Protein 1VL5 (pdb70)

Structure (mmCIF, N/CA/C/O backbone):
data_1VL5
#
_entry.id   1VL5
#
_cell.length_a   64.006
_cell.length_b   87.475
_cell.length_c   105.236
_cell.angle_alpha   90.00
_cell.angle_beta   100.57
_cell.angle_gamma   90.00
#
_symmetry.space_group_name_H-M   'P 1 21 1'
#
loop_
_entity.id
_entity.type
_entity.pdbx_description
1 polymer 'unknown conserved protein BH2331'
2 water water
#
loop_
_atom_site.group_PDB
_atom_site.id
_atom_site.type_symbol
_atom_site.label_atom_id
_atom_site.label_alt_id
_atom_site.label_comp_id
_atom_site.label_asym_id
_atom_site.label_entity_id
_atom_site.label_seq_id
_atom_site.pdbx_PDB_ins_code
_atom_site.Cartn_x
_atom_site.Cartn_y
_atom_site.Cartn_z
_atom_site.occupancy
_atom_site.B_iso_or_equiv
_atom_site.auth_seq_id
_atom_site.auth_comp_id
_atom_site.auth_asym_id
_atom_site.auth_atom_id
_atom_site.pdbx_PDB_model_num
ATOM 1 N N . GLY A 1 23 ? 53.450 13.373 93.872 1.00 49.52 28 GLY A N 1
ATOM 2 C CA . GLY A 1 23 ? 53.545 13.619 92.409 1.00 47.29 28 GLY A CA 1
ATOM 3 C C . GLY A 1 23 ? 52.230 13.354 91.697 1.00 43.69 28 GLY A C 1
ATOM 4 O O . GLY A 1 23 ? 51.388 12.581 92.187 1.00 43.42 28 GLY A O 1
ATOM 5 N N . SER A 1 24 ? 52.042 14.006 90.545 1.00 42.62 29 SER A N 1
ATOM 6 C CA . SER A 1 24 ? 50.876 13.741 89.706 1.00 41.45 29 SER A CA 1
ATOM 7 C C . SER A 1 24 ? 51.127 12.400 89.037 1.00 39.13 29 SER A C 1
ATOM 8 O O . SER A 1 24 ? 51.464 12.322 87.828 1.00 36.16 29 SER A O 1
ATOM 11 N N . ASP A 1 25 ? 50.963 11.348 89.825 1.00 36.29 30 ASP A N 1
ATOM 12 C CA . ASP A 1 25 ? 51.201 10.007 89.282 1.00 34.61 30 ASP A CA 1
ATOM 13 C C . ASP A 1 25 ? 49.911 9.199 89.027 1.00 34.60 30 ASP A C 1
ATOM 14 O O . ASP A 1 25 ? 48.779 9.678 89.224 1.00 34.34 30 ASP A O 1
ATOM 19 N N . LEU A 1 26 ? 50.081 7.951 88.587 1.00 36.85 31 LEU A N 1
ATOM 20 C CA . LEU A 1 26 ? 48.925 7.196 88.212 1.00 36.38 31 LEU A CA 1
ATOM 21 C C . LEU A 1 26 ? 48.145 6.841 89.457 1.00 36.84 31 LEU A C 1
ATOM 22 O O . LEU A 1 26 ? 46.909 6.752 89.417 1.00 33.30 31 LEU A O 1
ATOM 27 N N . ALA A 1 27 ? 48.864 6.612 90.558 1.00 37.07 32 ALA A N 1
ATOM 28 C CA . ALA A 1 27 ? 48.205 6.223 91.798 1.00 36.08 32 ALA A CA 1
ATOM 29 C C . ALA A 1 27 ? 47.236 7.346 92.254 1.00 35.38 32 ALA A C 1
ATOM 30 O O . ALA A 1 27 ? 46.118 7.082 92.665 1.00 32.65 32 ALA A O 1
ATOM 32 N N . LYS A 1 28 ? 47.709 8.585 92.231 1.00 34.22 33 LYS A N 1
ATOM 33 C CA . LYS A 1 28 ? 46.879 9.757 92.520 1.00 31.68 33 LYS A CA 1
ATOM 34 C C . LYS A 1 28 ? 45.638 9.916 91.619 1.00 34.07 33 LYS A C 1
ATOM 35 O O . LYS A 1 28 ? 44.525 10.157 92.089 1.00 32.39 33 LYS A O 1
ATOM 39 N N . LEU A 1 29 ? 45.828 9.742 90.322 1.00 34.32 34 LEU A N 1
ATOM 40 C CA . LEU A 1 29 ? 44.704 9.660 89.379 1.00 33.10 34 LEU A CA 1
ATOM 41 C C . LEU A 1 29 ? 43.690 8.592 89.738 1.00 30.84 34 LEU A C 1
ATOM 42 O O . LEU A 1 29 ? 42.500 8.863 89.766 1.00 28.61 34 LEU A O 1
ATOM 55 N N . GLN A 1 31 ? 43.124 7.145 92.626 1.00 31.32 36 GLN A N 1
ATOM 56 C CA . GLN A 1 31 ? 42.459 7.513 93.889 1.00 34.28 36 GLN A CA 1
ATOM 57 C C . GLN A 1 31 ? 41.359 8.534 93.647 1.00 32.24 36 GLN A C 1
ATOM 58 O O . GLN A 1 31 ? 40.242 8.364 94.117 1.00 33.77 36 GLN A O 1
ATOM 64 N N . ILE A 1 32 ? 41.688 9.610 92.937 1.00 32.62 37 ILE A N 1
ATOM 65 C CA . ILE A 1 32 ? 40.733 10.701 92.646 1.00 35.97 37 ILE A CA 1
ATOM 66 C C . ILE A 1 32 ? 39.560 10.186 91.804 1.00 34.09 37 ILE A C 1
ATOM 67 O O . ILE A 1 32 ? 38.436 10.639 91.970 1.00 34.12 37 ILE A O 1
ATOM 72 N N . ALA A 1 33 ? 39.823 9.195 90.950 1.00 34.11 38 ALA A N 1
ATOM 73 C CA . ALA A 1 33 ? 38.780 8.629 90.076 1.00 31.23 38 ALA A CA 1
ATOM 74 C C . ALA A 1 33 ? 37.603 8.070 90.855 1.00 31.21 38 ALA A C 1
ATOM 75 O O . ALA A 1 33 ? 36.451 8.198 90.463 1.00 27.54 38 ALA A O 1
ATOM 77 N N . ALA A 1 34 ? 37.907 7.417 91.971 1.00 29.68 39 ALA A N 1
ATOM 78 C CA . ALA A 1 34 ? 36.890 6.911 92.865 1.00 27.34 39 ALA A CA 1
ATOM 79 C C . ALA A 1 34 ? 36.056 5.840 92.131 1.00 30.36 39 ALA A C 1
ATOM 80 O O . ALA A 1 34 ? 34.849 5.869 92.119 1.00 28.60 39 ALA A O 1
ATOM 82 N N . LEU A 1 35 ? 36.747 4.874 91.546 1.00 30.13 40 LEU A N 1
ATOM 83 C CA . LEU A 1 35 ? 36.119 3.904 90.644 1.00 31.68 40 LEU A CA 1
ATOM 84 C C . LEU A 1 35 ? 35.152 3.024 91.344 1.00 32.78 40 LEU A C 1
ATOM 85 O O . LEU A 1 35 ? 35.379 2.642 92.497 1.00 36.51 40 LEU A O 1
ATOM 90 N N . LYS A 1 36 ? 34.109 2.638 90.623 1.00 32.97 41 LYS A N 1
ATOM 91 C CA . LYS A 1 36 ? 33.053 1.751 91.134 1.00 31.12 41 LYS A CA 1
ATOM 92 C C . LYS A 1 36 ? 33.080 0.320 90.557 1.00 32.55 41 LYS A C 1
ATOM 93 O O . LYS A 1 36 ? 32.418 -0.541 91.105 1.00 32.53 41 LYS A O 1
ATOM 96 N N . GLY A 1 37 ? 33.795 0.077 89.460 1.00 28.30 42 GLY A N 1
ATOM 97 C CA . GLY A 1 37 ? 33.940 -1.245 88.929 1.00 29.03 42 GLY A CA 1
ATOM 98 C C . GLY A 1 37 ? 33.063 -1.484 87.706 1.00 29.62 42 GLY A C 1
ATOM 99 O O . GLY A 1 37 ? 33.281 -2.419 86.982 1.00 27.29 42 GLY A O 1
ATOM 100 N N . ASN A 1 38 ? 32.116 -0.601 87.423 1.00 29.35 43 ASN A N 1
ATOM 101 C CA . ASN A 1 38 ? 31.211 -0.829 86.295 1.00 31.27 43 ASN A CA 1
ATOM 102 C C . ASN A 1 38 ? 31.552 0.013 85.066 1.00 30.49 43 ASN A C 1
ATOM 103 O O . ASN A 1 38 ? 30.816 0.035 84.105 1.00 31.47 43 ASN A O 1
ATOM 108 N N . GLU A 1 39 ? 32.628 0.767 85.106 1.00 29.55 44 GLU A N 1
ATOM 109 C CA . GLU A 1 39 ? 32.775 1.855 84.143 1.00 25.80 44 GLU A CA 1
ATOM 110 C C . GLU A 1 39 ? 33.241 1.401 82.764 1.00 27.13 44 GLU A C 1
ATOM 111 O O . GLU A 1 39 ? 34.038 0.463 82.607 1.00 27.63 44 GLU A O 1
ATOM 117 N N . GLU A 1 40 ? 32.739 2.081 81.761 1.00 27.56 45 GLU A N 1
ATOM 118 C CA . GLU A 1 40 ? 33.364 2.099 80.478 1.00 29.43 45 GLU A CA 1
ATOM 119 C C . GLU A 1 40 ? 34.150 3.416 80.337 1.00 26.94 45 GLU A C 1
ATOM 120 O O . GLU A 1 40 ? 33.590 4.501 80.452 1.00 28.53 45 GLU A O 1
ATOM 126 N N . VAL A 1 41 ? 35.453 3.268 80.092 1.00 25.50 46 VAL A N 1
ATOM 127 C CA . VAL A 1 41 ? 36.429 4.332 80.131 1.00 26.63 46 VAL A CA 1
ATOM 128 C C . VAL A 1 41 ? 36.987 4.565 78.734 1.00 26.20 46 VAL A C 1
ATOM 129 O O . VAL A 1 41 ? 37.335 3.617 78.061 1.00 26.18 46 VAL A O 1
ATOM 133 N N . LEU A 1 42 ? 37.068 5.838 78.307 1.00 24.61 47 LEU A N 1
ATOM 134 C CA . LEU A 1 42 ? 37.786 6.212 77.126 1.00 24.18 47 LEU A CA 1
ATOM 135 C C . LEU A 1 42 ? 39.086 6.928 77.514 1.00 29.02 47 LEU A C 1
ATOM 136 O O . LEU A 1 42 ? 39.066 8.011 78.147 1.00 27.95 47 LEU A O 1
ATOM 141 N N . ASP A 1 43 ? 40.216 6.334 77.129 1.00 28.51 48 ASP A N 1
ATOM 142 C CA . ASP A 1 43 ? 41.549 6.905 77.367 1.00 25.84 48 ASP A CA 1
ATOM 143 C C . ASP A 1 43 ? 42.013 7.635 76.120 1.00 26.14 48 ASP A C 1
ATOM 144 O O . ASP A 1 43 ? 42.387 7.009 75.136 1.00 31.23 48 ASP A O 1
ATOM 149 N N . VAL A 1 44 ? 41.833 8.961 76.131 1.00 29.06 49 VAL A N 1
ATOM 150 C CA . VAL A 1 44 ? 42.112 9.824 74.994 1.00 28.83 49 VAL A CA 1
ATOM 151 C C . VAL A 1 44 ? 43.622 10.079 74.866 1.00 28.59 49 VAL A C 1
ATOM 152 O O . VAL A 1 44 ? 44.282 10.477 75.845 1.00 28.68 49 VAL A O 1
ATOM 156 N N . ALA A 1 45 ? 44.145 9.853 73.645 1.00 28.86 50 ALA A N 1
ATOM 157 C CA . ALA A 1 45 ? 45.565 9.988 73.318 1.00 28.06 50 ALA A CA 1
ATOM 158 C C . ALA A 1 45 ? 46.343 9.039 74.205 1.00 29.07 50 ALA A C 1
ATOM 159 O O . ALA A 1 45 ? 47.185 9.412 75.021 1.00 25.93 50 ALA A O 1
ATOM 161 N N . THR A 1 46 ? 45.995 7.768 74.093 1.00 28.78 51 THR A N 1
ATOM 162 C CA . THR A 1 46 ? 46.515 6.809 75.000 1.00 27.28 51 THR A CA 1
ATOM 163 C C . THR A 1 46 ? 48.062 6.709 74.960 1.00 28.28 51 THR A C 1
ATOM 164 O O . THR A 1 46 ? 48.692 6.349 75.983 1.00 29.33 51 THR A O 1
ATOM 168 N N . GLY A 1 47 ? 48.670 6.987 73.809 1.00 28.61 52 GLY A N 1
ATOM 169 C CA . GLY A 1 47 ? 50.157 7.055 73.713 1.00 28.10 52 GLY A CA 1
ATOM 170 C C . GLY A 1 47 ? 50.752 5.696 74.034 1.00 30.06 52 GLY A C 1
ATOM 171 O O . GLY A 1 47 ? 50.405 4.718 73.380 1.00 27.92 52 GLY A O 1
ATOM 172 N N . GLY A 1 48 ? 51.594 5.629 75.074 1.00 28.65 53 GLY A N 1
ATOM 173 C CA . GLY A 1 48 ? 52.236 4.365 75.467 1.00 31.10 53 GLY A CA 1
ATOM 174 C C . GLY A 1 48 ? 51.292 3.410 76.196 1.00 30.18 53 GLY A C 1
ATOM 175 O O . GLY A 1 48 ? 51.654 2.250 76.442 1.00 29.07 53 GLY A O 1
ATOM 176 N N . GLY A 1 49 ? 50.080 3.904 76.496 1.00 29.39 54 GLY A N 1
ATOM 177 C CA . GLY A 1 49 ? 48.988 3.081 77.041 1.00 33.68 54 GLY A CA 1
ATOM 178 C C . GLY A 1 49 ? 48.948 2.970 78.558 1.00 32.69 54 GLY A C 1
ATOM 179 O O . GLY A 1 49 ? 48.264 2.096 79.105 1.00 31.14 54 GLY A O 1
ATOM 180 N N . HIS A 1 50 ? 49.628 3.875 79.253 1.00 29.98 55 HIS A N 1
ATOM 181 C CA . HIS A 1 50 ? 49.779 3.674 80.709 1.00 31.71 55 HIS A CA 1
ATOM 182 C C . HIS A 1 50 ? 48.512 3.908 81.490 1.00 28.36 55 HIS A C 1
ATOM 183 O O . HIS A 1 50 ? 48.345 3.323 82.543 1.00 26.06 55 HIS A O 1
ATOM 190 N N . VAL A 1 51 ? 47.692 4.865 81.060 1.00 25.71 56 VAL A N 1
ATOM 191 C CA . VAL A 1 51 ? 46.445 5.105 81.783 1.00 24.39 56 VAL A CA 1
ATOM 192 C C . VAL A 1 51 ? 45.456 3.924 81.590 1.00 26.10 56 VAL A C 1
ATOM 193 O O . VAL A 1 51 ? 44.893 3.408 82.559 1.00 26.46 56 VAL A O 1
ATOM 197 N N . ALA A 1 52 ? 45.209 3.528 80.351 1.00 23.43 57 ALA A N 1
ATOM 198 C CA . ALA A 1 52 ? 44.365 2.400 80.089 1.00 28.30 57 ALA A CA 1
ATOM 199 C C . ALA A 1 52 ? 44.850 1.195 80.852 1.00 26.25 57 ALA A C 1
ATOM 200 O O . ALA A 1 52 ? 44.046 0.418 81.381 1.00 27.56 57 ALA A O 1
ATOM 202 N N . ASN A 1 53 ? 46.173 1.004 80.859 1.00 26.61 58 ASN A N 1
ATOM 203 C CA . ASN A 1 53 ? 46.795 -0.116 81.576 1.00 26.33 58 ASN A CA 1
ATOM 204 C C . ASN A 1 53 ? 46.419 -0.119 83.060 1.00 27.36 58 ASN A C 1
ATOM 205 O O . ASN A 1 53 ? 46.054 -1.152 83.612 1.00 29.68 58 ASN A O 1
ATOM 210 N N . ALA A 1 54 ? 46.534 1.067 83.674 1.00 28.97 59 ALA A N 1
ATOM 211 C CA . ALA A 1 54 ? 46.213 1.226 85.090 1.00 29.03 59 ALA A CA 1
ATOM 212 C C . ALA A 1 54 ? 44.732 1.035 85.405 1.00 29.13 59 ALA A C 1
ATOM 213 O O . ALA A 1 54 ? 44.414 0.474 86.429 1.00 29.99 59 ALA A O 1
ATOM 215 N N . PHE A 1 55 ? 43.837 1.490 84.528 1.00 29.47 60 PHE A N 1
ATOM 216 C CA . PHE A 1 55 ? 42.390 1.479 84.797 1.00 29.30 60 PHE A CA 1
ATOM 217 C C . PHE A 1 55 ? 41.781 0.102 84.543 1.00 29.31 60 PHE A C 1
ATOM 218 O O . PHE A 1 55 ? 40.829 -0.336 85.245 1.00 25.03 60 PHE A O 1
ATOM 226 N N . ALA A 1 56 ? 42.362 -0.588 83.566 1.00 28.31 61 ALA A N 1
ATOM 227 C CA . ALA A 1 56 ? 41.810 -1.862 83.040 1.00 30.48 61 ALA A CA 1
ATOM 228 C C . ALA A 1 56 ? 41.353 -2.889 84.071 1.00 28.73 61 ALA A C 1
ATOM 229 O O . ALA A 1 56 ? 40.226 -3.393 83.976 1.00 29.67 61 ALA A O 1
ATOM 231 N N . PRO A 1 57 ? 42.203 -3.218 85.054 1.00 32.25 62 PRO A N 1
ATOM 232 C CA . PRO A 1 57 ? 41.769 -4.255 86.003 1.00 29.73 62 PRO A CA 1
ATOM 233 C C . PRO A 1 57 ? 40.561 -3.868 86.858 1.00 29.53 62 PRO A C 1
ATOM 234 O O . PRO A 1 57 ? 39.910 -4.728 87.392 1.00 28.84 62 PRO A O 1
ATOM 238 N N . PHE A 1 58 ? 40.290 -2.573 87.020 1.00 28.25 63 PHE A N 1
ATOM 239 C CA . PHE A 1 58 ? 39.290 -2.105 87.968 1.00 26.22 63 PHE A CA 1
ATOM 240 C C . PHE A 1 58 ? 37.968 -1.656 87.322 1.00 29.06 63 PHE A C 1
ATOM 241 O O . PHE A 1 58 ? 37.079 -1.162 88.007 1.00 28.35 63 PHE A O 1
ATOM 249 N N . VAL A 1 59 ? 37.890 -1.673 85.995 1.00 27.69 64 VAL A N 1
ATOM 250 C CA . VAL A 1 59 ? 36.681 -1.236 85.276 1.00 27.00 64 VAL A CA 1
ATOM 251 C C . VAL A 1 59 ? 36.144 -2.331 84.339 1.00 29.69 64 VAL A C 1
ATOM 252 O O . VAL A 1 59 ? 36.752 -3.400 84.192 1.00 31.87 64 VAL A O 1
ATOM 256 N N . LYS A 1 60 ? 34.996 -2.080 83.711 1.00 31.59 65 LYS A N 1
ATOM 257 C CA . LYS A 1 60 ? 34.362 -3.069 82.832 1.00 32.43 65 LYS A CA 1
ATOM 258 C C . LYS A 1 60 ? 35.115 -3.137 81.518 1.00 30.48 65 LYS A C 1
ATOM 259 O O . LYS A 1 60 ? 35.516 -4.223 81.074 1.00 31.79 65 LYS A O 1
ATOM 263 N N . LYS A 1 61 ? 35.301 -1.978 80.898 1.00 31.32 66 LYS A N 1
ATOM 264 C CA . LYS A 1 61 ? 35.946 -1.909 79.586 1.00 33.24 66 LYS A CA 1
ATOM 265 C C . LYS A 1 61 ? 36.696 -0.618 79.408 1.00 27.34 66 LYS A C 1
ATOM 266 O O . LYS A 1 61 ? 36.259 0.434 79.896 1.00 29.57 66 LYS A O 1
ATOM 272 N N . VAL A 1 62 ? 37.803 -0.673 78.669 1.00 26.91 67 VAL A N 1
ATOM 273 C CA . VAL A 1 62 ? 38.571 0.531 78.300 1.00 25.74 67 VAL A CA 1
ATOM 274 C C . VAL A 1 62 ? 38.719 0.616 76.770 1.00 25.83 67 VAL A C 1
ATOM 275 O O . VAL A 1 62 ? 39.035 -0.375 76.108 1.00 25.87 67 VAL A O 1
ATOM 279 N N . VAL A 1 63 ? 38.501 1.813 76.220 1.00 21.49 68 VAL A N 1
ATOM 280 C CA . VAL A 1 63 ? 38.838 2.084 74.855 1.00 22.06 68 VAL A CA 1
ATOM 281 C C . VAL A 1 63 ? 40.078 2.925 74.887 1.00 25.07 68 VAL A C 1
ATOM 282 O O . VAL A 1 63 ? 40.052 4.033 75.387 1.00 26.35 68 VAL A O 1
ATOM 286 N N . ALA A 1 64 ? 41.173 2.401 74.341 1.00 26.96 69 ALA A N 1
ATOM 287 C CA . ALA A 1 64 ? 42.431 3.144 74.203 1.00 23.89 69 ALA A CA 1
ATOM 288 C C . ALA A 1 64 ? 42.443 3.779 72.831 1.00 25.38 69 ALA A C 1
ATOM 289 O O . ALA A 1 64 ? 42.442 3.083 71.795 1.00 25.37 69 ALA A O 1
ATOM 291 N N . PHE A 1 65 ? 42.478 5.109 72.813 1.00 25.57 70 PHE A N 1
ATOM 292 C CA . PHE A 1 65 ? 42.195 5.886 71.617 1.00 25.97 70 PHE A CA 1
ATOM 293 C C . PHE A 1 65 ? 43.384 6.777 71.244 1.00 27.38 70 PHE A C 1
ATOM 294 O O . PHE A 1 65 ? 43.868 7.574 72.082 1.00 24.92 70 PHE A O 1
ATOM 302 N N . ASP A 1 66 ? 43.829 6.711 69.995 1.00 25.59 71 ASP A N 1
ATOM 303 C CA . ASP A 1 66 ? 44.881 7.613 69.552 1.00 26.38 71 ASP A CA 1
ATOM 304 C C . ASP A 1 66 ? 44.874 7.741 68.032 1.00 27.59 71 ASP A C 1
ATOM 305 O O . ASP A 1 66 ? 44.118 7.058 67.326 1.00 23.17 71 ASP A O 1
ATOM 310 N N . LEU A 1 67 ? 45.721 8.631 67.553 1.00 27.70 72 LEU A N 1
ATOM 311 C CA . LEU A 1 67 ? 45.650 9.108 66.179 1.00 29.58 72 LEU A CA 1
ATOM 312 C C . LEU A 1 67 ? 46.087 8.102 65.125 1.00 29.73 72 LEU A C 1
ATOM 313 O O . LEU A 1 67 ? 45.562 8.145 64.035 1.00 32.48 72 LEU A O 1
ATOM 318 N N . THR A 1 68 ? 47.030 7.207 65.427 1.00 31.57 73 THR A N 1
ATOM 319 C CA . THR A 1 68 ? 47.541 6.258 64.417 1.00 31.59 73 THR A CA 1
ATOM 320 C C . THR A 1 68 ? 47.593 4.807 64.896 1.00 31.35 73 THR A C 1
ATOM 321 O O . THR A 1 68 ? 47.696 4.539 66.103 1.00 26.49 73 THR A O 1
ATOM 325 N N . GLU A 1 69 ? 47.560 3.880 63.940 1.00 32.03 74 GLU A N 1
ATOM 326 C CA . GLU A 1 69 ? 47.781 2.442 64.214 1.00 33.55 74 GLU A CA 1
ATOM 327 C C . GLU A 1 69 ? 49.141 2.141 64.859 1.00 33.43 74 GLU A C 1
ATOM 328 O O . GLU A 1 69 ? 49.203 1.305 65.727 1.00 33.11 74 GLU A O 1
ATOM 334 N N . ASP A 1 70 ? 50.214 2.812 64.429 1.00 32.50 75 ASP A N 1
ATOM 335 C CA . ASP A 1 70 ? 51.520 2.640 65.028 1.00 32.46 75 ASP A CA 1
ATOM 336 C C . ASP A 1 70 ? 51.475 2.899 66.517 1.00 32.27 75 ASP A C 1
ATOM 337 O O . ASP A 1 70 ? 52.096 2.172 67.279 1.00 29.20 75 ASP A O 1
ATOM 342 N N . ILE A 1 71 ? 50.831 3.986 66.928 1.00 29.23 76 ILE A N 1
ATOM 343 C CA . ILE A 1 71 ? 50.685 4.275 68.348 1.00 31.99 76 ILE A CA 1
ATOM 344 C C . ILE A 1 71 ? 49.902 3.150 69.070 1.00 32.66 76 ILE A C 1
ATOM 345 O O . ILE A 1 71 ? 50.323 2.624 70.113 1.00 31.75 76 ILE A O 1
ATOM 350 N N . LEU A 1 72 ? 48.797 2.739 68.467 1.00 33.31 77 LEU A N 1
ATOM 351 C CA . LEU A 1 72 ? 47.930 1.741 69.074 1.00 32.24 77 LEU A CA 1
ATOM 352 C C . LEU A 1 72 ? 48.633 0.401 69.172 1.00 31.54 77 LEU A C 1
ATOM 353 O O . LEU A 1 72 ? 48.370 -0.375 70.085 1.00 27.27 77 LEU A O 1
ATOM 358 N N . LYS A 1 73 ? 49.540 0.136 68.252 1.00 30.20 78 LYS A N 1
ATOM 359 C CA . LYS A 1 73 ? 50.346 -1.117 68.317 1.00 33.51 78 LYS A CA 1
ATOM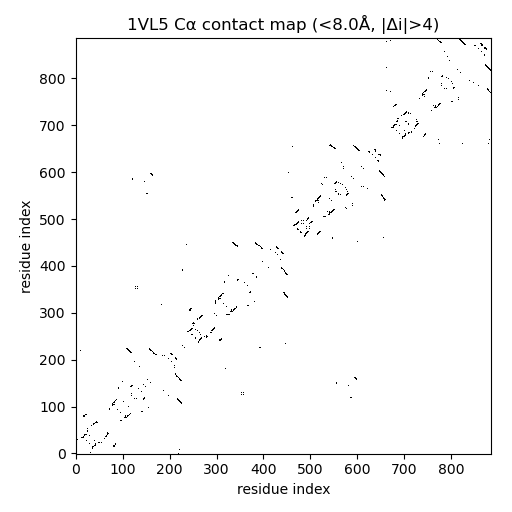 360 C C . LYS A 1 73 ? 51.232 -1.130 69.550 1.00 29.66 78 LYS A C 1
ATOM 361 O O . LYS A 1 73 ? 51.432 -2.161 70.216 1.00 29.84 78 LYS A O 1
ATOM 367 N N . VAL A 1 74 ? 51.795 0.026 69.840 1.00 32.54 79 VAL A N 1
ATOM 368 C CA . VAL A 1 74 ? 52.714 0.144 70.944 1.00 33.10 79 VAL A CA 1
ATOM 369 C C . VAL A 1 74 ? 51.963 0.088 72.256 1.00 30.02 79 VAL A C 1
ATOM 370 O O . VAL A 1 74 ? 52.397 -0.572 73.177 1.00 33.53 79 VAL A O 1
ATOM 374 N N . ALA A 1 75 ? 50.831 0.749 72.332 1.00 28.99 80 ALA A N 1
ATOM 375 C CA . ALA A 1 75 ? 50.014 0.688 73.521 1.00 30.02 80 ALA A CA 1
ATOM 376 C C . ALA A 1 75 ? 49.601 -0.735 73.776 1.00 29.96 80 ALA A C 1
ATOM 377 O O . ALA A 1 75 ? 49.646 -1.190 74.898 1.00 32.32 80 ALA A O 1
ATOM 379 N N . ARG A 1 76 ? 49.168 -1.428 72.733 1.00 28.21 81 ARG A N 1
ATOM 380 C CA . ARG A 1 76 ? 48.689 -2.805 72.881 1.00 24.81 81 ARG A CA 1
ATOM 381 C C . ARG A 1 76 ? 49.762 -3.745 73.399 1.00 28.57 81 ARG A C 1
ATOM 382 O O . ARG A 1 76 ? 49.464 -4.653 74.199 1.00 27.79 81 ARG A O 1
ATOM 390 N N . ALA A 1 77 ? 50.992 -3.573 72.901 1.00 26.80 82 ALA A N 1
ATOM 391 C CA . ALA A 1 77 ? 52.103 -4.418 73.324 1.00 29.73 82 ALA A CA 1
ATOM 392 C C . ALA A 1 77 ? 52.306 -4.255 74.817 1.00 29.28 82 ALA A C 1
ATOM 393 O O . ALA A 1 77 ? 52.456 -5.230 75.510 1.00 25.61 82 ALA A O 1
ATOM 395 N N . PHE A 1 78 ? 52.234 -3.036 75.308 1.00 28.19 83 PHE A N 1
ATOM 396 C CA . PHE A 1 78 ? 52.413 -2.814 76.707 1.00 30.48 83 PHE A CA 1
ATOM 397 C C . PHE A 1 78 ? 51.238 -3.364 77.552 1.00 33.67 83 PHE A C 1
ATOM 398 O O . PHE A 1 78 ? 51.440 -4.137 78.534 1.00 31.53 83 PHE A O 1
ATOM 406 N N . ILE A 1 79 ? 50.018 -3.017 77.134 1.00 30.47 84 ILE A N 1
ATOM 407 C CA . ILE A 1 79 ? 48.815 -3.375 77.886 1.00 28.61 84 ILE A CA 1
ATOM 408 C C . ILE A 1 79 ? 48.598 -4.899 77.885 1.00 32.84 84 ILE A C 1
ATOM 409 O O . ILE A 1 79 ? 48.333 -5.524 78.967 1.00 30.02 84 ILE A O 1
ATOM 414 N N . GLU A 1 80 ? 48.774 -5.538 76.717 1.00 30.64 85 GLU A N 1
ATOM 415 C CA . GLU A 1 80 ? 48.534 -6.975 76.661 1.00 31.45 85 GLU A CA 1
ATOM 416 C C . GLU A 1 80 ? 49.669 -7.738 77.359 1.00 32.97 85 GLU A C 1
ATOM 417 O O . GLU A 1 80 ? 49.474 -8.873 77.839 1.00 30.77 85 GLU A O 1
ATOM 423 N N . GLY A 1 81 ? 50.850 -7.124 77.381 1.00 31.15 86 GLY A N 1
ATOM 424 C CA . GLY A 1 81 ? 51.937 -7.575 78.175 1.00 32.37 86 GLY A CA 1
ATOM 425 C C . GLY A 1 81 ? 51.632 -7.717 79.669 1.00 32.63 86 GLY A C 1
ATOM 426 O O . GLY A 1 81 ? 52.179 -8.617 80.327 1.00 32.78 86 GLY A O 1
ATOM 427 N N . ASN A 1 82 ? 50.763 -6.857 80.196 1.00 33.32 87 ASN A N 1
ATOM 428 C CA . ASN A 1 82 ? 50.317 -6.962 81.596 1.00 33.10 87 ASN A CA 1
ATOM 429 C C . ASN A 1 82 ? 49.077 -7.766 81.788 1.00 33.68 87 ASN A C 1
ATOM 430 O O . ASN A 1 82 ? 48.558 -7.861 82.903 1.00 30.31 87 ASN A O 1
ATOM 435 N N . GLY A 1 83 ? 48.637 -8.423 80.724 1.00 30.87 88 GLY A N 1
ATOM 436 C CA . GLY A 1 83 ? 47.530 -9.363 80.828 1.00 31.70 88 GLY A CA 1
ATOM 437 C C . GLY A 1 83 ? 46.161 -8.730 80.817 1.00 30.62 88 GLY A C 1
ATOM 438 O O . GLY A 1 83 ? 45.219 -9.344 81.265 1.00 32.69 88 GLY A O 1
ATOM 439 N N . HIS A 1 84 ? 46.016 -7.497 80.330 1.00 34.71 89 HIS A N 1
ATOM 440 C CA . HIS A 1 84 ? 44.675 -6.884 80.285 1.00 34.46 89 HIS A CA 1
ATOM 441 C C . HIS A 1 84 ? 43.984 -7.208 78.937 1.00 36.82 89 HIS A C 1
ATOM 442 O O . HIS A 1 84 ? 44.508 -6.861 77.891 1.00 34.16 89 HIS A O 1
ATOM 449 N N . GLN A 1 85 ? 42.801 -7.834 78.990 1.00 39.12 90 GLN A N 1
ATOM 450 C CA . GLN A 1 85 ? 42.119 -8.304 77.778 1.00 41.19 90 GLN A CA 1
ATOM 451 C C . GLN A 1 85 ? 40.744 -7.655 77.505 1.00 41.46 90 GLN A C 1
ATOM 452 O O . GLN A 1 85 ? 40.071 -8.035 76.574 1.00 43.94 90 GLN A O 1
ATOM 454 N N . GLN A 1 86 ? 40.305 -6.691 78.286 1.00 39.82 91 GLN A N 1
ATOM 455 C CA . GLN A 1 86 ? 39.052 -5.997 77.914 1.00 40.11 91 GLN A CA 1
ATOM 456 C C . GLN A 1 86 ? 39.356 -4.555 77.488 1.00 35.79 91 GLN A C 1
ATOM 457 O O . GLN A 1 86 ? 38.639 -3.600 77.892 1.00 33.69 91 GLN A O 1
ATOM 459 N N . VAL A 1 87 ? 40.415 -4.404 76.681 1.00 33.35 92 VAL A N 1
ATOM 460 C CA . VAL A 1 87 ? 40.773 -3.103 76.123 1.00 27.04 92 VAL A CA 1
ATOM 461 C C . VAL A 1 87 ? 40.574 -3.192 74.615 1.00 29.66 92 VAL A C 1
ATOM 462 O O . VAL A 1 87 ? 41.047 -4.138 73.959 1.00 24.66 92 VAL A O 1
ATOM 466 N N . GLU A 1 88 ? 39.890 -2.196 74.085 1.00 26.56 93 GLU A N 1
ATOM 467 C CA . GLU A 1 88 ? 39.660 -2.040 72.651 1.00 27.75 93 GLU A CA 1
ATOM 468 C C . GLU A 1 88 ? 40.462 -0.829 72.143 1.00 24.77 93 GLU A C 1
ATOM 469 O O . GLU A 1 88 ? 40.387 0.257 72.728 1.00 26.74 93 GLU A O 1
ATOM 475 N N . TYR A 1 89 ? 41.220 -1.022 71.066 1.00 24.43 94 TYR A N 1
ATOM 476 C CA . TYR A 1 89 ? 42.102 0.005 70.500 1.00 25.27 94 TYR A CA 1
ATOM 477 C C . TYR A 1 89 ? 41.382 0.628 69.307 1.00 25.96 94 TYR A C 1
ATOM 478 O O . TYR A 1 89 ? 40.881 -0.078 68.398 1.00 26.09 94 TYR A O 1
ATOM 487 N N . VAL A 1 90 ? 41.289 1.959 69.320 1.00 24.90 95 VAL A N 1
ATOM 488 C CA . VAL A 1 90 ? 40.492 2.700 68.351 1.00 25.67 95 VAL A CA 1
ATOM 489 C C . VAL A 1 90 ? 41.249 3.949 67.892 1.00 26.85 95 VAL A C 1
ATOM 490 O O . VAL A 1 90 ? 41.800 4.700 68.690 1.00 26.42 95 VAL A O 1
ATOM 494 N N . GLN A 1 91 ? 41.275 4.167 66.590 1.00 26.11 96 GLN A N 1
ATOM 495 C CA . GLN A 1 91 ? 42.045 5.243 66.036 1.00 30.11 96 GLN A CA 1
ATOM 496 C C . GLN A 1 91 ? 41.138 6.442 65.806 1.00 29.10 96 GLN A C 1
ATOM 497 O O . GLN A 1 91 ? 39.970 6.281 65.424 1.00 28.20 96 GLN A O 1
ATOM 503 N N . GLY A 1 92 ? 41.660 7.651 66.059 1.00 31.98 97 GLY A N 1
ATOM 504 C CA . GLY A 1 92 ? 40.942 8.875 65.739 1.00 26.97 97 GLY A CA 1
ATOM 505 C C . GLY A 1 92 ? 41.480 10.100 66.477 1.00 30.94 97 GLY A C 1
ATOM 506 O O . GLY A 1 92 ? 42.436 10.031 67.277 1.00 30.62 97 GLY A O 1
ATOM 507 N N . ASP A 1 93 ? 40.787 11.196 66.268 1.00 30.08 98 ASP A N 1
ATOM 508 C CA . ASP A 1 93 ? 41.209 12.508 66.777 1.00 31.71 98 ASP A CA 1
ATOM 509 C C . ASP A 1 93 ? 40.384 12.935 67.994 1.00 29.98 98 ASP A C 1
ATOM 510 O O . ASP A 1 93 ? 39.164 12.887 67.962 1.00 31.06 98 ASP A O 1
ATOM 515 N N . ALA A 1 94 ? 41.064 13.430 69.024 1.00 30.71 99 ALA A N 1
ATOM 516 C CA . ALA A 1 94 ? 40.438 13.870 70.274 1.00 29.87 99 ALA A CA 1
ATOM 517 C C . ALA A 1 94 ? 39.440 14.981 70.056 1.00 28.99 99 ALA A C 1
ATOM 518 O O . ALA A 1 94 ? 38.466 15.129 70.810 1.00 26.99 99 ALA A O 1
ATOM 520 N N . GLU A 1 95 ? 39.677 15.746 68.993 1.00 28.60 100 GLU A N 1
ATOM 521 C CA . GLU A 1 95 ? 38.820 16.871 68.594 1.00 26.91 100 GLU A CA 1
ATOM 522 O O . GLU A 1 95 ? 37.005 17.235 67.586 1.00 24.62 100 GLU A O 1
ATOM 525 N N . GLN A 1 96 ? 37.444 15.437 67.364 1.00 25.88 101 GLN A N 1
ATOM 526 C CA . GLN A 1 96 ? 36.357 14.903 66.526 1.00 29.60 101 GLN A CA 1
ATOM 527 C C . GLN A 1 96 ? 36.234 13.403 66.733 1.00 29.58 101 GLN A C 1
ATOM 528 O O . GLN A 1 96 ? 36.661 12.630 65.901 1.00 28.79 101 GLN A O 1
ATOM 550 N N . PRO A 1 98 ? 34.838 9.615 67.212 1.00 34.31 103 PRO A N 1
ATOM 551 C CA . PRO A 1 98 ? 33.879 8.827 66.494 1.00 33.82 103 PRO A CA 1
ATOM 552 C C . PRO A 1 98 ? 33.092 7.888 67.398 1.00 36.44 103 PRO A C 1
ATOM 553 O O . PRO A 1 98 ? 32.997 6.662 67.143 1.00 37.25 103 PRO A O 1
ATOM 557 N N . PHE A 1 99 ? 32.523 8.450 68.447 1.00 32.36 104 PHE A N 1
ATOM 558 C CA . PHE A 1 99 ? 31.766 7.686 69.390 1.00 31.11 104 PHE A CA 1
ATOM 559 C C . PHE A 1 99 ? 30.439 8.362 69.509 1.00 29.64 104 PHE A C 1
ATOM 560 O O . PHE A 1 99 ? 30.311 9.534 69.191 1.00 29.35 104 PHE A O 1
ATOM 568 N N . THR A 1 100 ? 29.470 7.608 69.990 1.00 29.78 105 THR A N 1
ATOM 569 C CA . THR A 1 100 ? 28.123 8.100 70.169 1.00 28.98 105 THR A CA 1
ATOM 570 C C . THR A 1 100 ? 28.058 8.913 71.436 1.00 28.31 105 THR A C 1
ATOM 571 O O . THR A 1 100 ? 28.930 8.812 72.303 1.00 26.93 105 THR A O 1
ATOM 575 N N . ASP A 1 101 ? 27.037 9.758 71.494 1.00 29.85 106 ASP A N 1
ATOM 576 C CA . ASP A 1 101 ? 26.749 10.560 72.648 1.00 29.48 106 ASP A CA 1
ATOM 577 C C . ASP A 1 101 ? 26.523 9.637 73.825 1.00 28.73 106 ASP A C 1
ATOM 578 O O . ASP A 1 101 ? 25.947 8.568 73.660 1.00 25.36 106 ASP A O 1
ATOM 583 N N . GLU A 1 102 ? 26.941 10.065 75.011 1.00 25.96 107 GLU A N 1
ATOM 584 C CA . GLU A 1 102 ? 26.576 9.387 76.276 1.00 27.94 107 GLU A CA 1
ATOM 585 C C . GLU A 1 102 ? 26.963 7.955 76.273 1.00 28.82 107 GLU A C 1
ATOM 586 O O . GLU A 1 102 ? 26.206 7.108 76.737 1.00 31.00 107 GLU A O 1
ATOM 592 N N . ARG A 1 103 ? 28.182 7.672 75.822 1.00 28.75 108 ARG A N 1
ATOM 593 C CA . ARG A 1 103 ? 28.676 6.289 75.851 1.00 27.56 108 ARG A CA 1
ATOM 594 C C . ARG A 1 103 ? 29.537 5.930 77.100 1.00 29.16 108 ARG A C 1
ATOM 595 O O . ARG A 1 103 ? 29.414 4.832 77.665 1.00 31.56 108 ARG A O 1
ATOM 603 N N . PHE A 1 104 ? 30.379 6.867 77.556 1.00 27.04 109 PHE A N 1
ATOM 604 C CA . PHE A 1 104 ? 31.368 6.562 78.584 1.00 24.26 109 PHE A CA 1
ATOM 605 C C . PHE A 1 104 ? 31.008 7.035 79.970 1.00 22.96 109 PHE A C 1
ATOM 606 O O . PHE A 1 104 ? 30.462 8.116 80.137 1.00 27.66 109 PHE A O 1
ATOM 614 N N . HIS A 1 105 ? 31.374 6.258 81.011 1.00 24.16 110 HIS A N 1
ATOM 615 C CA . HIS A 1 105 ? 31.327 6.787 82.374 1.00 25.21 110 HIS A CA 1
ATOM 616 C C . HIS A 1 105 ? 32.491 7.721 82.686 1.00 27.30 110 HIS A C 1
ATOM 617 O O . HIS A 1 105 ? 32.342 8.675 83.462 1.00 24.36 110 HIS A O 1
ATOM 624 N N . ILE A 1 106 ? 33.657 7.438 82.076 1.00 26.56 111 ILE A N 1
ATOM 625 C CA . ILE A 1 106 ? 34.882 8.181 82.332 1.00 26.48 111 ILE A CA 1
ATOM 626 C C . ILE A 1 106 ? 35.598 8.494 81.038 1.00 23.68 111 ILE A C 1
ATOM 627 O O . ILE A 1 106 ? 35.687 7.667 80.180 1.00 23.51 111 ILE A O 1
ATOM 632 N N . VAL A 1 107 ? 36.088 9.722 80.899 1.00 25.04 112 VAL A N 1
ATOM 633 C CA . VAL A 1 107 ? 37.059 10.031 79.870 1.00 25.98 112 VAL A CA 1
ATOM 634 C C . VAL A 1 107 ? 38.315 10.419 80.606 1.00 27.47 112 VAL A C 1
ATOM 635 O O . VAL A 1 107 ? 38.271 11.283 81.482 1.00 29.00 112 VAL A O 1
ATOM 639 N N . THR A 1 108 ? 39.424 9.786 80.255 1.00 28.65 113 THR A N 1
ATOM 640 C CA . THR A 1 108 ? 40.728 10.169 80.759 1.00 30.33 113 THR A CA 1
ATOM 641 C C . THR A 1 108 ? 41.627 10.731 79.675 1.00 27.06 113 THR A C 1
ATOM 642 O O . THR A 1 108 ? 41.549 10.338 78.497 1.00 26.78 113 THR A O 1
ATOM 646 N N . CYS A 1 109 ? 42.505 11.640 80.070 1.00 26.28 114 CYS A N 1
ATOM 647 C CA . CYS A 1 109 ? 43.472 12.221 79.155 1.00 27.29 114 CYS A CA 1
ATOM 648 C C . CYS A 1 109 ? 44.666 12.760 79.955 1.00 28.97 114 CYS A C 1
ATOM 649 O O . CYS A 1 109 ? 44.516 13.698 80.719 1.00 27.72 114 CYS A O 1
ATOM 652 N N . ARG A 1 110 ? 45.821 12.116 79.798 1.00 27.42 115 ARG A N 1
ATOM 653 C CA . ARG A 1 110 ? 46.969 12.368 80.623 1.00 29.68 115 ARG A CA 1
ATOM 654 C C . ARG A 1 110 ? 48.201 12.747 79.773 1.00 31.43 115 ARG A C 1
ATOM 655 O O . ARG A 1 110 ? 48.557 12.037 78.836 1.00 29.90 115 ARG A O 1
ATOM 663 N N . ILE A 1 111 ? 48.820 13.876 80.129 1.00 29.35 116 ILE A N 1
ATOM 664 C CA . ILE A 1 111 ? 50.054 14.413 79.519 1.00 33.56 116 ILE A CA 1
ATOM 665 C C . ILE A 1 111 ? 50.008 14.466 77.990 1.00 32.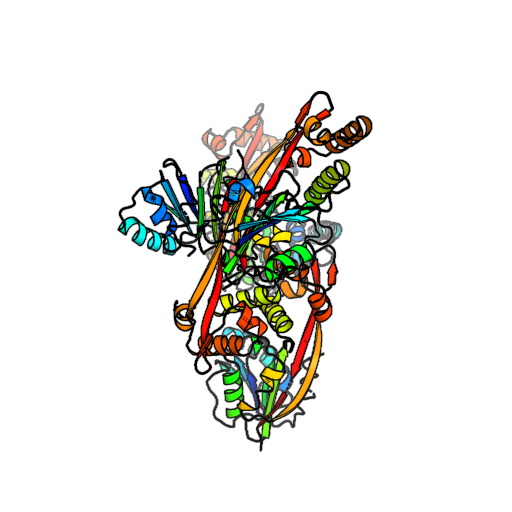26 116 ILE A C 1
ATOM 666 O O . ILE A 1 111 ? 50.977 14.127 77.319 1.00 29.58 116 ILE A O 1
ATOM 671 N N . ALA A 1 112 ? 48.856 14.863 77.454 1.00 29.21 117 ALA A N 1
ATOM 672 C CA . ALA A 1 112 ? 48.620 14.789 76.030 1.00 30.02 117 ALA A CA 1
ATOM 673 C C . ALA A 1 112 ? 47.973 16.038 75.494 1.00 27.37 117 ALA A C 1
ATOM 674 O O . ALA A 1 112 ? 48.151 16.350 74.327 1.00 27.79 117 ALA A O 1
ATOM 676 N N . ALA A 1 113 ? 47.193 16.731 76.304 1.00 28.20 118 ALA A N 1
ATOM 677 C CA . ALA A 1 113 ? 46.355 17.800 75.782 1.00 29.77 118 ALA A CA 1
ATOM 678 C C . ALA A 1 113 ? 47.171 18.990 75.259 1.00 32.82 118 ALA A C 1
ATOM 679 O O . ALA A 1 113 ? 46.732 19.769 74.367 1.00 29.05 118 ALA A O 1
ATOM 681 N N . HIS A 1 114 ? 48.355 19.154 75.831 1.00 30.66 119 HIS A N 1
ATOM 682 C CA . HIS A 1 114 ? 49.258 20.186 75.368 1.00 29.33 119 HIS A CA 1
ATOM 683 C C . HIS A 1 114 ? 49.771 19.987 73.918 1.00 27.26 119 HIS A C 1
ATOM 684 O O . HIS A 1 114 ? 50.345 20.891 73.346 1.00 30.95 119 HIS A O 1
ATOM 691 N N . HIS A 1 115 ? 49.527 18.829 73.313 1.00 29.95 120 HIS A N 1
ATOM 692 C CA . HIS A 1 115 ? 49.771 18.601 71.877 1.00 29.32 120 HIS A CA 1
ATOM 693 C C . HIS A 1 115 ? 48.581 18.927 70.947 1.00 29.11 120 HIS A C 1
ATOM 694 O O . HIS A 1 115 ? 48.732 19.116 69.724 1.00 29.55 120 HIS A O 1
ATOM 701 N N . PHE A 1 116 ? 47.382 18.959 71.511 1.00 26.38 121 PHE A N 1
ATOM 702 C CA . PHE A 1 116 ? 46.178 19.197 70.738 1.00 27.28 121 PHE A CA 1
ATOM 703 C C . PHE A 1 116 ? 46.152 20.590 70.165 1.00 26.93 121 PHE A C 1
ATOM 704 O O . PHE A 1 116 ? 46.337 21.562 70.898 1.00 27.29 121 PHE A O 1
ATOM 712 N N . PRO A 1 117 ? 45.923 20.721 68.862 1.00 28.54 122 PRO A N 1
ATOM 713 C CA . PRO A 1 117 ? 45.870 22.051 68.300 1.00 26.47 122 PRO A CA 1
ATOM 714 C C . PRO A 1 117 ? 44.597 22.837 68.676 1.00 29.43 122 PRO A C 1
ATOM 715 O O . PRO A 1 117 ? 44.610 24.062 68.706 1.00 29.31 122 PRO A O 1
ATOM 719 N N . ASN A 1 118 ? 43.510 22.150 68.974 1.00 28.90 123 ASN A N 1
ATOM 720 C CA . ASN A 1 118 ? 42.259 22.798 69.349 1.00 29.55 123 ASN A CA 1
ATOM 721 C C . ASN A 1 118 ? 41.626 22.148 70.559 1.00 29.26 123 ASN A C 1
ATOM 722 O O . ASN A 1 118 ? 40.605 21.478 70.446 1.00 31.78 123 ASN A O 1
ATOM 727 N N . PRO A 1 119 ? 42.229 22.339 71.735 1.00 29.41 124 PRO A N 1
ATOM 728 C CA . PRO A 1 119 ? 41.788 21.557 72.859 1.00 27.55 124 PRO A CA 1
ATOM 729 C C . PRO A 1 119 ? 40.377 21.853 73.356 1.00 26.60 124 PRO A C 1
ATOM 730 O O . PRO A 1 119 ? 39.736 20.973 73.906 1.00 27.29 124 PRO A O 1
ATOM 734 N N . ALA A 1 120 ? 39.851 23.057 73.143 1.00 27.25 125 ALA A N 1
ATOM 735 C CA . ALA A 1 120 ? 38.410 23.278 73.379 1.00 27.41 125 ALA A CA 1
ATOM 736 C C . ALA A 1 120 ? 37.496 22.231 72.667 1.00 28.28 125 ALA A C 1
ATOM 737 O O . ALA A 1 120 ? 36.443 21.882 73.184 1.00 26.41 125 ALA A O 1
ATOM 739 N N . SER A 1 121 ? 37.843 21.796 71.452 1.00 27.31 126 SER A N 1
ATOM 740 C CA . SER A 1 121 ? 37.030 20.788 70.773 1.00 28.70 126 SER A CA 1
ATOM 741 C C . SER A 1 121 ? 37.138 19.453 71.397 1.00 26.78 126 SER A C 1
ATOM 742 O O . SER A 1 121 ? 36.174 18.676 71.354 1.00 28.68 126 SER A O 1
ATOM 745 N N . PHE A 1 122 ? 38.316 19.125 71.934 1.00 26.44 127 PHE A N 1
ATOM 746 C CA . PHE A 1 122 ? 38.451 17.900 72.683 1.00 27.26 127 PHE A CA 1
ATOM 747 C C . PHE A 1 122 ? 37.542 17.971 73.934 1.00 29.87 127 PHE A C 1
ATOM 748 O O . PHE A 1 122 ? 36.832 17.030 74.246 1.00 25.69 127 PHE A O 1
ATOM 756 N N . VAL A 1 123 ? 37.538 19.106 74.626 1.00 26.06 128 VAL A N 1
ATOM 757 C CA . VAL A 1 123 ? 36.739 19.223 75.816 1.00 26.31 128 VAL A CA 1
ATOM 758 C C . VAL A 1 123 ? 35.257 19.045 75.513 1.00 29.18 128 VAL A C 1
ATOM 759 O O . VAL A 1 123 ? 34.585 18.375 76.237 1.00 29.08 128 VAL A O 1
ATOM 763 N N . SER A 1 124 ? 34.751 19.648 74.445 1.00 28.15 129 SER A N 1
ATOM 764 C CA . SER A 1 124 ? 33.336 19.512 74.106 1.00 29.47 129 SER A CA 1
ATOM 765 C C . SER A 1 124 ? 33.017 18.118 73.640 1.00 28.61 129 SER A C 1
ATOM 766 O O . SER A 1 124 ? 31.960 17.578 73.988 1.00 27.11 129 SER A O 1
ATOM 769 N N . GLU A 1 125 ? 33.940 17.501 72.917 1.00 26.31 130 GLU A N 1
ATOM 770 C CA . GLU A 1 125 ? 33.764 16.114 72.531 1.00 24.68 130 GLU A CA 1
ATOM 771 C C . GLU A 1 125 ? 33.777 15.201 73.735 1.00 26.73 130 GLU A C 1
ATOM 772 O O . GLU A 1 125 ? 33.011 14.260 73.787 1.00 28.36 130 GLU A O 1
ATOM 778 N N . ALA A 1 126 ? 34.658 15.458 74.696 1.00 24.99 131 ALA A N 1
ATOM 779 C CA . ALA A 1 126 ? 34.650 14.690 75.946 1.00 27.34 131 ALA A CA 1
ATOM 780 C C . ALA A 1 126 ? 33.292 14.814 76.659 1.00 26.93 131 ALA A C 1
ATOM 781 O O . ALA A 1 126 ? 32.696 13.802 76.998 1.00 22.34 131 ALA A O 1
ATOM 783 N N . TYR A 1 127 ? 32.755 16.034 76.749 1.00 24.84 132 TYR A N 1
ATOM 784 C CA . TYR A 1 127 ? 31.422 16.289 77.313 1.00 26.42 132 TYR A CA 1
ATOM 785 C C . TYR A 1 127 ? 30.336 15.486 76.589 1.00 26.14 132 TYR A C 1
ATOM 786 O O . TYR A 1 127 ? 29.455 14.871 77.219 1.00 27.83 132 TYR A O 1
ATOM 795 N N . ARG A 1 128 ? 30.416 15.468 75.262 1.00 23.74 133 ARG A N 1
ATOM 796 C CA . ARG A 1 128 ? 29.398 14.828 74.436 1.00 25.91 133 ARG A CA 1
ATOM 797 C C . ARG A 1 128 ? 29.370 13.312 74.631 1.00 22.70 133 ARG A C 1
ATOM 798 O O . ARG A 1 128 ? 28.279 12.681 74.758 1.00 26.41 133 ARG A O 1
ATOM 806 N N . VAL A 1 129 ? 30.542 12.704 74.723 1.00 24.76 134 VAL A N 1
ATOM 807 C CA . VAL A 1 129 ? 30.586 11.225 74.700 1.00 25.20 134 VAL A CA 1
ATOM 808 C C . VAL A 1 129 ? 30.424 10.657 76.122 1.00 25.59 134 VAL A C 1
ATOM 809 O O . VAL A 1 129 ? 30.260 9.438 76.322 1.00 25.32 134 VAL A O 1
ATOM 813 N N . LEU A 1 130 ? 30.505 11.535 77.114 1.00 26.44 135 LEU A N 1
ATOM 814 C CA . LEU A 1 130 ? 30.186 11.148 78.494 1.00 26.51 135 LEU A CA 1
ATOM 815 C C . LEU A 1 130 ? 28.719 10.930 78.764 1.00 25.95 135 LEU A C 1
ATOM 816 O O . LEU A 1 130 ? 27.882 11.712 78.370 1.00 26.12 135 LEU A O 1
ATOM 821 N N . LYS A 1 131 ? 28.427 9.871 79.500 1.00 29.12 136 LYS A N 1
ATOM 822 C CA . LYS A 1 131 ? 27.143 9.769 80.162 1.00 29.27 136 LYS A CA 1
ATOM 823 C C . LYS A 1 131 ? 26.852 10.941 81.134 1.00 29.58 136 LYS A C 1
ATOM 824 O O . LYS A 1 131 ? 27.752 11.582 81.688 1.00 24.58 136 LYS A O 1
ATOM 830 N N . LYS A 1 132 ? 25.575 11.208 81.358 1.00 25.39 137 LYS A N 1
ATOM 831 C CA . LYS A 1 132 ? 25.189 12.180 82.395 1.00 29.02 137 LYS A CA 1
ATOM 832 C C . LYS A 1 132 ? 25.669 11.616 83.693 1.00 25.26 137 LYS A C 1
ATOM 833 O O . LYS A 1 132 ? 25.571 10.407 83.923 1.00 24.82 137 LYS A O 1
ATOM 837 N N . GLY A 1 133 ? 26.281 12.481 84.501 1.00 25.19 138 GLY A N 1
ATOM 838 C CA . GLY A 1 133 ? 26.922 12.080 85.751 1.00 26.76 138 GLY A CA 1
ATOM 839 C C . GLY A 1 133 ? 28.315 11.487 85.560 1.00 27.15 138 GLY A C 1
ATOM 840 O O . GLY A 1 133 ? 28.941 11.035 86.526 1.00 26.97 138 GLY A O 1
ATOM 841 N N . GLY A 1 134 ? 28.781 11.405 84.319 1.00 27.26 139 GLY A N 1
ATOM 842 C CA . GLY A 1 134 ? 30.124 10.871 84.063 1.00 27.13 139 GLY A CA 1
ATOM 843 C C . GLY A 1 134 ? 31.203 11.870 84.383 1.00 27.57 139 GLY A C 1
ATOM 844 O O . GLY A 1 134 ? 30.902 13.042 84.704 1.00 23.86 139 GLY A O 1
ATOM 845 N N . GLN A 1 135 ? 32.464 11.430 84.357 1.00 25.51 140 GLN A N 1
ATOM 846 C CA . GLN A 1 135 ? 33.525 12.355 84.730 1.00 24.84 140 GLN A CA 1
ATOM 847 C C . GLN A 1 135 ? 34.670 12.415 83.715 1.00 26.69 140 GLN A C 1
ATOM 848 O O . GLN A 1 135 ? 34.988 11.441 83.071 1.00 24.86 140 GLN A O 1
ATOM 854 N N . LEU A 1 136 ? 35.274 13.594 83.610 1.00 27.43 141 LEU A N 1
ATOM 855 C CA . LEU A 1 136 ? 36.509 13.793 82.871 1.00 27.93 141 LEU A CA 1
ATOM 856 C C . LEU A 1 136 ? 37.626 13.902 83.895 1.00 28.74 141 LEU A C 1
ATOM 857 O O . LEU A 1 136 ? 37.543 14.688 84.809 1.00 27.88 141 LEU A O 1
ATOM 862 N N . LEU A 1 137 ? 38.685 13.131 83.672 1.00 25.41 142 LEU A N 1
ATOM 863 C CA . LEU A 1 137 ? 39.896 13.174 84.443 1.00 25.68 142 LEU A CA 1
ATOM 864 C C . LEU A 1 137 ? 41.006 13.631 83.510 1.00 28.31 142 LEU A C 1
ATOM 865 O O . LEU A 1 137 ? 41.446 12.887 82.647 1.00 27.32 142 LEU A O 1
ATOM 870 N N . LEU A 1 138 ? 41.508 14.847 83.725 1.00 27.26 143 LEU A N 1
ATOM 871 C CA . LEU A 1 138 ? 42.482 15.457 82.841 1.00 28.82 143 LEU A CA 1
ATOM 872 C C . LEU A 1 138 ? 43.727 15.842 83.591 1.00 26.27 143 LEU A C 1
ATOM 873 O O . LEU A 1 138 ? 43.646 16.508 84.627 1.00 27.59 143 LEU A O 1
ATOM 878 N N . VAL A 1 139 ? 44.879 15.399 83.070 1.00 27.02 144 VAL A N 1
ATOM 879 C CA . VAL A 1 139 ? 46.184 15.594 83.678 1.00 26.20 144 VAL A CA 1
ATOM 880 C C . VAL A 1 139 ? 47.096 16.178 82.602 1.00 28.64 144 VAL A C 1
ATOM 881 O O . VAL A 1 139 ? 47.123 15.682 81.465 1.00 28.45 144 VAL A O 1
ATOM 885 N N . ASP A 1 140 ? 47.754 17.286 82.935 1.00 29.43 145 ASP A N 1
ATOM 886 C CA . ASP A 1 140 ? 48.678 17.915 82.038 1.00 28.24 145 ASP A CA 1
ATOM 887 C C . ASP A 1 140 ? 49.565 18.883 82.783 1.00 29.04 145 ASP A C 1
ATOM 888 O O . ASP A 1 140 ? 49.268 19.318 83.885 1.00 25.65 145 ASP A O 1
ATOM 893 N N . ASN A 1 141 ? 50.614 19.308 82.097 1.00 27.47 146 ASN A N 1
ATOM 894 C CA . ASN A 1 141 ? 51.444 20.425 82.555 1.00 28.82 146 ASN A CA 1
ATOM 895 C C . ASN A 1 141 ? 50.703 21.688 82.333 1.00 25.51 146 ASN A C 1
ATOM 896 O O . ASN A 1 141 ? 49.908 21.787 81.397 1.00 29.97 146 ASN A O 1
ATOM 901 N N . SER A 1 142 ? 50.970 22.649 83.220 1.00 28.14 147 SER A N 1
ATOM 902 C CA . SER A 1 142 ? 50.236 23.899 83.284 1.00 25.57 147 SER A CA 1
ATOM 903 C C . SER A 1 142 ? 51.182 25.071 83.285 1.00 26.62 147 SER A C 1
ATOM 904 O O . SER A 1 142 ? 52.284 24.957 83.711 1.00 25.86 147 SER A O 1
ATOM 907 N N . ALA A 1 143 ? 50.716 26.198 82.751 1.00 28.48 148 ALA A N 1
ATOM 908 C CA . ALA A 1 143 ? 51.466 27.440 82.701 1.00 29.02 148 ALA A CA 1
ATOM 909 C C . ALA A 1 143 ? 51.029 28.378 83.824 1.00 27.20 148 ALA A C 1
ATOM 910 O O . ALA A 1 143 ? 49.870 28.336 84.229 1.00 29.44 148 ALA A O 1
ATOM 912 N N . PRO A 1 144 ? 51.961 29.186 84.342 1.00 25.89 149 PRO A N 1
ATOM 913 C CA . PRO A 1 144 ? 51.634 30.239 85.305 1.00 28.33 149 PRO A CA 1
ATOM 914 C C . PRO A 1 144 ? 50.570 31.196 84.798 1.00 28.18 149 PRO A C 1
ATOM 915 O O . PRO A 1 144 ? 50.397 31.438 83.582 1.00 26.59 149 PRO A O 1
ATOM 919 N N . GLU A 1 145 ? 49.885 31.793 85.742 1.00 29.06 150 GLU A N 1
ATOM 920 C CA . GLU A 1 145 ? 48.958 32.828 85.406 1.00 27.50 150 GLU A CA 1
ATOM 921 C C . GLU A 1 145 ? 49.707 34.051 84.901 1.00 27.64 150 GLU A C 1
ATOM 922 O O . GLU A 1 145 ? 49.220 34.757 84.016 1.00 27.79 150 GLU A O 1
ATOM 928 N N . ASN A 1 146 ? 50.895 34.280 85.436 1.00 27.41 151 ASN A N 1
ATOM 929 C CA . ASN A 1 146 ? 51.748 35.400 84.999 1.00 27.46 151 ASN A CA 1
ATOM 930 C C . ASN A 1 146 ? 52.125 35.202 83.517 1.00 29.03 151 ASN A C 1
ATOM 931 O O . ASN A 1 146 ? 52.590 34.131 83.160 1.00 30.27 151 ASN A O 1
ATOM 936 N N . ASP A 1 147 ? 51.841 36.189 82.650 1.00 25.98 152 ASP A N 1
ATOM 937 C CA . ASP A 1 147 ? 51.984 35.992 81.205 1.00 28.06 152 ASP A CA 1
ATOM 938 C C . ASP A 1 147 ? 53.402 35.807 80.732 1.00 28.56 152 ASP A C 1
ATOM 939 O O . ASP A 1 147 ? 53.642 35.017 79.795 1.00 28.88 152 ASP A O 1
ATOM 944 N N . ALA A 1 148 ? 54.334 36.550 81.337 1.00 30.00 153 ALA A N 1
ATOM 945 C CA . ALA A 1 148 ? 55.738 36.451 80.969 1.00 32.04 153 ALA A CA 1
ATOM 946 C C . ALA A 1 148 ? 56.268 35.065 81.268 1.00 31.09 153 ALA A C 1
ATOM 947 O O . ALA A 1 148 ? 57.000 34.497 80.438 1.00 31.11 153 ALA A O 1
ATOM 949 N N . PHE A 1 149 ? 55.881 34.519 82.423 1.00 28.45 154 PHE A N 1
ATOM 950 C CA . PHE A 1 149 ? 56.290 33.167 82.813 1.00 27.58 154 PHE A CA 1
ATOM 951 C C . PHE A 1 149 ? 55.601 32.069 82.040 1.00 30.55 154 PHE A C 1
ATOM 952 O O . PHE A 1 149 ? 56.174 30.987 81.772 1.00 30.60 154 PHE A O 1
ATOM 960 N N . ASP A 1 150 ? 54.338 32.318 81.713 1.00 32.22 155 ASP A N 1
ATOM 961 C CA . ASP A 1 150 ? 53.578 31.487 80.802 1.00 30.71 155 ASP A CA 1
ATOM 962 C C . ASP A 1 150 ? 54.273 31.353 79.443 1.00 27.21 155 ASP A C 1
ATOM 963 O O . ASP A 1 150 ? 54.558 30.261 78.957 1.00 29.85 155 ASP A O 1
ATOM 968 N N . VAL A 1 151 ? 54.522 32.487 78.816 1.00 29.24 156 VAL A N 1
ATOM 969 C CA . VAL A 1 151 ? 55.112 32.520 77.507 1.00 30.48 156 VAL A CA 1
ATOM 970 C C . VAL A 1 151 ? 56.513 31.850 77.503 1.00 28.26 156 VAL A C 1
ATOM 971 O O . VAL A 1 151 ? 56.865 31.078 76.573 1.00 28.62 156 VAL A O 1
ATOM 975 N N . PHE A 1 152 ? 57.273 32.095 78.554 1.00 27.69 157 PHE A N 1
ATOM 976 C CA . PHE A 1 152 ? 58.618 31.594 78.673 1.00 25.86 157 PHE A CA 1
ATOM 977 C C . PHE A 1 152 ? 58.627 30.090 78.835 1.00 29.11 157 PHE A C 1
ATOM 978 O O . PHE A 1 152 ? 59.403 29.401 78.169 1.00 31.65 157 PHE A O 1
ATOM 986 N N . TYR A 1 153 ? 57.764 29.596 79.733 1.00 26.35 158 TYR A N 1
ATOM 987 C CA . TYR A 1 153 ? 57.640 28.176 80.034 1.00 28.41 158 TYR A CA 1
ATOM 988 C C . TYR A 1 153 ? 57.275 27.468 78.746 1.00 29.99 158 TYR A C 1
ATOM 989 O O . TYR A 1 153 ? 57.896 26.499 78.374 1.00 31.67 158 TYR A O 1
ATOM 998 N N . ASN A 1 154 ? 56.281 27.988 78.039 1.00 29.41 159 ASN A N 1
ATOM 999 C CA . ASN A 1 154 ? 55.837 27.365 76.830 1.00 27.87 159 ASN A CA 1
ATOM 1000 C C . ASN A 1 154 ? 56.905 27.436 75.700 1.00 30.30 159 ASN A C 1
ATOM 1001 O O . ASN A 1 154 ? 57.066 26.473 74.937 1.00 28.98 159 ASN A O 1
ATOM 1006 N N . TYR A 1 155 ? 57.605 28.564 75.585 1.00 30.38 160 TYR A N 1
ATOM 1007 C CA . TYR A 1 155 ? 58.686 28.680 74.571 1.00 30.25 160 TYR A CA 1
ATOM 1008 C C . TYR A 1 155 ? 59.751 27.590 74.798 1.00 30.85 160 TYR A C 1
ATOM 1009 O O . TYR A 1 155 ? 60.179 26.866 73.886 1.00 30.25 160 TYR A O 1
ATOM 1018 N N . VAL A 1 156 ? 60.129 27.425 76.047 1.00 30.35 161 VAL A N 1
ATOM 1019 C CA . VAL A 1 156 ? 61.080 26.392 76.443 1.00 29.63 161 VAL A CA 1
ATOM 1020 C C . VAL A 1 156 ? 60.605 24.962 76.151 1.00 30.57 161 VAL A C 1
ATOM 1021 O O . VAL A 1 156 ? 61.375 24.105 75.658 1.00 26.28 161 VAL A O 1
ATOM 1025 N N . GLU A 1 157 ? 59.339 24.684 76.455 1.00 28.30 162 GLU A N 1
ATOM 1026 C CA . GLU A 1 157 ? 58.750 23.381 76.158 1.00 30.66 162 GLU A CA 1
ATOM 1027 C C . GLU A 1 157 ? 58.802 23.042 74.663 1.00 27.47 162 GLU A C 1
ATOM 1028 O O . GLU A 1 157 ? 59.085 21.880 74.261 1.00 29.69 162 GLU A O 1
ATOM 1034 N N . LYS A 1 158 ? 58.510 24.051 73.852 1.00 26.44 163 LYS A N 1
ATOM 1035 C CA . LYS A 1 158 ? 58.504 23.867 72.415 1.00 27.37 163 LYS A CA 1
ATOM 1036 C C . LYS A 1 158 ? 59.884 23.740 71.762 1.00 29.22 163 LYS A C 1
ATOM 1037 O O . LYS A 1 158 ? 60.044 23.030 70.777 1.00 30.85 163 LYS A O 1
ATOM 1043 N N . GLU A 1 159 ? 60.870 24.431 72.299 1.00 27.31 164 GLU A N 1
ATOM 1044 C CA . GLU A 1 159 ? 62.240 24.207 71.835 1.00 30.44 164 GLU A CA 1
ATOM 1045 C C . GLU A 1 159 ? 62.664 22.787 72.046 1.00 29.76 164 GLU A C 1
ATOM 1046 O O . GLU A 1 159 ? 63.319 22.220 71.228 1.00 34.22 164 GLU A O 1
ATOM 1052 N N . ARG A 1 160 ? 62.265 22.215 73.156 1.00 29.09 165 ARG A N 1
ATOM 1053 C CA . ARG A 1 160 ? 62.606 20.861 73.496 1.00 29.96 165 ARG A CA 1
ATOM 1054 C C . ARG A 1 160 ? 61.762 19.785 72.757 1.00 31.07 165 ARG A C 1
ATOM 1055 O O . ARG A 1 160 ? 62.279 18.711 72.434 1.00 32.22 165 ARG A O 1
ATOM 1063 N N . ASP A 1 161 ? 60.489 20.098 72.475 1.00 31.17 166 ASP A N 1
ATOM 1064 C CA . ASP A 1 161 ? 59.559 19.206 71.784 1.00 31.22 166 ASP A CA 1
ATOM 1065 C C . ASP A 1 161 ? 58.786 19.994 70.749 1.00 31.15 166 ASP A C 1
ATOM 1066 O O . ASP A 1 161 ? 57.814 20.655 71.057 1.00 28.92 166 ASP A O 1
ATOM 1071 N N . TYR A 1 162 ? 59.251 19.925 69.508 1.00 31.43 167 TYR A N 1
ATOM 1072 C CA . TYR A 1 162 ? 58.675 20.657 68.387 1.00 30.71 167 TYR A CA 1
ATOM 1073 C C . TYR A 1 162 ? 57.188 20.402 68.241 1.00 27.80 167 TYR A C 1
ATOM 1074 O O . TYR A 1 162 ? 56.470 21.258 67.751 1.00 29.18 167 TYR A O 1
ATOM 1075 N N . SER A 1 163 ? 56.709 19.241 68.681 1.00 26.69 168 SER A N 1
ATOM 1076 C CA . SER A 1 163 ? 55.271 18.951 68.611 1.00 25.91 168 SER A CA 1
ATOM 1077 C C . SER A 1 163 ? 54.433 19.493 69.782 1.00 26.94 168 SER A C 1
ATOM 1078 O O . SER A 1 163 ? 53.231 19.238 69.836 1.00 23.66 168 SER A O 1
ATOM 1081 N N . HIS A 1 164 ? 55.062 20.193 70.735 1.00 27.06 169 HIS A N 1
ATOM 1082 C CA . HIS A 1 164 ? 54.357 20.868 71.809 1.00 28.75 169 HIS A CA 1
ATOM 1083 C C . HIS A 1 164 ? 53.510 21.998 71.225 1.00 31.33 169 HIS A C 1
ATOM 1084 O O . HIS A 1 164 ? 54.023 22.842 70.476 1.00 31.89 169 HIS A O 1
ATOM 1091 N N . HIS A 1 165 ? 52.219 22.029 71.548 1.00 27.10 170 HIS A N 1
ATOM 1092 C CA . HIS A 1 165 ? 51.424 23.202 71.218 1.00 25.14 170 HIS A CA 1
ATOM 1093 C C . HIS A 1 165 ? 51.372 24.211 72.364 1.00 29.47 170 HIS A C 1
ATOM 1094 O O . HIS A 1 165 ? 51.935 25.320 72.288 1.00 29.61 170 HIS A O 1
ATOM 1101 N N . ARG A 1 166 ? 50.694 23.845 73.446 1.00 29.62 171 ARG A N 1
ATOM 1102 C CA . ARG A 1 166 ? 50.542 24.783 74.557 1.00 28.90 171 ARG A CA 1
ATOM 1103 C C . ARG A 1 166 ? 50.157 24.093 75.828 1.00 26.19 171 ARG A C 1
ATOM 1104 O O . ARG A 1 166 ? 49.282 23.233 75.838 1.00 24.74 171 ARG A O 1
ATOM 1112 N N . ALA A 1 167 ? 50.886 24.429 76.877 1.00 27.86 172 ALA A N 1
ATOM 1113 C CA . ALA A 1 167 ? 50.501 24.168 78.255 1.00 28.68 172 ALA A CA 1
ATOM 1114 C C . ALA A 1 167 ? 49.711 25.380 78.714 1.00 30.84 172 ALA A C 1
ATOM 1115 O O . ALA A 1 167 ? 50.242 26.474 78.786 1.00 27.65 172 ALA A O 1
ATOM 1117 N N . TRP A 1 168 ? 48.420 25.172 78.981 1.00 28.48 173 TRP A N 1
ATOM 1118 C CA . TRP A 1 168 ? 47.498 26.235 79.234 1.00 26.84 173 TRP A CA 1
ATOM 1119 C C . TRP A 1 168 ? 47.540 26.602 80.713 1.00 27.09 173 TRP A C 1
ATOM 1120 O O . TRP A 1 168 ? 47.989 25.786 81.562 1.00 25.07 173 TRP A O 1
ATOM 1131 N N . LYS A 1 169 ? 47.129 27.836 81.012 1.00 26.77 174 LYS A N 1
ATOM 1132 C CA . LYS A 1 169 ? 46.964 28.294 82.398 1.00 26.54 174 LYS A CA 1
ATOM 1133 C C . LYS A 1 169 ? 45.857 27.469 83.040 1.00 28.73 174 LYS A C 1
ATOM 1134 O O . LYS A 1 169 ? 44.930 27.005 82.359 1.00 27.27 174 LYS A O 1
ATOM 1140 N N . LYS A 1 170 ? 45.972 27.281 84.349 1.00 27.19 175 LYS A N 1
ATOM 1141 C CA . LYS A 1 170 ? 44.892 26.750 85.123 1.00 24.73 175 LYS A CA 1
ATOM 1142 C C . LYS A 1 170 ? 43.580 27.506 84.885 1.00 25.66 175 LYS A C 1
ATOM 1143 O O . LYS A 1 170 ? 42.552 26.895 84.731 1.00 24.11 175 LYS A O 1
ATOM 1149 N N . SER A 1 171 ? 43.633 28.837 84.771 1.00 27.26 176 SER A N 1
ATOM 1150 C CA . SER A 1 171 ? 42.449 29.642 84.460 1.00 27.29 176 SER A CA 1
ATOM 1151 C C . SER A 1 171 ? 41.898 29.357 83.070 1.00 28.03 176 SER A C 1
ATOM 1152 O O . SER A 1 171 ? 40.687 29.442 82.868 1.00 28.96 176 SER A O 1
ATOM 1155 N N . ASP A 1 172 ? 42.776 29.002 82.133 1.00 26.59 177 ASP A N 1
ATOM 1156 C CA . ASP A 1 172 ? 42.370 28.671 80.768 1.00 26.46 177 ASP A CA 1
ATOM 1157 C C . ASP A 1 172 ? 41.554 27.399 80.821 1.00 25.78 177 ASP A C 1
ATOM 1158 O O . ASP A 1 172 ? 40.533 27.295 80.156 1.00 26.07 177 ASP A O 1
ATOM 1163 N N . TRP A 1 173 ? 42.014 26.404 81.571 1.00 26.59 178 TRP A N 1
ATOM 1164 C CA . TRP A 1 173 ? 41.270 25.152 81.717 1.00 24.39 178 TRP A CA 1
ATOM 1165 C C . TRP A 1 173 ? 39.918 25.338 82.428 1.00 25.22 178 TRP A C 1
ATOM 1166 O O . TRP A 1 173 ? 38.950 24.707 82.068 1.00 27.01 178 TRP A O 1
ATOM 1177 N N . LEU A 1 174 ? 39.868 26.155 83.469 1.00 27.38 179 LEU A N 1
ATOM 1178 C CA . LEU A 1 174 ? 38.617 26.452 84.123 1.00 27.64 179 LEU A CA 1
ATOM 1179 C C . LEU A 1 174 ? 37.586 27.034 83.175 1.00 28.91 179 LEU A C 1
ATOM 1180 O O . LEU A 1 174 ? 36.401 26.646 83.218 1.00 26.92 179 LEU A O 1
ATOM 1185 N N . LYS A 1 175 ? 38.014 27.995 82.361 1.00 30.12 180 LYS A N 1
ATOM 1186 C CA . LYS A 1 175 ? 37.131 28.573 81.326 1.00 29.16 180 LYS A CA 1
ATOM 1187 C C . LYS A 1 175 ? 36.695 27.533 80.265 1.00 28.21 180 LYS A C 1
ATOM 1188 O O . LYS A 1 175 ? 35.505 27.428 79.934 1.00 27.96 180 LYS A O 1
ATOM 1202 N N . LEU A 1 177 ? 36.457 24.298 80.619 1.00 26.51 182 LEU A N 1
ATOM 1203 C CA . LEU A 1 177 ? 35.562 23.319 81.228 1.00 25.52 182 LEU A CA 1
ATOM 1204 C C . LEU A 1 177 ? 34.196 23.902 81.405 1.00 23.94 182 LEU A C 1
ATOM 1205 O O . LEU A 1 177 ? 33.198 23.308 81.025 1.00 26.39 182 LEU A O 1
ATOM 1210 N N . GLU A 1 178 ? 34.111 25.104 81.955 1.00 26.83 183 GLU A N 1
ATOM 1211 C CA . GLU A 1 178 ? 32.788 25.691 82.154 1.00 25.49 183 GLU A CA 1
ATOM 1212 C C . GLU A 1 178 ? 32.090 25.904 80.811 1.00 26.97 183 GLU A C 1
ATOM 1213 O O . GLU A 1 178 ? 30.891 25.630 80.673 1.00 26.65 183 GLU A O 1
ATOM 1219 N N . GLU A 1 179 ? 32.811 26.435 79.846 1.00 26.15 184 GLU A N 1
ATOM 1220 C CA . GLU A 1 179 ? 32.223 26.737 78.532 1.00 27.98 184 GLU A CA 1
ATOM 1221 C C . GLU A 1 179 ? 31.608 25.513 77.907 1.00 27.61 184 GLU A C 1
ATOM 1222 O O . GLU A 1 179 ? 30.600 25.628 77.222 1.00 27.50 184 GLU A O 1
ATOM 1228 N N . ALA A 1 180 ? 32.170 24.339 78.173 1.00 27.43 185 ALA A N 1
ATOM 1229 C CA . ALA A 1 180 ? 31.658 23.086 77.635 1.00 27.28 185 ALA A CA 1
ATOM 1230 C C . ALA A 1 180 ? 30.512 22.497 78.470 1.00 31.04 185 ALA A C 1
ATOM 1231 O O . ALA A 1 180 ? 29.822 21.562 78.022 1.00 24.74 185 ALA A O 1
ATOM 1233 N N . GLY A 1 181 ? 30.322 22.996 79.696 1.00 27.08 186 GLY A N 1
ATOM 1234 C CA . GLY A 1 181 ? 29.248 22.512 80.545 1.00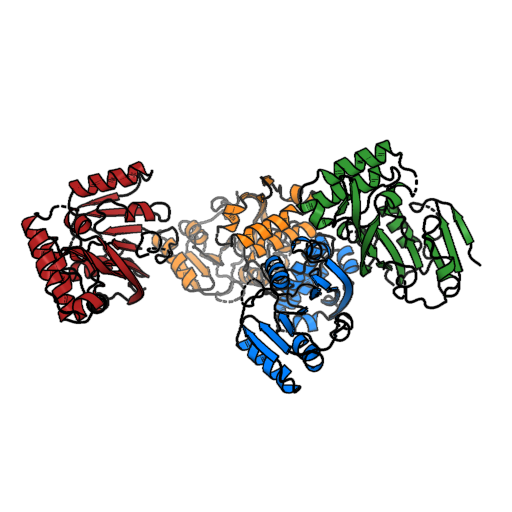 27.05 186 GLY A CA 1
ATOM 1235 C C . GLY A 1 181 ? 29.687 21.638 81.668 1.00 28.17 186 GLY A C 1
ATOM 1236 O O . GLY A 1 181 ? 28.841 21.173 82.403 1.00 25.66 186 GLY A O 1
ATOM 1237 N N . PHE A 1 182 ? 30.996 21.413 81.830 1.00 26.80 187 PHE A N 1
ATOM 1238 C CA . PHE A 1 182 ? 31.481 20.563 82.902 1.00 27.58 187 PHE A CA 1
ATOM 1239 C C . PHE A 1 182 ? 31.403 21.347 84.202 1.00 27.29 187 PHE A C 1
ATOM 1240 O O . PHE A 1 182 ? 31.571 22.576 84.201 1.00 26.16 187 PHE A O 1
ATOM 1248 N N . GLU A 1 183 ? 31.201 20.633 85.300 1.00 28.23 188 GLU A N 1
ATOM 1249 C CA . GLU A 1 183 ? 31.349 21.235 86.636 1.00 28.04 188 GLU A CA 1
ATOM 1250 C C . GLU A 1 183 ? 32.550 20.607 87.323 1.00 27.00 188 GLU A C 1
ATOM 1251 O O . GLU A 1 183 ? 32.560 19.444 87.631 1.00 26.41 188 GLU A O 1
ATOM 1257 N N . LEU A 1 184 ? 33.593 21.394 87.464 1.00 24.56 189 LEU A N 1
ATOM 1258 C CA . LEU A 1 184 ? 34.777 21.014 88.164 1.00 26.58 189 LEU A CA 1
ATOM 1259 C C . LEU A 1 184 ? 34.409 20.579 89.578 1.00 25.23 189 LEU A C 1
ATOM 1260 O O . LEU A 1 184 ? 33.586 21.188 90.237 1.00 27.08 189 LEU A O 1
ATOM 1265 N N . GLU A 1 185 ? 34.975 19.467 89.990 1.00 25.73 190 GLU A N 1
ATOM 1266 C CA . GLU A 1 185 ? 34.862 18.987 91.366 1.00 24.83 190 GLU A CA 1
ATOM 1267 C C . GLU A 1 185 ? 36.170 19.194 92.106 1.00 26.64 190 GLU A C 1
ATOM 1268 O O . GLU A 1 185 ? 36.134 19.648 93.211 1.00 26.45 190 GLU A O 1
ATOM 1274 N N . GLU A 1 186 ? 37.313 18.844 91.497 1.00 27.28 191 GLU A N 1
ATOM 1275 C CA . GLU A 1 186 ? 38.604 18.879 92.145 1.00 28.31 191 GLU A CA 1
ATOM 1276 C C . GLU A 1 186 ? 39.687 19.251 91.159 1.00 28.02 191 GLU A C 1
ATOM 1277 O O . GLU A 1 186 ? 39.712 18.759 90.027 1.00 25.74 191 GLU A O 1
ATOM 1283 N N . LEU A 1 187 ? 40.574 20.117 91.620 1.00 25.68 192 LEU A N 1
ATOM 1284 C CA . LEU A 1 187 ? 41.800 20.539 90.917 1.00 26.11 192 LEU A CA 1
ATOM 1285 C C . LEU A 1 187 ? 42.972 20.334 91.895 1.00 25.12 192 LEU A C 1
ATOM 1286 O O . LEU A 1 187 ? 42.964 20.874 92.979 1.00 28.82 192 LEU A O 1
ATOM 1291 N N . HIS A 1 188 ? 43.924 19.466 91.545 1.00 27.84 193 HIS A N 1
ATOM 1292 C CA . HIS A 1 188 ? 45.120 19.189 92.354 1.00 24.85 193 HIS A CA 1
ATOM 1293 C C . HIS A 1 188 ? 46.323 19.657 91.541 1.00 26.39 193 HIS A C 1
ATOM 1294 O O . HIS A 1 188 ? 46.385 19.409 90.325 1.00 25.20 193 HIS A O 1
ATOM 1301 N N . CYS A 1 189 ? 47.220 20.413 92.173 1.00 27.37 194 CYS A N 1
ATOM 1302 C CA . CYS A 1 189 ? 48.405 20.969 91.499 1.00 25.10 194 CYS A CA 1
ATOM 1303 C C . CYS A 1 189 ? 49.618 20.327 92.052 1.00 30.10 194 CYS A C 1
ATOM 1304 O O . CYS A 1 189 ? 49.655 20.062 93.234 1.00 29.25 194 CYS A O 1
ATOM 1307 N N . PHE A 1 190 ? 50.609 20.081 91.195 1.00 28.19 195 PHE A N 1
ATOM 1308 C CA . PHE A 1 190 ? 51.853 19.447 91.597 1.00 30.04 195 PHE A CA 1
ATOM 1309 C C . PHE A 1 190 ? 53.017 20.159 90.961 1.00 26.73 195 PHE A C 1
ATOM 1310 O O . PHE A 1 190 ? 52.852 20.829 89.990 1.00 26.70 195 PHE A O 1
ATOM 1318 N N . HIS A 1 191 ? 54.192 20.004 91.522 1.00 30.01 196 HIS A N 1
ATOM 1319 C CA . HIS A 1 191 ? 55.421 20.529 90.924 1.00 32.15 196 HIS A CA 1
ATOM 1320 C C . HIS A 1 191 ? 56.469 19.426 90.777 1.00 35.68 196 HIS A C 1
ATOM 1321 O O . HIS A 1 191 ? 56.539 18.555 91.612 1.00 37.95 196 HIS A O 1
ATOM 1328 N N . LYS A 1 192 ? 57.224 19.438 89.685 1.00 33.84 197 LYS A N 1
ATOM 1329 C CA . LYS A 1 192 ? 58.259 18.456 89.453 1.00 37.39 197 LYS A CA 1
ATOM 1330 C C . LYS A 1 192 ? 59.553 19.172 89.054 1.00 32.74 197 LYS A C 1
ATOM 1331 O O . LYS A 1 192 ? 59.522 20.185 88.353 1.00 30.02 197 LYS A O 1
ATOM 1335 N N . THR A 1 193 ? 60.660 18.627 89.538 1.00 35.07 198 THR A N 1
ATOM 1336 C CA . THR A 1 193 ? 61.996 19.035 89.166 1.00 33.34 198 THR A CA 1
ATOM 1337 C C . THR A 1 193 ? 62.450 18.180 87.984 1.00 33.01 198 THR A C 1
ATOM 1338 O O . THR A 1 193 ? 62.524 16.934 88.049 1.00 34.90 198 THR A O 1
ATOM 1342 N N . PHE A 1 194 ? 62.681 18.868 86.877 1.00 31.51 199 PHE A N 1
ATOM 1343 C CA . PHE A 1 194 ? 63.225 18.264 85.672 1.00 31.63 199 PHE A CA 1
ATOM 1344 C C . PHE A 1 194 ? 64.725 18.403 85.655 1.00 27.82 199 PHE A C 1
ATOM 1345 O O . PHE A 1 194 ? 65.245 19.470 85.908 1.00 27.52 199 PHE A O 1
ATOM 1353 N N . ILE A 1 195 ? 65.407 17.297 85.368 1.00 27.47 200 ILE A N 1
ATOM 1354 C CA . ILE A 1 195 ? 66.827 17.263 85.145 1.00 26.67 200 ILE A CA 1
ATOM 1355 C C . ILE A 1 195 ? 67.053 17.599 83.654 1.00 25.98 200 ILE A C 1
ATOM 1356 O O . ILE A 1 195 ? 66.696 16.839 82.793 1.00 27.48 200 ILE A O 1
ATOM 1361 N N . PHE A 1 196 ? 67.611 18.770 83.369 1.00 27.60 201 PHE A N 1
ATOM 1362 C CA . PHE A 1 196 ? 67.636 19.316 82.020 1.00 26.75 201 PHE A CA 1
ATOM 1363 C C . PHE A 1 196 ? 68.178 18.409 80.974 1.00 26.11 201 PHE A C 1
ATOM 1364 O O . PHE A 1 196 ? 67.617 18.302 79.896 1.00 29.03 201 PHE A O 1
ATOM 1372 N N . GLU A 1 197 ? 69.261 17.709 81.286 1.00 29.67 202 GLU A N 1
ATOM 1373 C CA . GLU A 1 197 ? 69.916 16.830 80.317 1.00 26.90 202 GLU A CA 1
ATOM 1374 C C . GLU A 1 197 ? 69.057 15.632 79.996 1.00 24.67 202 GLU A C 1
ATOM 1375 O O . GLU A 1 197 ? 68.943 15.236 78.836 1.00 24.49 202 GLU A O 1
ATOM 1381 N N . ASP A 1 198 ? 68.467 15.054 81.025 1.00 25.34 203 ASP A N 1
ATOM 1382 C CA . ASP A 1 198 ? 67.624 13.860 80.884 1.00 25.07 203 ASP A CA 1
ATOM 1383 C C . ASP A 1 198 ? 66.335 14.193 80.129 1.00 23.74 203 ASP A C 1
ATOM 1384 O O . ASP A 1 198 ? 65.897 13.441 79.276 1.00 24.74 203 ASP A O 1
ATOM 1389 N N . TRP A 1 199 ? 65.717 15.297 80.523 1.00 24.17 204 TRP A N 1
ATOM 1390 C CA . TRP A 1 199 ? 64.505 15.834 79.921 1.00 25.63 204 TRP A CA 1
ATOM 1391 C C . TRP A 1 199 ? 64.721 16.077 78.449 1.00 27.31 204 TRP A C 1
ATOM 1392 O O . TRP A 1 199 ? 63.886 15.735 77.643 1.00 27.96 204 TRP A O 1
ATOM 1403 N N . CYS A 1 200 ? 65.872 16.630 78.105 1.00 29.27 205 CYS A N 1
ATOM 1404 C CA . CYS A 1 200 ? 66.230 16.894 76.708 1.00 29.48 205 CYS A CA 1
ATOM 1405 C C . CYS A 1 200 ? 66.472 15.624 75.947 1.00 28.17 205 CYS A C 1
ATOM 1406 O O . CYS A 1 200 ? 66.080 15.522 74.794 1.00 26.57 205 CYS A O 1
ATOM 1409 N N . ASP A 1 201 ? 67.169 14.682 76.580 1.00 27.95 206 ASP A N 1
ATOM 1410 C CA . ASP A 1 201 ? 67.532 13.465 75.950 1.00 27.50 206 ASP A CA 1
ATOM 1411 C C . ASP A 1 201 ? 66.352 12.539 75.663 1.00 27.64 206 ASP A C 1
ATOM 1412 O O . ASP A 1 201 ? 66.426 11.731 74.763 1.00 27.78 206 ASP A O 1
ATOM 1417 N N . ARG A 1 202 ? 65.274 12.669 76.417 1.00 29.16 207 ARG A N 1
ATOM 1418 C CA . ARG A 1 202 ? 64.028 11.960 76.133 1.00 32.87 207 ARG A CA 1
ATOM 1419 C C . ARG A 1 202 ? 63.433 12.375 74.803 1.00 33.39 207 ARG A C 1
ATOM 1420 O O . ARG A 1 202 ? 62.809 11.555 74.144 1.00 34.91 207 ARG A O 1
ATOM 1436 N N . ASN A 1 204 ? 65.461 13.323 72.331 1.00 32.13 209 ASN A N 1
ATOM 1437 C CA . ASN A 1 204 ? 66.577 13.212 71.369 1.00 34.14 209 ASN A CA 1
ATOM 1438 C C . ASN A 1 204 ? 67.028 14.576 70.810 1.00 33.47 209 ASN A C 1
ATOM 1439 O O . ASN A 1 204 ? 67.356 14.721 69.641 1.00 33.46 209 ASN A O 1
ATOM 1444 N N . VAL A 1 205 ? 67.097 15.562 71.685 1.00 31.64 210 VAL A N 1
ATOM 1445 C CA . VAL A 1 205 ? 67.555 16.900 71.298 1.00 33.19 210 VAL A CA 1
ATOM 1446 C C . VAL A 1 205 ? 69.046 16.824 71.014 1.00 34.48 210 VAL A C 1
ATOM 1447 O O . VAL A 1 205 ? 69.750 16.095 71.712 1.00 36.57 210 VAL A O 1
ATOM 1451 N N . THR A 1 206 ? 69.529 17.571 70.016 1.00 32.15 211 THR A N 1
ATOM 1452 C CA . THR A 1 206 ? 70.940 17.546 69.661 1.00 32.95 211 THR A CA 1
ATOM 1453 C C . THR A 1 206 ? 71.763 18.204 70.732 1.00 30.97 211 THR A C 1
ATOM 1454 O O . THR A 1 206 ? 71.292 19.081 71.423 1.00 29.03 211 THR A O 1
ATOM 1458 N N . THR A 1 207 ? 73.025 17.830 70.828 1.00 30.19 212 THR A N 1
ATOM 1459 C CA . THR A 1 207 ? 73.906 18.499 71.788 1.00 32.73 212 THR A CA 1
ATOM 1460 C C . THR A 1 207 ? 73.939 20.040 71.530 1.00 32.11 212 THR A C 1
ATOM 1461 O O . THR A 1 207 ? 73.967 20.842 72.459 1.00 30.19 212 THR A O 1
ATOM 1465 N N . GLU A 1 208 ? 73.906 20.440 70.258 1.00 34.71 213 GLU A N 1
ATOM 1466 C CA . GLU A 1 208 ? 73.897 21.861 69.905 1.00 35.34 213 GLU A CA 1
ATOM 1467 C C . GLU A 1 208 ? 72.636 22.569 70.353 1.00 31.14 213 GLU A C 1
ATOM 1468 O O . GLU A 1 208 ? 72.700 23.696 70.868 1.00 29.85 213 GLU A O 1
ATOM 1474 N N . LYS A 1 209 ? 71.494 21.942 70.113 1.00 28.23 214 LYS A N 1
ATOM 1475 C CA . LYS A 1 209 ? 70.229 22.510 70.509 1.00 30.91 214 LYS A CA 1
ATOM 1476 C C . LYS A 1 209 ? 70.133 22.590 72.049 1.00 31.37 214 LYS A C 1
ATOM 1477 O O . LYS A 1 209 ? 69.570 23.542 72.608 1.00 31.27 214 LYS A O 1
ATOM 1483 N N . LYS A 1 210 ? 70.713 21.602 72.740 1.00 29.14 215 LYS A N 1
ATOM 1484 C CA . LYS A 1 210 ? 70.690 21.614 74.199 1.00 28.40 215 LYS A CA 1
ATOM 1485 C C . LYS A 1 210 ? 71.530 22.778 74.701 1.00 28.60 215 LYS A C 1
ATOM 1486 O O . LYS A 1 210 ? 71.168 23.425 75.677 1.00 30.21 215 LYS A O 1
ATOM 1492 N N . GLN A 1 211 ? 72.639 23.057 74.031 1.00 28.37 216 GLN A N 1
ATOM 1493 C CA . GLN A 1 211 ? 73.482 24.173 74.439 1.00 28.35 216 GLN A CA 1
ATOM 1494 C C . GLN A 1 211 ? 72.745 25.502 74.214 1.00 29.41 216 GLN A C 1
ATOM 1495 O O . GLN A 1 211 ? 72.838 26.455 75.003 1.00 29.05 216 GLN A O 1
ATOM 1501 N N . GLU A 1 212 ? 72.041 25.572 73.090 1.00 29.78 217 GLU A N 1
ATOM 1502 C CA . GLU A 1 212 ? 71.355 26.796 72.712 1.00 30.25 217 GLU A CA 1
ATOM 1503 C C . GLU A 1 212 ? 70.248 27.065 73.742 1.00 29.02 217 GLU A C 1
ATOM 1504 O O . GLU A 1 212 ? 70.089 28.167 74.231 1.00 29.18 217 GLU A O 1
ATOM 1510 N N . LEU A 1 213 ? 69.506 26.030 74.076 1.00 26.31 218 LEU A N 1
ATOM 1511 C CA . LEU A 1 213 ? 68.372 26.193 74.982 1.00 27.17 218 LEU A CA 1
ATOM 1512 C C . LEU A 1 213 ? 68.858 26.550 76.406 1.00 29.09 218 LEU A C 1
ATOM 1513 O O . LEU A 1 213 ? 68.306 27.419 77.065 1.00 29.97 218 LEU A O 1
ATOM 1518 N N . SER A 1 214 ? 69.906 25.885 76.867 1.00 30.94 219 SER A N 1
ATOM 1519 C CA . SER A 1 214 ? 70.503 26.210 78.171 1.00 28.84 219 SER A CA 1
ATOM 1520 C C . SER A 1 214 ? 70.998 27.694 78.190 1.00 29.45 219 SER A C 1
ATOM 1521 O O . SER A 1 214 ? 70.716 28.446 79.106 1.00 28.00 219 SER A O 1
ATOM 1524 N N . ASP A 1 215 ? 71.719 28.077 77.153 1.00 29.46 220 ASP A N 1
ATOM 1525 C CA . ASP A 1 215 ? 72.216 29.442 76.999 1.00 30.34 220 ASP A CA 1
ATOM 1526 C C . ASP A 1 215 ? 71.068 30.439 77.053 1.00 31.88 220 ASP A C 1
ATOM 1527 O O . ASP A 1 215 ? 71.157 31.456 77.771 1.00 29.72 220 ASP A O 1
ATOM 1532 N N . PHE A 1 216 ? 69.965 30.125 76.362 1.00 30.81 221 PHE A N 1
ATOM 1533 C CA . PHE A 1 216 ? 68.788 30.998 76.384 1.00 31.86 221 PHE A CA 1
ATOM 1534 C C . PHE A 1 216 ? 68.152 31.143 77.800 1.00 32.77 221 PHE A C 1
ATOM 1535 O O . PHE A 1 216 ? 67.750 32.236 78.254 1.00 30.72 221 PHE A O 1
ATOM 1543 N N . ILE A 1 217 ? 67.982 30.011 78.469 1.00 30.97 222 ILE A N 1
ATOM 1544 C CA . ILE A 1 217 ? 67.481 30.029 79.832 1.00 29.15 222 ILE A CA 1
ATOM 1545 C C . ILE A 1 217 ? 68.446 30.743 80.818 1.00 31.56 222 ILE A C 1
ATOM 1546 O O . ILE A 1 217 ? 68.004 31.540 81.684 1.00 33.41 222 ILE A O 1
ATOM 1551 N N . LYS A 1 218 ? 69.746 30.463 80.700 1.00 31.53 223 LYS A N 1
ATOM 1552 C CA . LYS A 1 218 ? 70.715 30.952 81.682 1.00 34.71 223 LYS A CA 1
ATOM 1553 C C . LYS A 1 218 ? 70.780 32.502 81.716 1.00 33.64 223 LYS A C 1
ATOM 1554 O O . LYS A 1 218 ? 71.116 33.111 82.756 1.00 30.82 223 LYS A O 1
ATOM 1560 N N . SER A 1 219 ? 70.488 33.131 80.583 1.00 31.73 224 SER A N 1
ATOM 1561 C CA . SER A 1 219 ? 70.653 34.593 80.456 1.00 32.40 224 SER A CA 1
ATOM 1562 C C . SER A 1 219 ? 69.470 35.364 80.968 1.00 29.97 224 SER A C 1
ATOM 1563 O O . SER A 1 219 ? 69.517 36.581 81.034 1.00 33.23 224 SER A O 1
ATOM 1566 N N . LYS A 1 220 ? 68.404 34.669 81.340 1.00 29.32 225 LYS A N 1
ATOM 1567 C CA . LYS A 1 220 ? 67.225 35.336 81.827 1.00 30.12 225 LYS A CA 1
ATOM 1568 C C . LYS A 1 220 ? 67.474 35.990 83.183 1.00 32.48 225 LYS A C 1
ATOM 1569 O O . LYS A 1 220 ? 68.372 35.576 83.915 1.00 31.09 225 LYS A O 1
ATOM 1575 N N . PRO A 1 221 ? 66.705 37.043 83.502 1.00 35.28 226 PRO A N 1
ATOM 1576 C CA . PRO A 1 221 ? 66.915 37.676 84.789 1.00 34.79 226 PRO A CA 1
ATOM 1577 C C . PRO A 1 221 ? 66.485 36.825 85.990 1.00 31.18 226 PRO A C 1
ATOM 1578 O O . PRO A 1 221 ? 65.866 35.741 85.867 1.00 28.13 226 PRO A O 1
ATOM 1582 N N . THR A 1 222 ? 66.882 37.319 87.151 1.00 32.23 227 THR A N 1
ATOM 1583 C CA . THR A 1 222 ? 66.708 36.635 88.423 1.00 29.98 227 THR A CA 1
ATOM 1584 C C . THR A 1 222 ? 65.262 36.165 88.658 1.00 30.83 227 THR A C 1
ATOM 1585 O O . THR A 1 222 ? 65.035 35.050 89.097 1.00 32.83 227 THR A O 1
ATOM 1589 N N . GLU A 1 223 ? 64.271 37.002 88.349 1.00 29.29 228 GLU A N 1
ATOM 1590 C CA . GLU A 1 223 ? 62.875 36.641 88.598 1.00 29.32 228 GLU A CA 1
ATOM 1591 C C . GLU A 1 223 ? 62.517 35.317 87.956 1.00 30.03 228 GLU A C 1
ATOM 1592 O O . GLU A 1 223 ? 61.726 34.553 88.533 1.00 30.29 228 GLU A O 1
ATOM 1595 N N . TYR A 1 224 ? 63.126 35.032 86.794 1.00 29.34 229 TYR A N 1
ATOM 1596 C CA . TYR A 1 224 ? 62.821 33.793 86.043 1.00 29.26 229 TYR A CA 1
ATOM 1597 C C . TYR A 1 224 ? 63.445 32.588 86.778 1.00 27.94 229 TYR A C 1
ATOM 1598 O O . TYR A 1 224 ? 62.886 31.515 86.829 1.00 28.22 229 TYR A O 1
ATOM 1607 N N . TYR A 1 225 ? 64.641 32.779 87.304 1.00 29.97 230 TYR A N 1
ATOM 1608 C CA . TYR A 1 225 ? 65.321 31.712 88.058 1.00 31.39 230 TYR A CA 1
ATOM 1609 C C . TYR A 1 225 ? 64.563 31.426 89.323 1.00 30.37 230 TYR A C 1
ATOM 1610 O O . TYR A 1 225 ? 64.515 30.297 89.777 1.00 27.04 230 TYR A O 1
ATOM 1619 N N . GLN A 1 226 ? 64.029 32.483 89.946 1.00 29.60 231 GLN A N 1
ATOM 1620 C CA . GLN A 1 226 ? 63.294 32.310 91.189 1.00 30.26 231 GLN A CA 1
ATOM 1621 C C . GLN A 1 226 ? 61.984 31.581 90.912 1.00 29.96 231 GLN A C 1
ATOM 1622 O O . GLN A 1 226 ? 61.644 30.659 91.655 1.00 31.83 231 GLN A O 1
ATOM 1628 N N . LYS A 1 227 ? 61.264 31.987 89.859 1.00 26.61 232 LYS A N 1
ATOM 1629 C CA . LYS A 1 227 ? 59.988 31.356 89.513 1.00 30.61 232 LYS A CA 1
ATOM 1630 C C . LYS A 1 227 ? 60.151 29.858 89.270 1.00 30.97 232 LYS A C 1
ATOM 1631 O O . LYS A 1 227 ? 59.386 29.063 89.810 1.00 30.75 232 LYS A O 1
ATOM 1637 N N . PHE A 1 228 ? 61.140 29.502 88.444 1.00 29.28 233 PHE A N 1
ATOM 1638 C CA . PHE A 1 228 ? 61.301 28.111 87.984 1.00 28.01 233 PHE A CA 1
ATOM 1639 C C . PHE A 1 228 ? 62.400 27.345 88.709 1.00 28.72 233 PHE A C 1
ATOM 1640 O O . PHE A 1 228 ? 62.819 26.275 88.275 1.00 27.89 233 PHE A O 1
ATOM 1648 N N . LYS A 1 229 ? 62.873 27.908 89.815 1.00 30.19 234 LYS A N 1
ATOM 1649 C CA . LYS A 1 229 ? 63.920 27.290 90.658 1.00 29.14 234 LYS A CA 1
ATOM 1650 C C . LYS A 1 229 ? 65.064 26.742 89.822 1.00 28.23 234 LYS A C 1
ATOM 1651 O O . LYS A 1 229 ? 65.456 25.571 89.960 1.00 31.76 234 LYS A O 1
ATOM 1655 N N . ILE A 1 230 ? 65.517 27.565 88.894 1.00 25.90 235 ILE A N 1
ATOM 1656 C CA . ILE A 1 230 ? 66.545 27.173 87.923 1.00 27.73 235 ILE A CA 1
ATOM 1657 C C . ILE A 1 230 ? 67.869 26.949 88.672 1.00 29.17 235 ILE A C 1
ATOM 1658 O O . ILE A 1 230 ? 68.286 27.806 89.459 1.00 27.77 235 ILE A O 1
ATOM 1663 N N . VAL A 1 231 ? 68.493 25.789 88.446 1.00 28.21 236 VAL A N 1
ATOM 1664 C CA . VAL A 1 231 ? 69.861 25.502 88.922 1.00 26.50 236 VAL A CA 1
ATOM 1665 C C . VAL A 1 231 ? 70.783 25.491 87.715 1.00 28.48 236 VAL A C 1
ATOM 1666 O O . VAL A 1 231 ? 70.495 24.790 86.759 1.00 28.31 236 VAL A O 1
ATOM 1670 N N . VAL A 1 232 ? 71.815 26.338 87.736 1.00 27.96 237 VAL A N 1
ATOM 1671 C CA . VAL A 1 232 ? 72.924 26.318 86.749 1.00 25.47 237 VAL A CA 1
ATOM 1672 C C . VAL A 1 232 ? 74.177 25.739 87.423 1.00 28.13 237 VAL A C 1
ATOM 1673 O O . VAL A 1 232 ? 74.597 26.181 88.523 1.00 27.41 237 VAL A O 1
ATOM 1677 N N . GLU A 1 233 ? 74.744 24.696 86.815 1.00 30.81 238 GLU A N 1
ATOM 1678 C CA . GLU A 1 233 ? 76.050 24.148 87.239 1.00 31.70 238 GLU A CA 1
ATOM 1679 C C . GLU A 1 233 ? 77.072 24.289 86.111 1.00 32.71 238 GLU A C 1
ATOM 1680 O O . GLU A 1 233 ? 76.848 23.817 84.963 1.00 26.83 238 GLU A O 1
ATOM 1686 N N . ASP A 1 234 ? 78.157 24.994 86.457 1.00 31.53 239 ASP A N 1
ATOM 1687 C CA . ASP A 1 234 ? 79.268 25.238 85.590 1.00 31.64 239 ASP A CA 1
ATOM 1688 C C . ASP A 1 234 ? 78.831 25.872 84.269 1.00 31.61 239 ASP A C 1
ATOM 1689 O O . ASP A 1 234 ? 79.391 25.620 83.231 1.00 31.83 239 ASP A O 1
ATOM 1694 N N . GLY A 1 235 ? 77.820 26.729 84.319 1.00 33.40 240 GLY A N 1
ATOM 1695 C CA . GLY A 1 235 ? 77.393 27.432 83.130 1.00 32.47 240 GLY A CA 1
ATOM 1696 C C . GLY A 1 235 ? 76.318 26.731 82.310 1.00 31.29 240 GLY A C 1
ATOM 1697 O O . GLY A 1 235 ? 75.877 27.263 81.286 1.00 35.77 240 GLY A O 1
ATOM 1698 N N . ARG A 1 236 ? 75.860 25.576 82.770 1.00 22.72 241 ARG A N 1
ATOM 1699 C CA . ARG A 1 236 ? 74.788 24.875 82.082 1.00 23.76 241 ARG A CA 1
ATOM 1700 C C . ARG A 1 236 ? 73.600 24.704 82.993 1.00 21.90 241 ARG A C 1
ATOM 1701 O O . ARG A 1 236 ? 73.772 24.464 84.199 1.00 23.01 241 ARG A O 1
ATOM 1709 N N . VAL A 1 237 ? 72.399 24.823 82.443 1.00 23.85 242 VAL A N 1
ATOM 1710 C CA . VAL A 1 237 ? 71.183 24.544 83.210 1.00 24.91 242 VAL A CA 1
ATOM 1711 C C . VAL A 1 237 ? 71.186 23.069 83.610 1.00 24.91 242 VAL A C 1
ATOM 1712 O O . VAL A 1 237 ? 71.275 22.221 82.741 1.00 23.26 242 VAL A O 1
ATOM 1716 N N . TYR A 1 238 ? 71.066 22.800 84.924 1.00 23.76 243 TYR A N 1
ATOM 1717 C CA . TYR A 1 238 ? 71.060 21.463 85.485 1.00 23.66 243 TYR A CA 1
ATOM 1718 C C . TYR A 1 238 ? 69.632 20.980 85.713 1.00 25.58 243 TYR A C 1
ATOM 1719 O O . TYR A 1 238 ? 69.300 19.869 85.302 1.00 21.66 243 TYR A O 1
ATOM 1728 N N . SER A 1 239 ? 68.777 21.833 86.326 1.00 24.06 244 SER A N 1
ATOM 1729 C CA . SER A 1 239 ? 67.346 21.494 86.618 1.00 22.08 244 SER A CA 1
ATOM 1730 C C . SER A 1 239 ? 66.457 22.748 86.629 1.00 24.73 244 SER A C 1
ATOM 1731 O O . SER A 1 239 ? 66.933 23.844 86.768 1.00 21.71 244 SER A O 1
ATOM 1734 N N . PHE A 1 240 ? 65.152 22.557 86.471 1.00 24.17 245 PHE A N 1
ATOM 1735 C CA . PHE A 1 240 ? 64.173 23.589 86.677 1.00 23.60 245 PHE A CA 1
ATOM 1736 C C . PHE A 1 240 ? 62.914 22.861 87.156 1.00 25.78 245 PHE A C 1
ATOM 1737 O O . PHE A 1 240 ? 62.834 21.595 87.144 1.00 23.97 245 PHE A O 1
ATOM 1745 N N . ARG A 1 241 ? 61.986 23.640 87.666 1.00 25.20 246 ARG A N 1
ATOM 1746 C CA . ARG A 1 241 ? 60.782 23.095 88.279 1.00 28.79 246 ARG A CA 1
ATOM 1747 C C . ARG A 1 241 ? 59.600 23.566 87.480 1.00 29.05 246 ARG A C 1
ATOM 1748 O O . ARG A 1 241 ? 59.486 24.766 87.175 1.00 29.79 246 ARG A O 1
ATOM 1756 N N . GLY A 1 242 ? 58.732 22.627 87.118 1.00 27.23 247 GLY A N 1
ATOM 1757 C CA . GLY A 1 242 ? 57.470 22.932 86.466 1.00 26.08 247 GLY A CA 1
ATOM 1758 C C . GLY A 1 242 ? 56.258 22.525 87.315 1.00 29.35 247 GLY A C 1
ATOM 1759 O O . GLY A 1 242 ? 56.394 21.796 88.325 1.00 29.56 247 GLY A O 1
ATOM 1760 N N . GLU A 1 243 ? 55.088 22.995 86.881 1.00 28.26 248 GLU A N 1
ATOM 1761 C CA . GLU A 1 243 ? 53.776 22.637 87.440 1.00 27.31 248 GLU A CA 1
ATOM 1762 C C . GLU A 1 243 ? 52.956 21.680 86.533 1.00 26.27 248 GLU A C 1
ATOM 1763 O O . GLU A 1 243 ? 53.010 21.737 85.303 1.00 24.50 248 GLU A O 1
ATOM 1769 N N . SER A 1 244 ? 52.173 20.804 87.172 1.00 24.25 249 SER A N 1
ATOM 1770 C CA . SER A 1 244 ? 51.135 20.078 86.477 1.00 24.09 249 SER A CA 1
ATOM 1771 C C . SER A 1 244 ? 49.892 20.026 87.323 1.00 23.54 249 SER A C 1
ATOM 1772 O O . SER A 1 244 ? 49.911 20.276 88.548 1.00 25.65 249 SER A O 1
ATOM 1775 N N . ILE A 1 245 ? 48.825 19.624 86.658 1.00 27.01 250 ILE A N 1
ATOM 1776 C CA . ILE A 1 245 ? 47.533 19.512 87.283 1.00 24.91 250 ILE A CA 1
ATOM 1777 C C . ILE A 1 245 ? 46.802 18.231 86.974 1.00 23.71 250 ILE A C 1
ATOM 1778 O O . ILE A 1 245 ? 47.055 17.561 85.963 1.00 26.54 250 ILE A O 1
ATOM 1783 N N . LEU A 1 246 ? 45.853 17.947 87.855 1.00 25.46 251 LEU A N 1
ATOM 1784 C CA . LEU A 1 246 ? 44.896 16.873 87.726 1.00 29.12 251 LEU A CA 1
ATOM 1785 C C . LEU A 1 246 ? 43.533 17.462 88.063 1.00 27.46 251 LEU A C 1
ATOM 1786 O O . LEU A 1 246 ? 43.311 17.919 89.205 1.00 27.96 251 LEU A O 1
ATOM 1799 N N . LYS A 1 248 ? 39.267 16.672 88.010 1.00 25.61 253 LYS A N 1
ATOM 1800 C CA . LYS A 1 248 ? 38.110 15.811 87.993 1.00 27.13 253 LYS A CA 1
ATOM 1801 C C . LYS A 1 248 ? 36.933 16.751 87.784 1.00 26.88 253 LYS A C 1
ATOM 1802 O O . LYS A 1 248 ? 36.647 17.581 88.665 1.00 26.43 253 LYS A O 1
ATOM 1808 N N . ALA A 1 249 ? 36.308 16.662 86.614 1.00 24.97 254 ALA A N 1
ATOM 1809 C CA . ALA A 1 249 ? 35.188 17.511 86.231 1.00 25.42 254 ALA A CA 1
ATOM 1810 C C . ALA A 1 249 ? 33.972 16.620 85.927 1.00 25.11 254 ALA A C 1
ATOM 1811 O O . ALA A 1 249 ? 34.103 15.598 85.287 1.00 25.77 254 ALA A O 1
ATOM 1813 N N . ARG A 1 250 ? 32.800 16.988 86.440 1.00 26.21 255 ARG A N 1
ATOM 1814 C CA . ARG A 1 250 ? 31.560 16.240 86.256 1.00 23.65 255 ARG A CA 1
ATOM 1815 C C . ARG A 1 250 ? 30.714 16.761 85.109 1.00 26.61 255 ARG A C 1
ATOM 1816 O O . ARG A 1 250 ? 30.527 17.973 84.955 1.00 23.25 255 ARG A O 1
ATOM 1824 N N . LYS A 1 251 ? 30.240 15.845 84.262 1.00 26.41 256 LYS A N 1
ATOM 1825 C CA . LYS A 1 251 ? 29.084 16.119 83.396 1.00 26.10 256 LYS A CA 1
ATOM 1826 C C . LYS A 1 251 ? 27.807 15.936 84.262 1.00 28.30 256 LYS A C 1
ATOM 1827 O O . LYS A 1 251 ? 27.556 14.863 84.798 1.00 27.96 256 LYS A O 1
ATOM 1833 N N . PRO A 1 252 ? 27.060 17.006 84.456 1.00 30.12 257 PRO A N 1
ATOM 1834 C CA . PRO A 1 252 ? 25.942 16.964 85.406 1.00 30.33 257 PRO A CA 1
ATOM 1835 C C . PRO A 1 252 ? 24.855 15.924 85.133 1.00 34.04 257 PRO A C 1
ATOM 1836 O O . PRO A 1 252 ? 24.600 15.555 84.002 1.00 36.04 257 PRO A O 1
ATOM 1840 N N . THR A 1 253 ? 24.271 15.388 86.200 1.00 38.24 258 THR A N 1
ATOM 1841 C CA . THR A 1 253 ? 23.145 14.442 86.092 1.00 41.13 258 THR A CA 1
ATOM 1842 C C . THR A 1 253 ? 21.888 15.218 85.715 1.00 42.99 258 THR A C 1
ATOM 1843 O O . THR A 1 253 ? 21.889 16.438 85.900 1.00 46.47 258 THR A O 1
ATOM 1847 N N . GLY B 1 23 ? 61.804 51.964 54.221 1.00 46.54 28 GLY B N 1
ATOM 1848 C CA . GLY B 1 23 ? 61.786 50.658 54.882 1.00 41.94 28 GLY B CA 1
ATOM 1849 C C . GLY B 1 23 ? 63.051 49.873 54.570 1.00 37.53 28 GLY B C 1
ATOM 1850 O O . GLY B 1 23 ? 63.879 50.310 53.786 1.00 33.52 28 GLY B O 1
ATOM 1851 N N . SER B 1 24 ? 63.163 48.700 55.180 1.00 37.30 29 SER B N 1
ATOM 1852 C CA . SER B 1 24 ? 64.310 47.815 54.997 1.00 34.85 29 SER B CA 1
ATOM 1853 C C . SER B 1 24 ? 64.042 47.086 53.698 1.00 33.76 29 SER B C 1
ATOM 1854 O O . SER B 1 24 ? 63.632 45.935 53.728 1.00 32.36 29 SER B O 1
ATOM 1857 N N . ASP B 1 25 ? 64.268 47.749 52.567 1.00 35.59 30 ASP B N 1
ATOM 1858 C CA . ASP B 1 25 ? 63.952 47.159 51.256 1.00 34.99 30 ASP B CA 1
ATOM 1859 C C . ASP B 1 25 ? 65.232 46.877 50.501 1.00 32.84 30 ASP B C 1
ATOM 1860 O O . ASP B 1 25 ? 66.317 47.142 51.000 1.00 32.24 30 ASP B O 1
ATOM 1865 N N . LEU B 1 26 ? 65.119 46.369 49.284 1.00 32.29 31 LEU B N 1
ATOM 1866 C CA . LEU B 1 26 ? 66.321 46.076 48.501 1.00 32.40 31 LEU B CA 1
ATOM 1867 C C . LEU B 1 26 ? 67.103 47.310 48.126 1.00 32.26 31 LEU B C 1
ATOM 1868 O O . LEU B 1 26 ? 68.322 47.266 48.063 1.00 34.93 31 LEU B O 1
ATOM 1873 N N . ALA B 1 27 ? 66.417 48.410 47.834 1.00 34.83 32 ALA B N 1
ATOM 1874 C CA . ALA B 1 27 ? 67.092 49.651 47.527 1.00 32.08 32 ALA B CA 1
ATOM 1875 C C . ALA B 1 27 ? 67.974 50.092 48.663 1.00 30.23 32 ALA B C 1
ATOM 1876 O O . ALA B 1 27 ? 69.080 50.512 48.455 1.00 26.68 32 ALA B O 1
ATOM 1878 N N . LYS B 1 28 ? 67.491 49.998 49.884 1.00 29.38 33 LYS B N 1
ATOM 1879 C CA . LYS B 1 28 ? 68.308 50.369 51.046 1.00 31.08 33 LYS B CA 1
ATOM 1880 C C . LYS B 1 28 ? 69.550 49.476 51.200 1.00 29.33 33 LYS B C 1
ATOM 1881 O O . LYS B 1 28 ? 70.642 49.930 51.527 1.00 29.25 33 LYS B O 1
ATOM 1887 N N . LEU B 1 29 ? 69.347 48.177 50.983 1.00 27.73 34 LEU B N 1
ATOM 1888 C CA . LEU B 1 29 ? 70.443 47.202 51.009 1.00 28.34 34 LEU B CA 1
ATOM 1889 C C . LEU B 1 29 ? 71.516 47.562 49.966 1.00 29.92 34 LEU B C 1
ATOM 1890 O O . LEU B 1 29 ? 72.710 47.524 50.234 1.00 30.00 34 LEU B O 1
ATOM 1903 N N . GLN B 1 31 ? 72.108 50.462 48.600 1.00 29.77 36 GLN B N 1
ATOM 1904 C CA . GLN B 1 31 ? 72.779 51.729 48.927 1.00 32.79 36 GLN B CA 1
ATOM 1905 C C . GLN B 1 31 ? 73.827 51.530 50.019 1.00 33.72 36 GLN B C 1
ATOM 1906 O O . GLN B 1 31 ? 74.952 52.036 49.899 1.00 33.94 36 GLN B O 1
ATOM 1912 N N . ILE B 1 32 ? 73.478 50.774 51.072 1.00 34.67 37 ILE B N 1
ATOM 1913 C CA . ILE B 1 32 ? 74.397 50.537 52.192 1.00 32.35 37 ILE B CA 1
ATOM 1914 C C . ILE B 1 32 ? 75.592 49.720 51.715 1.00 34.11 37 ILE B C 1
ATOM 1915 O O . ILE B 1 32 ? 76.709 49.885 52.210 1.00 32.74 37 ILE B O 1
ATOM 1920 N N . ALA B 1 33 ? 75.342 48.832 50.754 1.00 35.54 38 ALA B N 1
ATOM 1921 C CA . ALA B 1 33 ? 76.366 47.929 50.210 1.00 35.09 38 ALA B CA 1
ATOM 1922 C C . ALA B 1 33 ? 77.548 48.678 49.590 1.00 32.67 38 ALA B C 1
ATOM 1923 O O . ALA B 1 33 ? 78.684 48.227 49.643 1.00 27.89 38 ALA B O 1
ATOM 1925 N N . ALA B 1 34 ? 77.255 49.826 48.995 1.00 33.42 39 ALA B N 1
ATOM 1926 C CA . ALA B 1 34 ? 78.271 50.698 48.435 1.00 34.11 39 ALA B CA 1
ATOM 1927 C C . ALA B 1 34 ? 79.204 49.972 47.449 1.00 34.01 39 ALA B C 1
ATOM 1928 O O . ALA B 1 34 ? 80.426 49.969 47.588 1.00 32.69 39 ALA B O 1
ATOM 1930 N N . LEU B 1 35 ? 78.601 49.358 46.448 1.00 32.69 40 LEU B N 1
ATOM 1931 C CA . LEU B 1 35 ? 79.308 48.511 45.486 1.00 33.04 40 LEU B CA 1
ATOM 1932 C C . LEU B 1 35 ? 80.338 49.263 44.676 1.00 36.24 40 LEU B C 1
ATOM 1933 O O . LEU B 1 35 ? 80.141 50.454 44.348 1.00 37.09 40 LEU B O 1
ATOM 1938 N N . LYS B 1 36 ? 81.411 48.539 44.349 1.00 37.45 41 LYS B N 1
ATOM 1939 C CA . LYS B 1 36 ? 82.513 48.973 43.485 1.00 37.79 41 LYS B CA 1
ATOM 1940 C C . LYS B 1 36 ? 82.431 48.408 42.061 1.00 37.14 41 LYS B C 1
ATOM 1941 O O . LYS B 1 36 ? 82.890 49.040 41.135 1.00 40.73 41 LYS B O 1
ATOM 1944 N N . GLY B 1 37 ? 81.815 47.241 41.880 1.00 36.37 42 GLY B N 1
ATOM 1945 C CA . GLY B 1 37 ? 81.581 46.688 40.549 1.00 34.76 42 GLY B CA 1
ATOM 1946 C C . GLY B 1 37 ? 82.384 45.456 40.227 1.00 33.76 42 GLY B C 1
ATOM 1947 O O . GLY B 1 37 ? 82.162 44.809 39.215 1.00 37.11 42 GLY B O 1
ATOM 1948 N N . ASN B 1 38 ? 83.325 45.128 41.093 1.00 33.11 43 ASN B N 1
ATOM 1949 C CA . ASN B 1 38 ? 84.215 44.000 40.869 1.00 35.94 43 ASN B CA 1
ATOM 1950 C C . ASN B 1 38 ? 83.931 42.808 41.784 1.00 32.06 43 ASN B C 1
ATOM 1951 O O . ASN B 1 38 ? 84.677 41.843 41.763 1.00 31.32 43 ASN B O 1
ATOM 1956 N N . GLU B 1 39 ? 82.844 42.863 42.562 1.00 30.29 44 GLU B N 1
ATOM 1957 C CA . GLU B 1 39 ? 82.664 41.943 43.683 1.00 29.31 44 GLU B CA 1
ATOM 1958 C C . GLU B 1 39 ? 82.170 40.573 43.211 1.00 28.46 44 GLU B C 1
ATOM 1959 O O . GLU B 1 39 ? 81.421 40.480 42.226 1.00 27.49 44 GLU B O 1
ATOM 1965 N N . GLU B 1 40 ? 82.666 39.514 43.862 1.00 28.89 45 GLU B N 1
ATOM 1966 C CA . GLU B 1 40 ? 82.027 38.225 43.847 1.00 30.01 45 GLU B CA 1
ATOM 1967 C C . GLU B 1 40 ? 81.191 38.141 45.137 1.00 27.95 45 GLU B C 1
ATOM 1968 O O . GLU B 1 40 ? 81.691 38.306 46.235 1.00 26.03 45 GLU B O 1
ATOM 1974 N N . VAL B 1 41 ? 79.912 37.885 44.966 1.00 26.51 46 VAL B N 1
ATOM 1975 C CA . VAL B 1 41 ? 78.943 37.997 46.011 1.00 27.08 46 VAL B CA 1
ATOM 1976 C C . VAL B 1 41 ? 78.315 36.644 46.268 1.00 25.59 46 VAL B C 1
ATOM 1977 O O . VAL B 1 41 ? 77.924 35.971 45.331 1.00 24.81 46 VAL B O 1
ATOM 1981 N N . LEU B 1 42 ? 78.167 36.288 47.548 1.00 26.42 47 LEU B N 1
ATOM 1982 C CA . LEU B 1 42 ? 77.459 35.086 47.944 1.00 26.66 47 LEU B CA 1
ATOM 1983 C C . LEU B 1 42 ? 76.131 35.490 48.594 1.00 27.01 47 LEU B C 1
ATOM 1984 O O . LEU B 1 42 ? 76.137 36.171 49.590 1.00 26.75 47 LEU B O 1
ATOM 1989 N N . ASP B 1 43 ? 75.016 35.056 48.003 1.00 27.90 48 ASP B N 1
ATOM 1990 C CA . ASP B 1 43 ? 73.670 35.292 48.531 1.00 28.46 48 ASP B CA 1
ATOM 1991 C C . ASP B 1 43 ? 73.202 34.025 49.261 1.00 27.08 48 ASP B C 1
ATOM 1992 O O . ASP B 1 43 ? 72.910 32.997 48.656 1.00 27.70 48 ASP B O 1
ATOM 1997 N N . VAL B 1 44 ? 73.195 34.105 50.595 1.00 27.88 49 VAL B N 1
ATOM 1998 C CA . VAL B 1 44 ? 72.941 32.960 51.444 1.00 28.60 49 VAL B CA 1
ATOM 1999 C C . VAL B 1 44 ? 71.459 32.863 51.665 1.00 29.26 49 VAL B C 1
ATOM 2000 O O . VAL B 1 44 ? 70.824 33.860 52.037 1.00 29.76 49 VAL B O 1
ATOM 2004 N N . ALA B 1 45 ? 70.935 31.646 51.416 1.00 28.30 50 ALA B N 1
ATOM 2005 C CA . ALA B 1 45 ? 69.512 31.342 51.539 1.00 31.95 50 ALA B CA 1
ATOM 2006 C C . ALA B 1 45 ? 68.747 32.221 50.541 1.00 29.74 50 ALA B C 1
ATOM 2007 O O . ALA B 1 45 ? 67.883 33.001 50.876 1.00 28.35 50 ALA B O 1
ATOM 2009 N N . THR B 1 46 ? 69.133 32.098 49.284 1.00 32.02 51 THR B N 1
ATOM 2010 C CA . THR B 1 46 ? 68.696 33.027 48.267 1.00 33.08 51 THR B CA 1
ATOM 2011 C C . THR B 1 46 ? 67.175 33.031 48.060 1.00 33.22 51 THR B C 1
ATOM 2012 O O . THR B 1 46 ? 66.596 34.045 47.639 1.00 30.61 51 THR B O 1
ATOM 2016 N N . GLY B 1 47 ? 66.543 31.902 48.366 1.00 31.29 52 GLY B N 1
ATOM 2017 C CA . GLY B 1 47 ? 65.092 31.768 48.324 1.00 30.38 52 GLY B CA 1
ATOM 2018 C C . GLY B 1 47 ? 64.598 31.981 46.887 1.00 30.08 52 GLY B C 1
ATOM 2019 O O . GLY B 1 47 ? 65.028 31.288 45.976 1.00 28.66 52 GLY B O 1
ATOM 2020 N N . GLY B 1 48 ? 63.707 32.953 46.712 1.00 29.08 53 GLY B N 1
ATOM 2021 C CA . GLY B 1 48 ? 63.225 33.365 45.398 1.00 31.35 53 GLY B CA 1
ATOM 2022 C C . GLY B 1 48 ? 64.271 34.015 44.501 1.00 29.44 53 GLY B C 1
ATOM 2023 O O . GLY B 1 48 ? 64.016 34.263 43.306 1.00 31.62 53 GLY B O 1
ATOM 2024 N N . GLY B 1 49 ? 65.407 34.371 45.084 1.00 29.26 54 GLY B N 1
ATOM 2025 C CA . GLY B 1 49 ? 66.554 34.931 44.350 1.00 28.07 54 GLY B CA 1
ATOM 2026 C C . GLY B 1 49 ? 66.520 36.440 44.167 1.00 29.10 54 GLY B C 1
ATOM 2027 O O . GLY B 1 49 ? 67.245 36.990 43.314 1.00 28.43 54 GLY B O 1
ATOM 2028 N N . HIS B 1 50 ? 65.721 37.129 44.967 1.00 27.92 55 HIS B N 1
ATOM 2029 C CA . HIS B 1 50 ? 65.560 38.571 44.770 1.00 29.50 55 HIS B CA 1
ATOM 2030 C C . HIS B 1 50 ? 66.805 39.383 45.095 1.00 27.50 55 HIS B C 1
ATOM 2031 O O . HIS B 1 50 ? 67.034 40.427 44.479 1.00 27.53 55 HIS B O 1
ATOM 2038 N N . VAL B 1 51 ? 67.590 38.960 46.083 1.00 25.87 56 VAL B N 1
ATOM 2039 C CA . VAL B 1 51 ? 68.791 39.705 46.416 1.00 26.33 56 VAL B CA 1
ATOM 2040 C C . VAL B 1 51 ? 69.839 39.508 45.323 1.00 25.93 56 VAL B C 1
ATOM 2041 O O . VAL B 1 51 ? 70.437 40.474 44.852 1.00 23.64 56 VAL B O 1
ATOM 2045 N N . ALA B 1 52 ? 70.092 38.265 44.952 1.00 25.46 57 ALA B N 1
ATOM 2046 C CA . ALA B 1 52 ? 71.055 37.999 43.889 1.00 27.09 57 ALA B CA 1
ATOM 2047 C C . ALA B 1 52 ? 70.650 38.734 42.627 1.00 26.85 57 ALA B C 1
ATOM 2048 O O . ALA B 1 52 ? 71.483 39.269 41.900 1.00 24.81 57 ALA B O 1
ATOM 2050 N N . ASN B 1 53 ? 69.360 38.700 42.344 1.00 25.28 58 ASN B N 1
ATOM 2051 C CA . ASN B 1 53 ? 68.829 39.385 41.200 1.00 26.42 58 ASN B CA 1
ATOM 2052 C C . ASN B 1 53 ? 69.209 40.847 41.234 1.00 25.46 58 ASN B C 1
ATOM 2053 O O . ASN B 1 53 ? 69.570 41.448 40.198 1.00 24.00 58 ASN B O 1
ATOM 2058 N N . ALA B 1 54 ? 69.124 41.419 42.420 1.00 26.90 59 ALA B N 1
ATOM 2059 C CA . ALA B 1 54 ? 69.242 42.848 42.594 1.00 25.29 59 ALA B CA 1
ATOM 2060 C C . ALA B 1 54 ? 70.681 43.298 42.442 1.00 26.26 59 ALA B C 1
ATOM 2061 O O . ALA B 1 54 ? 70.919 44.353 41.892 1.00 26.03 59 ALA B O 1
ATOM 2063 N N . PHE B 1 55 ? 71.613 42.492 42.913 1.00 26.15 60 PHE B N 1
ATOM 2064 C CA . PHE B 1 55 ? 73.057 42.794 42.858 1.00 28.63 60 PHE B CA 1
ATOM 2065 C C . PHE B 1 55 ? 73.697 42.507 41.510 1.00 27.02 60 PHE B C 1
ATOM 2066 O O . PHE B 1 55 ? 74.639 43.181 41.091 1.00 23.66 60 PHE B O 1
ATOM 2074 N N . ALA B 1 56 ? 73.233 41.443 40.869 1.00 24.42 61 ALA B N 1
ATOM 2075 C CA . ALA B 1 56 ? 73.933 40.873 39.685 1.00 27.07 61 ALA B CA 1
ATOM 2076 C C . ALA B 1 56 ? 74.425 41.869 38.599 1.00 26.74 61 ALA B C 1
ATOM 2077 O O . ALA B 1 56 ? 75.555 41.754 38.107 1.00 27.68 61 ALA B O 1
ATOM 2079 N N . PRO B 1 57 ? 73.571 42.820 38.185 1.00 28.47 62 PRO B N 1
ATOM 2080 C CA . PRO B 1 57 ? 74.012 43.791 37.174 1.00 27.35 62 PRO B CA 1
ATOM 2081 C C . PRO B 1 57 ? 75.179 44.694 37.611 1.00 28.76 62 PRO B C 1
ATOM 2082 O O . PRO B 1 57 ? 75.801 45.341 36.780 1.00 28.69 62 PRO B O 1
ATOM 2086 N N . PHE B 1 58 ? 75.452 44.759 38.900 1.00 27.95 63 PHE B N 1
ATOM 2087 C CA . PHE B 1 58 ? 76.376 45.759 39.473 1.00 28.34 63 PHE B CA 1
ATOM 2088 C C . PHE B 1 58 ? 77.627 45.196 40.142 1.00 30.36 63 PHE B C 1
ATOM 2089 O O . PHE B 1 58 ? 78.390 45.935 40.763 1.00 30.28 63 PHE B O 1
ATOM 2097 N N . VAL B 1 59 ? 77.826 43.892 39.983 1.00 27.90 64 VAL B N 1
ATOM 2098 C CA . VAL B 1 59 ? 78.942 43.171 40.542 1.00 28.30 64 VAL B CA 1
ATOM 2099 C C . VAL B 1 59 ? 79.451 42.219 39.420 1.00 32.02 64 VAL B C 1
ATOM 2100 O O . VAL B 1 59 ? 78.837 42.130 38.362 1.00 30.39 64 VAL B O 1
ATOM 2104 N N . LYS B 1 60 ? 80.555 41.511 39.665 1.00 33.91 65 LYS B N 1
ATOM 2105 C CA . LYS B 1 60 ? 81.138 40.569 38.702 1.00 31.87 65 LYS B CA 1
ATOM 2106 C C . LYS B 1 60 ? 80.402 39.239 38.614 1.00 32.65 65 LYS B C 1
ATOM 2107 O O . LYS B 1 60 ? 80.127 38.745 37.514 1.00 30.70 65 LYS B O 1
ATOM 2111 N N . LYS B 1 61 ? 80.166 38.624 39.766 1.00 29.18 66 LYS B N 1
ATOM 2112 C CA . LYS B 1 61 ? 79.597 37.285 39.833 1.00 30.36 66 LYS B CA 1
ATOM 2113 C C . LYS B 1 61 ? 78.791 37.184 41.108 1.00 27.39 66 LYS B C 1
ATOM 2114 O O . LYS B 1 61 ? 79.136 37.791 42.096 1.00 28.65 66 LYS B O 1
ATOM 2118 N N . VAL B 1 62 ? 77.726 36.408 41.062 1.00 25.45 67 VAL B N 1
ATOM 2119 C CA . VAL B 1 62 ? 76.954 36.086 42.247 1.00 26.45 67 VAL B CA 1
ATOM 2120 C C . VAL B 1 62 ? 76.819 34.574 42.358 1.00 24.46 67 VAL B C 1
ATOM 2121 O O . VAL B 1 62 ? 76.651 33.885 41.353 1.00 25.18 67 VAL B O 1
ATOM 2125 N N . VAL B 1 63 ? 76.881 34.073 43.582 1.00 23.81 68 VAL B N 1
ATOM 2126 C CA . VAL B 1 63 ? 76.564 32.682 43.877 1.00 23.96 68 VAL B CA 1
ATOM 2127 C C . VAL B 1 63 ? 75.276 32.720 44.672 1.00 27.04 68 VAL B C 1
ATOM 2128 O O . VAL B 1 63 ? 75.206 33.370 45.707 1.00 27.86 68 VAL B O 1
ATOM 2132 N N . ALA B 1 64 ? 74.244 32.038 44.168 1.00 26.12 69 ALA B N 1
ATOM 2133 C CA . ALA B 1 64 ? 72.914 32.028 44.801 1.00 25.47 69 ALA B CA 1
ATOM 2134 C C . ALA B 1 64 ? 72.857 30.664 45.436 1.00 27.94 69 ALA B C 1
ATOM 2135 O O . ALA B 1 64 ? 72.974 29.688 44.710 1.00 28.38 69 ALA B O 1
ATOM 2137 N N . PHE B 1 65 ? 72.710 30.627 46.765 1.00 28.65 70 PHE B N 1
ATOM 2138 C CA . PHE B 1 65 ? 72.990 29.456 47.624 1.00 26.17 70 PHE B CA 1
ATOM 2139 C C . PHE B 1 65 ? 71.785 29.175 48.488 1.00 26.24 70 PHE B C 1
ATOM 2140 O O . PHE B 1 65 ? 71.251 30.072 49.153 1.00 27.03 70 PHE B O 1
ATOM 2148 N N . ASP B 1 66 ? 71.307 27.939 48.466 1.00 24.44 71 ASP B N 1
ATOM 2149 C CA . ASP B 1 66 ? 70.227 27.574 49.368 1.00 27.96 71 ASP B CA 1
ATOM 2150 C C . ASP B 1 66 ? 70.206 26.043 49.552 1.00 29.36 71 ASP B C 1
ATOM 2151 O O . ASP B 1 66 ? 71.031 25.318 48.959 1.00 28.15 71 ASP B O 1
ATOM 2156 N N . LEU B 1 67 ? 69.267 25.562 50.356 1.00 31.65 72 LEU B N 1
ATOM 2157 C CA . LEU B 1 67 ? 69.283 24.159 50.843 1.00 32.96 72 LEU B CA 1
ATOM 2158 C C . LEU B 1 67 ? 68.881 23.083 49.859 1.00 35.09 72 LEU B C 1
ATOM 2159 O O . LEU B 1 67 ? 69.313 21.915 49.990 1.00 34.19 72 LEU B O 1
ATOM 2164 N N . THR B 1 68 ? 68.029 23.434 48.891 1.00 34.80 73 THR B N 1
ATOM 2165 C CA . THR B 1 68 ? 67.446 22.409 48.037 1.00 35.34 73 THR B CA 1
ATOM 2166 C C . THR B 1 68 ? 67.432 22.866 46.602 1.00 37.13 73 THR B C 1
ATOM 2167 O O . THR B 1 68 ? 67.372 24.080 46.324 1.00 37.29 73 THR B O 1
ATOM 2171 N N . GLU B 1 69 ? 67.456 21.882 45.715 1.00 37.92 74 GLU B N 1
ATOM 2172 C CA . GLU B 1 69 ? 67.396 22.094 44.270 1.00 38.01 74 GLU B CA 1
ATOM 2173 C C . GLU B 1 69 ? 66.077 22.722 43.863 1.00 35.89 74 GLU B C 1
ATOM 2174 O O . GLU B 1 69 ? 66.062 23.488 42.938 1.00 40.23 74 GLU B O 1
ATOM 2176 N N . ASP B 1 70 ? 64.994 22.435 44.586 1.00 36.90 75 ASP B N 1
ATOM 2177 C CA . ASP B 1 70 ? 63.664 22.967 44.265 1.00 35.39 75 ASP B CA 1
ATOM 2178 C C . ASP B 1 70 ? 63.674 24.478 44.436 1.00 36.95 75 ASP B C 1
ATOM 2179 O O . ASP B 1 70 ? 63.185 25.214 43.577 1.00 34.07 75 ASP B O 1
ATOM 2181 N N . ILE B 1 71 ? 64.290 24.934 45.513 1.00 32.36 76 ILE B N 1
ATOM 2182 C CA . ILE B 1 71 ? 64.416 26.366 45.744 1.00 34.68 76 ILE B CA 1
ATOM 2183 C C . ILE B 1 71 ? 65.286 26.969 44.655 1.00 32.84 76 ILE B C 1
ATOM 2184 O O . ILE B 1 71 ? 64.921 28.011 44.088 1.00 33.59 76 ILE B O 1
ATOM 2189 N N . LEU B 1 72 ? 66.417 26.318 44.364 1.00 29.57 77 LEU B N 1
ATOM 2190 C CA . LEU B 1 72 ? 67.385 26.862 43.398 1.00 32.23 77 LEU B CA 1
ATOM 2191 C C . LEU B 1 72 ? 66.865 26.902 41.945 1.00 33.49 77 LEU B C 1
ATOM 2192 O O . LEU B 1 72 ? 67.287 27.772 41.148 1.00 33.87 77 LEU B O 1
ATOM 2197 N N . LYS B 1 73 ? 65.973 25.971 41.608 1.00 34.10 78 LYS B N 1
ATOM 2198 C CA . LYS B 1 73 ? 65.236 26.029 40.322 1.00 35.30 78 LYS B CA 1
ATOM 2199 C C . LYS B 1 73 ? 64.398 27.322 40.236 1.00 34.98 78 LYS B C 1
ATOM 2200 O O . LYS B 1 73 ? 64.367 27.999 39.209 1.00 32.45 78 LYS B O 1
ATOM 2203 N N . VAL B 1 74 ? 63.691 27.641 41.307 1.00 31.92 79 VAL B N 1
ATOM 2204 C CA . VAL B 1 74 ? 62.858 28.829 41.316 1.00 34.98 79 VAL B CA 1
ATOM 2205 C C . VAL B 1 74 ? 63.705 30.094 41.230 1.00 34.54 79 VAL B C 1
ATOM 2206 O O . VAL B 1 74 ? 63.366 31.026 40.500 1.00 31.92 79 VAL B O 1
ATOM 2210 N N . ALA B 1 75 ? 64.780 30.143 42.007 1.00 32.38 80 ALA B N 1
ATOM 2211 C CA . ALA B 1 75 ? 65.679 31.304 41.976 1.00 30.80 80 ALA B CA 1
ATOM 2212 C C . ALA B 1 75 ? 66.268 31.494 40.567 1.00 29.54 80 ALA B C 1
ATOM 2213 O O . ALA B 1 75 ? 66.321 32.596 40.046 1.00 28.74 80 ALA B O 1
ATOM 2215 N N . ARG B 1 76 ? 66.726 30.406 39.955 1.00 29.37 81 ARG B N 1
ATOM 2216 C CA . ARG B 1 76 ? 67.384 30.486 38.629 1.00 27.96 81 ARG B CA 1
ATOM 2217 C C . ARG B 1 76 ? 66.393 30.940 37.573 1.00 28.30 81 ARG B C 1
ATOM 2218 O O . ARG B 1 76 ? 66.717 31.781 36.705 1.00 28.40 81 ARG B O 1
ATOM 2223 N N . ALA B 1 77 ? 65.163 30.449 37.663 1.00 26.37 82 ALA B N 1
ATOM 2224 C CA . ALA B 1 77 ? 64.157 30.848 36.683 1.00 28.49 82 ALA B CA 1
ATOM 2225 C C . ALA B 1 77 ? 63.975 32.348 36.746 1.00 28.02 82 ALA B C 1
ATOM 2226 O O . ALA B 1 77 ? 63.897 33.013 35.712 1.00 23.78 82 ALA B O 1
ATOM 2228 N N . PHE B 1 78 ? 63.920 32.889 37.962 1.00 28.79 83 PHE B N 1
ATOM 2229 C CA . PHE B 1 78 ? 63.801 34.357 38.138 1.00 28.19 83 PHE B CA 1
ATOM 2230 C C . PHE B 1 78 ? 65.069 35.099 37.652 1.00 28.94 83 PHE B C 1
ATOM 2231 O O . PHE B 1 78 ? 65.026 35.966 36.782 1.00 29.62 83 PHE B O 1
ATOM 2239 N N . ILE B 1 79 ? 66.204 34.727 38.229 1.00 31.07 84 ILE B N 1
ATOM 2240 C CA . ILE B 1 79 ? 67.486 35.402 37.962 1.00 28.00 84 ILE B CA 1
ATOM 2241 C C . ILE B 1 79 ? 67.932 35.278 36.505 1.00 27.38 84 ILE B C 1
ATOM 2242 O O . ILE B 1 79 ? 68.173 36.289 35.824 1.00 25.09 84 ILE B O 1
ATOM 2247 N N . GLU B 1 80 ? 68.019 34.047 36.028 1.00 24.82 85 GLU B N 1
ATOM 2248 C CA . GLU B 1 80 ? 68.350 33.764 34.639 1.00 29.57 85 GLU B CA 1
ATOM 2249 C C . GLU B 1 80 ? 67.336 34.363 33.684 1.00 28.27 85 GLU B C 1
ATOM 2250 O O . GLU B 1 80 ? 67.709 34.920 32.613 1.00 26.26 85 GLU B O 1
ATOM 2256 N N . GLY B 1 81 ? 66.052 34.213 34.037 1.00 26.77 86 GLY B N 1
ATOM 2257 C CA . GLY B 1 81 ? 64.980 34.837 33.274 1.00 24.76 86 GLY B CA 1
ATOM 2258 C C . GLY B 1 81 ? 65.165 36.352 33.162 1.00 24.68 86 GLY B C 1
ATOM 2259 O O . GLY B 1 81 ? 64.603 36.953 32.260 1.00 23.73 86 GLY B O 1
ATOM 2260 N N . ASN B 1 82 ? 65.921 36.977 34.071 1.00 22.90 87 ASN B N 1
ATOM 2261 C CA . ASN B 1 82 ? 66.160 38.456 34.016 1.00 24.89 87 ASN B CA 1
ATOM 2262 C C . ASN B 1 82 ? 67.500 38.771 33.338 1.00 26.52 87 ASN B C 1
ATOM 2263 O O . ASN B 1 82 ? 67.965 39.940 33.311 1.00 26.82 87 ASN B O 1
ATOM 2268 N N . GLY B 1 83 ? 68.111 37.716 32.777 1.00 25.05 88 GLY B N 1
ATOM 2269 C CA . GLY B 1 83 ? 69.272 37.851 31.928 1.00 25.69 88 GLY B CA 1
ATOM 2270 C C . GLY B 1 83 ? 70.595 38.047 32.629 1.00 25.71 88 GLY B C 1
ATOM 2271 O O . GLY B 1 83 ? 71.549 38.554 32.037 1.00 26.31 88 GLY B O 1
ATOM 2272 N N . HIS B 1 84 ? 70.648 37.679 33.898 1.00 24.87 89 HIS B N 1
ATOM 2273 C CA . HIS B 1 84 ? 71.869 37.797 34.667 1.00 25.54 89 HIS B CA 1
ATOM 2274 C C . HIS B 1 84 ? 72.582 36.447 34.515 1.00 28.18 89 HIS B C 1
ATOM 2275 O O . HIS B 1 84 ? 72.180 35.453 35.116 1.00 26.46 89 HIS B O 1
ATOM 2282 N N . GLN B 1 85 ? 73.611 36.440 33.675 1.00 29.30 90 GLN B N 1
ATOM 2283 C CA . GLN B 1 85 ? 74.264 35.234 33.267 1.00 31.18 90 GLN B CA 1
ATOM 2284 C C . GLN B 1 85 ? 75.466 34.878 34.136 1.00 31.77 90 GLN B C 1
ATOM 2285 O O . GLN B 1 85 ? 75.846 33.732 34.167 1.00 29.75 90 GLN B O 1
ATOM 2288 N N . GLN B 1 86 ? 76.046 35.831 34.866 1.00 31.99 91 GLN B N 1
ATOM 2289 C CA . GLN B 1 86 ? 77.164 35.506 35.776 1.00 34.31 91 GLN B CA 1
ATOM 2290 C C . GLN B 1 86 ? 76.723 35.093 37.206 1.00 31.53 91 GLN B C 1
ATOM 2291 O O . GLN B 1 86 ? 77.171 35.659 38.196 1.00 33.08 91 GLN B O 1
ATOM 2297 N N . VAL B 1 87 ? 75.861 34.069 37.268 1.00 33.55 92 VAL B N 1
ATOM 2298 C CA . VAL B 1 87 ? 75.340 33.515 38.501 1.00 30.84 92 VAL B CA 1
ATOM 2299 C C . VAL B 1 87 ? 75.489 32.013 38.532 1.00 31.70 92 VAL B C 1
ATOM 2300 O O . VAL B 1 87 ? 75.070 31.320 37.617 1.00 31.78 92 VAL B O 1
ATOM 2304 N N . GLU B 1 88 ? 76.060 31.520 39.620 1.00 31.17 93 GLU B N 1
ATOM 2305 C CA . GLU B 1 88 ? 76.278 30.086 39.877 1.00 33.31 93 GLU B CA 1
ATOM 2306 C C . GLU B 1 88 ? 75.283 29.725 40.954 1.00 31.11 93 GLU B C 1
ATOM 2307 O O . GLU B 1 88 ? 74.981 30.550 41.822 1.00 32.03 93 GLU B O 1
ATOM 2313 N N . TYR B 1 89 ? 74.710 28.538 40.855 1.00 29.03 94 TYR B N 1
ATOM 2314 C CA . TYR B 1 89 ? 73.652 28.091 41.762 1.00 27.93 94 TYR B CA 1
ATOM 2315 C C . TYR B 1 89 ? 74.214 26.938 42.566 1.00 29.16 94 TYR B C 1
ATOM 2316 O O . TYR B 1 89 ? 74.666 25.931 41.988 1.00 27.83 94 TYR B O 1
ATOM 2325 N N . VAL B 1 90 ? 74.242 27.087 43.887 1.00 26.81 95 VAL B N 1
ATOM 2326 C CA . VAL B 1 90 ? 74.929 26.110 44.717 1.00 29.62 95 VAL B CA 1
ATOM 2327 C C . VAL B 1 90 ? 74.039 25.603 45.842 1.00 29.34 95 VAL B C 1
ATOM 2328 O O . VAL B 1 90 ? 73.408 26.392 46.507 1.00 28.70 95 VAL B O 1
ATOM 2332 N N . GLN B 1 91 ? 73.972 24.284 46.031 1.00 32.30 96 GLN B N 1
ATOM 2333 C CA . GLN B 1 91 ? 73.148 23.721 47.116 1.00 31.68 96 GLN B CA 1
ATOM 2334 C C . GLN B 1 91 ? 73.998 23.531 48.359 1.00 28.85 96 GLN B C 1
ATOM 2335 O O . GLN B 1 91 ? 75.110 23.024 48.304 1.00 31.06 96 GLN B O 1
ATOM 2341 N N . GLY B 1 92 ? 73.484 23.950 49.498 1.00 30.13 97 GLY B N 1
ATOM 2342 C CA . GLY B 1 92 ? 74.159 23.687 50.743 1.00 29.68 97 GLY B CA 1
ATOM 2343 C C . GLY B 1 92 ? 73.498 24.377 51.903 1.00 29.90 97 GLY B C 1
ATOM 2344 O O . GLY B 1 92 ? 72.471 25.083 51.748 1.00 31.29 97 GLY B O 1
ATOM 2345 N N . ASP B 1 93 ? 74.143 24.197 53.055 1.00 32.00 98 ASP B N 1
ATOM 2346 C CA . ASP B 1 93 ? 73.719 24.752 54.344 1.00 31.64 98 ASP B CA 1
ATOM 2347 C C . ASP B 1 93 ? 74.604 25.918 54.741 1.00 30.31 98 ASP B C 1
ATOM 2348 O O . ASP B 1 93 ? 75.832 25.802 54.706 1.00 32.12 98 ASP B O 1
ATOM 2353 N N . ALA B 1 94 ? 73.980 27.016 55.153 1.00 29.63 99 ALA B N 1
ATOM 2354 C CA . ALA B 1 94 ? 74.677 28.216 55.572 1.00 32.79 99 ALA B CA 1
ATOM 2355 C C . ALA B 1 94 ? 75.625 27.965 56.723 1.00 29.43 99 ALA B C 1
ATOM 2356 O O . ALA B 1 94 ? 76.571 28.716 56.903 1.00 31.71 99 ALA B O 1
ATOM 2358 N N . GLU B 1 95 ? 75.370 26.905 57.466 1.00 27.72 100 GLU B N 1
ATOM 2359 C CA . GLU B 1 95 ? 76.175 26.526 58.642 1.00 28.94 100 GLU B CA 1
ATOM 2360 C C . GLU B 1 95 ? 77.376 25.666 58.329 1.00 30.54 100 GLU B C 1
ATOM 2361 O O . GLU B 1 95 ? 78.208 25.440 59.183 1.00 31.08 100 GLU B O 1
ATOM 2367 N N . GLN B 1 96 ? 77.513 25.236 57.078 1.00 30.68 101 GLN B N 1
ATOM 2368 C CA . GLN B 1 96 ? 78.647 24.415 56.673 1.00 30.55 101 GLN B CA 1
ATOM 2369 C C . GLN B 1 96 ? 78.766 24.616 55.200 1.00 30.49 101 GLN B C 1
ATOM 2370 O O . GLN B 1 96 ? 78.297 23.783 54.442 1.00 28.03 101 GLN B O 1
ATOM 2389 N N . PRO B 1 98 ? 80.210 25.135 51.353 1.00 35.94 103 PRO B N 1
ATOM 2390 C CA . PRO B 1 98 ? 81.189 24.397 50.552 1.00 34.57 103 PRO B CA 1
ATOM 2391 C C . PRO B 1 98 ? 82.149 25.286 49.760 1.00 37.88 103 PRO B C 1
ATOM 2392 O O . PRO B 1 98 ? 82.577 24.908 48.687 1.00 43.57 103 PRO B O 1
ATOM 2396 N N . PHE B 1 99 ? 82.480 26.463 50.260 1.00 31.53 104 PHE B N 1
ATOM 2397 C CA . PHE B 1 99 ? 83.365 27.363 49.549 1.00 29.89 104 PHE B CA 1
ATOM 2398 C C . PHE B 1 99 ? 84.690 27.382 50.257 1.00 30.62 104 PHE B C 1
ATOM 2399 O O . PHE B 1 99 ? 84.776 26.992 51.421 1.00 30.90 104 PHE B O 1
ATOM 2407 N N . THR B 1 100 ? 85.703 27.847 49.550 1.00 30.97 105 THR B N 1
ATOM 2408 C CA . THR B 1 100 ? 87.047 28.027 50.083 1.00 32.65 105 THR B CA 1
ATOM 2409 C C . THR B 1 100 ? 87.130 29.347 50.834 1.00 32.21 105 THR B C 1
ATOM 2410 O O . THR B 1 100 ? 86.290 30.243 50.649 1.00 28.38 105 THR B O 1
ATOM 2414 N N . ASP B 1 101 ? 88.128 29.449 51.707 1.00 31.28 106 ASP B N 1
ATOM 2415 C CA . ASP B 1 101 ? 88.311 30.617 52.526 1.00 28.50 106 ASP B CA 1
ATOM 2416 C C . ASP B 1 101 ? 88.603 31.746 51.590 1.00 28.71 106 ASP B C 1
ATOM 2417 O O . ASP B 1 101 ? 89.261 31.533 50.560 1.00 27.24 106 ASP B O 1
ATOM 2422 N N . GLU B 1 102 ? 88.133 32.938 51.942 1.00 28.86 107 GLU B N 1
ATOM 2423 C CA . GLU B 1 102 ? 88.544 34.193 51.289 1.00 28.71 107 GLU B CA 1
ATOM 2424 C C . GLU B 1 102 ? 88.205 34.230 49.806 1.00 27.34 107 GLU B C 1
ATOM 2425 O O . GLU B 1 102 ? 88.997 34.704 48.979 1.00 31.62 107 GLU B O 1
ATOM 2431 N N . ARG B 1 103 ? 87.006 33.761 49.482 1.00 27.22 108 ARG B N 1
ATOM 2432 C CA . ARG B 1 103 ? 86.510 33.742 48.132 1.00 29.90 108 ARG B CA 1
ATOM 2433 C C . ARG B 1 103 ? 85.659 34.968 47.809 1.00 30.07 108 ARG B C 1
ATOM 2434 O O . ARG B 1 103 ? 85.704 35.471 46.690 1.00 32.18 108 ARG B O 1
ATOM 2442 N N . PHE B 1 104 ? 84.859 35.454 48.751 1.00 26.99 109 PHE B N 1
ATOM 2443 C CA . PHE B 1 104 ? 83.877 36.469 48.402 1.00 24.96 109 PHE B CA 1
ATOM 2444 C C . PHE B 1 104 ? 84.213 37.847 48.930 1.00 25.33 109 PHE B C 1
ATOM 2445 O O . PHE B 1 104 ? 84.713 37.966 50.022 1.00 26.37 109 PHE B O 1
ATOM 2453 N N . HIS B 1 105 ? 83.878 38.879 48.164 1.00 26.75 110 HIS B N 1
ATOM 2454 C CA . HIS B 1 105 ? 83.912 40.273 48.626 1.00 26.67 110 HIS B CA 1
ATOM 2455 C C . HIS B 1 105 ? 82.734 40.645 49.501 1.00 26.18 110 HIS B C 1
ATOM 2456 O O . HIS B 1 105 ? 82.846 41.484 50.396 1.00 26.76 110 HIS B O 1
ATOM 2463 N N . ILE B 1 106 ? 81.613 39.969 49.266 1.00 29.34 111 ILE B N 1
ATOM 2464 C CA . ILE B 1 106 ? 80.355 40.240 49.941 1.00 24.59 111 ILE B CA 1
ATOM 2465 C C . ILE B 1 106 ? 79.601 38.914 50.179 1.00 25.14 111 ILE B C 1
ATOM 2466 O O . ILE B 1 106 ? 79.474 38.078 49.296 1.00 24.70 111 ILE B O 1
ATOM 2471 N N . VAL B 1 107 ? 79.033 38.796 51.369 1.00 26.06 112 VAL B N 1
ATOM 2472 C CA . VAL B 1 107 ? 78.038 37.830 51.699 1.00 25.67 112 VAL B CA 1
ATOM 2473 C C . VAL B 1 107 ? 76.785 38.578 52.114 1.00 26.02 112 VAL B C 1
ATOM 2474 O O . VAL B 1 107 ? 76.856 39.430 52.966 1.00 27.65 112 VAL B O 1
ATOM 2478 N N . THR B 1 108 ? 75.639 38.194 51.551 1.00 24.39 113 THR B N 1
ATOM 2479 C CA . THR B 1 108 ? 74.352 38.819 51.815 1.00 27.29 113 THR B CA 1
ATOM 2480 C C . THR B 1 108 ? 73.451 37.752 52.331 1.00 29.43 113 THR B C 1
ATOM 2481 O O . THR B 1 108 ? 73.549 36.594 51.930 1.00 25.99 113 THR B O 1
ATOM 2485 N N . CYS B 1 109 ? 72.566 38.148 53.242 1.00 30.12 114 CYS B N 1
ATOM 2486 C CA . CYS B 1 109 ? 71.645 37.199 53.852 1.00 27.79 114 CYS B CA 1
ATOM 2487 C C . CYS B 1 109 ? 70.417 37.963 54.298 1.00 26.87 114 CYS B C 1
ATOM 2488 O O . CYS B 1 109 ? 70.491 38.773 55.228 1.00 30.38 114 CYS B O 1
ATOM 2491 N N . ARG B 1 110 ? 69.302 37.760 53.600 1.00 27.01 115 ARG B N 1
ATOM 2492 C CA . ARG B 1 110 ? 68.144 38.618 53.783 1.00 26.15 115 ARG B CA 1
ATOM 2493 C C . ARG B 1 110 ? 66.925 37.837 54.129 1.00 27.92 115 ARG B C 1
ATOM 2494 O O . ARG B 1 110 ? 66.627 36.848 53.470 1.00 32.85 115 ARG B O 1
ATOM 2502 N N . ILE B 1 111 ? 66.282 38.242 55.236 1.00 30.97 116 ILE B N 1
ATOM 2503 C CA . ILE B 1 111 ? 65.050 37.654 55.823 1.00 35.49 116 ILE B CA 1
ATOM 2504 C C . ILE B 1 111 ? 65.051 36.137 55.933 1.00 35.05 116 ILE B C 1
ATOM 2505 O O . ILE B 1 111 ? 64.033 35.476 55.637 1.00 30.35 116 ILE B O 1
ATOM 2510 N N . ALA B 1 112 ? 66.184 35.592 56.393 1.00 31.53 117 ALA B N 1
ATOM 2511 C CA . ALA B 1 112 ? 66.370 34.153 56.374 1.00 30.23 117 ALA B CA 1
ATOM 2512 C C . ALA B 1 112 ? 67.052 33.605 57.627 1.00 30.90 117 ALA B C 1
ATOM 2513 O O . ALA B 1 112 ? 66.915 32.399 57.957 1.00 28.77 117 ALA B O 1
ATOM 2515 N N . ALA B 1 113 ? 67.881 34.427 58.264 1.00 27.07 118 ALA B N 1
ATOM 2516 C CA . ALA B 1 113 ? 68.655 33.917 59.383 1.00 28.70 118 ALA B CA 1
ATOM 2517 C C . ALA B 1 113 ? 67.755 33.388 60.515 1.00 31.43 118 ALA B C 1
ATOM 2518 O O . ALA B 1 113 ? 68.104 32.417 61.216 1.00 26.88 118 ALA B O 1
ATOM 2520 N N . HIS B 1 114 ? 66.586 34.002 60.687 1.00 31.92 119 HIS B N 1
ATOM 2521 C CA . HIS B 1 114 ? 65.680 33.549 61.727 1.00 32.10 119 HIS B CA 1
ATOM 2522 C C . HIS B 1 114 ? 65.165 32.117 61.555 1.00 30.33 119 HIS B C 1
ATOM 2523 O O . HIS B 1 114 ? 64.539 31.626 62.472 1.00 30.49 119 HIS B O 1
ATOM 2530 N N . HIS B 1 115 ? 65.388 31.480 60.397 1.00 27.78 120 HIS B N 1
ATOM 2531 C CA . HIS B 1 115 ? 65.149 30.043 60.256 1.00 28.11 120 HIS B CA 1
ATOM 2532 C C . HIS B 1 115 ? 66.378 29.164 60.563 1.00 30.94 120 HIS B C 1
ATOM 2533 O O . HIS B 1 115 ? 66.238 27.967 60.703 1.00 29.40 120 HIS B O 1
ATOM 2540 N N . PHE B 1 116 ? 67.574 29.733 60.675 1.00 31.17 121 PHE B N 1
ATOM 2541 C CA . PHE B 1 116 ? 68.774 28.916 60.857 1.00 28.91 121 PHE B CA 1
ATOM 2542 C C . PHE B 1 116 ? 68.834 28.343 62.273 1.00 28.23 121 PHE B C 1
ATOM 2543 O O . PHE B 1 116 ? 68.688 29.077 63.236 1.00 28.88 121 PHE B O 1
ATOM 2551 N N . PRO B 1 117 ? 68.990 27.029 62.423 1.00 28.23 122 PRO B N 1
ATOM 2552 C CA . PRO B 1 117 ? 69.131 26.513 63.787 1.00 29.69 122 PRO B CA 1
ATOM 2553 C C . PRO B 1 117 ? 70.380 26.898 64.536 1.00 30.46 122 PRO B C 1
ATOM 2554 O O . PRO B 1 117 ? 70.337 26.929 65.737 1.00 33.61 122 PRO B O 1
ATOM 2558 N N . ASN B 1 118 ? 71.475 27.228 63.851 1.00 32.92 123 ASN B N 1
ATOM 2559 C CA . ASN B 1 118 ? 72.725 27.584 64.537 1.00 33.51 123 ASN B CA 1
ATOM 2560 C C . ASN B 1 118 ? 73.327 28.832 63.903 1.00 31.48 123 ASN B C 1
ATOM 2561 O O . ASN B 1 118 ? 74.343 28.779 63.247 1.00 31.38 123 ASN B O 1
ATOM 2566 N N . PRO B 1 119 ? 72.679 29.969 64.085 1.00 30.11 124 PRO B N 1
ATOM 2567 C CA . PRO B 1 119 ? 73.096 31.130 63.327 1.00 29.47 124 PRO B CA 1
ATOM 2568 C C . PRO B 1 119 ? 74.580 31.504 63.548 1.00 28.29 124 PRO B C 1
ATOM 2569 O O . PRO B 1 119 ? 75.243 31.999 62.643 1.00 24.77 124 PRO B O 1
ATOM 2573 N N . ALA B 1 120 ? 75.110 31.252 64.726 1.00 24.90 125 ALA B N 1
ATOM 2574 C CA . ALA B 1 120 ? 76.507 31.611 64.955 1.00 26.75 125 ALA B CA 1
ATOM 2575 C C . ALA B 1 120 ? 77.451 30.886 63.977 1.00 25.69 125 ALA B C 1
ATOM 2576 O O . ALA B 1 120 ? 78.488 31.407 63.623 1.00 27.06 125 ALA B O 1
ATOM 2578 N N . SER B 1 121 ? 77.113 29.655 63.580 1.00 25.98 126 SER B N 1
ATOM 2579 C CA . SER B 1 121 ? 77.885 28.912 62.590 1.00 26.87 126 SER B CA 1
ATOM 2580 C C . SER B 1 121 ? 77.806 29.462 61.210 1.00 25.91 126 SER B C 1
ATOM 2581 O O . SER B 1 121 ? 78.756 29.374 60.425 1.00 25.88 126 SER B O 1
ATOM 2584 N N . PHE B 1 122 ? 76.637 29.974 60.875 1.00 24.19 127 PHE B N 1
ATOM 2585 C CA . PHE B 1 122 ? 76.513 30.748 59.681 1.00 25.60 127 PHE B CA 1
ATOM 2586 C C . PHE B 1 122 ? 77.472 31.940 59.769 1.00 25.81 127 PHE B C 1
ATOM 2587 O O . PHE B 1 122 ? 78.224 32.215 58.823 1.00 25.28 127 PHE B O 1
ATOM 2595 N N . VAL B 1 123 ? 77.460 32.631 60.902 1.00 25.46 128 VAL B N 1
ATOM 2596 C CA . VAL B 1 123 ? 78.217 33.879 61.002 1.00 24.45 128 VAL B CA 1
ATOM 2597 C C . VAL B 1 123 ? 79.707 33.581 60.826 1.00 24.93 128 VAL B C 1
ATOM 2598 O O . VAL B 1 123 ? 80.424 34.295 60.146 1.00 27.31 128 VAL B O 1
ATOM 2602 N N . SER B 1 124 ? 80.166 32.484 61.412 1.00 28.83 129 SER B N 1
ATOM 2603 C CA . SER B 1 124 ? 81.566 32.113 61.330 1.00 25.57 129 SER B CA 1
ATOM 2604 C C . SER B 1 124 ? 81.924 31.577 59.928 1.00 26.19 129 SER B C 1
ATOM 2605 O O . SER B 1 124 ? 82.972 31.893 59.372 1.00 24.78 129 SER B O 1
ATOM 2608 N N . GLU B 1 125 ? 81.044 30.787 59.329 1.00 26.99 130 GLU B N 1
ATOM 2609 C CA . GLU B 1 125 ? 81.202 30.448 57.946 1.00 25.87 130 GLU B CA 1
ATOM 2610 C C . GLU B 1 125 ? 81.268 31.687 57.007 1.00 26.41 130 GLU B C 1
ATOM 2611 O O . GLU B 1 125 ? 82.131 31.735 56.160 1.00 26.60 130 GLU B O 1
ATOM 2617 N N . ALA B 1 126 ? 80.373 32.664 57.173 1.00 27.14 131 ALA B N 1
ATOM 2618 C CA . ALA B 1 126 ? 80.412 33.923 56.394 1.00 27.09 131 ALA B CA 1
ATOM 2619 C C . ALA B 1 126 ? 81.777 34.611 56.531 1.00 27.75 131 ALA B C 1
ATOM 2620 O O . ALA B 1 126 ?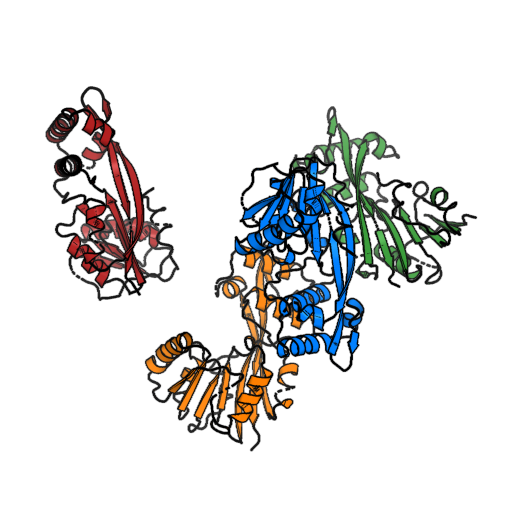 82.348 35.084 55.557 1.00 29.63 131 ALA B O 1
ATOM 2622 N N . TYR B 1 127 ? 82.300 34.617 57.747 1.00 26.11 132 TYR B N 1
ATOM 2623 C CA . TYR B 1 127 ? 83.562 35.251 58.029 1.00 26.03 132 TYR B CA 1
ATOM 2624 C C . TYR B 1 127 ? 84.695 34.599 57.292 1.00 26.16 132 TYR B C 1
ATOM 2625 O O . TYR B 1 127 ? 85.559 35.277 56.729 1.00 28.21 132 TYR B O 1
ATOM 2634 N N . ARG B 1 128 ? 84.691 33.276 57.335 1.00 27.01 133 ARG B N 1
ATOM 2635 C CA . ARG B 1 128 ? 85.694 32.447 56.702 1.00 27.84 133 ARG B CA 1
ATOM 2636 C C . ARG B 1 128 ? 85.718 32.577 55.200 1.00 27.02 133 ARG B C 1
ATOM 2637 O O . ARG B 1 128 ? 86.806 32.640 54.615 1.00 24.41 133 ARG B O 1
ATOM 2645 N N . VAL B 1 129 ? 84.555 32.558 54.563 1.00 27.56 134 VAL B N 1
ATOM 2646 C CA . VAL B 1 129 ? 84.498 32.653 53.093 1.00 26.38 134 VAL B CA 1
ATOM 2647 C C . VAL B 1 129 ? 84.692 34.061 52.533 1.00 27.21 134 VAL B C 1
ATOM 2648 O O . VAL B 1 129 ? 84.903 34.248 51.321 1.00 28.72 134 VAL B O 1
ATOM 2652 N N . LEU B 1 130 ? 84.719 35.045 53.407 1.00 26.97 135 LEU B N 1
ATOM 2653 C CA . LEU B 1 130 ? 84.969 36.401 52.974 1.00 25.40 135 LEU B CA 1
ATOM 2654 C C . LEU B 1 130 ? 86.441 36.651 52.825 1.00 25.55 135 LEU B C 1
ATOM 2655 O O . LEU B 1 130 ? 87.251 36.216 53.632 1.00 26.00 135 LEU B O 1
ATOM 2660 N N . LYS B 1 131 ? 86.770 37.415 51.809 1.00 25.45 136 LYS B N 1
ATOM 2661 C CA . LYS B 1 131 ? 88.081 38.013 51.695 1.00 29.57 136 LYS B CA 1
ATOM 2662 C C . LYS B 1 131 ? 88.313 39.002 52.829 1.00 29.98 136 LYS B C 1
ATOM 2663 O O . LYS B 1 131 ? 87.363 39.475 53.455 1.00 31.93 136 LYS B O 1
ATOM 2669 N N . LYS B 1 132 ? 89.581 39.277 53.113 1.00 29.85 137 LYS B N 1
ATOM 2670 C CA . LYS B 1 132 ? 89.971 40.300 54.068 1.00 29.49 137 LYS B CA 1
ATOM 2671 C C . LYS B 1 132 ? 89.501 41.613 53.468 1.00 28.36 137 LYS B C 1
ATOM 2672 O O . LYS B 1 132 ? 89.693 41.863 52.274 1.00 26.99 137 LYS B O 1
ATOM 2676 N N . GLY B 1 133 ? 88.865 42.439 54.285 1.00 26.78 138 GLY B N 1
ATOM 2677 C CA . GLY B 1 133 ? 88.229 43.671 53.818 1.00 26.51 138 GLY B CA 1
ATOM 2678 C C . GLY B 1 133 ? 86.839 43.542 53.221 1.00 25.63 138 GLY B C 1
ATOM 2679 O O . GLY B 1 133 ? 86.234 44.543 52.842 1.00 27.38 138 GLY B O 1
ATOM 2680 N N . GLY B 1 134 ? 86.321 42.318 53.141 1.00 30.57 139 GLY B N 1
ATOM 2681 C CA . GLY B 1 134 ? 84.971 42.059 52.653 1.00 27.68 139 GLY B CA 1
ATOM 2682 C C . GLY B 1 134 ? 83.896 42.311 53.688 1.00 26.70 139 GLY B C 1
ATOM 2683 O O . GLY B 1 134 ? 84.177 42.535 54.872 1.00 24.97 139 GLY B O 1
ATOM 2684 N N . GLN B 1 135 ? 82.649 42.286 53.235 1.00 26.60 140 GLN B N 1
ATOM 2685 C CA . GLN B 1 135 ? 81.512 42.676 54.077 1.00 24.88 140 GLN B CA 1
ATOM 2686 C C . GLN B 1 135 ? 80.414 41.642 54.106 1.00 25.99 140 GLN B C 1
ATOM 2687 O O . GLN B 1 135 ? 80.149 40.929 53.117 1.00 24.69 140 GLN B O 1
ATOM 2693 N N . LEU B 1 136 ? 79.816 41.565 55.280 1.00 25.42 141 LEU B N 1
ATOM 2694 C CA . LEU B 1 136 ? 78.581 40.862 55.486 1.00 28.10 141 LEU B CA 1
ATOM 2695 C C . LEU B 1 136 ? 77.456 41.887 55.577 1.00 28.04 141 LEU B C 1
ATOM 2696 O O . LEU B 1 136 ? 77.520 42.842 56.362 1.00 26.82 141 LEU B O 1
ATOM 2701 N N . LEU B 1 137 ? 76.432 41.674 54.753 1.00 28.31 142 LEU B N 1
ATOM 2702 C CA . LEU B 1 137 ? 75.205 42.437 54.778 1.00 26.45 142 LEU B CA 1
ATOM 2703 C C . LEU B 1 137 ? 74.064 41.535 55.232 1.00 26.69 142 LEU B C 1
ATOM 2704 O O . LEU B 1 137 ? 73.620 40.660 54.508 1.00 25.92 142 LEU B O 1
ATOM 2709 N N . LEU B 1 138 ? 73.526 41.814 56.417 1.00 28.71 143 LEU B N 1
ATOM 2710 C CA . LEU B 1 138 ? 72.559 40.895 57.022 1.00 30.70 143 LEU B CA 1
ATOM 2711 C C . LEU B 1 138 ? 71.293 41.645 57.313 1.00 30.37 143 LEU B C 1
ATOM 2712 O O . LEU B 1 138 ? 71.331 42.756 57.911 1.00 27.29 143 LEU B O 1
ATOM 2717 N N . VAL B 1 139 ? 70.173 41.053 56.881 1.00 27.72 144 VAL B N 1
ATOM 2718 C CA . VAL B 1 139 ? 68.863 41.683 57.070 1.00 30.53 144 VAL B CA 1
ATOM 2719 C C . VAL B 1 139 ? 67.946 40.659 57.665 1.00 27.95 144 VAL B C 1
ATOM 2720 O O . VAL B 1 139 ? 67.850 39.512 57.187 1.00 35.15 144 VAL B O 1
ATOM 2724 N N . ASP B 1 140 ? 67.268 41.062 58.727 1.00 27.53 145 ASP B N 1
ATOM 2725 C CA . ASP B 1 140 ? 66.322 40.208 59.398 1.00 27.99 145 ASP B CA 1
ATOM 2726 C C . ASP B 1 140 ? 65.426 40.975 60.375 1.00 29.08 145 ASP B C 1
ATOM 2727 O O . ASP B 1 140 ? 65.655 42.174 60.734 1.00 27.30 145 ASP B O 1
ATOM 2732 N N . ASN B 1 141 ? 64.341 40.289 60.733 1.00 26.90 146 ASN B N 1
ATOM 2733 C CA . ASN B 1 141 ? 63.456 40.740 61.790 1.00 30.37 146 ASN B CA 1
ATOM 2734 C C . ASN B 1 141 ? 64.207 40.558 63.094 1.00 30.35 146 ASN B C 1
ATOM 2735 O O . ASN B 1 141 ? 65.015 39.649 63.209 1.00 31.36 146 ASN B O 1
ATOM 2740 N N . SER B 1 142 ? 63.983 41.480 64.033 1.00 31.17 147 SER B N 1
ATOM 2741 C CA . SER B 1 142 ? 64.710 41.509 65.301 1.00 27.75 147 SER B CA 1
ATOM 2742 C C . SER B 1 142 ? 63.743 41.526 66.487 1.00 26.93 147 SER B C 1
ATOM 2743 O O . SER B 1 142 ? 62.585 41.998 66.378 1.00 29.56 147 SER B O 1
ATOM 2746 N N . ALA B 1 143 ? 64.247 41.063 67.620 1.00 26.33 148 ALA B N 1
ATOM 2747 C CA . ALA B 1 143 ? 63.463 41.029 68.869 1.00 27.80 148 ALA B CA 1
ATOM 2748 C C . ALA B 1 143 ? 63.883 42.140 69.829 1.00 27.29 148 ALA B C 1
ATOM 2749 O O . ALA B 1 143 ? 65.028 42.577 69.808 1.00 28.30 148 ALA B O 1
ATOM 2751 N N . PRO B 1 144 ? 62.944 42.622 70.644 1.00 27.84 149 PRO B N 1
ATOM 2752 C CA . PRO B 1 144 ? 63.208 43.606 71.689 1.00 29.42 149 PRO B CA 1
ATOM 2753 C C . PRO B 1 144 ? 64.290 43.155 72.655 1.00 30.24 149 PRO B C 1
ATOM 2754 O O . PRO B 1 144 ? 64.454 41.980 72.894 1.00 26.13 149 PRO B O 1
ATOM 2758 N N . GLU B 1 145 ? 65.009 44.097 73.232 1.00 27.26 150 GLU B N 1
ATOM 2759 C CA . GLU B 1 145 ? 65.932 43.749 74.321 1.00 27.72 150 GLU B CA 1
ATOM 2760 C C . GLU B 1 145 ? 65.186 43.196 75.521 1.00 28.67 150 GLU B C 1
ATOM 2761 O O . GLU B 1 145 ? 65.633 42.217 76.129 1.00 28.21 150 GLU B O 1
ATOM 2767 N N . ASN B 1 146 ? 64.042 43.806 75.831 1.00 29.85 151 ASN B N 1
ATOM 2768 C CA . ASN B 1 146 ? 63.172 43.364 76.918 1.00 27.44 151 ASN B CA 1
ATOM 2769 C C . ASN B 1 146 ? 62.840 41.890 76.750 1.00 28.54 151 ASN B C 1
ATOM 2770 O O . ASN B 1 146 ? 62.363 41.494 75.729 1.00 30.41 151 ASN B O 1
ATOM 2775 N N . ASP B 1 147 ? 63.052 41.085 77.774 1.00 29.66 152 ASP B N 1
ATOM 2776 C CA . ASP B 1 147 ? 62.960 39.643 77.620 1.00 29.27 152 ASP B CA 1
ATOM 2777 C C . ASP B 1 147 ? 61.542 39.172 77.413 1.00 32.94 152 ASP B C 1
ATOM 2778 O O . ASP B 1 147 ? 61.294 38.198 76.680 1.00 31.18 152 ASP B O 1
ATOM 2783 N N . ALA B 1 148 ? 60.593 39.842 78.058 1.00 31.79 153 ALA B N 1
ATOM 2784 C CA . ALA B 1 148 ? 59.222 39.409 77.952 1.00 30.95 153 ALA B CA 1
ATOM 2785 C C . ALA B 1 148 ? 58.718 39.699 76.551 1.00 30.89 153 ALA B C 1
ATOM 2786 O O . ALA B 1 148 ? 58.019 38.901 75.965 1.00 29.60 153 ALA B O 1
ATOM 2788 N N . PHE B 1 149 ? 59.075 40.852 76.005 1.00 30.05 154 PHE B N 1
ATOM 2789 C CA . PHE B 1 149 ? 58.640 41.207 74.650 1.00 28.15 154 PHE B CA 1
ATOM 2790 C C . PHE B 1 149 ? 59.341 40.380 73.573 1.00 30.89 154 PHE B C 1
ATOM 2791 O O . PHE B 1 149 ? 58.735 40.020 72.551 1.00 31.30 154 PHE B O 1
ATOM 2799 N N . ASP B 1 150 ? 60.593 40.019 73.835 1.00 29.45 155 ASP B N 1
ATOM 2800 C CA . ASP B 1 150 ? 61.359 39.145 72.983 1.00 27.47 155 ASP B CA 1
ATOM 2801 C C . ASP B 1 150 ? 60.654 37.808 72.856 1.00 28.88 155 ASP B C 1
ATOM 2802 O O . ASP B 1 150 ? 60.260 37.404 71.778 1.00 29.39 155 ASP B O 1
ATOM 2807 N N . VAL B 1 151 ? 60.415 37.177 73.979 1.00 30.70 156 VAL B N 1
ATOM 2808 C CA . VAL B 1 151 ? 59.851 35.851 73.992 1.00 29.69 156 VAL B CA 1
ATOM 2809 C C . VAL B 1 151 ? 58.424 35.822 73.433 1.00 28.28 156 VAL B C 1
ATOM 2810 O O . VAL B 1 151 ? 58.063 34.871 72.704 1.00 30.03 156 VAL B O 1
ATOM 2814 N N . PHE B 1 152 ? 57.671 36.879 73.719 1.00 30.21 157 PHE B N 1
ATOM 2815 C CA . PHE B 1 152 ? 56.331 37.059 73.165 1.00 28.36 157 PHE B CA 1
ATOM 2816 C C . PHE B 1 152 ? 56.345 37.180 71.640 1.00 27.87 157 PHE B C 1
ATOM 2817 O O . PHE B 1 152 ? 55.690 36.393 70.948 1.00 28.63 157 PHE B O 1
ATOM 2825 N N . TYR B 1 153 ? 57.125 38.135 71.130 1.00 27.31 158 TYR B N 1
ATOM 2826 C CA . TYR B 1 153 ? 57.308 38.316 69.695 1.00 27.86 158 TYR B CA 1
ATOM 2827 C C . TYR B 1 153 ? 57.638 36.984 69.012 1.00 29.60 158 TYR B C 1
ATOM 2828 O O . TYR B 1 153 ? 56.981 36.588 68.036 1.00 29.51 158 TYR B O 1
ATOM 2837 N N . ASN B 1 154 ? 58.645 36.288 69.521 1.00 29.48 159 ASN B N 1
ATOM 2838 C CA . ASN B 1 154 ? 59.111 35.063 68.897 1.00 27.48 159 ASN B CA 1
ATOM 2839 C C . ASN B 1 154 ? 58.089 33.951 68.972 1.00 28.10 159 ASN B C 1
ATOM 2840 O O . ASN B 1 154 ? 57.980 33.152 68.044 1.00 29.60 159 ASN B O 1
ATOM 2845 N N . TYR B 1 155 ? 57.335 33.910 70.067 1.00 29.44 160 TYR B N 1
ATOM 2846 C CA . TYR B 1 155 ? 56.271 32.929 70.213 1.00 30.41 160 TYR B CA 1
ATOM 2847 C C . TYR B 1 155 ? 55.228 33.118 69.155 1.00 29.55 160 TYR B C 1
ATOM 2848 O O . TYR B 1 155 ? 54.842 32.160 68.493 1.00 25.85 160 TYR B O 1
ATOM 2857 N N . VAL B 1 156 ? 54.770 34.366 68.997 1.00 29.22 161 VAL B N 1
ATOM 2858 C CA . VAL B 1 156 ? 53.844 34.763 67.942 1.00 28.07 161 VAL B CA 1
ATOM 2859 C C . VAL B 1 156 ? 54.333 34.451 66.518 1.00 27.99 161 VAL B C 1
ATOM 2860 O O . VAL B 1 156 ? 53.595 33.870 65.710 1.00 28.92 161 VAL B O 1
ATOM 2864 N N . GLU B 1 157 ? 55.580 34.774 66.233 1.00 26.37 162 GLU B N 1
ATOM 2865 C CA . GLU B 1 157 ? 56.190 34.401 64.933 1.00 28.77 162 GLU B CA 1
ATOM 2866 C C . GLU B 1 157 ? 56.130 32.889 64.605 1.00 29.12 162 GLU B C 1
ATOM 2867 O O . GLU B 1 157 ? 55.877 32.487 63.461 1.00 31.42 162 GLU B O 1
ATOM 2873 N N . LYS B 1 158 ? 56.403 32.088 65.620 1.00 28.43 163 LYS B N 1
ATOM 2874 C CA . LYS B 1 158 ? 56.483 30.667 65.450 1.00 28.20 163 LYS B CA 1
ATOM 2875 C C . LYS B 1 158 ? 55.082 30.011 65.382 1.00 32.25 163 LYS B C 1
ATOM 2876 O O . LYS B 1 158 ? 54.896 29.018 64.684 1.00 32.74 163 LYS B O 1
ATOM 2882 N N . GLU B 1 159 ? 54.096 30.560 66.093 1.00 30.87 164 GLU B N 1
ATOM 2883 C CA . GLU B 1 159 ? 52.732 30.135 65.842 1.00 31.42 164 GLU B CA 1
ATOM 2884 C C . GLU B 1 159 ? 52.312 30.343 64.405 1.00 30.97 164 GLU B C 1
ATOM 2885 O O . GLU B 1 159 ? 51.671 29.488 63.828 1.00 30.83 164 GLU B O 1
ATOM 2891 N N . ARG B 1 160 ? 52.657 31.488 63.831 1.00 25.11 165 ARG B N 1
ATOM 2892 C CA . ARG B 1 160 ? 52.342 31.760 62.441 1.00 28.12 165 ARG B CA 1
ATOM 2893 C C . ARG B 1 160 ? 53.184 30.953 61.449 1.00 32.18 165 ARG B C 1
ATOM 2894 O O . ARG B 1 160 ? 52.670 30.545 60.406 1.00 36.57 165 ARG B O 1
ATOM 2902 N N . ASP B 1 161 ? 54.449 30.684 61.779 1.00 31.50 166 ASP B N 1
ATOM 2903 C CA . ASP B 1 161 ? 55.340 29.924 60.895 1.00 29.67 166 ASP B CA 1
ATOM 2904 C C . ASP B 1 161 ? 56.185 28.944 61.699 1.00 30.60 166 ASP B C 1
ATOM 2905 O O . ASP B 1 161 ? 57.148 29.308 62.375 1.00 28.82 166 ASP B O 1
ATOM 2910 N N . TYR B 1 162 ? 55.791 27.690 61.613 1.00 30.30 167 TYR B N 1
ATOM 2911 C CA . TYR B 1 162 ? 56.360 26.623 62.414 1.00 31.49 167 TYR B CA 1
ATOM 2912 C C . TYR B 1 162 ? 57.856 26.472 62.127 1.00 31.02 167 TYR B C 1
ATOM 2913 O O . TYR B 1 162 ? 58.593 26.060 63.005 1.00 33.93 167 TYR B O 1
ATOM 2915 N N . SER B 1 163 ? 58.285 26.793 60.898 1.00 29.88 168 SER B N 1
ATOM 2916 C CA . SER B 1 163 ? 59.709 26.793 60.539 1.00 27.60 168 SER B CA 1
ATOM 2917 C C . SER B 1 163 ? 60.573 27.942 61.155 1.00 27.56 168 SER B C 1
ATOM 2918 O O . SER B 1 163 ? 61.784 27.994 60.938 1.00 27.22 168 SER B O 1
ATOM 2921 N N . HIS B 1 164 ? 59.953 28.874 61.846 1.00 28.96 169 HIS B N 1
ATOM 2922 C CA . HIS B 1 164 ? 60.679 30.010 62.462 1.00 28.65 169 HIS B CA 1
ATOM 2923 C C . HIS B 1 164 ? 61.471 29.533 63.675 1.00 29.65 169 HIS B C 1
ATOM 2924 O O . HIS B 1 164 ? 60.943 28.818 64.519 1.00 31.86 169 HIS B O 1
ATOM 2931 N N . HIS B 1 165 ? 62.732 29.924 63.780 1.00 25.39 170 HIS B N 1
ATOM 2932 C CA . HIS B 1 165 ? 63.526 29.495 64.901 1.00 23.20 170 HIS B CA 1
ATOM 2933 C C . HIS B 1 165 ? 63.598 30.650 65.871 1.00 27.37 170 HIS B C 1
ATOM 2934 O O . HIS B 1 165 ? 63.022 30.596 66.962 1.00 27.32 170 HIS B O 1
ATOM 2941 N N . ARG B 1 166 ? 64.233 31.734 65.472 1.00 25.90 171 ARG B N 1
ATOM 2942 C CA . ARG B 1 166 ? 64.353 32.846 66.397 1.00 28.04 171 ARG B CA 1
ATOM 2943 C C . ARG B 1 166 ? 64.720 34.099 65.670 1.00 27.62 171 ARG B C 1
ATOM 2944 O O . ARG B 1 166 ? 65.591 34.068 64.784 1.00 26.43 171 ARG B O 1
ATOM 2952 N N . ALA B 1 167 ? 64.018 35.180 66.002 1.00 25.99 172 ALA B N 1
ATOM 2953 C CA . ALA B 1 167 ? 64.463 36.521 65.691 1.00 27.50 172 ALA B CA 1
ATOM 2954 C C . ALA B 1 167 ? 65.268 36.963 66.902 1.00 28.87 172 ALA B C 1
ATOM 2955 O O . ALA B 1 167 ? 64.757 37.096 68.004 1.00 28.15 172 ALA B O 1
ATOM 2957 N N . TRP B 1 168 ? 66.554 37.199 66.674 1.00 27.90 173 TRP B N 1
ATOM 2958 C CA . TRP B 1 168 ? 67.468 37.442 67.751 1.00 28.18 173 TRP B CA 1
ATOM 2959 C C . TRP B 1 168 ? 67.400 38.877 68.159 1.00 27.04 173 TRP B C 1
ATOM 2960 O O . TRP B 1 168 ? 66.929 39.736 67.408 1.00 25.07 173 TRP B O 1
ATOM 2971 N N . LYS B 1 169 ? 67.841 39.164 69.371 1.00 29.27 174 LYS B N 1
ATOM 2972 C CA . LYS B 1 169 ? 67.976 40.564 69.775 1.00 25.73 174 LYS B CA 1
ATOM 2973 C C . LYS B 1 169 ? 69.066 41.297 68.961 1.00 28.10 174 LYS B C 1
ATOM 2974 O O . LYS B 1 169 ? 70.027 40.707 68.570 1.00 26.99 174 LYS B O 1
ATOM 2980 N N . LYS B 1 170 ? 68.936 42.620 68.771 1.00 25.55 175 LYS B N 1
ATOM 2981 C CA . LYS B 1 170 ? 70.044 43.399 68.264 1.00 27.09 175 LYS B CA 1
ATOM 2982 C C . LYS B 1 170 ? 71.350 43.145 69.045 1.00 27.25 175 LYS B C 1
ATOM 2983 O O . LYS B 1 170 ? 72.380 42.954 68.468 1.00 26.66 175 LYS B O 1
ATOM 2989 N N . SER B 1 171 ? 71.268 43.064 70.350 1.00 27.96 176 SER B N 1
ATOM 2990 C CA . SER B 1 171 ? 72.423 42.757 71.169 1.00 27.64 176 SER B CA 1
ATOM 2991 C C . SER B 1 171 ? 73.020 41.380 70.909 1.00 29.49 176 SER B C 1
ATOM 2992 O O . SER B 1 171 ? 74.268 41.235 70.930 1.00 29.78 176 SER B O 1
ATOM 2995 N N . ASP B 1 172 ? 72.159 40.403 70.675 1.00 26.40 177 ASP B N 1
ATOM 2996 C CA . ASP B 1 172 ? 72.578 39.038 70.282 1.00 27.38 177 ASP B CA 1
ATOM 2997 C C . ASP B 1 172 ? 73.422 39.049 68.986 1.00 28.59 177 ASP B C 1
ATOM 2998 O O . ASP B 1 172 ? 74.442 38.409 68.923 1.00 27.43 177 ASP B O 1
ATOM 3003 N N . TRP B 1 173 ? 72.972 39.775 67.962 1.00 25.76 178 TRP B N 1
ATOM 3004 C CA . TRP B 1 173 ? 73.739 39.941 66.723 1.00 26.31 178 TRP B CA 1
ATOM 3005 C C . TRP B 1 173 ? 75.077 40.678 66.948 1.00 27.14 178 TRP B C 1
ATOM 3006 O O . TRP B 1 173 ? 76.083 40.307 66.362 1.00 27.67 178 TRP B O 1
ATOM 3017 N N . LEU B 1 174 ? 75.071 41.729 67.771 1.00 25.03 179 LEU B N 1
ATOM 3018 C CA . LEU B 1 174 ? 76.311 42.391 68.144 1.00 27.43 179 LEU B CA 1
ATOM 3019 C C . LEU B 1 174 ? 77.317 41.421 68.693 1.00 29.72 179 LEU B C 1
ATOM 3020 O O . LEU B 1 174 ? 78.491 41.469 68.325 1.00 28.31 179 LEU B O 1
ATOM 3025 N N . LYS B 1 175 ? 76.867 40.560 69.597 1.00 28.03 180 LYS B N 1
ATOM 3026 C CA . LYS B 1 175 ? 77.737 39.561 70.216 1.00 28.88 180 LYS B CA 1
ATOM 3027 C C . LYS B 1 175 ? 78.201 38.476 69.242 1.00 28.70 180 LYS B C 1
ATOM 3028 O O . LYS B 1 175 ? 79.400 38.200 69.135 1.00 26.81 180 LYS B O 1
ATOM 3042 N N . LEU B 1 177 ? 78.420 38.709 65.978 1.00 26.07 182 LEU B N 1
ATOM 3043 C CA . LEU B 1 177 ? 79.357 39.305 65.034 1.00 26.29 182 LEU B CA 1
ATOM 3044 C C . LEU B 1 177 ? 80.747 39.478 65.603 1.00 25.71 182 LEU B C 1
ATOM 3045 O O . LEU B 1 177 ? 81.740 39.104 64.953 1.00 26.41 182 LEU B O 1
ATOM 3050 N N . GLU B 1 178 ? 80.835 40.077 66.801 1.00 21.93 183 GLU B N 1
ATOM 3051 C CA . GLU B 1 178 ? 82.121 40.286 67.449 1.00 25.77 183 GLU B CA 1
ATOM 3052 C C . GLU B 1 178 ? 82.843 38.961 67.722 1.00 25.00 183 GLU B C 1
ATOM 3053 O O . GLU B 1 178 ? 84.010 38.853 67.438 1.00 24.88 183 GLU B O 1
ATOM 3059 N N . GLU B 1 179 ? 82.136 37.957 68.211 1.00 25.67 184 GLU B N 1
ATOM 3060 C CA . GLU B 1 179 ? 82.745 36.669 68.514 1.00 26.92 184 GLU B CA 1
ATOM 3061 C C . GLU B 1 179 ? 83.333 35.985 67.269 1.00 27.02 184 GLU B C 1
ATOM 3062 O O . GLU B 1 179 ? 84.304 35.212 67.362 1.00 25.40 184 GLU B O 1
ATOM 3068 N N . ALA B 1 180 ? 82.773 36.288 66.109 1.00 24.98 185 ALA B N 1
ATOM 3069 C CA . ALA B 1 180 ? 83.233 35.712 64.858 1.00 29.35 185 ALA B CA 1
ATOM 3070 C C . ALA B 1 180 ? 84.406 36.471 64.263 1.00 26.43 185 ALA B C 1
ATOM 3071 O O . ALA B 1 180 ? 85.108 35.935 63.392 1.00 28.83 185 ALA B O 1
ATOM 3073 N N . GLY B 1 181 ? 84.673 37.659 64.783 1.00 23.95 186 GLY B N 1
ATOM 3074 C CA . GLY B 1 181 ? 85.742 38.500 64.290 1.00 26.67 186 GLY B CA 1
ATOM 3075 C C . GLY B 1 181 ? 85.276 39.652 63.414 1.00 26.68 186 GLY B C 1
ATOM 3076 O O . GLY B 1 181 ? 86.115 40.438 62.933 1.00 24.62 186 GLY B O 1
ATOM 3077 N N . PHE B 1 182 ? 83.971 39.769 63.175 1.00 24.08 187 PHE B N 1
ATOM 3078 C CA . PHE B 1 182 ? 83.454 40.930 62.405 1.00 26.01 187 PHE B CA 1
ATOM 3079 C C . PHE B 1 182 ? 83.563 42.263 63.174 1.00 28.35 187 PHE B C 1
ATOM 3080 O O . PHE B 1 182 ? 83.452 42.308 64.425 1.00 27.48 187 PHE B O 1
ATOM 3088 N N . GLU B 1 183 ? 83.785 43.368 62.429 1.00 29.03 188 GLU B N 1
ATOM 3089 C CA . GLU B 1 183 ? 83.635 44.687 63.009 1.00 29.39 188 GLU B CA 1
ATOM 3090 C C . GLU B 1 183 ? 82.441 45.359 62.361 1.00 29.05 188 GLU B C 1
ATOM 3091 O O . GLU B 1 183 ? 82.465 45.683 61.153 1.00 26.66 188 GLU B O 1
ATOM 3097 N N . LEU B 1 184 ? 81.385 45.543 63.151 1.00 26.85 189 LEU B N 1
ATOM 3098 C CA . LEU B 1 184 ? 80.223 46.278 62.684 1.00 27.78 189 LEU B CA 1
ATOM 3099 C C . LEU B 1 184 ? 80.585 47.642 62.189 1.00 28.44 189 LEU B C 1
ATOM 3100 O O . LEU B 1 184 ? 81.366 48.357 62.830 1.00 27.12 189 LEU B O 1
ATOM 3105 N N . GLU B 1 185 ? 79.982 48.026 61.071 1.00 27.45 190 GLU B N 1
ATOM 3106 C CA . GLU B 1 185 ? 80.110 49.376 60.579 1.00 27.03 190 GLU B CA 1
ATOM 3107 C C . GLU B 1 185 ? 78.802 50.151 60.746 1.00 29.40 190 GLU B C 1
ATOM 3108 O O . GLU B 1 185 ? 78.819 51.260 61.241 1.00 24.81 190 GLU B O 1
ATOM 3114 N N . GLU B 1 186 ? 77.672 49.573 60.325 1.00 30.29 191 GLU B N 1
ATOM 3115 C CA . GLU B 1 186 ? 76.374 50.256 60.393 1.00 29.22 191 GLU B CA 1
ATOM 3116 C C . GLU B 1 186 ? 75.296 49.278 60.773 1.00 29.09 191 GLU B C 1
ATOM 3117 O O . GLU B 1 186 ? 75.276 48.151 60.272 1.00 30.79 191 GLU B O 1
ATOM 3123 N N . LEU B 1 187 ? 74.412 49.727 61.653 1.00 27.00 192 LEU B N 1
ATOM 3124 C CA . LEU B 1 187 ? 73.184 49.048 61.986 1.00 28.21 192 LEU B CA 1
ATOM 3125 C C . LEU B 1 187 ? 72.037 50.026 61.785 1.00 29.76 192 LEU B C 1
ATOM 3126 O O . LEU B 1 187 ? 72.030 51.138 62.389 1.00 25.14 192 LEU B O 1
ATOM 3131 N N . HIS B 1 188 ? 71.110 49.620 60.913 1.00 29.44 193 HIS B N 1
ATOM 3132 C CA . HIS B 1 188 ? 69.920 50.405 60.586 1.00 29.44 193 HIS B CA 1
ATOM 3133 C C . HIS B 1 188 ? 68.718 49.645 61.082 1.00 27.44 193 HIS B C 1
ATOM 3134 O O . HIS B 1 188 ? 68.639 48.447 60.857 1.00 27.36 193 HIS B O 1
ATOM 3141 N N . CYS B 1 189 ? 67.785 50.336 61.741 1.00 31.22 194 CYS B N 1
ATOM 3142 C CA . CYS B 1 189 ? 66.600 49.695 62.350 1.00 31.30 194 CYS B CA 1
ATOM 3143 C C . CYS B 1 189 ? 65.389 50.272 61.722 1.00 30.80 194 CYS B C 1
ATOM 3144 O O . CYS B 1 189 ? 65.356 51.459 61.458 1.00 27.74 194 CYS B O 1
ATOM 3147 N N . PHE B 1 190 ? 64.396 49.424 61.503 1.00 25.86 195 PHE B N 1
ATOM 3148 C CA . PHE B 1 190 ? 63.146 49.789 60.822 1.00 28.20 195 PHE B CA 1
ATOM 3149 C C . PHE B 1 190 ? 61.958 49.198 61.553 1.00 28.34 195 PHE B C 1
ATOM 3150 O O . PHE B 1 190 ? 62.081 48.123 62.188 1.00 27.96 195 PHE B O 1
ATOM 3158 N N . HIS B 1 191 ? 60.808 49.833 61.380 1.00 30.81 196 HIS B N 1
ATOM 3159 C CA . HIS B 1 191 ? 59.524 49.271 61.869 1.00 32.51 196 HIS B CA 1
ATOM 3160 C C . HIS B 1 191 ? 58.534 49.127 60.771 1.00 33.59 196 HIS B C 1
ATOM 3161 O O . HIS B 1 191 ? 58.485 49.958 59.928 1.00 36.62 196 HIS B O 1
ATOM 3168 N N . LYS B 1 192 ? 57.771 48.041 60.798 1.00 37.48 197 LYS B N 1
ATOM 3169 C CA . LYS B 1 192 ? 56.726 47.747 59.834 1.00 39.19 197 LYS B CA 1
ATOM 3170 C C . LYS B 1 192 ? 55.432 47.400 60.591 1.00 35.07 197 LYS B C 1
ATOM 3171 O O . LYS B 1 192 ? 55.461 46.629 61.549 1.00 30.75 197 LYS B O 1
ATOM 3175 N N . THR B 1 193 ? 54.310 47.961 60.140 1.00 33.11 198 THR B N 1
ATOM 3176 C CA . THR B 1 193 ? 53.003 47.525 60.597 1.00 31.88 198 THR B CA 1
ATOM 3177 C C . THR B 1 193 ? 52.557 46.289 59.799 1.00 32.19 198 THR B C 1
ATOM 3178 O O . THR B 1 193 ? 52.495 46.327 58.593 1.00 34.49 198 THR B O 1
ATOM 3182 N N . PHE B 1 194 ? 52.258 45.207 60.494 1.00 27.87 199 PHE B N 1
ATOM 3183 C CA . PHE B 1 194 ? 51.742 43.960 59.897 1.00 28.79 199 PHE B CA 1
ATOM 3184 C C . PHE B 1 194 ? 50.242 43.873 60.028 1.00 28.46 199 PHE B C 1
ATOM 3185 O O . PHE B 1 194 ? 49.698 44.069 61.122 1.00 28.50 199 PHE B O 1
ATOM 3193 N N . ILE B 1 195 ? 49.566 43.564 58.933 1.00 27.29 200 ILE B N 1
ATOM 3194 C CA . ILE B 1 195 ? 48.127 43.386 58.929 1.00 28.06 200 ILE B CA 1
ATOM 3195 C C . ILE B 1 195 ? 47.897 41.927 59.204 1.00 29.65 200 ILE B C 1
ATOM 3196 O O . ILE B 1 195 ? 48.245 41.130 58.361 1.00 29.29 200 ILE B O 1
ATOM 3201 N N . PHE B 1 196 ? 47.308 41.597 60.376 1.00 27.12 201 PHE B N 1
ATOM 3202 C CA . PHE B 1 196 ? 47.325 40.240 60.947 1.00 25.70 201 PHE B CA 1
ATOM 3203 C C . PHE B 1 196 ? 46.786 39.186 60.036 1.00 23.93 201 PHE B C 1
ATOM 3204 O O . PHE B 1 196 ? 47.372 38.097 59.914 1.00 25.55 201 PHE B O 1
ATOM 3212 N N . GLU B 1 197 ? 45.676 39.488 59.382 1.00 27.42 202 GLU B N 1
ATOM 3213 C CA . GLU B 1 197 ? 45.025 38.522 58.490 1.00 28.68 202 GLU B CA 1
ATOM 3214 C C . GLU B 1 197 ? 45.884 38.223 57.261 1.00 27.24 202 GLU B C 1
ATOM 3215 O O . GLU B 1 197 ? 46.100 37.071 56.927 1.00 27.43 202 GLU B O 1
ATOM 3221 N N . ASP B 1 198 ? 46.393 39.264 56.626 1.00 27.87 203 ASP B N 1
ATOM 3222 C CA . ASP B 1 198 ? 47.244 39.107 55.446 1.00 28.81 203 ASP B CA 1
ATOM 3223 C C . ASP B 1 198 ? 48.516 38.365 55.819 1.00 26.82 203 ASP B C 1
ATOM 3224 O O . ASP B 1 198 ? 48.977 37.481 55.105 1.00 26.65 203 ASP B O 1
ATOM 3229 N N . TRP B 1 199 ? 49.069 38.734 56.947 1.00 26.02 204 TRP B N 1
ATOM 3230 C CA . TRP B 1 199 ? 50.327 38.161 57.425 1.00 29.52 204 TRP B CA 1
ATOM 3231 C C . TRP B 1 199 ? 50.177 36.664 57.711 1.00 30.52 204 TRP B C 1
ATOM 3232 O O . TRP B 1 199 ? 51.042 35.872 57.349 1.00 28.75 204 TRP B O 1
ATOM 3243 N N . CYS B 1 200 ? 49.069 36.299 58.344 1.00 29.50 205 CYS B N 1
ATOM 3244 C CA . CYS B 1 200 ? 48.735 34.894 58.607 1.00 26.57 205 CYS B CA 1
ATOM 3245 C C . CYS B 1 200 ? 48.425 34.113 57.345 1.00 26.45 205 CYS B C 1
ATOM 3246 O O . CYS B 1 200 ? 48.841 32.971 57.183 1.00 24.91 205 CYS B O 1
ATOM 3249 N N . ASP B 1 201 ? 47.663 34.724 56.447 1.00 26.95 206 ASP B N 1
ATOM 3250 C CA . ASP B 1 201 ? 47.333 34.095 55.179 1.00 26.70 206 ASP B CA 1
ATOM 3251 C C . ASP B 1 201 ? 48.567 33.773 54.307 1.00 28.76 206 ASP B C 1
ATOM 3252 O O . ASP B 1 201 ? 48.619 32.747 53.602 1.00 26.01 206 ASP B O 1
ATOM 3257 N N . ARG B 1 202 ? 49.557 34.653 54.361 1.00 29.80 207 ARG B N 1
ATOM 3258 C CA . ARG B 1 202 ? 50.785 34.439 53.639 1.00 31.49 207 ARG B CA 1
ATOM 3259 C C . ARG B 1 202 ? 51.380 33.086 53.991 1.00 30.16 207 ARG B C 1
ATOM 3260 O O . ARG B 1 202 ? 52.146 32.539 53.221 1.00 31.73 207 ARG B O 1
ATOM 3276 N N . ASN B 1 204 ? 49.326 30.492 54.960 1.00 27.47 209 ASN B N 1
ATOM 3277 C CA . ASN B 1 204 ? 48.234 29.522 54.898 1.00 33.35 209 ASN B CA 1
ATOM 3278 C C . ASN B 1 204 ? 47.760 29.036 56.277 1.00 33.20 209 ASN B C 1
ATOM 3279 O O . ASN B 1 204 ? 47.388 27.870 56.450 1.00 34.29 209 ASN B O 1
ATOM 3284 N N . VAL B 1 205 ? 47.756 29.939 57.243 1.00 33.01 210 VAL B N 1
ATOM 3285 C CA . VAL B 1 205 ? 47.316 29.597 58.577 1.00 34.51 210 VAL B CA 1
ATOM 3286 C C . VAL B 1 205 ? 45.824 29.286 58.514 1.00 34.95 210 VAL B C 1
ATOM 3287 O O . VAL B 1 205 ? 45.079 29.986 57.849 1.00 36.72 210 VAL B O 1
ATOM 3291 N N . THR B 1 206 ? 45.398 28.265 59.244 1.00 34.38 211 THR B N 1
ATOM 3292 C CA . THR B 1 206 ? 44.001 27.833 59.245 1.00 35.05 211 THR B CA 1
ATOM 3293 C C . THR B 1 206 ? 43.107 28.841 59.948 1.00 31.01 211 THR B C 1
ATOM 3294 O O . THR B 1 206 ? 43.538 29.597 60.801 1.00 29.95 211 THR B O 1
ATOM 3298 N N . THR B 1 207 ? 41.841 28.841 59.589 1.00 31.38 212 THR B N 1
ATOM 3299 C CA . THR B 1 207 ? 40.874 29.738 60.220 1.00 34.41 212 THR B CA 1
ATOM 3300 C C . THR B 1 207 ? 40.876 29.604 61.760 1.00 32.17 212 THR B C 1
ATOM 3301 O O . THR B 1 207 ? 40.836 30.592 62.484 1.00 24.20 212 THR B O 1
ATOM 3305 N N . GLU B 1 208 ? 40.912 28.358 62.240 1.00 31.75 213 GLU B N 1
ATOM 3306 C CA . GLU B 1 208 ? 40.919 28.101 63.691 1.00 31.97 213 GLU B CA 1
ATOM 3307 C C . GLU B 1 208 ? 42.173 28.654 64.322 1.00 32.70 213 GLU B C 1
ATOM 3308 O O . GLU B 1 208 ? 42.105 29.277 65.374 1.00 34.44 213 GLU B O 1
ATOM 3314 N N . LYS B 1 209 ? 43.306 28.441 63.653 1.00 33.22 214 LYS B N 1
ATOM 3315 C CA . LYS B 1 209 ? 44.591 28.853 64.176 1.00 28.99 214 LYS B CA 1
ATOM 3316 C C . LYS B 1 209 ? 44.713 30.368 64.247 1.00 29.44 214 LYS B C 1
ATOM 3317 O O . LYS B 1 209 ? 45.306 30.874 65.185 1.00 26.20 214 LYS B O 1
ATOM 3323 N N . LYS B 1 210 ? 44.176 31.070 63.254 1.00 27.03 215 LYS B N 1
ATOM 3324 C CA . LYS B 1 210 ? 44.158 32.524 63.266 1.00 26.95 215 LYS B CA 1
ATOM 3325 C C . LYS B 1 210 ? 43.389 33.015 64.462 1.00 30.34 215 LYS B C 1
ATOM 3326 O O . LYS B 1 210 ? 43.785 33.984 65.126 1.00 31.60 215 LYS B O 1
ATOM 3332 N N . GLN B 1 211 ? 42.261 32.382 64.734 1.00 29.55 216 GLN B N 1
ATOM 3333 C CA . GLN B 1 211 ? 41.425 32.804 65.838 1.00 29.76 216 GLN B CA 1
ATOM 3334 C C . GLN B 1 211 ? 42.149 32.580 67.176 1.00 31.65 216 GLN B C 1
ATOM 3335 O O . GLN B 1 211 ? 42.143 33.453 68.066 1.00 29.67 216 GLN B O 1
ATOM 3341 N N . GLU B 1 212 ? 42.749 31.390 67.316 1.00 31.54 217 GLU B N 1
ATOM 3342 C CA . GLU B 1 212 ? 43.541 31.016 68.512 1.00 30.44 217 GLU B CA 1
ATOM 3343 C C . GLU B 1 212 ? 44.640 32.030 68.768 1.00 29.22 217 GLU B C 1
ATOM 3344 O O . GLU B 1 212 ? 44.823 32.552 69.886 1.00 29.94 217 GLU B O 1
ATOM 3350 N N . LEU B 1 213 ? 45.401 32.343 67.731 1.00 29.70 218 LEU B N 1
ATOM 3351 C CA . LEU B 1 213 ? 46.517 33.253 67.916 1.00 29.60 218 LEU B CA 1
ATOM 3352 C C . LEU B 1 213 ? 46.030 34.672 68.221 1.00 31.77 218 LEU B C 1
ATOM 3353 O O . LEU B 1 213 ? 46.598 35.414 69.058 1.00 29.13 218 LEU B O 1
ATOM 3358 N N . SER B 1 214 ? 44.994 35.089 67.508 1.00 29.97 219 SER B N 1
ATOM 3359 C CA . SER B 1 214 ? 44.376 36.373 67.817 1.00 31.35 219 SER B CA 1
ATOM 3360 C C . SER B 1 214 ? 43.938 36.441 69.320 1.00 31.53 219 SER B C 1
ATOM 3361 O O . SER B 1 214 ? 44.229 37.422 70.043 1.00 29.31 219 SER B O 1
ATOM 3364 N N . ASP B 1 215 ? 43.262 35.390 69.773 1.00 29.45 220 ASP B N 1
ATOM 3365 C CA . ASP B 1 215 ? 42.753 35.266 71.182 1.00 29.21 220 ASP B CA 1
ATOM 3366 C C . ASP B 1 215 ? 43.899 35.323 72.203 1.00 30.69 220 ASP B C 1
ATOM 3367 O O . ASP B 1 215 ? 43.826 35.955 73.297 1.00 31.87 220 ASP B O 1
ATOM 3372 N N . PHE B 1 216 ? 45.018 34.737 71.813 1.00 30.13 221 PHE B N 1
ATOM 3373 C CA . PHE B 1 216 ? 46.201 34.676 72.678 1.00 31.71 221 PHE B CA 1
ATOM 3374 C C . PHE B 1 216 ? 46.814 36.059 72.839 1.00 28.29 221 PHE B C 1
ATOM 3375 O O . PHE B 1 216 ? 47.141 36.478 73.943 1.00 34.90 221 PHE B O 1
ATOM 3383 N N . ILE B 1 217 ? 46.939 36.765 71.718 1.00 30.50 222 ILE B N 1
ATOM 3384 C CA . ILE B 1 217 ? 47.454 38.116 71.722 1.00 29.46 222 ILE B CA 1
ATOM 3385 C C . ILE B 1 217 ? 46.512 39.056 72.488 1.00 34.48 222 ILE B C 1
ATOM 3386 O O . ILE B 1 217 ? 46.978 39.857 73.349 1.00 32.16 222 ILE B O 1
ATOM 3391 N N . LYS B 1 218 ? 45.209 38.987 72.142 1.00 37.29 223 LYS B N 1
ATOM 3392 C CA . LYS B 1 218 ? 44.150 39.900 72.648 1.00 36.38 223 LYS B CA 1
ATOM 3393 C C . LYS B 1 218 ? 44.143 39.940 74.175 1.00 36.78 223 LYS B C 1
ATOM 3394 O O . LYS B 1 218 ? 43.967 41.016 74.752 1.00 35.77 223 LYS B O 1
ATOM 3398 N N . SER B 1 219 ? 44.372 38.793 74.830 1.00 33.78 224 SER B N 1
ATOM 3399 C CA . SER B 1 219 ? 44.272 38.687 76.306 1.00 34.74 224 SER B CA 1
ATOM 3400 C C . SER B 1 219 ? 45.482 39.231 77.058 1.00 33.50 224 SER B C 1
ATOM 3401 O O . SER B 1 219 ? 45.486 39.258 78.290 1.00 35.32 224 SER B O 1
ATOM 3404 N N . LYS B 1 220 ? 46.494 39.700 76.329 1.00 32.88 225 LYS B N 1
ATOM 3405 C CA . LYS B 1 220 ? 47.688 40.164 76.957 1.00 30.47 225 LYS B CA 1
ATOM 3406 C C . LYS B 1 220 ? 47.483 41.555 77.557 1.00 33.13 225 LYS B C 1
ATOM 3407 O O . LYS B 1 220 ? 46.647 42.343 77.090 1.00 30.93 225 LYS B O 1
ATOM 3413 N N . PRO B 1 221 ? 48.257 41.851 78.610 1.00 34.95 226 PRO B N 1
ATOM 3414 C CA . PRO B 1 221 ? 48.188 43.091 79.307 1.00 32.79 226 PRO B CA 1
ATOM 3415 C C . PRO B 1 221 ? 48.552 44.257 78.424 1.00 31.94 226 PRO B C 1
ATOM 3416 O O . PRO B 1 221 ? 49.232 44.087 77.408 1.00 34.32 226 PRO B O 1
ATOM 3420 N N . THR B 1 222 ? 48.096 45.426 78.835 1.00 29.45 227 THR B N 1
ATOM 3421 C CA . THR B 1 222 ? 48.281 46.699 78.131 1.00 30.45 227 THR B CA 1
ATOM 3422 C C . THR B 1 222 ? 49.700 46.937 77.614 1.00 30.72 227 THR B C 1
ATOM 3423 O O . THR B 1 222 ? 49.897 47.460 76.502 1.00 29.68 227 THR B O 1
ATOM 3427 N N . GLU B 1 223 ? 50.689 46.593 78.424 1.00 30.21 228 GLU B N 1
ATOM 3428 C CA . GLU B 1 223 ? 52.063 46.901 78.092 1.00 29.81 228 GLU B CA 1
ATOM 3429 C C . GLU B 1 223 ? 52.451 46.171 76.822 1.00 26.83 228 GLU B C 1
ATOM 3430 O O . GLU B 1 223 ? 53.271 46.647 76.060 1.00 29.15 228 GLU B O 1
ATOM 3433 N N . TYR B 1 224 ? 51.868 45.007 76.570 1.00 29.59 229 TYR B N 1
ATOM 3434 C CA . TYR B 1 224 ? 52.160 44.309 75.322 1.00 25.61 229 TYR B CA 1
ATOM 3435 C C . TYR B 1 224 ? 51.527 45.044 74.120 1.00 26.64 229 TYR B C 1
ATOM 3436 O O . TYR B 1 224 ? 52.110 45.101 73.034 1.00 30.04 229 TYR B O 1
ATOM 3445 N N . TYR B 1 225 ? 50.306 45.562 74.294 1.00 25.14 230 TYR B N 1
ATOM 3446 C CA . TYR B 1 225 ? 49.634 46.347 73.254 1.00 26.19 230 TYR B CA 1
ATOM 3447 C C . TYR B 1 225 ? 50.429 47.598 72.942 1.00 27.42 230 TYR B C 1
ATOM 3448 O O . TYR B 1 225 ? 50.549 48.017 71.795 1.00 27.58 230 TYR B O 1
ATOM 3457 N N . GLN B 1 226 ? 50.958 48.219 73.975 1.00 28.20 231 GLN B N 1
ATOM 3458 C CA . GLN B 1 226 ? 51.658 49.524 73.767 1.00 29.80 231 GLN B CA 1
ATOM 3459 C C . GLN B 1 226 ? 52.986 49.276 73.053 1.00 26.58 231 GLN B C 1
ATOM 3460 O O . GLN B 1 226 ? 53.352 49.987 72.142 1.00 29.54 231 GLN B O 1
ATOM 3466 N N . LYS B 1 227 ? 53.708 48.253 73.485 1.00 30.88 232 LYS B N 1
ATOM 3467 C CA . LYS B 1 227 ? 54.963 47.893 72.821 1.00 28.32 232 LYS B CA 1
ATOM 3468 C C . LYS B 1 227 ? 54.823 47.638 71.304 1.00 27.96 232 LYS B C 1
ATOM 3469 O O . LYS B 1 227 ? 55.547 48.205 70.498 1.00 27.26 232 LYS B O 1
ATOM 3475 N N . PHE B 1 228 ? 53.915 46.743 70.958 1.00 27.87 233 PHE B N 1
ATOM 3476 C CA . PHE B 1 228 ? 53.681 46.310 69.618 1.00 25.43 233 PHE B CA 1
ATOM 3477 C C . PHE B 1 228 ? 52.523 47.027 68.894 1.00 26.90 233 PHE B C 1
ATOM 3478 O O . PHE B 1 228 ? 52.120 46.618 67.783 1.00 28.64 233 PHE B O 1
ATOM 3486 N N . LYS B 1 229 ? 52.043 48.114 69.482 1.00 27.28 234 LYS B N 1
ATOM 3487 C CA . LYS B 1 229 ? 51.049 48.967 68.827 1.00 26.46 234 LYS B CA 1
ATOM 3488 C C . LYS B 1 229 ? 49.869 48.122 68.316 1.00 25.79 234 LYS B C 1
ATOM 3489 O O . LYS B 1 229 ? 49.398 48.278 67.197 1.00 26.19 234 LYS B O 1
ATOM 3495 N N . ILE B 1 230 ? 49.426 47.207 69.164 1.00 28.23 235 ILE B N 1
ATOM 3496 C CA . ILE B 1 230 ? 48.396 46.273 68.804 1.00 26.84 235 ILE B CA 1
ATOM 3497 C C . ILE B 1 230 ? 47.073 47.018 68.653 1.00 28.07 235 ILE B C 1
ATOM 3498 O O . ILE B 1 230 ? 46.717 47.908 69.469 1.00 27.92 235 ILE B O 1
ATOM 3503 N N . VAL B 1 231 ? 46.406 46.707 67.538 1.00 28.35 236 VAL B N 1
ATOM 3504 C CA . VAL B 1 231 ? 45.066 47.163 67.212 1.00 28.42 236 VAL B CA 1
ATOM 3505 C C . VAL B 1 231 ? 44.166 45.945 67.156 1.00 28.11 236 VAL B C 1
ATOM 3506 O O . VAL B 1 231 ? 44.450 45.030 66.409 1.00 22.53 236 VAL B O 1
ATOM 3510 N N . VAL B 1 232 ? 43.071 45.963 67.921 1.00 25.55 237 VAL B N 1
ATOM 3511 C CA . VAL B 1 232 ? 42.002 44.971 67.832 1.00 24.26 237 VAL B CA 1
ATOM 3512 C C . VAL B 1 232 ? 40.729 45.654 67.381 1.00 26.71 237 VAL B C 1
ATOM 3513 O O . VAL B 1 232 ? 40.358 46.713 67.916 1.00 24.45 237 VAL B O 1
ATOM 3517 N N . GLU B 1 233 ? 40.068 45.044 66.387 1.00 28.44 238 GLU B N 1
ATOM 3518 C CA . GLU B 1 233 ? 38.789 45.492 65.858 1.00 29.74 238 GLU B CA 1
ATOM 3519 C C . GLU B 1 233 ? 37.780 44.349 65.993 1.00 29.48 238 GLU B C 1
ATOM 3520 O O . GLU B 1 233 ? 38.049 43.175 65.605 1.00 26.58 238 GLU B O 1
ATOM 3526 N N . ASP B 1 234 ? 36.669 44.648 66.659 1.00 28.31 239 ASP B N 1
ATOM 3527 C CA . ASP B 1 234 ? 35.616 43.666 66.867 1.00 30.43 239 ASP B CA 1
ATOM 3528 C C . ASP B 1 234 ? 36.089 42.364 67.469 1.00 31.33 239 ASP B C 1
ATOM 3529 O O . ASP B 1 234 ? 35.555 41.294 67.183 1.00 35.39 239 ASP B O 1
ATOM 3534 N N . GLY B 1 235 ? 37.102 42.442 68.303 1.00 30.77 240 GLY B N 1
ATOM 3535 C CA . GLY B 1 235 ? 37.587 41.280 69.020 1.00 32.49 240 GLY B CA 1
ATOM 3536 C C . GLY B 1 235 ? 38.665 40.477 68.313 1.00 31.95 240 GLY B C 1
ATOM 3537 O O . GLY B 1 235 ? 39.068 39.413 68.805 1.00 34.18 240 GLY B O 1
ATOM 3538 N N . ARG B 1 236 ? 39.124 40.971 67.179 1.00 26.13 241 ARG B N 1
ATOM 3539 C CA . ARG B 1 236 ? 40.206 40.313 66.458 1.00 27.89 241 ARG B CA 1
ATOM 3540 C C . ARG B 1 236 ? 41.379 41.242 66.302 1.00 23.44 241 ARG B C 1
ATOM 3541 O O . ARG B 1 236 ? 41.189 42.448 66.074 1.00 21.67 241 ARG B O 1
ATOM 3549 N N . VAL B 1 237 ? 42.587 40.681 66.388 1.00 23.62 242 VAL B N 1
ATOM 3550 C CA . VAL B 1 237 ? 43.798 41.423 66.123 1.00 21.86 242 VAL B CA 1
ATOM 3551 C C . VAL B 1 237 ? 43.775 41.766 64.659 1.00 23.90 242 VAL B C 1
ATOM 3552 O O . VAL B 1 237 ? 43.584 40.894 63.817 1.00 20.35 242 VAL B O 1
ATOM 3556 N N . TYR B 1 238 ? 43.935 43.063 64.388 1.00 25.48 243 TYR B N 1
ATOM 3557 C CA . TYR B 1 238 ? 43.917 43.613 63.063 1.00 23.12 243 TYR B CA 1
ATOM 3558 C C . TYR B 1 238 ? 45.322 43.860 62.565 1.00 25.10 243 TYR B C 1
ATOM 3559 O O . TYR B 1 238 ? 45.627 43.492 61.437 1.00 23.84 243 TYR B O 1
ATOM 3568 N N . SER B 1 239 ? 46.137 44.527 63.391 1.00 25.59 244 SER B N 1
ATOM 3569 C CA . SER B 1 239 ? 47.544 44.885 63.077 1.00 23.47 244 SER B CA 1
ATOM 3570 C C . SER B 1 239 ? 48.437 44.927 64.298 1.00 23.20 244 SER B C 1
ATOM 3571 O O . SER B 1 239 ? 47.980 45.071 65.450 1.00 23.52 244 SER B O 1
ATOM 3574 N N . PHE B 1 240 ? 49.733 44.763 64.056 1.00 21.67 245 PHE B N 1
ATOM 3575 C CA . PHE B 1 240 ? 50.768 44.977 65.060 1.00 23.21 245 PHE B CA 1
ATOM 3576 C C . PHE B 1 240 ? 52.029 45.456 64.377 1.00 27.42 245 PHE B C 1
ATOM 3577 O O . PHE B 1 240 ? 52.140 45.449 63.131 1.00 25.41 245 PHE B O 1
ATOM 3585 N N . ARG B 1 241 ? 52.945 45.940 65.188 1.00 26.77 246 ARG B N 1
ATOM 3586 C CA . ARG B 1 241 ? 54.153 46.562 64.665 1.00 29.59 246 ARG B CA 1
ATOM 3587 C C . ARG B 1 241 ? 55.393 45.794 65.113 1.00 28.49 246 ARG B C 1
ATOM 3588 O O . ARG B 1 241 ? 55.560 45.481 66.300 1.00 31.24 246 ARG B O 1
ATOM 3596 N N . GLY B 1 242 ? 56.240 45.446 64.138 1.00 31.19 247 GLY B N 1
ATOM 3597 C CA . GLY B 1 242 ? 57.509 44.783 64.402 1.00 29.72 247 GLY B CA 1
ATOM 3598 C C . GLY B 1 242 ? 58.722 45.593 63.958 1.00 32.62 247 GLY B C 1
ATOM 3599 O O . GLY B 1 242 ? 58.604 46.649 63.301 1.00 30.50 247 GLY B O 1
ATOM 3600 N N . GLU B 1 243 ? 59.892 45.082 64.301 1.00 30.12 248 GLU B N 1
ATOM 3601 C CA . GLU B 1 243 ? 61.158 45.730 63.964 1.00 31.12 248 GLU B CA 1
ATOM 3602 C C . GLU B 1 243 ? 61.984 44.812 63.070 1.00 30.62 248 GLU B C 1
ATOM 3603 O O . GLU B 1 243 ? 61.938 43.566 63.170 1.00 27.14 248 GLU B O 1
ATOM 3609 N N . SER B 1 244 ? 62.761 45.431 62.204 1.00 31.56 249 SER B N 1
ATOM 3610 C CA . SER B 1 244 ? 63.753 44.704 61.420 1.00 26.73 249 SER B CA 1
ATOM 3611 C C . SER B 1 244 ? 65.026 45.513 61.413 1.00 29.83 249 SER B C 1
ATOM 3612 O O . SER B 1 244 ? 65.055 46.715 61.794 1.00 25.36 249 SER B O 1
ATOM 3615 N N . ILE B 1 245 ? 66.108 44.842 61.024 1.00 32.29 250 ILE B N 1
ATOM 3616 C CA . ILE B 1 245 ? 67.407 45.488 60.990 1.00 30.25 250 ILE B CA 1
ATOM 3617 C C . ILE B 1 245 ? 68.180 45.176 59.714 1.00 28.45 250 ILE B C 1
ATOM 3618 O O . ILE B 1 245 ? 67.945 44.171 59.015 1.00 24.93 250 ILE B O 1
ATOM 3623 N N . LEU B 1 246 ? 69.114 46.063 59.441 1.00 28.54 251 LEU B N 1
ATOM 3624 C CA . LEU B 1 246 ? 70.078 45.893 58.349 1.00 25.35 251 LEU B CA 1
ATOM 3625 C C . LEU B 1 246 ? 71.427 46.172 58.913 1.00 27.59 251 LEU B C 1
ATOM 3626 O O . LEU B 1 246 ? 71.689 47.258 59.411 1.00 24.15 251 LEU B O 1
ATOM 3639 N N . LYS B 1 248 ? 75.660 46.065 58.261 1.00 23.13 253 LYS B N 1
ATOM 3640 C CA . LYS B 1 248 ? 76.862 46.038 57.444 1.00 26.23 253 LYS B CA 1
ATOM 3641 C C . LYS B 1 248 ? 78.065 45.806 58.381 1.00 27.25 253 LYS B C 1
ATOM 3642 O O . LYS B 1 248 ? 78.441 46.699 59.146 1.00 27.59 253 LYS B O 1
ATOM 3648 N N . ALA B 1 249 ? 78.658 44.634 58.288 1.00 25.64 254 ALA B N 1
ATOM 3649 C CA . ALA B 1 249 ? 79.833 44.228 59.090 1.00 26.98 254 ALA B CA 1
ATOM 3650 C C . ALA B 1 249 ? 81.030 43.908 58.210 1.00 28.13 254 ALA B C 1
ATOM 3651 O O . ALA B 1 249 ? 80.903 43.203 57.197 1.00 27.28 254 ALA B O 1
ATOM 3653 N N . ARG B 1 250 ? 82.198 44.394 58.644 1.00 27.24 255 ARG B N 1
ATOM 3654 C CA . ARG B 1 250 ? 83.462 44.233 57.958 1.00 25.48 255 ARG B CA 1
ATOM 3655 C C . ARG B 1 250 ? 84.290 43.099 58.542 1.00 27.87 255 ARG B C 1
ATOM 3656 O O . ARG B 1 250 ? 84.477 43.023 59.766 1.00 26.79 255 ARG B O 1
ATOM 3664 N N . LYS B 1 251 ? 84.841 42.262 57.649 1.00 30.14 256 LYS B N 1
ATOM 3665 C CA . LYS B 1 251 ? 85.994 41.374 57.962 1.00 27.85 256 LYS B CA 1
ATOM 3666 C C . LYS B 1 251 ? 87.251 42.217 57.828 1.00 27.96 256 LYS B C 1
ATOM 3667 O O . LYS B 1 251 ? 87.514 42.702 56.753 1.00 27.72 256 LYS B O 1
ATOM 3673 N N . PRO B 1 252 ? 87.984 42.463 58.942 1.00 29.67 257 PRO B N 1
ATOM 3674 C C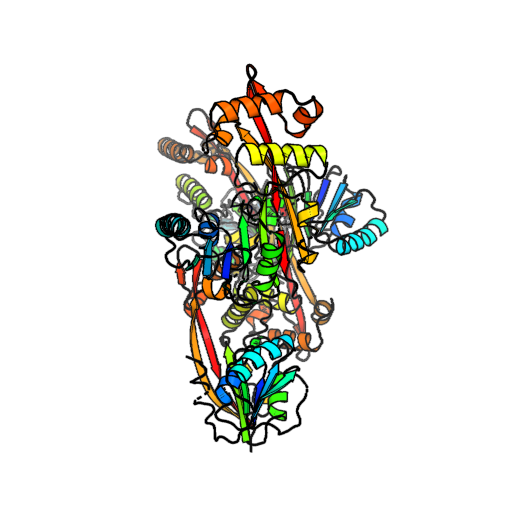A . PRO B 1 252 ? 89.095 43.393 58.884 1.00 31.33 257 PRO B CA 1
ATOM 3675 C C . PRO B 1 252 ? 90.194 43.051 57.847 1.00 33.67 257 PRO B C 1
ATOM 3676 O O . PRO B 1 252 ? 90.536 41.886 57.619 1.00 29.84 257 PRO B O 1
ATOM 3680 N N . THR B 1 253 ? 90.675 44.092 57.177 1.00 34.60 258 THR B N 1
ATOM 3681 C CA . THR B 1 253 ? 91.819 43.994 56.231 1.00 37.38 258 THR B CA 1
ATOM 3682 C C . THR B 1 253 ? 93.133 43.688 56.959 1.00 40.37 258 THR B C 1
ATOM 3683 O O . THR B 1 253 ? 93.209 43.858 58.189 1.00 40.68 258 THR B O 1
ATOM 3687 N N . GLY C 1 23 ? 29.368 18.456 101.971 1.00 55.43 28 GLY C N 1
ATOM 3688 C CA . GLY C 1 23 ? 29.493 19.836 101.412 1.00 54.77 28 GLY C CA 1
ATOM 3689 C C . GLY C 1 23 ? 30.739 20.519 101.934 1.00 52.15 28 GLY C C 1
ATOM 3690 O O . GLY C 1 23 ? 31.596 19.875 102.546 1.00 50.24 28 GLY C O 1
ATOM 3691 N N . SER C 1 24 ? 30.861 21.827 101.688 1.00 52.30 29 SER C N 1
ATOM 3692 C CA . SER C 1 24 ? 32.013 22.557 102.208 1.00 50.80 29 SER C CA 1
ATOM 3693 C C . SER C 1 24 ? 31.668 22.839 103.664 1.00 50.81 29 SER C C 1
ATOM 3694 O O . SER C 1 24 ? 31.151 23.918 104.015 1.00 49.63 29 SER C O 1
ATOM 3697 N N . ASP C 1 25 ? 31.935 21.832 104.501 1.00 47.25 30 ASP C N 1
ATOM 3698 C CA . ASP C 1 25 ? 31.637 21.913 105.919 1.00 44.30 30 ASP C CA 1
ATOM 3699 C C . ASP C 1 25 ? 32.948 21.792 106.707 1.00 42.89 30 ASP C C 1
ATOM 3700 O O . ASP C 1 25 ? 34.043 21.696 106.107 1.00 37.29 30 ASP C O 1
ATOM 3705 N N . LEU C 1 26 ? 32.850 21.854 108.035 1.00 40.32 31 LEU C N 1
ATOM 3706 C CA . LEU C 1 26 ? 34.053 21.829 108.854 1.00 40.10 31 LEU C CA 1
ATOM 3707 C C . LEU C 1 26 ? 34.788 20.499 108.734 1.00 37.88 31 LEU C C 1
ATOM 3708 O O . LEU C 1 26 ? 36.009 20.476 108.749 1.00 38.28 31 LEU C O 1
ATOM 3713 N N . ALA C 1 27 ? 34.057 19.401 108.556 1.00 38.24 32 ALA C N 1
ATOM 3714 C CA . ALA C 1 27 ? 34.693 18.089 108.468 1.00 37.10 32 ALA C CA 1
ATOM 3715 C C . ALA C 1 27 ? 35.584 17.957 107.230 1.00 35.48 32 ALA C C 1
ATOM 3716 O O . ALA C 1 27 ? 36.660 17.422 107.298 1.00 34.49 32 ALA C O 1
ATOM 3718 N N . LYS C 1 28 ? 35.107 18.414 106.093 1.00 35.26 33 LYS C N 1
ATOM 3719 C CA . LYS C 1 28 ? 35.870 18.344 104.857 1.00 35.45 33 LYS C CA 1
ATOM 3720 C C . LYS C 1 28 ? 37.102 19.265 104.883 1.00 35.14 33 LYS C C 1
ATOM 3721 O O . LYS C 1 28 ? 38.185 18.953 104.352 1.00 35.24 33 LYS C O 1
ATOM 3727 N N . LEU C 1 29 ? 36.911 20.431 105.478 1.00 35.12 34 LEU C N 1
ATOM 3728 C CA . LEU C 1 29 ? 37.994 21.374 105.649 1.00 35.16 34 LEU C CA 1
ATOM 3729 C C . LEU C 1 29 ? 39.106 20.785 106.507 1.00 34.23 34 LEU C C 1
ATOM 3730 O O . LEU C 1 29 ? 40.273 20.869 106.153 1.00 30.00 34 LEU C O 1
ATOM 3743 N N . GLN C 1 31 ? 39.751 17.605 107.033 1.00 31.86 36 GLN C N 1
ATOM 3744 C CA . GLN C 1 31 ? 40.382 16.466 106.341 1.00 31.96 36 GLN C CA 1
ATOM 3745 C C . GLN C 1 31 ? 41.477 16.954 105.405 1.00 31.71 36 GLN C C 1
ATOM 3746 O O . GLN C 1 31 ? 42.599 16.539 105.498 1.00 34.19 36 GLN C O 1
ATOM 3749 N N . ILE C 1 32 ? 41.131 17.891 104.544 1.00 31.54 37 ILE C N 1
ATOM 3750 C CA . ILE C 1 32 ? 42.043 18.531 103.583 1.00 31.71 37 ILE C CA 1
ATOM 3751 C C . ILE C 1 32 ? 43.190 19.272 104.255 1.00 31.52 37 ILE C C 1
ATOM 3752 O O . ILE C 1 32 ? 44.283 19.352 103.707 1.00 30.34 37 ILE C O 1
ATOM 3757 N N . ALA C 1 33 ? 42.944 19.819 105.445 1.00 29.79 38 ALA C N 1
ATOM 3758 C CA . ALA C 1 33 ? 43.983 20.460 106.247 1.00 28.27 38 ALA C CA 1
ATOM 3759 C C . ALA C 1 33 ? 45.123 19.569 106.626 1.00 28.43 38 ALA C C 1
ATOM 3760 O O . ALA C 1 33 ? 46.230 20.040 106.747 1.00 28.22 38 ALA C O 1
ATOM 3762 N N . ALA C 1 34 ? 44.863 18.277 106.838 1.00 28.33 39 ALA C N 1
ATOM 3763 C CA . ALA C 1 34 ? 45.917 17.369 107.208 1.00 31.73 39 ALA C CA 1
ATOM 3764 C C . ALA C 1 34 ? 46.698 17.863 108.466 1.00 30.48 39 ALA C C 1
ATOM 3765 O O . ALA C 1 34 ? 47.918 18.013 108.469 1.00 29.98 39 ALA C O 1
ATOM 3767 N N . LEU C 1 35 ? 45.968 18.065 109.555 1.00 29.79 40 LEU C N 1
ATOM 3768 C CA . LEU C 1 35 ? 46.528 18.692 110.734 1.00 29.32 40 LEU C CA 1
ATOM 3769 C C . LEU C 1 35 ? 47.518 17.759 111.383 1.00 32.68 40 LEU C C 1
ATOM 3770 O O . LEU C 1 35 ? 47.327 16.544 111.369 1.00 33.01 40 LEU C O 1
ATOM 3775 N N . LYS C 1 36 ? 48.592 18.335 111.914 1.00 36.07 41 LYS C N 1
ATOM 3776 C CA . LYS C 1 36 ? 49.687 17.571 112.546 1.00 39.65 41 LYS C CA 1
ATOM 3777 C C . LYS C 1 36 ? 49.682 17.618 114.090 1.00 38.46 41 LYS C C 1
ATOM 3778 O O . LYS C 1 36 ? 50.199 16.702 114.742 1.00 39.31 41 LYS C O 1
ATOM 3782 N N . GLY C 1 37 ? 49.075 18.656 114.664 1.00 31.58 42 GLY C N 1
ATOM 3783 C CA . GLY C 1 37 ? 48.874 18.763 116.096 1.00 29.64 42 GLY C CA 1
ATOM 3784 C C . GLY C 1 37 ? 49.652 19.906 116.692 1.00 26.87 42 GLY C C 1
ATOM 3785 O O . GLY C 1 37 ? 49.365 20.334 117.804 1.00 25.74 42 GLY C O 1
ATOM 3786 N N . ASN C 1 38 ? 50.651 20.383 115.964 1.00 26.47 43 ASN C N 1
ATOM 3787 C CA . ASN C 1 38 ? 51.566 21.396 116.463 1.00 27.77 43 ASN C CA 1
ATOM 3788 C C . ASN C 1 38 ? 51.237 22.831 116.034 1.00 27.52 43 ASN C C 1
ATOM 3789 O O . ASN C 1 38 ? 51.989 23.750 116.360 1.00 30.91 43 ASN C O 1
ATOM 3794 N N . GLU C 1 39 ? 50.119 23.017 115.343 1.00 26.61 44 GLU C N 1
ATOM 3795 C CA . GLU C 1 39 ? 49.885 24.243 114.601 1.00 27.36 44 GLU C CA 1
ATOM 3796 C C . GLU C 1 39 ? 49.372 25.414 115.431 1.00 28.43 44 GLU C C 1
ATOM 3797 O O . GLU C 1 39 ? 48.523 25.266 116.343 1.00 24.57 44 GLU C O 1
ATOM 3803 N N . GLU C 1 40 ? 49.964 26.573 115.118 1.00 26.18 45 GLU C N 1
ATOM 3804 C CA . GLU C 1 40 ? 49.427 27.857 115.457 1.00 26.67 45 GLU C CA 1
ATOM 3805 C C . GLU C 1 40 ? 48.517 28.263 114.308 1.00 23.61 45 GLU C C 1
ATOM 3806 O O . GLU C 1 40 ? 48.974 28.445 113.161 1.00 23.78 45 GLU C O 1
ATOM 3812 N N . VAL C 1 41 ? 47.227 28.403 114.616 1.00 25.92 46 VAL C N 1
ATOM 3813 C CA . VAL C 1 41 ? 46.211 28.691 113.595 1.00 27.03 46 VAL C CA 1
ATOM 3814 C C . VAL C 1 41 ? 45.635 30.099 113.768 1.00 22.93 46 VAL C C 1
ATOM 3815 O O . VAL C 1 41 ? 45.328 30.518 114.854 1.00 24.27 46 VAL C O 1
ATOM 3819 N N . LEU C 1 42 ? 45.478 30.793 112.655 1.00 24.37 47 LEU C N 1
ATOM 3820 C CA . LEU C 1 42 ? 44.787 32.074 112.611 1.00 23.31 47 LEU C CA 1
ATOM 3821 C C . LEU C 1 42 ? 43.487 31.832 111.871 1.00 24.90 47 LEU C C 1
ATOM 3822 O O . LEU C 1 42 ? 43.524 31.482 110.664 1.00 26.15 47 LEU C O 1
ATOM 3827 N N . ASP C 1 43 ? 42.363 31.977 112.587 1.00 26.32 48 ASP C N 1
ATOM 3828 C CA . ASP C 1 43 ? 41.034 31.695 112.042 1.00 26.20 48 ASP C CA 1
ATOM 3829 C C . ASP C 1 43 ? 40.293 32.947 111.767 1.00 28.75 48 ASP C C 1
ATOM 3830 O O . ASP C 1 43 ? 39.682 33.494 112.670 1.00 30.39 48 ASP C O 1
ATOM 3835 N N . VAL C 1 44 ? 40.325 33.404 110.518 1.00 26.38 49 VAL C N 1
ATOM 3836 C CA . VAL C 1 44 ? 39.628 34.595 110.122 1.00 27.76 49 VAL C CA 1
ATOM 3837 C C . VAL C 1 44 ? 38.205 34.219 109.640 1.00 34.33 49 VAL C C 1
ATOM 3838 O O . VAL C 1 44 ? 38.034 33.430 108.692 1.00 34.59 49 VAL C O 1
ATOM 3842 N N . ALA C 1 45 ? 37.187 34.710 110.333 1.00 35.44 50 ALA C N 1
ATOM 3843 C CA . ALA C 1 45 ? 35.833 34.433 109.896 1.00 37.43 50 ALA C CA 1
ATOM 3844 C C . ALA C 1 45 ? 34.922 35.510 110.343 1.00 40.82 50 ALA C C 1
ATOM 3845 O O . ALA C 1 45 ? 35.365 36.525 110.882 1.00 37.74 50 ALA C O 1
ATOM 3847 N N . THR C 1 46 ? 33.641 35.321 110.031 1.00 46.98 51 THR C N 1
ATOM 3848 C CA . THR C 1 46 ? 32.593 36.024 110.771 1.00 53.14 51 THR C CA 1
ATOM 3849 C C . THR C 1 46 ? 31.957 35.026 111.740 1.00 56.07 51 THR C C 1
ATOM 3850 O O . THR C 1 46 ? 31.932 33.817 111.463 1.00 57.81 51 THR C O 1
ATOM 3854 N N . GLY C 1 47 ? 31.474 35.528 112.883 1.00 57.31 52 GLY C N 1
ATOM 3855 C CA . GLY C 1 47 ? 30.907 34.668 113.909 1.00 58.35 52 GLY C CA 1
ATOM 3856 C C . GLY C 1 47 ? 30.003 33.654 113.233 1.00 59.51 52 GLY C C 1
ATOM 3857 O O . GLY C 1 47 ? 29.105 34.028 112.459 1.00 60.93 52 GLY C O 1
ATOM 3858 N N . GLY C 1 48 ? 30.253 32.368 113.482 1.00 59.42 53 GLY C N 1
ATOM 3859 C CA . GLY C 1 48 ? 29.445 31.298 112.868 1.00 56.53 53 GLY C CA 1
ATOM 3860 C C . GLY C 1 48 ? 30.229 30.475 111.858 1.00 54.27 53 GLY C C 1
ATOM 3861 O O . GLY C 1 48 ? 30.005 29.273 111.753 1.00 55.82 53 GLY C O 1
ATOM 3862 N N . GLY C 1 49 ? 31.141 31.122 111.120 1.00 51.00 54 GLY C N 1
ATOM 3863 C CA . GLY C 1 49 ? 32.003 30.431 110.140 1.00 49.36 54 GLY C CA 1
ATOM 3864 C C . GLY C 1 49 ? 33.373 30.047 110.684 1.00 45.76 54 GLY C C 1
ATOM 3865 O O . GLY C 1 49 ? 34.211 29.569 109.938 1.00 43.53 54 GLY C O 1
ATOM 3866 N N . HIS C 1 50 ? 33.595 30.267 111.989 1.00 43.03 55 HIS C N 1
ATOM 3867 C CA . HIS C 1 50 ? 34.891 30.032 112.614 1.00 40.21 55 HIS C CA 1
ATOM 3868 C C . HIS C 1 50 ? 35.116 28.510 112.783 1.00 40.12 55 HIS C C 1
ATOM 3869 O O . HIS C 1 50 ? 34.212 27.745 113.113 1.00 41.36 55 HIS C O 1
ATOM 3876 N N . VAL C 1 51 ? 36.362 28.113 112.605 1.00 36.61 56 VAL C N 1
ATOM 3877 C CA . VAL C 1 51 ? 36.761 26.759 112.742 1.00 37.52 56 VAL C CA 1
ATOM 3878 C C . VAL C 1 51 ? 37.406 26.582 114.074 1.00 35.58 56 VAL C C 1
ATOM 3879 O O . VAL C 1 51 ? 37.840 25.481 114.401 1.00 38.28 56 VAL C O 1
ATOM 3883 N N . ALA C 1 52 ? 37.479 27.654 114.861 1.00 33.48 57 ALA C N 1
ATOM 3884 C CA . ALA C 1 52 ? 38.207 27.603 116.130 1.00 35.92 57 ALA C CA 1
ATOM 3885 C C . ALA C 1 52 ? 37.795 26.451 117.048 1.00 37.56 57 ALA C C 1
ATOM 3886 O O . ALA C 1 52 ? 38.639 25.646 117.458 1.00 38.65 57 ALA C O 1
ATOM 3888 N N . ASN C 1 53 ? 36.495 26.329 117.338 1.00 37.65 58 ASN C N 1
ATOM 3889 C CA . ASN C 1 53 ? 36.025 25.243 118.169 1.00 37.32 58 ASN C CA 1
ATOM 3890 C C . ASN C 1 53 ? 36.351 23.892 117.528 1.00 35.53 58 ASN C C 1
ATOM 3891 O O . ASN C 1 53 ? 36.708 22.940 118.211 1.00 37.97 58 ASN C O 1
ATOM 3893 N N . ALA C 1 54 ? 36.259 23.821 116.213 1.00 35.17 59 ALA C N 1
ATOM 3894 C CA . ALA C 1 54 ? 36.487 22.576 115.489 1.00 34.37 59 ALA C CA 1
ATOM 3895 C C . ALA C 1 54 ? 37.958 22.196 115.501 1.00 34.63 59 ALA C C 1
ATOM 3896 O O . ALA C 1 54 ? 38.301 21.035 115.704 1.00 30.63 59 ALA C O 1
ATOM 3898 N N . PHE C 1 55 ? 38.823 23.183 115.254 1.00 33.91 60 PHE C N 1
ATOM 3899 C CA . PHE C 1 55 ? 40.273 22.937 115.120 1.00 34.17 60 PHE C CA 1
ATOM 3900 C C . PHE C 1 55 ? 40.968 22.754 116.457 1.00 32.78 60 PHE C C 1
ATOM 3901 O O . PHE C 1 55 ? 41.930 21.998 116.562 1.00 29.24 60 PHE C O 1
ATOM 3909 N N . ALA C 1 56 ? 40.457 23.425 117.482 1.00 33.45 61 ALA C N 1
ATOM 3910 C CA . ALA C 1 56 ? 41.181 23.567 118.766 1.00 35.63 61 ALA C CA 1
ATOM 3911 C C . ALA C 1 56 ? 41.718 22.279 119.382 1.00 33.19 61 ALA C C 1
ATOM 3912 O O . ALA C 1 56 ? 42.863 22.229 119.821 1.00 34.63 61 ALA C O 1
ATOM 3914 N N . PRO C 1 57 ? 40.906 21.226 119.404 1.00 32.57 62 PRO C N 1
ATOM 3915 C CA . PRO C 1 57 ? 41.420 19.978 119.945 1.00 31.81 62 PRO C CA 1
ATOM 3916 C C . PRO C 1 57 ? 42.589 19.353 119.167 1.00 31.80 62 PRO C C 1
ATOM 3917 O O . PRO C 1 57 ? 43.338 18.534 119.723 1.00 30.73 62 PRO C O 1
ATOM 3921 N N . PHE C 1 58 ? 42.765 19.756 117.908 1.00 31.24 63 PHE C N 1
ATOM 3922 C CA . PHE C 1 58 ? 43.733 19.101 117.032 1.00 31.35 63 PHE C CA 1
ATOM 3923 C C . PHE C 1 58 ? 44.929 19.936 116.642 1.00 31.82 63 PHE C C 1
ATOM 3924 O O . PHE C 1 58 ? 45.689 19.544 115.744 1.00 33.63 63 PHE C O 1
ATOM 3932 N N . VAL C 1 59 ? 45.092 21.090 117.282 1.00 32.31 64 VAL C N 1
ATOM 3933 C CA . VAL C 1 59 ? 46.200 21.994 116.978 1.00 30.07 64 VAL C CA 1
ATOM 3934 C C . VAL C 1 59 ? 46.805 22.545 118.275 1.00 30.09 64 VAL C C 1
ATOM 3935 O O . VAL C 1 59 ? 46.187 22.453 119.333 1.00 29.29 64 VAL C O 1
ATOM 3939 N N . LYS C 1 60 ? 48.008 23.115 118.213 1.00 30.71 65 LYS C N 1
ATOM 3940 C CA . LYS C 1 60 ? 48.532 23.813 119.387 1.00 31.13 65 LYS C CA 1
ATOM 3941 C C . LYS C 1 60 ? 47.662 24.999 119.905 1.00 29.26 65 LYS C C 1
ATOM 3942 O O . LYS C 1 60 ? 47.322 25.057 121.076 1.00 28.76 65 LYS C O 1
ATOM 3948 N N . LYS C 1 61 ? 47.326 25.955 119.060 1.00 29.12 66 LYS C N 1
ATOM 3949 C CA . LYS C 1 61 ? 46.671 27.162 119.518 1.00 29.27 66 LYS C CA 1
ATOM 3950 C C . LYS C 1 61 ? 45.961 27.817 118.359 1.00 27.31 66 LYS C C 1
ATOM 3951 O O . LYS C 1 61 ? 46.461 27.827 117.254 1.00 22.73 66 LYS C O 1
ATOM 3957 N N . VAL C 1 62 ? 44.810 28.406 118.627 1.00 26.83 67 VAL C N 1
ATOM 3958 C CA . VAL C 1 62 ? 44.017 29.046 117.589 1.00 25.22 67 VAL C CA 1
ATOM 3959 C C . VAL C 1 62 ? 43.800 30.495 118.044 1.00 24.36 67 VAL C C 1
ATOM 3960 O O . VAL C 1 62 ? 43.457 30.731 119.191 1.00 24.55 67 VAL C O 1
ATOM 3964 N N . VAL C 1 63 ? 44.011 31.421 117.131 1.00 23.34 68 VAL C N 1
ATOM 3965 C CA . VAL C 1 63 ? 43.623 32.822 117.266 1.00 24.36 68 VAL C CA 1
ATOM 3966 C C . VAL C 1 63 ? 42.403 32.992 116.377 1.00 23.42 68 VAL C C 1
ATOM 3967 O O . VAL C 1 63 ? 42.501 32.899 115.150 1.00 25.53 68 VAL C O 1
ATOM 3971 N N . ALA C 1 64 ? 41.247 33.209 117.006 1.00 26.14 69 ALA C N 1
ATOM 3972 C CA . ALA C 1 64 ? 40.016 33.445 116.275 1.00 25.95 69 ALA C CA 1
ATOM 3973 C C . ALA C 1 64 ? 39.872 34.934 116.082 1.00 25.07 69 ALA C C 1
ATOM 3974 O O . ALA C 1 64 ? 39.675 35.678 117.020 1.00 29.32 69 ALA C O 1
ATOM 3976 N N . PHE C 1 65 ? 39.910 35.334 114.825 1.00 26.13 70 PHE C N 1
ATOM 3977 C CA . PHE C 1 65 ? 40.023 36.705 114.404 1.00 27.91 70 PHE C CA 1
ATOM 3978 C C . PHE C 1 65 ? 38.718 37.033 113.704 1.00 30.52 70 PHE C C 1
ATOM 3979 O O . PHE C 1 65 ? 38.315 36.330 112.773 1.00 25.99 70 PHE C O 1
ATOM 3987 N N . ASP C 1 66 ? 38.025 38.063 114.161 1.00 32.52 71 ASP C N 1
ATOM 3988 C CA . ASP C 1 66 ? 36.734 38.403 113.563 1.00 37.13 71 ASP C CA 1
ATOM 3989 C C . ASP C 1 66 ? 36.695 39.837 113.093 1.00 36.94 71 ASP C C 1
ATOM 3990 O O . ASP C 1 66 ? 37.458 40.652 113.631 1.00 32.84 71 ASP C O 1
ATOM 3995 N N . LEU C 1 67 ? 35.810 40.162 112.128 1.00 38.07 72 LEU C N 1
ATOM 3996 C CA . LEU C 1 67 ? 35.028 41.441 112.312 1.00 47.53 72 LEU C CA 1
ATOM 3997 C C . LEU C 1 67 ? 33.536 41.299 112.613 1.00 48.32 72 LEU C C 1
ATOM 3998 O O . LEU C 1 67 ? 32.971 42.100 113.383 1.00 54.75 72 LEU C O 1
ATOM 4003 N N . GLN C 1 86 ? 42.122 27.837 125.638 1.00 43.25 91 GLN C N 1
ATOM 4004 C CA . GLN C 1 86 ? 43.325 28.137 124.914 1.00 41.29 91 GLN C CA 1
ATOM 4005 C C . GLN C 1 86 ? 43.019 29.142 123.770 1.00 40.68 91 GLN C C 1
ATOM 4006 O O . GLN C 1 86 ? 43.873 29.976 123.488 1.00 47.92 91 GLN C O 1
ATOM 4008 N N . VAL C 1 87 ? 41.833 29.092 123.139 1.00 35.93 92 VAL C N 1
ATOM 4009 C CA . VAL C 1 87 ? 41.511 29.988 121.995 1.00 34.69 92 VAL C CA 1
ATOM 4010 C C . VAL C 1 87 ? 41.581 31.456 122.375 1.00 30.76 92 VAL C C 1
ATOM 4011 O O . VAL C 1 87 ? 40.973 31.874 123.350 1.00 32.41 92 VAL C O 1
ATOM 4015 N N . GLU C 1 88 ? 42.348 32.231 121.624 1.00 30.25 93 GLU C N 1
ATOM 4016 C CA . GLU C 1 88 ? 42.461 33.673 121.842 1.00 27.12 93 GLU C CA 1
ATOM 4017 C C . GLU C 1 88 ? 41.601 34.412 120.820 1.00 26.06 93 GLU C C 1
ATOM 4018 O O . GLU C 1 88 ? 41.720 34.204 119.624 1.00 25.62 93 GLU C O 1
ATOM 4024 N N . TYR C 1 89 ? 40.766 35.318 121.293 1.00 26.35 94 TYR C N 1
ATOM 4025 C CA . TYR C 1 89 ? 39.803 36.012 120.448 1.00 27.65 94 TYR C CA 1
ATOM 4026 C C . TYR C 1 89 ? 40.300 37.418 120.127 1.00 29.06 94 TYR C C 1
ATOM 4027 O O . TYR C 1 89 ? 40.778 38.137 121.002 1.00 29.46 94 TYR C O 1
ATOM 4036 N N . VAL C 1 90 ? 40.237 37.783 118.850 1.00 28.40 95 VAL C N 1
ATOM 4037 C CA . VAL C 1 90 ? 40.729 39.098 118.385 1.00 28.37 95 VAL C CA 1
ATOM 4038 C C . VAL C 1 90 ? 39.725 39.661 117.393 1.00 29.54 95 VAL C C 1
ATOM 4039 O O . VAL C 1 90 ? 39.141 38.916 116.623 1.00 26.41 95 VAL C O 1
ATOM 4043 N N . GLN C 1 91 ? 39.485 40.958 117.456 1.00 29.22 96 GLN C N 1
ATOM 4044 C CA . GLN C 1 91 ? 38.718 41.625 116.424 1.00 33.38 96 GLN C CA 1
ATOM 4045 C C . GLN C 1 91 ? 39.667 42.496 115.619 1.00 35.06 96 GLN C C 1
ATOM 4046 O O . GLN C 1 91 ? 40.575 43.161 116.173 1.00 32.43 96 GLN C O 1
ATOM 4049 N N . GLY C 1 92 ? 39.498 42.497 114.302 1.00 33.55 97 GLY C N 1
ATOM 4050 C CA . GLY C 1 92 ? 40.269 43.455 113.527 1.00 33.82 97 GLY C CA 1
ATOM 4051 C C . GLY C 1 92 ? 39.947 43.505 112.063 1.00 34.23 97 GLY C C 1
ATOM 4052 O O . GLY C 1 92 ? 38.847 43.194 111.670 1.00 32.38 97 GLY C O 1
ATOM 4053 N N . ASP C 1 93 ? 40.954 43.864 111.275 1.00 36.26 98 ASP C N 1
ATOM 4054 C CA . ASP C 1 93 ? 40.833 44.064 109.824 1.00 36.22 98 ASP C CA 1
ATOM 4055 C C . ASP C 1 93 ? 41.752 43.111 109.117 1.00 32.80 98 ASP C C 1
ATOM 4056 O O . ASP C 1 93 ? 42.973 43.253 109.194 1.00 32.15 98 ASP C O 1
ATOM 4061 N N . ALA C 1 94 ? 41.153 42.153 108.405 1.00 32.61 99 ALA C N 1
ATOM 4062 C CA . ALA C 1 94 ? 41.862 41.080 107.698 1.00 33.51 99 ALA C CA 1
ATOM 4063 C C . ALA C 1 94 ? 42.805 41.624 106.644 1.00 31.34 99 ALA C C 1
ATOM 4064 O O . ALA C 1 94 ? 43.708 40.955 106.248 1.00 29.15 99 ALA C O 1
ATOM 4066 N N . GLU C 1 95 ? 42.623 42.867 106.215 1.00 29.61 100 GLU C N 1
ATOM 4067 C CA . GLU C 1 95 ? 43.504 43.460 105.189 1.00 29.71 100 GLU C CA 1
ATOM 4068 C C . GLU C 1 95 ? 44.802 44.101 105.765 1.00 28.51 100 GLU C C 1
ATOM 4069 O O . GLU C 1 95 ? 45.695 44.443 105.025 1.00 29.64 100 GLU C O 1
ATOM 4075 N N . GLN C 1 96 ? 44.844 44.337 107.072 1.00 29.85 101 GLN C N 1
ATOM 4076 C CA . GLN C 1 96 ? 46.049 44.775 107.796 1.00 30.05 101 GLN C CA 1
ATOM 4077 C C . GLN C 1 96 ? 46.009 44.275 109.246 1.00 28.56 101 GLN C C 1
ATOM 4078 O O . GLN C 1 96 ? 45.362 44.847 110.141 1.00 31.25 101 GLN C O 1
ATOM 4089 N N . PRO C 1 98 ? 48.389 43.202 112.264 1.00 30.59 103 PRO C N 1
ATOM 4090 C CA . PRO C 1 98 ? 49.771 43.452 112.693 1.00 30.88 103 PRO C CA 1
ATOM 4091 C C . PRO C 1 98 ? 50.476 42.330 113.465 1.00 30.42 103 PRO C C 1
ATOM 4092 O O . PRO C 1 98 ? 51.327 42.585 114.321 1.00 28.37 103 PRO C O 1
ATOM 4096 N N . PHE C 1 99 ? 50.145 41.099 113.134 1.00 24.67 104 PHE C N 1
ATOM 4097 C CA . PHE C 1 99 ? 50.877 39.988 113.667 1.00 26.63 104 PHE C CA 1
ATOM 4098 C C . PHE C 1 99 ? 52.261 40.015 113.024 1.00 28.99 104 PHE C C 1
ATOM 4099 O O . PHE C 1 99 ? 52.462 40.624 111.958 1.00 29.01 104 PHE C O 1
ATOM 4107 N N . THR C 1 100 ? 53.182 39.267 113.606 1.00 30.85 105 THR C N 1
ATOM 4108 C CA . THR C 1 100 ? 54.531 39.234 113.086 1.00 30.85 105 THR C CA 1
ATOM 4109 C C . THR C 1 100 ? 54.617 38.304 111.896 1.00 30.97 105 THR C C 1
ATOM 4110 O O . THR C 1 100 ? 53.770 37.451 111.717 1.00 28.43 105 THR C O 1
ATOM 4114 N N . ASP C 1 101 ? 55.655 38.485 111.077 1.00 29.95 106 ASP C N 1
ATOM 4115 C CA . ASP C 1 101 ? 55.874 37.648 109.924 1.00 28.64 106 ASP C CA 1
ATOM 4116 C C . ASP C 1 101 ? 56.076 36.241 110.459 1.00 24.84 106 ASP C C 1
ATOM 4117 O O . ASP C 1 101 ? 56.618 36.090 111.520 1.00 25.02 106 ASP C O 1
ATOM 4122 N N . GLU C 1 102 ? 55.666 35.228 109.708 1.00 26.16 107 GLU C N 1
ATOM 4123 C CA . GLU C 1 102 ? 55.951 33.833 110.026 1.00 26.21 107 GLU C CA 1
ATOM 4124 C C . GLU C 1 102 ? 55.547 33.443 111.430 1.00 26.24 107 GLU C C 1
ATOM 4125 O O . GLU C 1 102 ? 56.215 32.646 112.074 1.00 28.79 107 GLU C O 1
ATOM 4131 N N . ARG C 1 103 ? 54.362 33.883 111.837 1.00 26.90 108 ARG C N 1
ATOM 4132 C CA . ARG C 1 103 ? 53.806 33.463 113.114 1.00 28.50 108 ARG C CA 1
ATOM 4133 C C . ARG C 1 103 ? 52.978 32.184 113.031 1.00 29.10 108 ARG C C 1
ATOM 4134 O O . ARG C 1 103 ? 53.024 31.365 113.966 1.00 29.97 108 ARG C O 1
ATOM 4142 N N . PHE C 1 104 ? 52.211 32.000 111.951 1.00 27.24 109 PHE C N 1
ATOM 4143 C CA . PHE C 1 104 ? 51.247 30.895 111.877 1.00 25.09 109 PHE C CA 1
ATOM 4144 C C . PHE C 1 104 ? 51.627 29.729 110.952 1.00 24.72 109 PHE C C 1
ATOM 4145 O O . PHE C 1 104 ? 52.219 29.909 109.894 1.00 30.58 109 PHE C O 1
ATOM 4153 N N . HIS C 1 105 ? 51.248 28.512 111.330 1.00 26.67 110 HIS C N 1
ATOM 4154 C CA . HIS C 1 105 ? 51.331 27.367 110.423 1.00 23.77 110 HIS C CA 1
ATOM 4155 C C . HIS C 1 105 ? 50.175 27.324 109.420 1.00 25.19 110 HIS C C 1
ATOM 4156 O O . HIS C 1 105 ? 50.328 26.748 108.301 1.00 25.87 110 HIS C O 1
ATOM 4163 N N . ILE C 1 106 ? 49.032 27.861 109.853 1.00 26.54 111 ILE C N 1
ATOM 4164 C CA . ILE C 1 106 ? 47.769 27.817 109.126 1.00 26.41 111 ILE C CA 1
ATOM 4165 C C . ILE C 1 106 ? 47.040 29.148 109.287 1.00 25.41 111 ILE C C 1
ATOM 4166 O O . ILE C 1 106 ? 46.897 29.683 110.386 1.00 24.21 111 ILE C O 1
ATOM 4171 N N . VAL C 1 107 ? 46.569 29.661 108.160 1.00 21.47 112 VAL C N 1
ATOM 4172 C CA . VAL C 1 107 ? 45.532 30.657 108.167 1.00 25.20 112 VAL C CA 1
ATOM 4173 C C . VAL C 1 107 ? 44.312 30.090 107.523 1.00 24.78 112 VAL C C 1
ATOM 4174 O O . VAL C 1 107 ? 44.406 29.573 106.418 1.00 26.25 112 VAL C O 1
ATOM 4178 N N . THR C 1 108 ? 43.174 30.123 108.225 1.00 24.25 113 THR C N 1
ATOM 4179 C CA . THR C 1 108 ? 41.884 29.675 107.654 1.00 28.07 113 THR C CA 1
ATOM 4180 C C . THR C 1 108 ? 41.015 30.933 107.473 1.00 27.98 113 THR C C 1
ATOM 4181 O O . THR C 1 108 ? 41.146 31.914 108.238 1.00 27.25 113 THR C O 1
ATOM 4185 N N . CYS C 1 109 ? 40.193 30.920 106.425 1.00 25.18 114 CYS C N 1
ATOM 4186 C CA . CYS C 1 109 ? 39.284 32.036 106.130 1.00 25.20 114 CYS C CA 1
ATOM 4187 C C . CYS C 1 109 ? 38.008 31.510 105.489 1.00 28.02 114 CYS C C 1
ATOM 4188 O O . CYS C 1 109 ? 38.045 31.053 104.354 1.00 29.59 114 CYS C O 1
ATOM 4191 N N . ARG C 1 110 ? 36.896 31.561 106.212 1.00 26.99 115 ARG C N 1
ATOM 4192 C CA . ARG C 1 110 ? 35.685 30.858 105.815 1.00 31.35 115 ARG C CA 1
ATOM 4193 C C . ARG C 1 110 ? 34.512 31.808 105.772 1.00 33.12 115 ARG C C 1
ATOM 4194 O O . ARG C 1 110 ? 34.252 32.549 106.746 1.00 31.50 115 ARG C O 1
ATOM 4202 N N . ILE C 1 111 ? 33.907 31.887 104.592 1.00 37.67 116 ILE C N 1
ATOM 4203 C CA . ILE C 1 111 ? 32.639 32.546 104.405 1.00 41.72 116 ILE C CA 1
ATOM 4204 C C . ILE C 1 111 ? 32.744 34.057 104.667 1.00 38.35 116 ILE C C 1
ATOM 4205 O O . ILE C 1 111 ? 31.805 34.669 105.109 1.00 43.63 116 ILE C O 1
ATOM 4210 N N . ALA C 1 112 ? 33.912 34.627 104.403 1.00 35.48 117 ALA C N 1
ATOM 4211 C CA . ALA C 1 112 ? 34.262 36.003 104.763 1.00 31.01 117 ALA C CA 1
ATOM 4212 C C . ALA C 1 112 ? 34.837 36.840 103.653 1.00 29.62 117 ALA C C 1
ATOM 4213 O O . ALA C 1 112 ? 34.655 38.069 103.660 1.00 26.46 117 ALA C O 1
ATOM 4215 N N . ALA C 1 113 ? 35.602 36.215 102.770 1.00 30.18 118 ALA C N 1
ATOM 4216 C CA . ALA C 1 113 ? 36.344 36.987 101.816 1.00 31.11 118 ALA C CA 1
ATOM 4217 C C . ALA C 1 113 ? 35.475 37.861 100.909 1.00 29.68 118 ALA C C 1
ATOM 4218 O O . ALA C 1 113 ? 35.923 38.923 100.502 1.00 29.62 118 ALA C O 1
ATOM 4220 N N . HIS C 1 114 ? 34.260 37.409 100.590 1.00 29.52 119 HIS C N 1
ATOM 4221 C CA . HIS C 1 114 ? 33.341 38.183 99.732 1.00 30.68 119 HIS C CA 1
ATOM 4222 C C . HIS C 1 114 ? 32.880 39.473 100.356 1.00 28.50 119 HIS C C 1
ATOM 4223 O O . HIS C 1 114 ? 32.205 40.302 99.715 1.00 34.28 119 HIS C O 1
ATOM 4230 N N . HIS C 1 115 ? 33.234 39.688 101.612 1.00 30.33 120 HIS C N 1
ATOM 4231 C CA . HIS C 1 115 ? 32.997 40.986 102.229 1.00 27.22 120 HIS C CA 1
ATOM 4232 C C . HIS C 1 115 ? 34.163 41.956 102.178 1.00 28.80 120 HIS C C 1
ATOM 4233 O O . HIS C 1 115 ? 33.985 43.148 102.429 1.00 29.61 120 HIS C O 1
ATOM 4240 N N . PHE C 1 116 ? 35.354 41.465 101.907 1.00 28.49 121 PHE C N 1
ATOM 4241 C CA . PHE C 1 116 ? 36.550 42.289 101.917 1.00 27.95 121 PHE C CA 1
ATOM 4242 C C . PHE C 1 116 ? 36.584 43.271 100.740 1.00 27.47 121 PHE C C 1
ATOM 4243 O O . PHE C 1 116 ? 36.519 42.853 99.601 1.00 26.85 121 PHE C O 1
ATOM 4251 N N . PRO C 1 117 ? 36.675 44.575 101.004 1.00 27.59 122 PRO C N 1
ATOM 4252 C CA . PRO C 1 117 ? 36.777 45.486 99.863 1.00 28.45 122 PRO C CA 1
ATOM 4253 C C . PRO C 1 117 ? 38.081 45.348 99.091 1.00 31.51 122 PRO C C 1
ATOM 4254 O O . PRO C 1 117 ? 38.108 45.663 97.916 1.00 35.44 122 PRO C O 1
ATOM 4258 N N . ASN C 1 118 ? 39.131 44.843 99.734 1.00 28.11 123 ASN C N 1
ATOM 4259 C CA . ASN C 1 118 ? 40.418 44.623 99.080 1.00 27.18 123 ASN C CA 1
ATOM 4260 C C . ASN C 1 118 ? 41.002 43.257 99.394 1.00 26.22 123 ASN C C 1
ATOM 4261 O O . ASN C 1 118 ? 41.953 43.151 100.166 1.00 25.46 123 ASN C O 1
ATOM 4266 N N . PRO C 1 119 ? 40.421 42.190 98.812 1.00 25.92 124 PRO C N 1
ATOM 4267 C CA . PRO C 1 119 ? 40.836 40.882 99.233 1.00 26.05 124 PRO C CA 1
ATOM 4268 C C . PRO C 1 119 ? 42.311 40.568 98.975 1.00 30.02 124 PRO C C 1
ATOM 4269 O O . PRO C 1 119 ? 42.897 39.714 99.675 1.00 30.39 124 PRO C O 1
ATOM 4273 N N . ALA C 1 120 ? 42.903 41.190 97.961 1.00 27.78 125 ALA C N 1
ATOM 4274 C CA . ALA C 1 120 ? 44.324 40.939 97.699 1.00 29.84 125 ALA C CA 1
ATOM 4275 C C . ALA C 1 120 ? 45.254 41.332 98.880 1.00 31.30 125 ALA C C 1
ATOM 4276 O O . ALA C 1 120 ? 46.319 40.757 99.045 1.00 30.74 125 ALA C O 1
ATOM 4278 N N . SER C 1 121 ? 44.852 42.327 99.681 1.00 28.60 126 SER C N 1
ATOM 4279 C CA . SER C 1 121 ? 45.568 42.681 100.893 1.00 29.98 126 SER C CA 1
ATOM 4280 C C . SER C 1 121 ? 45.450 41.643 101.949 1.00 28.09 126 SER C C 1
ATOM 4281 O O . SER C 1 121 ? 46.398 41.348 102.638 1.00 27.80 126 SER C O 1
ATOM 4284 N N . PHE C 1 122 ? 44.279 41.065 102.080 1.00 26.71 127 PHE C N 1
ATOM 4285 C CA . PHE C 1 122 ? 44.149 39.965 102.967 1.00 27.38 127 PHE C CA 1
ATOM 4286 C C . PHE C 1 122 ? 45.093 38.818 102.523 1.00 25.46 127 PHE C C 1
ATOM 4287 O O . PHE C 1 122 ? 45.804 38.239 103.325 1.00 24.49 127 PHE C O 1
ATOM 4295 N N . VAL C 1 123 ? 45.087 38.513 101.231 1.00 27.00 128 VAL C N 1
ATOM 4296 C CA . VAL C 1 123 ? 45.899 37.415 100.701 1.00 24.98 128 VAL C CA 1
ATOM 4297 C C . VAL C 1 123 ? 47.369 37.689 100.961 1.00 26.85 128 VAL C C 1
ATOM 4298 O O . VAL C 1 123 ? 48.089 36.816 101.390 1.00 26.26 128 VAL C O 1
ATOM 4302 N N . SER C 1 124 ? 47.815 38.915 100.735 1.00 26.80 129 SER C N 1
ATOM 4303 C CA . SER C 1 124 ? 49.214 39.237 101.015 1.00 28.92 129 SER C CA 1
ATOM 4304 C C . SER C 1 124 ? 49.543 39.208 102.515 1.00 28.27 129 SER C C 1
ATOM 4305 O O . SER C 1 124 ? 50.637 38.851 102.894 1.00 29.63 129 SER C O 1
ATOM 4308 N N . GLU C 1 125 ? 48.614 39.632 103.354 1.00 25.21 130 GLU C N 1
ATOM 4309 C CA . GLU C 1 125 ? 48.814 39.572 104.803 1.00 24.08 130 GLU C CA 1
ATOM 4310 C C . GLU C 1 125 ? 48.888 38.116 105.278 1.00 25.75 130 GLU C C 1
ATOM 4311 O O . GLU C 1 125 ? 49.679 37.783 106.157 1.00 24.17 130 GLU C O 1
ATOM 4317 N N . ALA C 1 126 ? 48.028 37.261 104.708 1.00 26.07 131 ALA C N 1
ATOM 4318 C CA . ALA C 1 126 ? 48.032 35.853 105.060 1.00 25.59 131 ALA C CA 1
ATOM 4319 C C . ALA C 1 126 ? 49.362 35.255 104.678 1.00 25.06 131 ALA C C 1
ATOM 4320 O O . ALA C 1 126 ? 50.004 34.600 105.480 1.00 27.04 131 ALA C O 1
ATOM 4322 N N . TYR C 1 127 ? 49.802 35.499 103.453 1.00 24.50 132 TYR C N 1
ATOM 4323 C CA . TYR C 1 127 ? 51.159 35.092 103.079 1.00 21.83 132 TYR C CA 1
ATOM 4324 C C . TYR C 1 127 ? 52.235 35.578 104.036 1.00 23.06 132 TYR C C 1
ATOM 4325 O O . TYR C 1 127 ? 53.135 34.802 104.454 1.00 26.38 132 TYR C O 1
ATOM 4334 N N . ARG C 1 128 ? 52.186 36.861 104.406 1.00 23.09 133 ARG C N 1
ATOM 4335 C CA . ARG C 1 128 ? 53.178 37.409 105.301 1.00 21.90 133 ARG C CA 1
ATOM 4336 C C . ARG C 1 128 ? 53.255 36.759 106.646 1.00 25.65 133 ARG C C 1
ATOM 4337 O O . ARG C 1 128 ? 54.323 36.445 107.148 1.00 23.62 133 ARG C O 1
ATOM 4345 N N . VAL C 1 129 ? 52.092 36.538 107.258 1.00 27.49 134 VAL C N 1
ATOM 4346 C CA . VAL C 1 129 ? 52.066 36.070 108.609 1.00 23.53 134 VAL C CA 1
ATOM 4347 C C . VAL C 1 129 ? 52.207 34.540 108.672 1.00 25.54 134 VAL C C 1
ATOM 4348 O O . VAL C 1 129 ? 52.359 34.007 109.745 1.00 27.12 134 VAL C O 1
ATOM 4352 N N . LEU C 1 130 ? 52.181 33.851 107.536 1.00 26.78 135 LEU C N 1
ATOM 4353 C CA . LEU C 1 130 ? 52.453 32.422 107.520 1.00 24.78 135 LEU C CA 1
ATOM 4354 C C . LEU C 1 130 ? 53.941 32.102 107.580 1.00 25.12 135 LEU C C 1
ATOM 4355 O O . LEU C 1 130 ? 54.787 32.794 106.989 1.00 26.00 135 LEU C O 1
ATOM 4360 N N . LYS C 1 131 ? 54.213 31.002 108.274 1.00 30.31 136 LYS C N 1
ATOM 4361 C CA . LYS C 1 131 ? 55.509 30.390 108.277 1.00 30.49 136 LYS C CA 1
ATOM 4362 C C . LYS C 1 131 ? 55.781 29.850 106.889 1.00 31.92 136 LYS C C 1
ATOM 4363 O O . LYS C 1 131 ? 54.851 29.478 106.156 1.00 30.47 136 LYS C O 1
ATOM 4369 N N . LYS C 1 132 ? 57.057 29.836 106.518 1.00 27.07 137 LYS C N 1
ATOM 4370 C CA . LYS C 1 132 ? 57.477 29.151 105.332 1.00 32.51 137 LYS C CA 1
ATOM 4371 C C . LYS C 1 132 ? 56.983 27.719 105.430 1.00 29.35 137 LYS C C 1
ATOM 4372 O O . LYS C 1 132 ? 57.154 27.096 106.463 1.00 30.69 137 LYS C O 1
ATOM 4378 N N . GLY C 1 133 ? 56.371 27.193 104.375 1.00 30.27 138 GLY C N 1
ATOM 4379 C CA . GLY C 1 133 ? 55.748 25.854 104.408 1.00 30.26 138 GLY C CA 1
ATOM 4380 C C . GLY C 1 133 ? 54.328 25.798 105.014 1.00 28.62 138 GLY C C 1
ATOM 4381 O O . GLY C 1 133 ? 53.698 24.729 105.111 1.00 25.90 138 GLY C O 1
ATOM 4382 N N . GLY C 1 134 ? 53.845 26.947 105.444 1.00 26.88 139 GLY C N 1
ATOM 4383 C CA . GLY C 1 134 ? 52.502 27.048 106.014 1.00 27.05 139 GLY C CA 1
ATOM 4384 C C . GLY C 1 134 ? 51.438 27.004 104.929 1.00 25.68 139 GLY C C 1
ATOM 4385 O O . GLY C 1 134 ? 51.739 27.058 103.739 1.00 28.81 139 GLY C O 1
ATOM 4386 N N . GLN C 1 135 ? 50.180 26.956 105.337 1.00 28.78 140 GLN C N 1
ATOM 4387 C CA . GLN C 1 135 ? 49.093 26.904 104.368 1.00 27.52 140 GLN C CA 1
ATOM 4388 C C . GLN C 1 135 ? 47.965 27.849 104.688 1.00 27.51 140 GLN C C 1
ATOM 4389 O O . GLN C 1 135 ? 47.614 28.046 105.870 1.00 23.73 140 GLN C O 1
ATOM 4395 N N . LEU C 1 136 ? 47.372 28.367 103.604 1.00 25.18 141 LEU C N 1
ATOM 4396 C CA . LEU C 1 136 ? 46.126 29.107 103.636 1.00 26.64 141 LEU C CA 1
ATOM 4397 C C . LEU C 1 136 ? 44.995 28.155 103.205 1.00 29.80 141 LEU C C 1
ATOM 4398 O O . LEU C 1 136 ? 45.110 27.447 102.179 1.00 26.41 141 LEU C O 1
ATOM 4403 N N . LEU C 1 137 ? 43.919 28.121 104.003 1.00 27.49 142 LEU C N 1
ATOM 4404 C CA . LEU C 1 137 ? 42.698 27.355 103.698 1.00 26.55 142 LEU C CA 1
ATOM 4405 C C . LEU C 1 137 ? 41.570 28.390 103.565 1.00 26.04 142 LEU C C 1
ATOM 4406 O O . LEU C 1 137 ? 41.218 29.012 104.536 1.00 24.68 142 LEU C O 1
ATOM 4411 N N . LEU C 1 138 ? 41.113 28.604 102.337 1.00 24.21 143 LEU C N 1
ATOM 4412 C CA . LEU C 1 138 ? 40.117 29.577 102.018 1.00 27.32 143 LEU C CA 1
ATOM 4413 C C . LEU C 1 138 ? 38.847 28.921 101.479 1.00 25.51 143 LEU C C 1
ATOM 4414 O O . LEU C 1 138 ? 38.871 28.181 100.506 1.00 28.84 143 LEU C O 1
ATOM 4419 N N . VAL C 1 139 ? 37.731 29.304 102.079 1.00 24.08 144 VAL C N 1
ATOM 4420 C CA . VAL C 1 139 ? 36.420 28.852 101.708 1.00 26.06 144 VAL C CA 1
ATOM 4421 C C . VAL C 1 139 ? 35.560 30.077 101.463 1.00 29.28 144 VAL C C 1
ATOM 4422 O O . VAL C 1 139 ? 35.395 30.938 102.354 1.00 27.65 144 VAL C O 1
ATOM 4426 N N . ASP C 1 140 ? 34.958 30.121 100.293 1.00 27.12 145 ASP C N 1
ATOM 4427 C CA . ASP C 1 140 ? 33.998 31.177 99.987 1.00 28.86 145 ASP C CA 1
ATOM 4428 C C . ASP C 1 140 ? 33.058 30.766 98.851 1.00 30.91 145 ASP C C 1
ATOM 4429 O O . ASP C 1 140 ? 33.318 29.818 98.135 1.00 32.01 145 ASP C O 1
ATOM 4434 N N . ASN C 1 141 ? 32.009 31.554 98.672 1.00 31.39 146 ASN C N 1
ATOM 4435 C CA . ASN C 1 141 ? 31.131 31.451 97.489 1.00 33.09 146 ASN C CA 1
ATOM 4436 C C . ASN C 1 141 ? 31.888 31.949 96.298 1.00 28.17 146 ASN C C 1
ATOM 4437 O O . ASN C 1 141 ? 32.717 32.840 96.418 1.00 30.63 146 ASN C O 1
ATOM 4442 N N . SER C 1 142 ? 31.624 31.341 95.151 1.00 26.83 147 SER C N 1
ATOM 4443 C CA . SER C 1 142 ? 32.332 31.723 93.943 1.00 27.56 147 SER C CA 1
ATOM 4444 C C . SER C 1 142 ? 31.388 32.052 92.785 1.00 27.68 147 SER C C 1
ATOM 4445 O O . SER C 1 142 ? 30.244 31.586 92.706 1.00 26.62 147 SER C O 1
ATOM 4448 N N . ALA C 1 143 ? 31.919 32.831 91.869 1.00 29.24 148 ALA C N 1
ATOM 4449 C CA . ALA C 1 143 ? 31.195 33.286 90.688 1.00 27.72 148 ALA C CA 1
ATOM 4450 C C . ALA C 1 143 ? 31.599 32.447 89.472 1.00 26.97 148 ALA C C 1
ATOM 4451 O O . ALA C 1 143 ? 32.774 32.004 89.368 1.00 28.55 148 ALA C O 1
ATOM 4453 N N . PRO C 1 144 ? 30.665 32.292 88.511 1.00 28.09 149 PRO C N 1
ATOM 4454 C CA . PRO C 1 144 ? 30.986 31.682 87.234 1.00 30.17 149 PRO C CA 1
ATOM 4455 C C . PRO C 1 144 ? 32.057 32.402 86.474 1.00 30.38 149 PRO C C 1
ATOM 4456 O O . PRO C 1 144 ? 32.163 33.631 86.588 1.00 27.92 149 PRO C O 1
ATOM 4460 N N . GLU C 1 145 ? 32.824 31.645 85.687 1.00 27.29 150 GLU C N 1
ATOM 4461 C CA . GLU C 1 145 ? 33.748 32.262 84.760 1.00 27.99 150 GLU C CA 1
ATOM 4462 C C . GLU C 1 145 ? 32.993 33.163 83.780 1.00 28.45 150 GLU C C 1
ATOM 4463 O O . GLU C 1 145 ? 33.501 34.200 83.364 1.00 28.67 150 GLU C O 1
ATOM 4469 N N . ASN C 1 146 ? 31.803 32.740 83.387 1.00 28.02 151 ASN C N 1
ATOM 4470 C CA . ASN C 1 146 ? 31.002 33.448 82.369 1.00 27.56 151 ASN C CA 1
ATOM 4471 C C . ASN C 1 146 ? 30.677 34.812 82.919 1.00 29.26 151 ASN C C 1
ATOM 4472 O O . ASN C 1 146 ? 30.123 34.878 84.013 1.00 28.88 151 ASN C O 1
ATOM 4477 N N . ASP C 1 147 ? 31.028 35.887 82.208 1.00 26.25 152 ASP C N 1
ATOM 4478 C CA . ASP C 1 147 ? 30.861 37.253 82.757 1.00 26.76 152 ASP C CA 1
ATOM 4479 C C . ASP C 1 147 ? 29.402 37.632 83.093 1.00 28.67 152 ASP C C 1
ATOM 4480 O O . ASP C 1 147 ? 29.135 38.263 84.110 1.00 28.23 152 ASP C O 1
ATOM 4485 N N . ALA C 1 148 ? 28.470 37.276 82.208 1.00 30.21 153 ALA C N 1
ATOM 4486 C CA . ALA C 1 148 ? 27.058 37.585 82.409 1.00 27.34 153 ALA C CA 1
ATOM 4487 C C . ALA C 1 148 ? 26.544 37.003 83.697 1.00 29.01 153 ALA C C 1
ATOM 4488 O O . ALA C 1 148 ? 25.837 37.693 84.482 1.00 28.20 153 ALA C O 1
ATOM 4490 N N . PHE C 1 149 ? 26.826 35.701 83.893 1.00 27.16 154 PHE C N 1
ATOM 4491 C CA . PHE C 1 149 ? 26.375 34.988 85.073 1.00 28.35 154 PHE C CA 1
ATOM 4492 C C . PHE C 1 149 ? 27.073 35.433 86.345 1.00 27.56 154 PHE C C 1
ATOM 4493 O O . PHE C 1 149 ? 26.485 35.387 87.391 1.00 30.99 154 PHE C O 1
ATOM 4501 N N . ASP C 1 150 ? 28.328 35.823 86.242 1.00 27.73 155 ASP C N 1
ATOM 4502 C CA . ASP C 1 150 ? 29.079 36.437 87.337 1.00 27.23 155 ASP C CA 1
ATOM 4503 C C . ASP C 1 150 ? 28.391 37.727 87.796 1.00 28.76 155 ASP C C 1
ATOM 4504 O O . ASP C 1 150 ? 28.119 37.897 88.943 1.00 31.72 155 ASP C O 1
ATOM 4509 N N . VAL C 1 151 ? 28.135 38.627 86.875 1.00 29.45 156 VAL C N 1
ATOM 4510 C CA . VAL C 1 151 ? 27.477 39.884 87.183 1.00 28.22 156 VAL C CA 1
ATOM 4511 C C . VAL C 1 151 ? 26.096 39.640 87.830 1.00 29.47 156 VAL C C 1
ATOM 4512 O O . VAL C 1 151 ? 25.785 40.229 88.865 1.00 28.26 156 VAL C O 1
ATOM 4516 N N . PHE C 1 152 ? 25.316 38.730 87.242 1.00 28.12 157 PHE C N 1
ATOM 4517 C CA . PHE C 1 152 ? 23.995 38.395 87.733 1.00 31.20 157 PHE C CA 1
ATOM 4518 C C . PHE C 1 152 ? 24.054 37.818 89.147 1.00 29.53 157 PHE C C 1
ATOM 4519 O O . PHE C 1 152 ? 23.273 38.176 89.992 1.00 29.14 157 PHE C O 1
ATOM 4527 N N . TYR C 1 153 ? 24.969 36.885 89.376 1.00 29.55 158 TYR C N 1
ATOM 4528 C CA . TYR C 1 153 ? 25.071 36.236 90.654 1.00 30.89 158 TYR C CA 1
ATOM 4529 C C . TYR C 1 153 ? 25.429 37.257 91.724 1.00 30.31 158 TYR C C 1
ATOM 4530 O O . TYR C 1 153 ? 24.820 37.310 92.828 1.00 29.60 158 TYR C O 1
ATOM 4539 N N . ASN C 1 154 ? 26.416 38.088 91.407 1.00 29.06 159 ASN C N 1
ATOM 4540 C CA . ASN C 1 154 ? 26.881 39.049 92.363 1.00 26.77 159 ASN C CA 1
ATOM 4541 C C . ASN C 1 154 ? 25.879 40.189 92.617 1.00 29.07 159 ASN C C 1
ATOM 4542 O O . ASN C 1 154 ? 25.846 40.770 93.728 1.00 24.79 159 ASN C O 1
ATOM 4547 N N . TYR C 1 155 ? 25.080 40.537 91.617 1.00 28.70 160 TYR C N 1
ATOM 4548 C CA . TYR C 1 155 ? 24.034 41.558 91.791 1.00 29.61 160 TYR C CA 1
ATOM 4549 C C . TYR C 1 155 ? 22.970 41.108 92.820 1.00 28.73 160 TYR C C 1
ATOM 4550 O O . TYR C 1 155 ? 22.553 41.868 93.710 1.00 33.26 160 TYR C O 1
ATOM 4559 N N . VAL C 1 156 ? 22.551 39.866 92.650 1.00 27.95 161 VAL C N 1
ATOM 4560 C CA . VAL C 1 156 ? 21.584 39.180 93.522 1.00 29.63 161 VAL C CA 1
ATOM 4561 C C . VAL C 1 156 ? 22.116 39.054 94.927 1.00 26.14 161 VAL C C 1
ATOM 4562 O O . VAL C 1 156 ? 21.414 39.301 95.871 1.00 26.59 161 VAL C O 1
ATOM 4566 N N . GLU C 1 157 ? 23.364 38.671 95.084 1.00 26.26 162 GLU C N 1
ATOM 4567 C CA . GLU C 1 157 ? 23.978 38.599 96.411 1.00 29.31 162 GLU C CA 1
ATOM 4568 C C . GLU C 1 157 ? 24.025 39.966 97.118 1.00 28.18 162 GLU C C 1
ATOM 4569 O O . GLU C 1 157 ? 23.839 40.082 98.353 1.00 27.01 162 GLU C O 1
ATOM 4575 N N . LYS C 1 158 ? 24.299 40.993 96.334 1.00 25.95 163 LYS C N 1
ATOM 4576 C CA . LYS C 1 158 ? 24.411 42.343 96.865 1.00 29.84 163 LYS C CA 1
ATOM 4577 C C . LYS C 1 158 ? 23.072 43.008 97.218 1.00 28.83 163 LYS C C 1
ATOM 4578 O O . LYS C 1 158 ? 22.968 43.678 98.226 1.00 26.88 163 LYS C O 1
ATOM 4584 N N . GLU C 1 159 ? 22.057 42.760 96.410 1.00 30.24 164 GLU C N 1
ATOM 4585 C CA . GLU C 1 159 ? 20.714 43.197 96.724 1.00 29.63 164 GLU C CA 1
ATOM 4586 C C . GLU C 1 159 ? 20.217 42.560 98.016 1.00 30.40 164 GLU C C 1
ATOM 4587 O O . GLU C 1 159 ? 19.574 43.211 98.813 1.00 29.43 164 GLU C O 1
ATOM 4593 N N . ARG C 1 160 ? 20.579 41.310 98.250 1.00 27.83 165 ARG C N 1
ATOM 4594 C CA . ARG C 1 160 ? 20.213 40.638 99.471 1.00 26.28 165 ARG C CA 1
ATOM 4595 C C . ARG C 1 160 ? 21.031 41.101 100.684 1.00 26.00 165 ARG C C 1
ATOM 4596 O O . ARG C 1 160 ? 20.493 41.185 101.778 1.00 27.74 165 ARG C O 1
ATOM 4604 N N . ASP C 1 161 ? 22.312 41.414 100.491 1.00 24.09 166 ASP C N 1
ATOM 4605 C CA . ASP C 1 161 ? 23.183 41.904 101.547 1.00 27.11 166 ASP C CA 1
ATOM 4606 C C . ASP C 1 161 ? 24.110 42.995 101.038 1.00 29.43 166 ASP C C 1
ATOM 4607 O O . ASP C 1 161 ? 25.093 42.718 100.326 1.00 29.60 166 ASP C O 1
ATOM 4612 N N . TYR C 1 162 ? 23.841 44.245 101.428 1.00 28.86 167 TYR C N 1
ATOM 4613 C CA . TYR C 1 162 ? 24.606 45.353 100.886 1.00 28.25 167 TYR C CA 1
ATOM 4614 C C . TYR C 1 162 ? 26.050 45.286 101.318 1.00 29.58 167 TYR C C 1
ATOM 4615 O O . TYR C 1 162 ? 26.895 45.888 100.665 1.00 30.64 167 TYR C O 1
ATOM 4618 N N . SER C 1 163 ? 26.355 44.570 102.404 1.00 30.13 168 SER C N 1
ATOM 4619 C CA . SER C 1 163 ? 27.763 44.435 102.829 1.00 31.40 168 SER C CA 1
ATOM 4620 C C . SER C 1 163 ? 28.537 43.394 102.018 1.00 27.84 168 SER C C 1
ATOM 4621 O O . SER C 1 163 ? 29.697 43.156 102.280 1.00 30.31 168 SER C O 1
ATOM 4624 N N . HIS C 1 164 ? 27.873 42.734 101.077 1.00 27.40 169 HIS C N 1
ATOM 4625 C CA . HIS C 1 164 ? 28.533 41.923 100.068 1.00 28.25 169 HIS C CA 1
ATOM 4626 C C . HIS C 1 164 ? 29.396 42.809 99.176 1.00 28.14 169 HIS C C 1
ATOM 4627 O O . HIS C 1 164 ? 28.909 43.809 98.648 1.00 28.53 169 HIS C O 1
ATOM 4634 N N . HIS C 1 165 ? 30.663 42.457 99.020 1.00 25.92 170 HIS C N 1
ATOM 4635 C CA . HIS C 1 165 ? 31.529 43.138 98.067 1.00 27.14 170 HIS C CA 1
ATOM 4636 C C . HIS C 1 165 ? 31.580 42.394 96.738 1.00 28.19 170 HIS C C 1
ATOM 4637 O O . HIS C 1 165 ? 31.120 42.904 95.729 1.00 27.79 170 HIS C O 1
ATOM 4644 N N . ARG C 1 166 ? 32.132 41.182 96.731 1.00 28.77 171 ARG C N 1
ATOM 4645 C CA . ARG C 1 166 ? 32.194 40.393 95.492 1.00 27.65 171 ARG C CA 1
ATOM 4646 C C . ARG C 1 166 ? 32.477 38.955 95.796 1.00 26.21 171 ARG C C 1
ATOM 4647 O O . ARG C 1 166 ? 33.376 38.685 96.571 1.00 26.22 171 ARG C O 1
ATOM 4655 N N . ALA C 1 167 ? 31.720 38.036 95.200 1.00 25.19 172 ALA C N 1
ATOM 4656 C CA . ALA C 1 167 ? 32.103 36.643 95.126 1.00 25.33 172 ALA C CA 1
ATOM 4657 C C . ALA C 1 167 ? 32.960 36.480 93.850 1.00 28.23 172 ALA C C 1
ATOM 4658 O O . ALA C 1 167 ? 32.482 36.680 92.736 1.00 29.98 172 ALA C O 1
ATOM 4660 N N . TRP C 1 168 ? 34.235 36.204 94.023 1.00 25.30 173 TRP C N 1
ATOM 4661 C CA . TRP C 1 168 ? 35.176 36.195 92.910 1.00 23.71 173 TRP C CA 1
ATOM 4662 C C . TRP C 1 168 ? 35.082 34.942 92.072 1.00 26.18 173 TRP C C 1
ATOM 4663 O O . TRP C 1 168 ? 34.563 33.897 92.539 1.00 28.58 173 TRP C O 1
ATOM 4674 N N . LYS C 1 169 ? 35.581 35.016 90.834 1.00 24.92 174 LYS C N 1
ATOM 4675 C CA . LYS C 1 169 ? 35.717 33.832 90.002 1.00 26.75 174 LYS C CA 1
ATOM 4676 C C . LYS C 1 169 ? 36.798 32.924 90.589 1.00 26.73 174 LYS C C 1
ATOM 4677 O O . LYS C 1 169 ? 37.712 33.384 91.253 1.00 23.23 174 LYS C O 1
ATOM 4683 N N . LYS C 1 170 ? 36.718 31.634 90.284 1.00 23.64 175 LYS C N 1
ATOM 4684 C CA . LYS C 1 170 ? 37.767 30.746 90.652 1.00 24.76 175 LYS C CA 1
ATOM 4685 C C . LYS C 1 170 ? 39.094 31.197 90.030 1.00 27.33 175 LYS C C 1
ATOM 4686 O O . LYS C 1 170 ? 40.114 31.221 90.691 1.00 26.01 175 LYS C O 1
ATOM 4692 N N . SER C 1 171 ? 39.052 31.607 88.776 1.00 26.15 176 SER C N 1
ATOM 4693 C CA . SER C 1 171 ? 40.200 32.108 88.064 1.00 26.49 176 SER C CA 1
ATOM 4694 C C . SER C 1 171 ? 40.774 33.412 88.721 1.00 27.59 176 SER C C 1
ATOM 4695 O O . SER C 1 171 ? 41.980 33.600 88.734 1.00 27.83 176 SER C O 1
ATOM 4698 N N . ASP C 1 172 ? 39.908 34.250 89.297 1.00 27.52 177 ASP C N 1
ATOM 4699 C CA . ASP C 1 172 ? 40.294 35.485 90.001 1.00 24.76 177 ASP C CA 1
ATOM 4700 C C . ASP C 1 172 ? 41.162 35.097 91.247 1.00 25.56 177 ASP C C 1
ATOM 4701 O O . ASP C 1 172 ? 42.155 35.746 91.578 1.00 25.63 177 ASP C O 1
ATOM 4706 N N . TRP C 1 173 ? 40.702 34.092 91.973 1.00 29.02 178 TRP C N 1
ATOM 4707 C CA . TRP C 1 173 ? 41.425 33.520 93.133 1.00 27.20 178 TRP C CA 1
ATOM 4708 C C . TRP C 1 173 ? 42.761 32.913 92.752 1.00 27.73 178 TRP C C 1
ATOM 4709 O O . TRP C 1 173 ? 43.748 33.099 93.456 1.00 29.24 178 TRP C O 1
ATOM 4720 N N . LEU C 1 174 ? 42.809 32.168 91.661 1.00 28.19 179 LEU C N 1
ATOM 4721 C CA . LEU C 1 174 ? 44.076 31.671 91.158 1.00 26.46 179 LEU C CA 1
ATOM 4722 C C . LEU C 1 174 ? 45.079 32.814 90.898 1.00 27.91 179 LEU C C 1
ATOM 4723 O O . LEU C 1 174 ? 46.248 32.698 91.241 1.00 27.70 179 LEU C O 1
ATOM 4728 N N . LYS C 1 175 ? 44.630 33.914 90.288 1.00 28.85 180 LYS C N 1
ATOM 4729 C CA . LYS C 1 175 ? 45.505 35.034 90.032 1.00 26.96 180 LYS C CA 1
ATOM 4730 C C . LYS C 1 175 ? 45.965 35.680 91.323 1.00 27.01 180 LYS C C 1
ATOM 4731 O O . LYS C 1 175 ? 47.145 35.887 91.530 1.00 27.34 180 LYS C O 1
ATOM 4745 N N . LEU C 1 177 ? 46.098 34.371 94.353 1.00 24.99 182 LEU C N 1
ATOM 4746 C CA . LEU C 1 177 ? 47.019 33.475 95.080 1.00 24.87 182 LEU C CA 1
ATOM 4747 C C . LEU C 1 177 ? 48.412 33.526 94.494 1.00 25.29 182 LEU C C 1
ATOM 4748 O O . LEU C 1 177 ? 49.371 33.722 95.196 1.00 29.38 182 LEU C O 1
ATOM 4753 N N . GLU C 1 178 ? 48.500 33.411 93.187 1.00 26.13 183 GLU C N 1
ATOM 4754 C CA . GLU C 1 178 ? 49.800 33.374 92.534 1.00 26.87 183 GLU C CA 1
ATOM 4755 C C . GLU C 1 178 ? 50.546 34.703 92.675 1.00 27.14 183 GLU C C 1
ATOM 4756 O O . GLU C 1 178 ? 51.748 34.715 92.961 1.00 26.51 183 GLU C O 1
ATOM 4762 N N . GLU C 1 179 ? 49.839 35.796 92.477 1.00 26.58 184 GLU C N 1
ATOM 4763 C CA . GLU C 1 179 ? 50.455 37.095 92.626 1.00 30.42 184 GLU C CA 1
ATOM 4764 C C . GLU C 1 179 ? 51.026 37.349 94.000 1.00 29.04 184 GLU C C 1
ATOM 4765 O O . GLU C 1 179 ? 51.989 38.121 94.190 1.00 29.43 184 GLU C O 1
ATOM 4771 N N . ALA C 1 180 ? 50.453 36.736 95.005 1.00 26.87 185 ALA C N 1
ATOM 4772 C CA . ALA C 1 180 ? 50.947 36.928 96.361 1.00 26.65 185 ALA C CA 1
ATOM 4773 C C . ALA C 1 180 ? 52.109 36.002 96.733 1.00 29.26 185 ALA C C 1
ATOM 4774 O O . ALA C 1 180 ? 52.715 36.177 97.774 1.00 27.87 185 ALA C O 1
ATOM 4776 N N . GLY C 1 181 ? 52.308 34.940 95.948 1.00 28.28 186 GLY C N 1
ATOM 4777 C CA . GLY C 1 181 ? 53.398 33.983 96.188 1.00 28.78 186 GLY C CA 1
ATOM 4778 C C . GLY C 1 181 ? 52.947 32.594 96.581 1.00 28.54 186 GLY C C 1
ATOM 4779 O O . GLY C 1 181 ? 53.774 31.746 96.846 1.00 24.92 186 GLY C O 1
ATOM 4780 N N . PHE C 1 182 ? 51.656 32.390 96.758 1.00 27.52 187 PHE C N 1
ATOM 4781 C CA . PHE C 1 182 ? 51.126 31.083 97.131 1.00 28.27 187 PHE C CA 1
ATOM 4782 C C . PHE C 1 182 ? 51.181 30.121 95.961 1.00 26.60 187 PHE C C 1
ATOM 4783 O O . PHE C 1 182 ? 51.061 30.516 94.768 1.00 27.12 187 PHE C O 1
ATOM 4791 N N . GLU C 1 183 ? 51.343 28.846 96.283 1.00 29.72 188 GLU C N 1
ATOM 4792 C CA . GLU C 1 183 ? 51.212 27.805 95.319 1.00 30.30 188 GLU C CA 1
ATOM 4793 C C . GLU C 1 183 ? 50.009 26.931 95.720 1.00 27.63 188 GLU C C 1
ATOM 4794 O O . GLU C 1 183 ? 50.046 26.240 96.722 1.00 26.83 188 GLU C O 1
ATOM 4800 N N . LEU C 1 184 ? 48.952 26.976 94.913 1.00 27.86 189 LEU C N 1
ATOM 4801 C CA . LEU C 1 184 ? 47.773 26.152 95.103 1.00 29.19 189 LEU C CA 1
ATOM 4802 C C . LEU C 1 184 ? 48.179 24.696 95.117 1.00 28.10 189 LEU C C 1
ATOM 4803 O O . LEU C 1 184 ? 49.030 24.312 94.340 1.00 25.15 189 LEU C O 1
ATOM 4808 N N . GLU C 1 185 ? 47.605 23.952 96.061 1.00 26.02 190 GLU C N 1
ATOM 4809 C CA . GLU C 1 185 ? 47.697 22.514 96.101 1.00 25.89 190 GLU C CA 1
ATOM 4810 C C . GLU C 1 185 ? 46.393 21.876 95.698 1.00 27.32 190 GLU C C 1
ATOM 4811 O O . GLU C 1 185 ? 46.382 20.940 94.911 1.00 25.06 190 GLU C O 1
ATOM 4817 N N . GLU C 1 186 ? 45.282 22.351 96.251 1.00 29.77 191 GLU C N 1
ATOM 4818 C CA . GLU C 1 186 ? 43.965 21.719 96.013 1.00 28.30 191 GLU C CA 1
ATOM 4819 C C . GLU C 1 186 ? 42.892 22.775 95.960 1.00 26.18 191 GLU C C 1
ATOM 4820 O O . GLU C 1 186 ? 42.913 23.756 96.738 1.00 27.78 191 GLU C O 1
ATOM 4826 N N . LEU C 1 187 ? 42.011 22.625 94.974 1.00 25.88 192 LEU C N 1
ATOM 4827 C CA . LEU C 1 187 ? 40.777 23.369 94.882 1.00 28.22 192 LEU C CA 1
ATOM 4828 C C . LEU C 1 187 ? 39.641 22.392 94.749 1.00 26.85 192 LEU C C 1
ATOM 4829 O O . LEU C 1 187 ? 39.644 21.500 93.882 1.00 26.91 192 LEU C O 1
ATOM 4834 N N . HIS C 1 188 ? 38.683 22.545 95.645 1.00 23.84 193 HIS C N 1
ATOM 4835 C CA . HIS C 1 188 ? 37.494 21.671 95.691 1.00 24.03 193 HIS C CA 1
ATOM 4836 C C . HIS C 1 188 ? 36.271 22.541 95.518 1.00 24.35 193 HIS C C 1
ATOM 4837 O O . HIS C 1 188 ? 36.220 23.659 96.075 1.00 28.22 193 HIS C O 1
ATOM 4844 N N . CYS C 1 189 ? 35.329 22.070 94.698 1.00 23.83 194 CYS C N 1
ATOM 4845 C CA . CYS C 1 189 ? 34.107 22.814 94.354 1.00 27.13 194 CYS C CA 1
ATOM 4846 C C . CYS C 1 189 ? 32.882 22.076 94.874 1.00 28.87 194 CYS C C 1
ATOM 4847 O O . CYS C 1 189 ? 32.824 20.848 94.923 1.00 30.54 194 CYS C O 1
ATOM 4850 N N . PHE C 1 190 ? 31.930 22.863 95.330 1.00 25.71 195 PHE C N 1
ATOM 4851 C CA . PHE C 1 190 ? 30.719 22.369 95.925 1.00 26.59 195 PHE C CA 1
ATOM 4852 C C . PHE C 1 190 ? 29.570 23.242 95.423 1.00 26.59 195 PHE C C 1
ATOM 4853 O O . PHE C 1 190 ? 29.801 24.361 94.976 1.00 26.89 195 PHE C O 1
ATOM 4861 N N . HIS C 1 191 ? 28.357 22.717 95.557 1.00 29.26 196 HIS C N 1
ATOM 4862 C CA . HIS C 1 191 ? 27.103 23.404 95.218 1.00 29.81 196 HIS C CA 1
ATOM 4863 C C . HIS C 1 191 ? 26.110 23.347 96.374 1.00 30.52 196 HIS C C 1
ATOM 4864 O O . HIS C 1 191 ? 26.051 22.350 97.076 1.00 32.31 196 HIS C O 1
ATOM 4871 N N . LYS C 1 192 ? 25.419 24.455 96.642 1.00 31.04 197 LYS C N 1
ATOM 4872 C CA . LYS C 1 192 ? 24.400 24.465 97.686 1.00 32.10 197 LYS C CA 1
ATOM 4873 C C . LYS C 1 192 ? 23.136 25.022 97.060 1.00 30.31 197 LYS C C 1
ATOM 4874 O O . LYS C 1 192 ? 23.216 25.967 96.257 1.00 26.72 197 LYS C O 1
ATOM 4877 N N . THR C 1 193 ? 21.995 24.436 97.424 1.00 29.88 198 THR C N 1
ATOM 4878 C CA . THR C 1 193 ? 20.688 24.946 97.042 1.00 29.89 198 THR C CA 1
ATOM 4879 C C . THR C 1 193 ? 20.200 25.893 98.133 1.00 31.54 198 THR C C 1
ATOM 4880 O O . THR C 1 193 ? 20.000 25.482 99.274 1.00 32.51 198 THR C O 1
ATOM 4884 N N . PHE C 1 194 ? 19.993 27.157 97.783 1.00 27.73 199 PHE C N 1
ATOM 4885 C CA . PHE C 1 194 ? 19.478 28.156 98.687 1.00 26.52 199 PHE C CA 1
ATOM 4886 C C . PHE C 1 194 ? 17.967 28.264 98.601 1.00 25.25 199 PHE C C 1
ATOM 4887 O O . PHE C 1 194 ? 17.424 28.344 97.518 1.00 23.20 199 PHE C O 1
ATOM 4895 N N . ILE C 1 195 ? 17.290 28.290 99.748 1.00 24.63 200 ILE C N 1
ATOM 4896 C CA . ILE C 1 195 ? 15.880 28.533 99.801 1.00 26.05 200 ILE C CA 1
ATOM 4897 C C . ILE C 1 195 ? 15.666 30.038 99.889 1.00 24.94 200 ILE C C 1
ATOM 4898 O O . ILE C 1 195 ? 15.984 30.670 100.872 1.00 27.93 200 ILE C O 1
ATOM 4903 N N . PHE C 1 196 ? 15.101 30.602 98.838 1.00 25.80 201 PHE C N 1
ATOM 4904 C CA . PHE C 1 196 ? 15.089 32.038 98.664 1.00 26.65 201 PHE C CA 1
ATOM 4905 C C . PHE C 1 196 ? 14.526 32.827 99.847 1.00 26.17 201 PHE C C 1
ATOM 4906 O O . PHE C 1 196 ? 15.127 33.814 100.288 1.00 28.93 201 PHE C O 1
ATOM 4914 N N . GLU C 1 197 ? 13.395 32.396 100.384 1.00 28.50 202 GLU C N 1
ATOM 4915 C CA . GLU C 1 197 ? 12.750 33.127 101.454 1.00 25.75 202 GLU C CA 1
ATOM 4916 C C . GLU C 1 197 ? 13.635 33.096 102.695 1.00 26.50 202 GLU C C 1
ATOM 4917 O O . GLU C 1 197 ? 13.875 34.132 103.303 1.00 27.26 202 GLU C O 1
ATOM 4923 N N . ASP C 1 198 ? 14.152 31.916 103.021 1.00 27.63 203 ASP C N 1
ATOM 4924 C CA . ASP C 1 198 ? 15.016 31.709 104.184 1.00 28.11 203 ASP C CA 1
ATOM 4925 C C . ASP C 1 198 ? 16.309 32.512 104.105 1.00 27.77 203 ASP C C 1
ATOM 4926 O O . ASP C 1 198 ? 16.729 33.160 105.079 1.00 28.23 203 ASP C O 1
ATOM 4931 N N . TRP C 1 199 ? 16.928 32.444 102.937 1.00 25.78 204 TRP C N 1
ATOM 4932 C CA . TRP C 1 199 ? 18.150 33.113 102.641 1.00 26.70 204 TRP C CA 1
ATOM 4933 C C . TRP C 1 199 ? 17.985 34.615 102.778 1.00 28.92 204 TRP C C 1
ATOM 4934 O O . TRP C 1 199 ? 18.836 35.298 103.382 1.00 24.86 204 TRP C O 1
ATOM 4945 N N . CYS C 1 200 ? 16.878 35.121 102.238 1.00 29.44 205 CYS C N 1
ATOM 4946 C CA . CYS C 1 200 ? 16.538 36.547 102.395 1.00 28.00 205 CYS C CA 1
ATOM 4947 C C . CYS C 1 200 ? 16.288 36.913 103.843 1.00 27.35 205 CYS C C 1
ATOM 4948 O O . CYS C 1 200 ? 16.801 37.925 104.321 1.00 29.38 205 CYS C O 1
ATOM 4951 N N . ASP C 1 201 ? 15.480 36.102 104.523 1.00 28.66 206 ASP C N 1
ATOM 4952 C CA . ASP C 1 201 ? 15.143 36.315 105.933 1.00 29.08 206 ASP C CA 1
ATOM 4953 C C . ASP C 1 201 ? 16.335 36.330 106.889 1.00 29.99 206 ASP C C 1
ATOM 4954 O O . ASP C 1 201 ? 16.316 37.035 107.883 1.00 28.58 206 ASP C O 1
ATOM 4959 N N . ARG C 1 202 ? 17.378 35.564 106.593 1.00 30.40 207 ARG C N 1
ATOM 4960 C CA . ARG C 1 202 ? 18.614 35.636 107.372 1.00 31.85 207 ARG C CA 1
ATOM 4961 C C . ARG C 1 202 ? 19.199 37.038 107.381 1.00 31.87 207 ARG C C 1
ATOM 4962 O O . ARG C 1 202 ? 19.848 37.392 108.359 1.00 35.95 207 ARG C O 1
ATOM 4978 N N . ASN C 1 204 ? 17.226 39.728 107.072 1.00 33.92 209 ASN C N 1
ATOM 4979 C CA . ASN C 1 204 ? 16.093 40.581 107.368 1.00 34.72 209 ASN C CA 1
ATOM 4980 C C . ASN C 1 204 ? 15.736 41.522 106.207 1.00 34.90 209 ASN C C 1
ATOM 4981 O O . ASN C 1 204 ? 15.465 42.707 106.414 1.00 32.66 209 ASN C O 1
ATOM 4986 N N . VAL C 1 205 ? 15.734 40.987 104.987 1.00 33.35 210 VAL C N 1
ATOM 4987 C CA . VAL C 1 205 ? 15.285 41.745 103.826 1.00 34.83 210 VAL C CA 1
ATOM 4988 C C . VAL C 1 205 ? 13.783 42.044 104.001 1.00 33.94 210 VAL C C 1
ATOM 4989 O O . VAL C 1 205 ? 13.018 41.165 104.439 1.00 30.30 210 VAL C O 1
ATOM 4993 N N . THR C 1 206 ? 13.369 43.282 103.693 1.00 32.44 211 THR C N 1
ATOM 4994 C CA . THR C 1 206 ? 11.958 43.661 103.814 1.00 35.26 211 THR C CA 1
ATOM 4995 C C . THR C 1 206 ? 11.154 42.868 102.814 1.00 35.18 211 THR C C 1
ATOM 4996 O O . THR C 1 206 ? 11.710 42.418 101.830 1.00 33.92 211 THR C O 1
ATOM 5000 N N . THR C 1 207 ? 9.849 42.732 103.045 1.00 34.65 212 THR C N 1
ATOM 5001 C CA . THR C 1 207 ? 9.003 41.931 102.154 1.00 37.59 212 THR C CA 1
ATOM 5002 C C . THR C 1 207 ? 8.935 42.553 100.734 1.00 37.57 212 THR C C 1
ATOM 5003 O O . THR C 1 207 ? 8.877 41.778 99.654 1.00 35.07 212 THR C O 1
ATOM 5007 N N . GLU C 1 208 ? 8.929 43.941 100.745 1.00 37.64 213 GLU C N 1
ATOM 5008 C CA . GLU C 1 208 ? 8.963 44.701 99.474 1.00 36.43 213 GLU C CA 1
ATOM 5009 C C . GLU C 1 208 ? 10.238 44.416 98.667 1.00 34.77 213 GLU C C 1
ATOM 5010 O O . GLU C 1 208 ? 10.206 44.155 97.456 1.00 32.81 213 GLU C O 1
ATOM 5012 N N . LYS C 1 209 ? 11.377 44.455 99.345 1.00 35.05 214 LYS C N 1
ATOM 5013 C CA . LYS C 1 209 ? 12.648 44.179 98.685 1.00 33.50 214 LYS C CA 1
ATOM 5014 C C . LYS C 1 209 ? 12.730 42.687 98.318 1.00 31.14 214 LYS C C 1
ATOM 5015 O O . LYS C 1 209 ? 13.330 42.347 97.297 1.00 28.41 214 LYS C O 1
ATOM 5018 N N . LYS C 1 210 ? 12.100 41.802 99.097 1.00 28.16 215 LYS C N 1
ATOM 5019 C CA . LYS C 1 210 ? 12.132 40.383 98.737 1.00 33.27 215 LYS C CA 1
ATOM 5020 C C . LYS C 1 210 ? 11.339 40.165 97.443 1.00 32.61 215 LYS C C 1
ATOM 5021 O O . LYS C 1 210 ? 11.712 39.350 96.607 1.00 31.66 215 LYS C O 1
ATOM 5027 N N . GLN C 1 211 ? 10.257 40.922 97.287 1.00 33.25 216 GLN C N 1
ATOM 5028 C CA . GLN C 1 211 ? 9.413 40.853 96.085 1.00 32.75 216 GLN C CA 1
ATOM 5029 C C . GLN C 1 211 ? 10.113 41.396 94.864 1.00 31.44 216 GLN C C 1
ATOM 5030 O O . GLN C 1 211 ? 10.042 40.810 93.792 1.00 27.17 216 GLN C O 1
ATOM 5036 N N . GLU C 1 212 ? 10.775 42.536 95.028 1.00 32.37 217 GLU C N 1
ATOM 5037 C CA . GLU C 1 212 ? 11.497 43.169 93.930 1.00 33.14 217 GLU C CA 1
ATOM 5038 C C . GLU C 1 212 ? 12.623 42.278 93.428 1.00 31.00 217 GLU C C 1
ATOM 5039 O O . GLU C 1 212 ? 12.865 42.166 92.248 1.00 30.73 217 GLU C O 1
ATOM 5045 N N . LEU C 1 213 ? 13.306 41.623 94.339 1.00 31.69 218 LEU C N 1
ATOM 5046 C CA . LEU C 1 213 ? 14.406 40.747 93.954 1.00 29.99 218 LEU C CA 1
ATOM 5047 C C . LEU C 1 213 ? 13.923 39.458 93.257 1.00 30.63 218 LEU C C 1
ATOM 5048 O O . LEU C 1 213 ? 14.533 39.014 92.290 1.00 28.55 218 LEU C O 1
ATOM 5053 N N . SER C 1 214 ? 12.840 38.878 93.765 1.00 28.67 219 SER C N 1
ATOM 5054 C CA . SER C 1 214 ? 12.220 37.710 93.170 1.00 28.45 219 SER C CA 1
ATOM 5055 C C . SER C 1 214 ? 11.783 37.996 91.733 1.00 29.04 219 SER C C 1
ATOM 5056 O O . SER C 1 214 ? 11.989 37.197 90.817 1.00 29.45 219 SER C O 1
ATOM 5059 N N . ASP C 1 215 ? 11.152 39.146 91.548 1.00 30.40 220 ASP C N 1
ATOM 5060 C CA . ASP C 1 215 ? 10.700 39.561 90.224 1.00 30.48 220 ASP C CA 1
ATOM 5061 C C . ASP C 1 215 ? 11.861 39.726 89.229 1.00 28.68 220 ASP C C 1
ATOM 5062 O O . ASP C 1 215 ? 11.748 39.430 88.030 1.00 28.56 220 ASP C O 1
ATOM 5067 N N . PHE C 1 216 ? 12.987 40.224 89.705 1.00 31.89 221 PHE C N 1
ATOM 5068 C CA . PHE C 1 216 ? 14.110 40.446 88.822 1.00 29.81 221 PHE C CA 1
ATOM 5069 C C . PHE C 1 216 ? 14.683 39.073 88.389 1.00 31.83 221 PHE C C 1
ATOM 5070 O O . PHE C 1 216 ? 14.959 38.839 87.227 1.00 32.49 221 PHE C O 1
ATOM 5078 N N . ILE C 1 217 ? 14.868 38.183 89.347 1.00 30.47 222 ILE C N 1
ATOM 5079 C CA . ILE C 1 217 ? 15.361 36.857 89.071 1.00 30.33 222 ILE C CA 1
ATOM 5080 C C . ILE C 1 217 ? 14.410 36.132 88.135 1.00 30.88 222 ILE C C 1
ATOM 5081 O O . ILE C 1 217 ? 14.834 35.603 87.128 1.00 33.50 222 ILE C O 1
ATOM 5086 N N . LYS C 1 218 ? 13.117 36.151 88.439 1.00 32.39 223 LYS C N 1
ATOM 5087 C CA . LYS C 1 218 ? 12.124 35.459 87.627 1.00 34.70 223 LYS C CA 1
ATOM 5088 C C . LYS C 1 218 ? 12.139 35.897 86.169 1.00 33.22 223 LYS C C 1
ATOM 5089 O O . LYS C 1 218 ? 11.869 35.100 85.273 1.00 30.85 223 LYS C O 1
ATOM 5095 N N . SER C 1 219 ? 12.449 37.172 85.952 1.00 30.49 224 SER C N 1
ATOM 5096 C CA . SER C 1 219 ? 12.363 37.795 84.628 1.00 32.59 224 SER C CA 1
ATOM 5097 C C . SER C 1 219 ? 13.512 37.464 83.699 1.00 31.30 224 SER C C 1
ATOM 5098 O O . SER C 1 219 ? 13.455 37.818 82.527 1.00 31.23 224 SER C O 1
ATOM 5101 N N . LYS C 1 220 ? 14.542 36.791 84.204 1.00 31.89 225 LYS C N 1
ATOM 5102 C CA . LYS C 1 220 ? 15.667 36.372 83.370 1.00 31.63 225 LYS C CA 1
ATOM 5103 C C . LYS C 1 220 ? 15.316 35.285 82.349 1.00 34.77 225 LYS C C 1
ATOM 5104 O O . LYS C 1 220 ? 14.418 34.471 82.574 1.00 32.28 225 LYS C O 1
ATOM 5110 N N . PRO C 1 221 ? 16.048 35.252 81.225 1.00 34.74 226 PRO C N 1
ATOM 5111 C CA . PRO C 1 221 ? 15.902 34.208 80.216 1.00 34.98 226 PRO C CA 1
ATOM 5112 C C . PRO C 1 221 ? 16.209 32.790 80.734 1.00 33.48 226 PRO C C 1
ATOM 5113 O O . PRO C 1 221 ? 16.807 32.610 81.783 1.00 29.97 226 PRO C O 1
ATOM 5117 N N . THR C 1 222 ? 15.782 31.801 79.962 1.00 33.90 227 THR C N 1
ATOM 5118 C CA . THR C 1 222 ? 15.833 30.423 80.377 1.00 33.93 227 THR C CA 1
ATOM 5119 C C . THR C 1 222 ? 17.272 29.999 80.716 1.00 35.03 227 THR C C 1
ATOM 5120 O O . THR C 1 222 ? 17.470 29.178 81.599 1.00 32.95 227 THR C O 1
ATOM 5124 N N . GLU C 1 223 ? 18.263 30.575 80.017 1.00 32.60 228 GLU C N 1
ATOM 5125 C CA . GLU C 1 223 ? 19.715 30.264 80.226 1.00 34.23 228 GLU C CA 1
ATOM 5126 C C . GLU C 1 223 ? 20.146 30.410 81.655 1.00 30.68 228 GLU C C 1
ATOM 5127 O O . GLU C 1 223 ? 20.954 29.624 82.167 1.00 29.60 228 GLU C O 1
ATOM 5130 N N . TYR C 1 224 ? 19.649 31.482 82.267 1.00 31.52 229 TYR C N 1
ATOM 5131 C CA . TYR C 1 224 ? 19.928 31.835 83.648 1.00 29.93 229 TYR C CA 1
ATOM 5132 C C . TYR C 1 224 ? 19.251 30.831 84.569 1.00 28.87 229 TYR C C 1
ATOM 5133 O O . TYR C 1 224 ? 19.851 30.400 85.555 1.00 28.95 229 TYR C O 1
ATOM 5142 N N . TYR C 1 225 ? 17.986 30.501 84.299 1.00 29.20 230 TYR C N 1
ATOM 5143 C CA . TYR C 1 225 ? 17.309 29.494 85.109 1.00 28.98 230 TYR C CA 1
ATOM 5144 C C . TYR C 1 225 ? 18.075 28.147 85.051 1.00 29.60 230 TYR C C 1
ATOM 5145 O O . TYR C 1 225 ? 18.153 27.396 86.041 1.00 29.81 230 TYR C O 1
ATOM 5154 N N . GLN C 1 226 ? 18.630 27.823 83.888 1.00 28.87 231 GLN C N 1
ATOM 5155 C CA . GLN C 1 226 ? 19.351 26.539 83.748 1.00 31.86 231 GLN C CA 1
ATOM 5156 C C . GLN C 1 226 ? 20.685 26.555 84.492 1.00 29.54 231 GLN C C 1
ATOM 5157 O O . GLN C 1 226 ? 21.031 25.598 85.208 1.00 27.47 231 GLN C O 1
ATOM 5163 N N . LYS C 1 227 ? 21.429 27.647 84.357 1.00 28.69 232 LYS C N 1
ATOM 5164 C CA . LYS C 1 227 ? 22.676 27.820 85.088 1.00 28.38 232 LYS C CA 1
ATOM 5165 C C . LYS C 1 227 ? 22.509 27.717 86.616 1.00 31.40 232 LYS C C 1
ATOM 5166 O O . LYS C 1 227 ? 23.279 27.029 87.296 1.00 27.55 232 LYS C O 1
ATOM 5172 N N . PHE C 1 228 ? 21.503 28.408 87.146 1.00 28.67 233 PHE C N 1
ATOM 5173 C CA . PHE C 1 228 ? 21.341 28.533 88.594 1.00 29.12 233 PHE C CA 1
ATOM 5174 C C . PHE C 1 228 ? 20.226 27.677 89.172 1.00 29.89 233 PHE C C 1
ATOM 5175 O O . PHE C 1 228 ? 19.948 27.758 90.374 1.00 30.44 233 PHE C O 1
ATOM 5183 N N . LYS C 1 229 ? 19.703 26.762 88.353 1.00 28.87 234 LYS C N 1
ATOM 5184 C CA . LYS C 1 229 ? 18.690 25.781 88.762 1.00 28.57 234 LYS C CA 1
ATOM 5185 C C . LYS C 1 229 ? 17.555 26.475 89.490 1.00 27.14 234 LYS C C 1
ATOM 5186 O O . LYS C 1 229 ? 17.136 26.058 90.579 1.00 30.78 234 LYS C O 1
ATOM 5192 N N . ILE C 1 230 ? 17.053 27.533 88.882 1.00 25.77 235 ILE C N 1
ATOM 5193 C CA . ILE C 1 230 ? 16.091 28.383 89.549 1.00 27.15 235 ILE C CA 1
ATOM 5194 C C . ILE C 1 230 ? 14.781 27.680 89.531 1.00 27.46 235 ILE C C 1
ATOM 5195 O O . ILE C 1 230 ? 14.384 27.181 88.497 1.00 26.38 235 ILE C O 1
ATOM 5200 N N . VAL C 1 231 ? 14.116 27.629 90.694 1.00 27.14 236 VAL C N 1
ATOM 5201 C CA . VAL C 1 231 ? 12.797 27.017 90.834 1.00 25.99 236 VAL C CA 1
ATOM 5202 C C . VAL C 1 231 ? 11.855 28.141 91.256 1.00 28.22 236 VAL C C 1
ATOM 5203 O O . VAL C 1 231 ? 12.118 28.839 92.229 1.00 27.43 236 VAL C O 1
ATOM 5207 N N . VAL C 1 232 ? 10.798 28.330 90.480 1.00 27.82 237 VAL C N 1
ATOM 5208 C CA . VAL C 1 232 ? 9.745 29.292 90.767 1.00 24.74 237 VAL C CA 1
ATOM 5209 C C . VAL C 1 232 ? 8.459 28.536 91.127 1.00 26.37 237 VAL C C 1
ATOM 5210 O O . VAL C 1 232 ? 8.038 27.644 90.396 1.00 25.24 237 VAL C O 1
ATOM 5214 N N . GLU C 1 233 ? 7.852 28.882 92.267 1.00 25.77 238 GLU C N 1
ATOM 5215 C CA . GLU C 1 233 ? 6.510 28.381 92.621 1.00 29.29 238 GLU C CA 1
ATOM 5216 C C . GLU C 1 233 ? 5.535 29.540 92.748 1.00 29.92 238 GLU C C 1
ATOM 5217 O O . GLU C 1 233 ? 5.800 30.528 93.446 1.00 23.92 238 GLU C O 1
ATOM 5223 N N . ASP C 1 234 ? 4.441 29.445 91.994 1.00 29.01 239 ASP C N 1
ATOM 5224 C CA . ASP C 1 234 ? 3.352 30.399 92.083 1.00 29.79 239 ASP C CA 1
ATOM 5225 C C . ASP C 1 234 ? 3.809 31.852 91.845 1.00 28.33 239 ASP C C 1
ATOM 5226 O O . ASP C 1 234 ? 3.237 32.803 92.364 1.00 31.47 239 ASP C O 1
ATOM 5231 N N . GLY C 1 235 ? 4.832 32.020 91.017 1.00 28.23 240 GLY C N 1
ATOM 5232 C CA . GLY C 1 235 ? 5.260 33.344 90.620 1.00 26.96 240 GLY C CA 1
ATOM 5233 C C . GLY C 1 235 ? 6.395 33.935 91.446 1.00 27.43 240 GLY C C 1
ATOM 5234 O O . GLY C 1 235 ? 6.869 35.029 91.135 1.00 29.08 240 GLY C O 1
ATOM 5235 N N . ARG C 1 236 ? 6.842 33.193 92.453 1.00 23.19 241 ARG C N 1
ATOM 5236 C CA . ARG C 1 236 ? 7.916 33.615 93.314 1.00 25.88 241 ARG C CA 1
ATOM 5237 C C . ARG C 1 236 ? 9.065 32.615 93.277 1.00 22.76 241 ARG C C 1
ATOM 5238 O O . ARG C 1 236 ? 8.854 31.426 93.154 1.00 19.23 241 ARG C O 1
ATOM 5246 N N . VAL C 1 237 ? 10.282 33.132 93.365 1.00 21.62 242 VAL C N 1
ATOM 5247 C CA . VAL C 1 237 ? 11.475 32.327 93.330 1.00 21.05 242 VAL C CA 1
ATOM 5248 C C . VAL C 1 237 ? 11.498 31.534 94.631 1.00 22.73 242 VAL C C 1
ATOM 5249 O O . VAL C 1 237 ? 11.369 32.120 95.702 1.00 21.65 242 VAL C O 1
ATOM 5253 N N . TYR C 1 238 ? 11.620 30.211 94.524 1.00 23.59 243 TYR C N 1
ATOM 5254 C CA . TYR C 1 238 ? 11.606 29.318 95.680 1.00 23.52 243 TYR C CA 1
ATOM 5255 C C . TYR C 1 238 ? 13.048 28.982 96.045 1.00 21.60 243 TYR C C 1
ATOM 5256 O O . TYR C 1 238 ? 13.447 29.128 97.193 1.00 19.90 243 TYR C O 1
ATOM 5265 N N . SER C 1 239 ? 13.846 28.574 95.058 1.00 22.67 244 SER C N 1
ATOM 5266 C CA . SER C 1 239 ? 15.248 28.209 95.295 1.00 23.82 244 SER C CA 1
ATOM 5267 C C . SER C 1 239 ? 16.127 28.465 94.111 1.00 23.56 244 SER C C 1
ATOM 5268 O O . SER C 1 239 ? 15.641 28.650 92.983 1.00 20.98 244 SER C O 1
ATOM 5271 N N . PHE C 1 240 ? 17.429 28.550 94.382 1.00 23.15 245 PHE C N 1
ATOM 5272 C CA . PHE C 1 240 ? 18.459 28.577 93.348 1.00 24.72 245 PHE C CA 1
ATOM 5273 C C . PHE C 1 240 ? 19.700 27.868 93.858 1.00 24.72 245 PHE C C 1
ATOM 5274 O O . PHE C 1 240 ? 19.793 27.530 95.057 1.00 22.01 245 PHE C O 1
ATOM 5282 N N . ARG C 1 241 ? 20.637 27.633 92.961 1.00 23.66 246 ARG C N 1
ATOM 5283 C CA . ARG C 1 241 ? 21.838 26.864 93.284 1.00 27.38 246 ARG C CA 1
ATOM 5284 C C . ARG C 1 241 ? 23.080 27.701 93.035 1.00 27.06 246 ARG C C 1
ATOM 5285 O O . ARG C 1 241 ? 23.228 28.291 91.966 1.00 28.56 246 ARG C O 1
ATOM 5293 N N . GLY C 1 242 ? 23.971 27.730 94.021 1.00 26.08 247 GLY C N 1
ATOM 5294 C CA . GLY C 1 242 ? 25.231 28.492 93.933 1.00 27.53 247 GLY C CA 1
ATOM 5295 C C . GLY C 1 242 ? 26.414 27.533 94.120 1.00 26.47 247 GLY C C 1
ATOM 5296 O O . GLY C 1 242 ? 26.231 26.402 94.540 1.00 28.62 247 GLY C O 1
ATOM 5297 N N . GLU C 1 243 ? 27.598 28.036 93.820 1.00 28.67 248 GLU C N 1
ATOM 5298 C CA . GLU C 1 243 ? 28.856 27.327 93.998 1.00 29.57 248 GLU C CA 1
ATOM 5299 C C . GLU C 1 243 ? 29.668 27.940 95.133 1.00 26.50 248 GLU C C 1
ATOM 5300 O O . GLU C 1 243 ? 29.621 29.141 95.379 1.00 24.99 248 GLU C O 1
ATOM 5306 N N . SER C 1 244 ? 30.395 27.067 95.826 1.00 27.64 249 SER C N 1
ATOM 5307 C CA . SER C 1 244 ? 31.434 27.484 96.733 1.00 27.25 249 SER C CA 1
ATOM 5308 C C . SER C 1 244 ? 32.712 26.678 96.494 1.00 27.14 249 SER C C 1
ATOM 5309 O O . SER C 1 244 ? 32.710 25.596 95.890 1.00 27.49 249 SER C O 1
ATOM 5312 N N . ILE C 1 245 ? 33.800 27.203 97.016 1.00 26.20 250 ILE C N 1
ATOM 5313 C CA . ILE C 1 245 ? 35.093 26.585 96.865 1.00 26.98 250 ILE C CA 1
ATOM 5314 C C . ILE C 1 245 ? 35.865 26.491 98.167 1.00 26.17 250 ILE C C 1
ATOM 5315 O O . ILE C 1 245 ? 35.627 27.235 99.108 1.00 25.09 250 ILE C O 1
ATOM 5320 N N . LEU C 1 246 ? 36.770 25.525 98.206 1.00 25.10 251 LEU C N 1
ATOM 5321 C CA . LEU C 1 246 ? 37.681 25.302 99.317 1.00 24.50 251 LEU C CA 1
ATOM 5322 C C . LEU C 1 246 ? 39.067 25.212 98.641 1.00 28.51 251 LEU C C 1
ATOM 5323 O O . LEU C 1 246 ? 39.292 24.301 97.857 1.00 24.86 251 LEU C O 1
ATOM 5336 N N . LYS C 1 248 ? 43.319 24.988 99.253 1.00 26.77 253 LYS C N 1
ATOM 5337 C CA . LYS C 1 248 ? 44.448 24.721 100.108 1.00 26.54 253 LYS C CA 1
ATOM 5338 C C . LYS C 1 248 ? 45.665 25.218 99.302 1.00 26.98 253 LYS C C 1
ATOM 5339 O O . LYS C 1 248 ? 45.965 24.657 98.236 1.00 26.57 253 LYS C O 1
ATOM 5345 N N . ALA C 1 249 ? 46.286 26.300 99.754 1.00 25.28 254 ALA C N 1
ATOM 5346 C CA . ALA C 1 249 ? 47.412 26.919 99.065 1.00 25.64 254 ALA C CA 1
ATOM 5347 C C . ALA C 1 249 ? 48.617 26.984 100.028 1.00 28.05 254 ALA C C 1
ATOM 5348 O O . ALA C 1 249 ? 48.447 27.270 101.222 1.00 27.17 254 ALA C O 1
ATOM 5350 N N . ARG C 1 250 ? 49.812 26.713 99.494 1.00 27.65 255 ARG C N 1
ATOM 5351 C CA . ARG C 1 250 ? 51.036 26.610 100.281 1.00 24.03 255 ARG C CA 1
ATOM 5352 C C . ARG C 1 250 ? 51.910 27.852 100.123 1.00 26.39 255 ARG C C 1
ATOM 5353 O O . ARG C 1 250 ? 52.085 28.374 99.013 1.00 26.58 255 ARG C O 1
ATOM 5361 N N . LYS C 1 251 ? 52.422 28.359 101.253 1.00 25.85 256 LYS C N 1
ATOM 5362 C CA . LYS C 1 251 ? 53.562 29.302 101.258 1.00 25.69 256 LYS C CA 1
ATOM 5363 C C . LYS C 1 251 ? 54.813 28.430 101.135 1.00 27.98 256 LYS C C 1
ATOM 53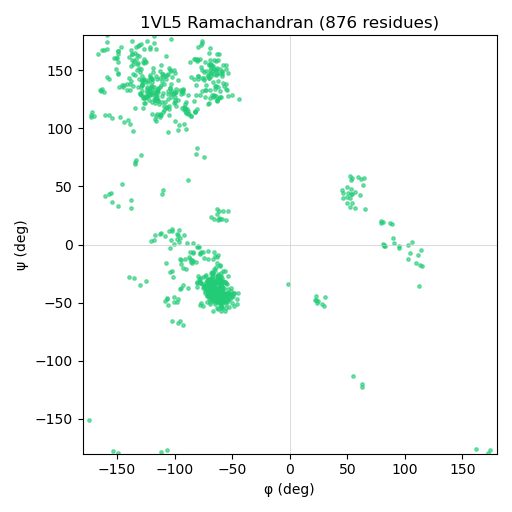64 O O . LYS C 1 251 ? 55.046 27.545 101.968 1.00 28.39 256 LYS C O 1
ATOM 5370 N N . PRO C 1 252 ? 55.547 28.567 100.026 1.00 30.65 257 PRO C N 1
ATOM 5371 C CA . PRO C 1 252 ? 56.660 27.637 99.837 1.00 32.54 257 PRO C CA 1
ATOM 5372 C C . PRO C 1 252 ? 57.738 27.643 100.957 1.00 34.46 257 PRO C C 1
ATOM 5373 O O . PRO C 1 252 ? 58.029 28.687 101.620 1.00 33.20 257 PRO C O 1
ATOM 5377 N N . THR C 1 253 ? 58.312 26.460 101.149 1.00 36.36 258 THR C N 1
ATOM 5378 C CA . THR C 1 253 ? 59.378 26.208 102.101 1.00 38.99 258 THR C CA 1
ATOM 5379 C C . THR C 1 253 ? 60.675 26.786 101.569 1.00 43.45 258 THR C C 1
ATOM 5380 O O . THR C 1 253 ? 60.907 26.687 100.357 1.00 46.52 258 THR C O 1
ATOM 5384 N N . GLY D 1 23 ? 22.945 15.904 43.061 1.00 49.49 28 GLY D N 1
ATOM 5385 C CA . GLY D 1 23 ? 24.333 16.192 42.540 1.00 51.01 28 GLY D CA 1
ATOM 5386 C C . GLY D 1 23 ? 24.466 16.017 41.040 1.00 53.52 28 GLY D C 1
ATOM 5387 O O . GLY D 1 23 ? 23.491 15.794 40.327 1.00 56.77 28 GLY D O 1
ATOM 5388 N N . SER D 1 24 ? 25.706 16.046 40.568 1.00 56.29 29 SER D N 1
ATOM 5389 C CA . SER D 1 24 ? 26.059 16.436 39.177 1.00 51.85 29 SER D CA 1
ATOM 5390 C C . SER D 1 24 ? 25.356 17.779 39.008 1.00 46.73 29 SER D C 1
ATOM 5391 O O . SER D 1 24 ? 24.804 18.096 37.953 1.00 45.17 29 SER D O 1
ATOM 5394 N N . ASP D 1 25 ? 25.407 18.566 40.083 1.00 39.70 30 ASP D N 1
ATOM 5395 C CA . ASP D 1 25 ? 25.092 19.974 39.980 1.00 39.43 30 ASP D CA 1
ATOM 5396 C C . ASP D 1 25 ? 26.415 20.768 39.996 1.00 36.54 30 ASP D C 1
ATOM 5397 O O . ASP D 1 25 ? 27.535 20.200 40.076 1.00 32.10 30 ASP D O 1
ATOM 5402 N N . LEU D 1 26 ? 26.273 22.073 39.849 1.00 35.09 31 LEU D N 1
ATOM 5403 C CA . LEU D 1 26 ? 27.411 22.944 39.823 1.00 37.24 31 LEU D CA 1
ATOM 5404 C C . LEU D 1 26 ? 28.219 22.853 41.107 1.00 37.98 31 LEU D C 1
ATOM 5405 O O . LEU D 1 26 ? 29.451 22.966 41.074 1.00 39.09 31 LEU D O 1
ATOM 5410 N N . ALA D 1 27 ? 27.537 22.661 42.231 1.00 35.65 32 ALA D N 1
ATOM 5411 C CA . ALA D 1 27 ? 28.206 22.684 43.535 1.00 34.47 32 ALA D CA 1
ATOM 5412 C C . ALA D 1 27 ? 29.116 21.481 43.720 1.00 32.22 32 ALA D C 1
ATOM 5413 O O . ALA D 1 27 ? 30.179 21.582 44.287 1.00 29.27 32 ALA D O 1
ATOM 5415 N N . LYS D 1 28 ? 28.686 20.328 43.251 1.00 31.51 33 LYS D N 1
ATOM 5416 C CA . LYS D 1 28 ? 29.511 19.141 43.345 1.00 29.33 33 LYS D CA 1
ATOM 5417 C C . LYS D 1 28 ? 30.720 19.280 42.419 1.00 31.30 33 LYS D C 1
ATOM 5418 O O . LYS D 1 28 ? 31.817 18.846 42.720 1.00 29.73 33 LYS D O 1
ATOM 5422 N N . LEU D 1 29 ? 30.519 19.893 41.270 1.00 32.36 34 LEU D N 1
ATOM 5423 C CA . LEU D 1 29 ? 31.626 20.144 40.337 1.00 32.90 34 LEU D CA 1
ATOM 5424 C C . LEU D 1 29 ? 32.681 21.018 40.986 1.00 31.51 34 LEU D C 1
ATOM 5425 O O . LEU D 1 29 ? 33.862 20.748 40.912 1.00 30.29 34 LEU D O 1
ATOM 5438 N N . GLN D 1 31 ? 33.232 21.480 44.260 1.00 29.84 36 GLN D N 1
ATOM 5439 C CA . GLN D 1 31 ? 33.857 20.770 45.356 1.00 31.90 36 GLN D CA 1
ATOM 5440 C C . GLN D 1 31 ? 35.008 19.908 44.854 1.00 35.94 36 GLN D C 1
ATOM 5441 O O . GLN D 1 31 ? 36.099 19.954 45.406 1.00 39.84 36 GLN D O 1
ATOM 5444 N N . ILE D 1 32 ? 34.770 19.187 43.763 1.00 36.54 37 ILE D N 1
ATOM 5445 C CA . ILE D 1 32 ? 35.706 18.190 43.221 1.00 37.82 37 ILE D CA 1
ATOM 5446 C C . ILE D 1 32 ? 36.912 18.884 42.601 1.00 37.49 37 ILE D C 1
ATOM 5447 O O . ILE D 1 32 ? 38.036 18.370 42.641 1.00 37.60 37 ILE D O 1
ATOM 5452 N N . ALA D 1 33 ? 36.679 20.086 42.081 1.00 34.76 38 ALA D N 1
ATOM 5453 C CA . ALA D 1 33 ? 37.708 20.865 41.415 1.00 31.68 38 ALA D CA 1
ATOM 5454 C C . ALA D 1 33 ? 38.855 21.197 42.339 1.00 32.70 38 ALA D C 1
ATOM 5455 O O . ALA D 1 33 ? 40.003 21.304 41.890 1.00 28.75 38 ALA D O 1
ATOM 5457 N N . ALA D 1 34 ? 38.525 21.389 43.620 1.00 33.11 39 ALA D N 1
ATOM 5458 C CA . ALA D 1 34 ? 39.495 21.652 44.655 1.00 33.76 39 ALA D CA 1
ATOM 5459 C C . ALA D 1 34 ? 40.412 22.810 44.279 1.00 35.26 39 ALA D C 1
ATOM 5460 O O . ALA D 1 34 ? 41.636 22.677 44.233 1.00 38.90 39 ALA D O 1
ATOM 5462 N N . LEU D 1 35 ? 39.783 23.953 44.050 1.00 34.41 40 LEU D N 1
ATOM 5463 C CA . LEU D 1 35 ? 40.431 25.138 43.493 1.00 32.98 40 LEU D CA 1
ATOM 5464 C C . LEU D 1 35 ? 41.394 25.709 44.472 1.00 35.86 40 LEU D C 1
ATOM 5465 O O . LEU D 1 35 ? 41.162 25.635 45.688 1.00 37.28 40 LEU D O 1
ATOM 5470 N N . LYS D 1 36 ? 42.462 26.291 43.923 1.00 36.56 41 LYS D N 1
ATOM 5471 C CA . LYS D 1 36 ? 43.501 26.952 44.691 1.00 35.28 41 LYS D CA 1
ATOM 5472 C C . LYS D 1 36 ? 43.385 28.481 44.661 1.00 34.70 41 LYS D C 1
ATOM 5473 O O . LYS D 1 36 ? 43.919 29.138 45.540 1.00 38.32 41 LYS D O 1
ATOM 5475 N N . GLY D 1 37 ? 42.724 29.047 43.653 1.00 31.22 42 GLY D N 1
ATOM 5476 C CA . GLY D 1 37 ? 42.571 30.497 43.538 1.00 32.93 42 GLY D CA 1
ATOM 5477 C C . GLY D 1 37 ? 43.362 31.142 42.408 1.00 31.27 42 GLY D C 1
ATOM 5478 O O . GLY D 1 37 ? 43.067 32.253 42.021 1.00 31.24 42 GLY D O 1
ATOM 5479 N N . ASN D 1 38 ? 44.337 30.429 41.866 1.00 29.57 43 ASN D N 1
ATOM 5480 C CA . ASN D 1 38 ? 45.222 30.946 40.838 1.00 29.92 43 ASN D CA 1
ATOM 5481 C C . ASN D 1 38 ? 44.900 30.483 39.420 1.00 30.60 43 ASN D C 1
ATOM 5482 O O . ASN D 1 38 ? 45.719 30.650 38.522 1.00 30.37 43 ASN D O 1
ATOM 5487 N N . GLU D 1 39 ? 43.744 29.872 39.197 1.00 29.83 44 GLU D N 1
ATOM 5488 C CA . GLU D 1 39 ? 43.566 29.144 37.959 1.00 28.26 44 GLU D CA 1
ATOM 5489 C C . GLU D 1 39 ? 43.100 29.978 36.774 1.00 29.89 44 GLU D C 1
ATOM 5490 O O . GLU D 1 39 ? 42.305 30.914 36.894 1.00 24.96 44 GLU D O 1
ATOM 5496 N N . GLU D 1 40 ? 43.614 29.606 35.608 1.00 30.82 45 GLU D N 1
ATOM 5497 C CA . GLU D 1 40 ? 43.025 30.014 34.363 1.00 31.51 45 GLU D CA 1
ATOM 5498 C C . GLU D 1 40 ? 42.206 28.849 33.876 1.00 28.46 45 GLU D C 1
ATOM 5499 O O . GLU D 1 40 ? 42.723 27.736 33.724 1.00 24.96 45 GLU D O 1
ATOM 5505 N N . VAL D 1 41 ? 40.926 29.136 33.634 1.00 25.93 46 VAL D N 1
ATOM 5506 C CA . VAL D 1 41 ? 39.910 28.124 33.377 1.00 27.56 46 VAL D CA 1
ATOM 5507 C C . VAL D 1 41 ? 39.302 28.325 32.014 1.00 24.70 46 VAL D C 1
ATOM 5508 O O . VAL D 1 41 ? 38.964 29.433 31.634 1.00 23.87 46 VAL D O 1
ATOM 5512 N N . LEU D 1 42 ? 39.177 27.231 31.287 1.00 23.39 47 LEU D N 1
ATOM 5513 C CA . LEU D 1 42 ? 38.501 27.219 30.016 1.00 25.50 47 LEU D CA 1
ATOM 5514 C C . LEU D 1 42 ? 37.152 26.504 30.181 1.00 26.84 47 LEU D C 1
ATOM 5515 O O . LEU D 1 42 ? 37.114 25.331 30.527 1.00 25.30 47 LEU D O 1
ATOM 5520 N N . ASP D 1 43 ? 36.051 27.208 29.947 1.00 26.07 48 ASP D N 1
ATOM 5521 C CA . ASP D 1 43 ? 34.739 26.532 29.931 1.00 25.85 48 ASP D CA 1
ATOM 5522 C C . ASP D 1 43 ? 34.334 26.176 28.505 1.00 25.08 48 ASP D C 1
ATOM 5523 O O . ASP D 1 43 ? 33.898 27.028 27.759 1.00 24.66 48 ASP D O 1
ATOM 5528 N N . VAL D 1 44 ? 34.469 24.905 28.137 1.00 28.47 49 VAL D N 1
ATOM 5529 C CA . VAL D 1 44 ? 34.194 24.485 26.776 1.00 29.24 49 VAL D CA 1
ATOM 5530 C C . VAL D 1 44 ? 32.680 24.299 26.634 1.00 30.37 49 VAL D C 1
ATOM 5531 O O . VAL D 1 44 ? 32.082 23.582 27.421 1.00 30.53 49 VAL D O 1
ATOM 5535 N N . ALA D 1 45 ? 32.096 24.922 25.601 1.00 28.44 50 ALA D N 1
ATOM 5536 C CA . ALA D 1 45 ? 30.659 24.839 25.319 1.00 29.32 50 ALA D CA 1
ATOM 5537 C C . ALA D 1 45 ? 29.870 25.484 26.437 1.00 28.27 50 ALA D C 1
ATOM 5538 O O . ALA D 1 45 ? 28.997 24.892 27.051 1.00 27.47 50 ALA D O 1
ATOM 5540 N N . THR D 1 46 ? 30.187 26.746 26.668 1.00 28.93 51 THR D N 1
ATOM 5541 C CA . THR D 1 46 ? 29.721 27.454 27.836 1.00 30.67 51 THR D CA 1
ATOM 5542 C C . THR D 1 46 ? 28.190 27.574 27.876 1.00 32.34 51 THR D C 1
ATOM 5543 O O . THR D 1 46 ? 27.588 27.683 28.955 1.00 31.61 51 THR D O 1
ATOM 5547 N N . GLY D 1 47 ? 27.573 27.518 26.701 1.00 35.41 52 GLY D N 1
ATOM 5548 C CA . GLY D 1 47 ? 26.120 27.602 26.593 1.00 37.85 52 GLY D CA 1
ATOM 5549 C C . GLY D 1 47 ? 25.555 28.846 27.263 1.00 36.18 52 GLY D C 1
ATOM 5550 O O . GLY D 1 47 ? 25.806 29.967 26.816 1.00 37.81 52 GLY D O 1
ATOM 5551 N N . GLY D 1 48 ? 24.794 28.643 28.340 1.00 32.76 53 GLY D N 1
ATOM 5552 C CA . GLY D 1 48 ? 24.212 29.756 29.087 1.00 32.94 53 GLY D CA 1
ATOM 5553 C C . GLY D 1 48 ? 25.207 30.384 30.045 1.00 31.98 53 GLY D C 1
ATOM 5554 O O . GLY D 1 48 ? 24.859 31.336 30.743 1.00 30.75 53 GLY D O 1
ATOM 5555 N N . GLY D 1 49 ? 26.422 29.818 30.105 1.00 31.13 54 GLY D N 1
ATOM 5556 C CA . GLY D 1 49 ? 27.533 30.375 30.900 1.00 33.91 54 GLY D CA 1
ATOM 5557 C C . GLY D 1 49 ? 27.513 30.094 32.396 1.00 32.93 54 GLY D C 1
ATOM 5558 O O . GLY D 1 49 ? 28.160 30.771 33.191 1.00 31.00 54 GLY D O 1
ATOM 5559 N N . HIS D 1 50 ? 26.740 29.096 32.772 1.00 31.27 55 HIS D N 1
ATOM 5560 C CA . HIS D 1 50 ? 26.546 28.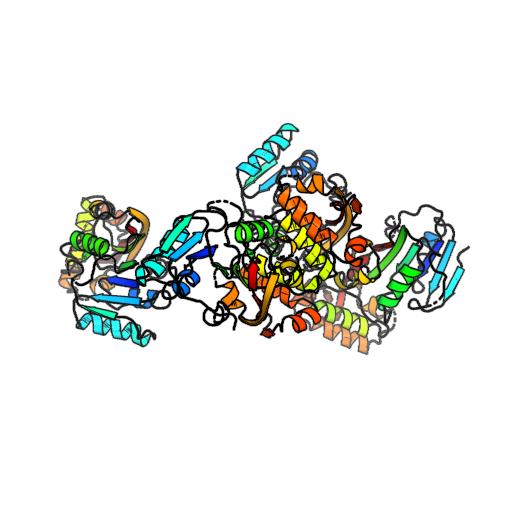770 34.156 1.00 32.03 55 HIS D CA 1
ATOM 5561 C C . HIS D 1 50 ? 27.812 28.232 34.821 1.00 32.14 55 HIS D C 1
ATOM 5562 O O . HIS D 1 50 ? 28.103 28.636 35.943 1.00 30.33 55 HIS D O 1
ATOM 5569 N N . VAL D 1 51 ? 28.556 27.336 34.152 1.00 30.76 56 VAL D N 1
ATOM 5570 C CA . VAL D 1 51 ? 29.802 26.858 34.716 1.00 29.31 56 VAL D CA 1
ATOM 5571 C C . VAL D 1 51 ? 30.834 27.984 34.830 1.00 29.06 56 VAL D C 1
ATOM 5572 O O . VAL D 1 51 ? 31.399 28.206 35.890 1.00 27.12 56 VAL D O 1
ATOM 5576 N N . ALA D 1 52 ? 31.068 28.712 33.753 1.00 30.26 57 ALA D N 1
ATOM 5577 C CA . ALA D 1 52 ? 31.905 29.910 33.833 1.00 30.09 57 ALA D CA 1
ATOM 5578 C C . ALA D 1 52 ? 31.518 30.873 34.978 1.00 30.85 57 ALA D C 1
ATOM 5579 O O . ALA D 1 52 ? 32.388 31.392 35.692 1.00 30.94 57 ALA D O 1
ATOM 5581 N N . ASN D 1 53 ? 30.227 31.138 35.161 1.00 31.96 58 ASN D N 1
ATOM 5582 C CA . ASN D 1 53 ? 29.794 32.040 36.240 1.00 30.54 58 ASN D CA 1
ATOM 5583 C C . ASN D 1 53 ? 30.183 31.513 37.615 1.00 31.08 58 ASN D C 1
ATOM 5584 O O . ASN D 1 53 ? 30.606 32.262 38.503 1.00 32.00 58 ASN D O 1
ATOM 5589 N N . ALA D 1 54 ? 30.020 30.202 37.764 1.00 29.74 59 ALA D N 1
ATOM 5590 C CA . ALA D 1 54 ? 30.297 29.493 38.998 1.00 27.98 59 ALA D CA 1
ATOM 5591 C C . ALA D 1 54 ? 31.736 29.611 39.429 1.00 27.82 59 ALA D C 1
ATOM 5592 O O . ALA D 1 54 ? 32.012 29.903 40.586 1.00 30.76 59 ALA D O 1
ATOM 5594 N N . PHE D 1 55 ? 32.648 29.352 38.503 1.00 24.86 60 PHE D N 1
ATOM 5595 C CA . PHE D 1 55 ? 34.091 29.424 38.779 1.00 27.13 60 PHE D CA 1
ATOM 5596 C C . PHE D 1 55 ? 34.586 30.850 38.961 1.00 25.97 60 PHE D C 1
ATOM 5597 O O . PHE D 1 55 ? 35.579 31.083 39.656 1.00 27.07 60 PHE D O 1
ATOM 5605 N N . ALA D 1 56 ? 33.941 31.796 38.288 1.00 28.85 61 ALA D N 1
ATOM 5606 C CA . ALA D 1 56 ? 34.496 33.190 38.191 1.00 27.76 61 ALA D CA 1
ATOM 5607 C C . ALA D 1 56 ? 34.971 33.859 39.490 1.00 29.86 61 ALA D C 1
ATOM 5608 O O . ALA D 1 56 ? 35.992 34.554 39.482 1.00 32.35 61 ALA D O 1
ATOM 5610 N N . PRO D 1 57 ? 34.232 33.710 40.599 1.00 30.43 62 PRO D N 1
ATOM 5611 C CA . PRO D 1 57 ? 34.744 34.361 41.820 1.00 32.20 62 PRO D CA 1
ATOM 5612 C C . PRO D 1 57 ? 35.904 33.679 42.552 1.00 31.86 62 PRO D C 1
ATOM 5613 O O . PRO D 1 57 ? 36.412 34.254 43.497 1.00 31.02 62 PRO D O 1
ATOM 5617 N N . PHE D 1 58 ? 36.310 32.481 42.130 1.00 32.10 63 PHE D N 1
ATOM 5618 C CA . PHE D 1 58 ? 37.281 31.639 42.863 1.00 33.74 63 PHE D CA 1
ATOM 5619 C C . PHE D 1 58 ? 38.559 31.285 42.108 1.00 33.93 63 PHE D C 1
ATOM 5620 O O . PHE D 1 58 ? 39.381 30.538 42.617 1.00 34.30 63 PHE D O 1
ATOM 5628 N N . VAL D 1 59 ? 38.705 31.805 40.896 1.00 34.05 64 VAL D N 1
ATOM 5629 C CA . VAL D 1 59 ? 39.854 31.533 40.026 1.00 30.93 64 VAL D CA 1
ATOM 5630 C C . VAL D 1 59 ? 40.390 32.871 39.506 1.00 29.37 64 VAL D C 1
ATOM 5631 O O . VAL D 1 59 ? 39.731 33.898 39.678 1.00 30.14 64 VAL D O 1
ATOM 5635 N N . LYS D 1 60 ? 41.540 32.862 38.834 1.00 28.68 65 LYS D N 1
ATOM 5636 C CA . LYS D 1 60 ? 42.138 34.102 38.320 1.00 29.04 65 LYS D CA 1
ATOM 5637 C C . LYS D 1 60 ? 41.446 34.599 37.035 1.00 28.54 65 LYS D C 1
ATOM 5638 O O . LYS D 1 60 ? 41.093 35.769 36.932 1.00 29.43 65 LYS D O 1
ATOM 5642 N N . LYS D 1 61 ? 41.317 33.721 36.039 1.00 26.68 66 LYS D N 1
ATOM 5643 C CA . LYS D 1 61 ? 40.749 34.079 34.730 1.00 25.34 66 LYS D CA 1
ATOM 5644 C C . LYS D 1 61 ? 39.864 32.972 34.260 1.00 22.53 66 LYS D C 1
ATOM 5645 O O . LYS D 1 61 ? 40.211 31.785 34.459 1.00 23.56 66 LYS D O 1
ATOM 5648 N N . VAL D 1 62 ? 38.766 33.349 33.6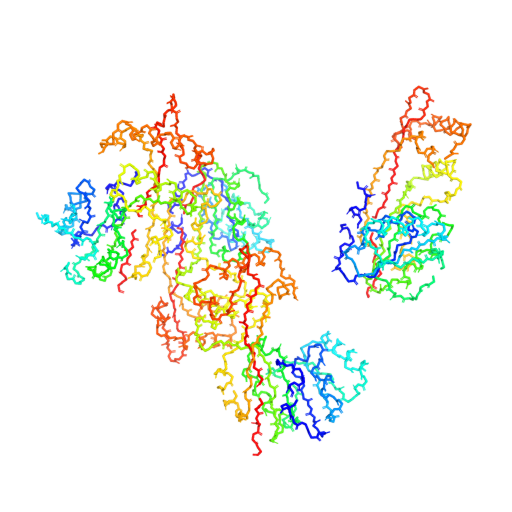05 1.00 20.50 67 VAL D N 1
ATOM 5649 C CA . VAL D 1 62 ? 37.897 32.414 32.908 1.00 22.84 67 VAL D CA 1
ATOM 5650 C C . VAL D 1 62 ? 37.702 32.777 31.428 1.00 22.10 67 VAL D C 1
ATOM 5651 O O . VAL D 1 62 ? 37.456 33.923 31.069 1.00 20.28 67 VAL D O 1
ATOM 5655 N N . VAL D 1 63 ? 37.858 31.776 30.581 1.00 21.64 68 VAL D N 1
ATOM 5656 C CA . VAL D 1 63 ? 37.552 31.873 29.174 1.00 23.46 68 VAL D CA 1
ATOM 5657 C C . VAL D 1 63 ? 36.310 31.048 28.922 1.00 24.25 68 VAL D C 1
ATOM 5658 O O . VAL D 1 63 ? 36.328 29.853 29.081 1.00 23.26 68 VAL D O 1
ATOM 5662 N N . ALA D 1 64 ? 35.234 31.713 28.520 1.00 26.72 69 ALA D N 1
ATOM 5663 C CA . ALA D 1 64 ? 34.000 31.061 28.131 1.00 27.03 69 ALA D CA 1
ATOM 5664 C C . ALA D 1 64 ? 34.005 30.879 26.617 1.00 27.43 69 ALA D C 1
ATOM 5665 O O . ALA D 1 64 ? 34.229 31.822 25.841 1.00 29.05 69 ALA D O 1
ATOM 5667 N N . PHE D 1 65 ? 33.730 29.646 26.211 1.00 28.02 70 PHE D N 1
ATOM 5668 C CA . PHE D 1 65 ? 34.077 29.192 24.882 1.00 27.73 70 PHE D CA 1
ATOM 5669 C C . PHE D 1 65 ? 32.886 28.431 24.266 1.00 28.33 70 PHE D C 1
ATOM 5670 O O . PHE D 1 65 ? 32.448 27.408 24.813 1.00 24.57 70 PHE D O 1
ATOM 5678 N N . ASP D 1 66 ? 32.343 28.965 23.162 1.00 29.61 71 ASP D N 1
ATOM 5679 C CA . ASP D 1 66 ? 31.347 28.231 22.378 1.00 29.47 71 ASP D CA 1
ATOM 5680 C C . ASP D 1 66 ? 31.400 28.587 20.903 1.00 32.20 71 ASP D C 1
ATOM 5681 O O . ASP D 1 66 ? 32.202 29.417 20.481 1.00 28.69 71 ASP D O 1
ATOM 5686 N N . LEU D 1 67 ? 30.502 27.958 20.150 1.00 34.04 72 LEU D N 1
ATOM 5687 C CA . LEU D 1 67 ? 30.519 27.901 18.701 1.00 35.42 72 LEU D CA 1
ATOM 5688 C C . LEU D 1 67 ? 30.098 29.179 17.996 1.00 36.83 72 LEU D C 1
ATOM 5689 O O . LEU D 1 67 ? 30.644 29.494 16.943 1.00 38.03 72 LEU D O 1
ATOM 5694 N N . THR D 1 68 ? 29.131 29.902 18.559 1.00 38.19 73 THR D N 1
ATOM 5695 C CA . THR D 1 68 ? 28.585 31.101 17.914 1.00 38.51 73 THR D CA 1
ATOM 5696 C C . THR D 1 68 ? 28.505 32.335 18.840 1.00 39.12 73 THR D C 1
ATOM 5697 O O . THR D 1 68 ? 28.370 32.218 20.056 1.00 40.34 73 THR D O 1
ATOM 5701 N N . GLU D 1 69 ? 28.585 33.524 18.253 1.00 39.24 74 GLU D N 1
ATOM 5702 C CA . GLU D 1 69 ? 28.385 34.754 19.011 1.00 38.22 74 GLU D CA 1
ATOM 5703 C C . GLU D 1 69 ? 26.968 34.768 19.588 1.00 37.06 74 GLU D C 1
ATOM 5704 O O . GLU D 1 69 ? 26.736 35.387 20.623 1.00 40.10 74 GLU D O 1
ATOM 5706 N N . ASP D 1 70 ? 26.032 34.076 18.933 1.00 33.27 75 ASP D N 1
ATOM 5707 C CA . ASP D 1 70 ? 24.668 33.978 19.421 1.00 31.51 75 ASP D CA 1
ATOM 5708 C C . ASP D 1 70 ? 24.692 33.422 20.830 1.00 33.56 75 ASP D C 1
ATOM 5709 O O . ASP D 1 70 ? 24.051 33.949 21.736 1.00 33.75 75 ASP D O 1
ATOM 5710 N N . ILE D 1 71 ? 25.451 32.340 20.993 1.00 31.80 76 ILE D N 1
ATOM 5711 C CA . ILE D 1 71 ? 25.622 31.659 22.257 1.00 31.58 76 ILE D CA 1
ATOM 5712 C C . ILE D 1 71 ? 26.457 32.426 23.273 1.00 29.36 76 ILE D C 1
ATOM 5713 O O . ILE D 1 71 ? 26.114 32.475 24.452 1.00 31.62 76 ILE D O 1
ATOM 5718 N N . LEU D 1 72 ? 27.552 33.013 22.821 1.00 26.90 77 LEU D N 1
ATOM 5719 C CA . LEU D 1 72 ? 28.417 33.781 23.700 1.00 27.22 77 LEU D CA 1
ATOM 5720 C C . LEU D 1 72 ? 27.734 35.077 24.192 1.00 30.66 77 LEU D C 1
ATOM 5721 O O . LEU D 1 72 ? 27.998 35.538 25.306 1.00 32.59 77 LEU D O 1
ATOM 5726 N N . LYS D 1 73 ? 26.836 35.648 23.395 1.00 32.70 78 LYS D N 1
ATOM 5727 C CA . LYS D 1 73 ? 26.059 36.807 23.866 1.00 33.82 78 LYS D CA 1
ATOM 5728 C C . LYS D 1 73 ? 25.160 36.376 25.040 1.00 33.74 78 LYS D C 1
ATOM 5729 O O . LYS D 1 73 ? 25.124 37.034 26.069 1.00 34.11 78 LYS D O 1
ATOM 5731 N N . VAL D 1 74 ? 24.457 35.260 24.890 1.00 32.44 79 VAL D N 1
ATOM 5732 C CA . VAL D 1 74 ? 23.619 34.722 25.966 1.00 33.49 79 VAL D CA 1
ATOM 5733 C C . VAL D 1 74 ? 24.446 34.537 27.250 1.00 33.54 79 VAL D C 1
ATOM 5734 O O . VAL D 1 74 ? 24.024 34.961 28.322 1.00 30.48 79 VAL D O 1
ATOM 5738 N N . ALA D 1 75 ? 25.625 33.916 27.130 1.00 32.89 80 ALA D N 1
ATOM 5739 C CA . ALA D 1 75 ? 26.497 33.674 28.289 1.00 34.24 80 ALA D CA 1
ATOM 5740 C C . ALA D 1 75 ? 27.058 34.969 28.871 1.00 35.47 80 ALA D C 1
ATOM 5741 O O . ALA D 1 75 ? 27.102 35.148 30.102 1.00 35.26 80 ALA D O 1
ATOM 5743 N N . ARG D 1 76 ? 27.490 35.871 27.991 1.00 36.84 81 ARG D N 1
ATOM 5744 C CA . ARG D 1 76 ? 28.070 37.127 28.431 1.00 37.77 81 ARG D CA 1
ATOM 5745 C C . ARG D 1 76 ? 27.049 37.860 29.294 1.00 39.97 81 ARG D C 1
ATOM 5746 O O . ARG D 1 76 ? 27.413 38.450 30.307 1.00 42.00 81 ARG D O 1
ATOM 5751 N N . ALA D 1 77 ? 25.773 37.788 28.916 1.00 40.72 82 ALA D N 1
ATOM 5752 C CA . ALA D 1 77 ? 24.716 38.499 29.634 1.00 41.46 82 ALA D CA 1
ATOM 5753 C C . ALA D 1 77 ? 24.530 37.926 31.033 1.00 40.92 82 ALA D C 1
ATOM 5754 O O . ALA D 1 77 ? 24.524 38.675 32.006 1.00 40.66 82 ALA D O 1
ATOM 5756 N N . PHE D 1 78 ? 24.417 36.602 31.138 1.00 39.29 83 PHE D N 1
ATOM 5757 C CA . PHE D 1 78 ? 24.241 35.958 32.441 1.00 37.67 83 PHE D CA 1
ATOM 5758 C C . PHE D 1 78 ? 25.388 36.316 33.382 1.00 37.45 83 PHE D C 1
ATOM 5759 O O . PHE D 1 78 ? 25.171 36.707 34.524 1.00 38.17 83 PHE D O 1
ATOM 5767 N N . ILE D 1 79 ? 26.609 36.222 32.876 1.00 36.31 84 ILE D N 1
ATOM 5768 C CA . ILE D 1 79 ? 27.796 36.332 33.709 1.00 36.79 84 ILE D CA 1
ATOM 5769 C C . ILE D 1 79 ? 27.999 37.780 34.154 1.00 34.45 84 ILE D C 1
ATOM 5770 O O . ILE D 1 79 ? 28.404 38.041 35.280 1.00 31.79 84 ILE D O 1
ATOM 5775 N N . GLU D 1 80 ? 27.709 38.717 33.267 1.00 36.93 85 GLU D N 1
ATOM 5776 C CA . GLU D 1 80 ? 27.827 40.147 33.602 1.00 39.38 85 GLU D CA 1
ATOM 5777 C C . GLU D 1 80 ? 26.679 40.643 34.492 1.00 37.79 85 GLU D C 1
ATOM 5778 O O . GLU D 1 80 ? 26.878 41.473 35.378 1.00 34.77 85 GLU D O 1
ATOM 5784 N N . GLY D 1 81 ? 25.488 40.103 34.281 1.00 40.05 86 GLY D N 1
ATOM 5785 C CA . GLY D 1 81 ? 24.371 40.339 35.196 1.00 41.43 86 GLY D CA 1
ATOM 5786 C C . GLY D 1 81 ? 24.659 39.864 36.615 1.00 41.73 86 GLY D C 1
ATOM 5787 O O . GLY D 1 81 ? 24.059 40.347 37.577 1.00 41.70 86 GLY D O 1
ATOM 5788 N N . ASN D 1 82 ? 25.570 38.907 36.754 1.00 41.83 87 ASN D N 1
ATOM 5789 C CA . ASN D 1 82 ? 25.957 38.411 38.066 1.00 41.31 87 ASN D CA 1
ATOM 5790 C C . ASN D 1 82 ? 27.220 39.085 38.582 1.00 41.72 87 ASN D C 1
ATOM 5791 O O . ASN D 1 82 ? 27.701 38.759 39.659 1.00 42.98 87 ASN D O 1
ATOM 5796 N N . GLY D 1 83 ? 27.750 40.036 37.820 1.00 41.94 88 GLY D N 1
ATOM 5797 C CA . GLY D 1 83 ? 28.799 40.918 38.324 1.00 41.78 88 GLY D CA 1
ATOM 5798 C C . GLY D 1 83 ? 30.157 40.759 37.674 1.00 41.22 88 GLY D C 1
ATOM 5799 O O . GLY D 1 83 ? 30.993 41.662 37.766 1.00 41.01 88 GLY D O 1
ATOM 5800 N N . HIS D 1 84 ? 30.382 39.637 37.000 1.00 40.69 89 HIS D N 1
ATOM 5801 C CA . HIS D 1 84 ? 31.726 39.303 36.516 1.00 41.06 89 HIS D CA 1
ATOM 5802 C C . HIS D 1 84 ? 31.983 39.851 35.109 1.00 42.31 89 HIS D C 1
ATOM 5803 O O . HIS D 1 84 ? 31.564 39.259 34.086 1.00 40.31 89 HIS D O 1
ATOM 5810 N N . GLN D 1 85 ? 32.688 40.994 35.094 1.00 41.29 90 GLN D N 1
ATOM 5811 C CA . GLN D 1 85 ? 33.039 41.729 33.869 1.00 41.22 90 GLN D CA 1
ATOM 5812 C C . GLN D 1 85 ? 34.363 41.292 33.237 1.00 40.15 90 GLN D C 1
ATOM 5813 O O . GLN D 1 85 ? 34.736 41.844 32.206 1.00 36.58 90 GLN D O 1
ATOM 5819 N N . GLN D 1 86 ? 35.048 40.292 33.819 1.00 40.97 91 GLN D N 1
ATOM 5820 C CA . GLN D 1 86 ? 36.441 39.992 33.440 1.00 40.42 91 GLN D CA 1
ATOM 5821 C C . GLN D 1 86 ? 36.636 38.650 32.740 1.00 38.52 91 GLN D C 1
ATOM 5822 O O . GLN D 1 86 ? 37.764 38.256 32.488 1.00 39.96 91 GLN D O 1
ATOM 5825 N N . VAL D 1 87 ? 35.538 37.982 32.386 1.00 36.68 92 VAL D N 1
ATOM 5826 C CA . VAL D 1 87 ? 35.582 36.722 31.636 1.00 32.67 92 VAL D CA 1
ATOM 5827 C C . VAL D 1 87 ? 35.899 37.004 30.163 1.00 30.17 92 VAL D C 1
ATOM 5828 O O . VAL D 1 87 ? 35.485 38.012 29.609 1.00 30.70 92 VAL D O 1
ATOM 5832 N N . GLU D 1 88 ? 36.676 36.130 29.550 1.00 28.55 93 GLU D N 1
ATOM 5833 C CA . GLU D 1 88 ? 37.052 36.286 28.162 1.00 29.43 93 GLU D CA 1
ATOM 5834 C C . GLU D 1 88 ? 36.149 35.383 27.319 1.00 28.23 93 GLU D C 1
ATOM 5835 O O . GLU D 1 88 ? 36.102 34.175 27.527 1.00 29.84 93 GLU D O 1
ATOM 5841 N N . TYR D 1 89 ? 35.434 35.961 26.359 1.00 25.98 94 TYR D N 1
ATOM 5842 C CA . TYR D 1 89 ? 34.458 35.210 25.572 1.00 27.22 94 TYR D CA 1
ATOM 5843 C C . TYR D 1 89 ? 35.071 34.806 24.232 1.00 27.89 94 TYR D C 1
ATOM 5844 O O . TYR D 1 89 ? 35.511 35.653 23.489 1.00 28.82 94 TYR D O 1
ATOM 5853 N N . VAL D 1 90 ? 35.174 33.507 23.947 1.00 30.17 95 VAL D N 1
ATOM 5854 C CA . VAL D 1 90 ? 35.862 33.086 22.724 1.00 30.24 95 VAL D CA 1
ATOM 5855 C C . VAL D 1 90 ? 35.007 32.126 21.893 1.00 29.90 95 VAL D C 1
ATOM 5856 O O . VAL D 1 90 ? 34.385 31.234 22.449 1.00 31.10 95 VAL D O 1
ATOM 5860 N N . GLN D 1 91 ? 34.993 32.337 20.567 1.00 30.96 96 GLN D N 1
ATOM 5861 C CA . GLN D 1 91 ? 34.234 31.527 19.595 1.00 31.13 96 GLN D CA 1
ATOM 5862 C C . GLN D 1 91 ? 35.097 30.397 19.019 1.00 31.32 96 GLN D C 1
ATOM 5863 O O . GLN D 1 91 ? 36.244 30.604 18.616 1.00 30.96 96 GLN D O 1
ATOM 5869 N N . GLY D 1 92 ? 34.556 29.185 19.005 1.00 31.73 97 GLY D N 1
ATOM 5870 C CA . GLY D 1 92 ? 35.283 28.090 18.409 1.00 32.69 97 GLY D CA 1
ATOM 5871 C C . GLY D 1 92 ? 34.703 26.718 18.590 1.00 30.54 97 GLY D C 1
ATOM 5872 O O . GLY D 1 92 ? 33.680 26.537 19.241 1.00 31.88 97 GLY D O 1
ATOM 5873 N N . ASP D 1 93 ? 35.434 25.757 18.028 1.00 31.42 98 ASP D N 1
ATOM 5874 C CA . ASP D 1 93 ? 35.075 24.353 18.016 1.00 30.38 98 ASP D CA 1
ATOM 5875 C C . ASP D 1 93 ? 35.942 23.575 19.017 1.00 30.66 98 ASP D C 1
ATOM 5876 O O . ASP D 1 93 ? 37.168 23.711 19.016 1.00 32.21 98 ASP D O 1
ATOM 5881 N N . ALA D 1 94 ? 35.288 22.790 19.869 1.00 29.50 99 ALA D N 1
ATOM 5882 C CA . ALA D 1 94 ? 35.952 22.036 20.923 1.00 30.09 99 ALA D CA 1
ATOM 5883 C C . ALA D 1 94 ? 36.978 21.039 20.391 1.00 30.05 99 ALA D C 1
ATOM 5884 O O . ALA D 1 94 ? 37.847 20.578 21.133 1.00 29.20 99 ALA D O 1
ATOM 5886 N N . GLU D 1 95 ? 36.863 20.729 19.103 1.00 31.54 100 GLU D N 1
ATOM 5887 C CA . GLU D 1 95 ? 37.704 19.777 18.421 1.00 30.88 100 GLU D CA 1
ATOM 5888 C C . GLU D 1 95 ? 38.878 20.421 17.695 1.00 29.53 100 GLU D C 1
ATOM 5889 O O . GLU D 1 95 ? 39.780 19.732 17.265 1.00 32.10 100 GLU D O 1
ATOM 5895 N N . GLN D 1 96 ? 38.875 21.741 17.546 1.00 30.95 101 GLN D N 1
ATOM 5896 C CA . GLN D 1 96 ? 39.996 22.460 16.947 1.00 31.01 101 GLN D CA 1
ATOM 5897 C C . GLN D 1 96 ? 40.044 23.857 17.624 1.00 29.90 101 GLN D C 1
ATOM 5898 O O . GLN D 1 96 ? 39.530 24.859 17.122 1.00 28.61 101 GLN D O 1
ATOM 5909 N N . PRO D 1 98 ? 41.349 27.257 19.427 1.00 31.94 103 PRO D N 1
ATOM 5910 C CA . PRO D 1 98 ? 42.291 28.292 19.021 1.00 31.90 103 PRO D CA 1
ATOM 5911 C C . PRO D 1 98 ? 43.222 28.757 20.147 1.00 32.44 103 PRO D C 1
ATOM 5912 O O . PRO D 1 98 ? 43.536 29.938 20.208 1.00 39.12 103 PRO D O 1
ATOM 5916 N N . PHE D 1 99 ? 43.690 27.857 21.005 1.00 27.88 104 PHE D N 1
ATOM 5917 C CA . PHE D 1 99 ? 44.520 28.244 22.151 1.00 29.99 104 PHE D CA 1
ATOM 5918 C C . PHE D 1 99 ? 45.878 27.616 22.064 1.00 30.50 104 PHE D C 1
ATOM 5919 O O . PHE D 1 99 ? 46.025 26.547 21.501 1.00 29.50 104 PHE D O 1
ATOM 5927 N N . THR D 1 100 ? 46.869 28.282 22.647 1.00 30.94 105 THR D N 1
ATOM 5928 C CA . THR D 1 100 ? 48.214 27.711 22.739 1.00 32.56 105 THR D CA 1
ATOM 5929 C C . THR D 1 100 ? 48.286 26.538 23.689 1.00 30.42 105 THR D C 1
ATOM 5930 O O . THR D 1 100 ? 47.414 26.399 24.570 1.00 29.74 105 THR D O 1
ATOM 5934 N N . ASP D 1 101 ? 49.314 25.696 23.516 1.00 28.64 106 ASP D N 1
ATOM 5935 C CA . ASP D 1 101 ? 49.500 24.535 24.388 1.00 27.77 106 ASP D CA 1
ATOM 5936 C C . ASP D 1 101 ? 49.735 25.074 25.791 1.00 26.52 106 ASP D C 1
ATOM 5937 O O . ASP D 1 101 ? 50.296 26.165 25.951 1.00 25.28 106 ASP D O 1
ATOM 5942 N N . GLU D 1 102 ? 49.355 24.285 26.797 1.00 28.16 107 GLU D N 1
ATOM 5943 C CA . GLU D 1 102 ? 49.698 24.508 28.206 1.00 25.40 107 GLU D CA 1
ATOM 5944 C C . GLU D 1 102 ? 49.305 25.866 28.667 1.00 24.70 107 GLU D C 1
ATOM 5945 O O . GLU D 1 102 ? 50.041 26.523 29.370 1.00 25.19 107 GLU D O 1
ATOM 5951 N N . ARG D 1 103 ? 48.116 26.292 28.282 1.00 24.70 108 ARG D N 1
ATOM 5952 C CA . ARG D 1 103 ? 47.628 27.583 28.725 1.00 27.82 108 ARG D CA 1
ATOM 5953 C C . ARG D 1 103 ? 46.773 27.500 30.032 1.00 28.13 108 ARG D C 1
ATOM 5954 O O . ARG D 1 103 ? 46.830 28.400 30.879 1.00 26.37 108 ARG D O 1
ATOM 5962 N N . PHE D 1 104 ? 46.011 26.418 30.208 1.00 24.82 109 PHE D N 1
ATOM 5963 C CA . PHE D 1 104 ? 44.975 26.395 31.227 1.00 24.59 109 PHE D CA 1
ATOM 5964 C C . PHE D 1 104 ? 45.319 25.465 32.384 1.00 26.68 109 PHE D C 1
ATOM 5965 O O . PHE D 1 104 ? 45.921 24.448 32.179 1.00 27.03 109 PHE D O 1
ATOM 5973 N N . HIS D 1 105 ? 44.943 25.837 33.599 1.00 27.75 110 HIS D N 1
ATOM 5974 C CA . HIS D 1 105 ? 45.015 24.930 34.731 1.00 26.66 110 HIS D CA 1
ATOM 5975 C C . HIS D 1 105 ? 43.816 23.995 34.744 1.00 26.84 110 HIS D C 1
ATOM 5976 O O . HIS D 1 105 ? 43.928 22.897 35.245 1.00 24.15 110 HIS D O 1
ATOM 5983 N N . ILE D 1 106 ? 42.661 24.507 34.286 1.00 26.56 111 ILE D N 1
ATOM 5984 C CA . ILE D 1 106 ? 41.431 23.761 34.210 1.00 26.98 111 ILE D CA 1
ATOM 5985 C C . ILE D 1 106 ? 40.706 23.881 32.867 1.00 26.35 111 ILE D C 1
ATOM 5986 O O . ILE D 1 106 ? 40.548 24.970 32.307 1.00 22.83 111 ILE D O 1
ATOM 5991 N N . VAL D 1 107 ? 40.248 22.733 32.370 1.00 24.49 112 VAL D N 1
ATOM 5992 C CA . VAL D 1 107 ? 39.234 22.717 31.327 1.00 24.44 112 VAL D CA 1
ATOM 5993 C C . VAL D 1 107 ? 37.978 22.095 31.895 1.00 27.12 112 VAL D C 1
ATOM 5994 O O . VAL D 1 107 ? 38.029 21.006 32.400 1.00 25.14 112 VAL D O 1
ATOM 5998 N N . THR D 1 108 ? 36.858 22.803 31.822 1.00 27.64 113 THR D N 1
ATOM 5999 C CA . THR D 1 108 ? 35.563 22.225 32.137 1.00 30.50 113 THR D CA 1
ATOM 6000 C C . THR D 1 108 ? 34.668 22.085 30.918 1.00 28.43 113 THR D C 1
ATOM 6001 O O . THR D 1 108 ? 34.773 22.838 29.954 1.00 27.74 113 THR D O 1
ATOM 6005 N N . CYS D 1 109 ? 33.745 21.134 30.997 1.00 28.17 114 CYS D N 1
ATOM 6006 C CA . CYS D 1 109 ? 32.836 20.882 29.917 1.00 25.46 114 CYS D CA 1
ATOM 6007 C C . CYS D 1 109 ? 31.634 20.117 30.444 1.00 27.45 114 CYS D C 1
ATOM 6008 O O . CYS D 1 109 ? 31.745 18.972 30.792 1.00 26.43 114 CYS D O 1
ATOM 6011 N N . ARG D 1 110 ? 30.478 20.748 30.462 1.00 25.95 115 ARG D N 1
ATOM 6012 C CA . ARG D 1 110 ? 29.324 20.161 31.098 1.00 29.21 115 ARG D CA 1
ATOM 6013 C C . ARG D 1 110 ? 28.131 19.995 30.167 1.00 29.67 115 ARG D C 1
ATOM 6014 O O . ARG D 1 110 ? 27.724 20.932 29.534 1.00 26.09 115 ARG D O 1
ATOM 6022 N N . ILE D 1 111 ? 27.568 18.781 30.155 1.00 30.88 116 ILE D N 1
ATOM 6023 C CA . ILE D 1 111 ? 26.388 18.370 29.364 1.00 33.61 116 ILE D CA 1
ATOM 6024 C C . ILE D 1 111 ? 26.435 18.811 27.906 1.00 32.30 116 ILE D C 1
ATOM 6025 O O . ILE D 1 111 ? 25.426 19.183 27.332 1.00 33.19 116 ILE D O 1
ATOM 6030 N N . ALA D 1 112 ? 27.626 18.720 27.324 1.00 31.73 117 ALA D N 1
ATOM 6031 C CA . ALA D 1 112 ? 27.897 19.204 25.976 1.00 30.17 117 ALA D CA 1
ATOM 6032 C C . ALA D 1 112 ? 28.488 18.143 25.065 1.00 28.14 117 ALA D C 1
ATOM 6033 O O . ALA D 1 112 ? 28.269 18.174 23.865 1.00 25.54 117 ALA D O 1
ATOM 6035 N N . ALA D 1 113 ? 29.252 17.224 25.631 1.00 25.66 118 ALA D N 1
ATOM 6036 C CA . ALA D 1 113 ? 30.082 16.320 24.833 1.00 28.26 118 ALA D CA 1
ATOM 6037 C C . ALA D 1 113 ? 29.322 15.323 23.947 1.00 30.83 118 ALA D C 1
ATOM 6038 O O . ALA D 1 113 ? 29.784 14.978 22.839 1.00 28.08 118 ALA D O 1
ATOM 6040 N N . HIS D 1 114 ? 28.162 14.875 24.431 1.00 31.00 119 HIS D N 1
ATOM 6041 C CA . HIS D 1 114 ? 27.274 13.998 23.664 1.00 30.14 119 HIS D CA 1
ATOM 6042 C C . HIS D 1 114 ? 26.744 14.636 22.367 1.00 30.81 119 HIS D C 1
ATOM 6043 O O . HIS D 1 114 ? 26.106 13.957 21.589 1.00 31.57 119 HIS D O 1
ATOM 6050 N N . HIS D 1 115 ? 26.972 15.936 22.154 1.00 29.66 120 HIS D N 1
ATOM 6051 C CA . HIS D 1 115 ? 26.733 16.574 20.856 1.00 30.35 120 HIS D CA 1
ATOM 6052 C C . HIS D 1 115 ? 27.970 16.665 19.904 1.00 29.00 120 HIS D C 1
ATOM 6053 O O . HIS D 1 115 ? 27.820 17.000 18.743 1.00 29.30 120 HIS D O 1
ATOM 6060 N N . PHE D 1 116 ? 29.175 16.426 20.401 1.00 26.83 121 PHE D N 1
ATOM 6061 C CA . PHE D 1 116 ? 30.396 16.563 19.610 1.00 25.22 121 PHE D CA 1
ATOM 6062 C C . PHE D 1 116 ? 30.509 15.457 18.565 1.00 26.74 121 PHE D C 1
ATOM 6063 O O . PHE D 1 116 ? 30.512 14.305 18.917 1.00 27.12 121 PHE D O 1
ATOM 6071 N N . PRO D 1 117 ? 30.585 15.793 17.266 1.00 29.34 122 PRO D N 1
ATOM 6072 C CA . PRO D 1 117 ? 30.785 14.712 16.296 1.00 27.93 122 PRO D CA 1
ATOM 6073 C C . PRO D 1 117 ? 32.084 13.888 16.418 1.00 28.94 122 PRO D C 1
ATOM 6074 O O . PRO D 1 117 ? 32.070 12.707 16.082 1.00 30.96 122 PRO D O 1
ATOM 6078 N N . ASN D 1 118 ? 33.165 14.492 16.909 1.00 28.60 123 ASN D N 1
ATOM 6079 C CA . ASN D 1 118 ? 34.415 13.786 17.193 1.00 28.78 123 ASN D CA 1
ATOM 6080 C C . ASN D 1 118 ? 34.954 14.054 18.606 1.00 28.42 123 ASN D C 1
ATOM 6081 O O . ASN D 1 118 ? 35.886 14.828 18.761 1.00 30.47 123 ASN D O 1
ATOM 6086 N N . PRO D 1 119 ? 34.358 13.419 19.644 1.00 28.62 124 PRO D N 1
ATOM 6087 C CA . PRO D 1 119 ? 34.700 13.727 21.023 1.00 28.51 124 PRO D CA 1
ATOM 6088 C C . PRO D 1 119 ? 36.151 13.416 21.409 1.00 27.80 124 PRO D C 1
ATOM 6089 O O . PRO D 1 119 ? 36.709 14.055 22.289 1.00 26.84 124 PRO D O 1
ATOM 6093 N N . ALA D 1 120 ? 36.770 12.461 20.736 1.00 28.64 125 ALA D N 1
ATOM 6094 C CA . ALA D 1 120 ? 38.146 12.147 21.015 1.00 28.13 125 ALA D CA 1
ATOM 6095 C C . ALA D 1 120 ? 39.105 13.312 20.645 1.00 27.96 125 ALA D C 1
ATOM 6096 O O . ALA D 1 120 ? 40.108 13.510 21.282 1.00 30.92 125 ALA D O 1
ATOM 6098 N N . SER D 1 121 ? 38.763 14.078 19.611 1.00 29.62 126 SER D N 1
ATOM 6099 C CA . SER D 1 121 ? 39.465 15.301 19.241 1.00 27.59 126 SER D CA 1
ATOM 6100 C C . SER D 1 121 ? 39.286 16.379 20.276 1.00 25.73 126 SER D C 1
ATOM 6101 O O . SER D 1 121 ? 40.210 17.138 20.546 1.00 27.29 126 SER D O 1
ATOM 6104 N N . PHE D 1 122 ? 38.110 16.445 20.874 1.00 28.18 127 PHE D N 1
ATOM 6105 C CA . PHE D 1 122 ? 37.907 17.313 22.017 1.00 28.60 127 PHE D CA 1
ATOM 6106 C C . PHE D 1 122 ? 38.825 16.889 23.181 1.00 27.83 127 PHE D C 1
ATOM 6107 O O . PHE D 1 122 ? 39.526 17.706 23.789 1.00 27.62 127 PHE D O 1
ATOM 6115 N N . VAL D 1 123 ? 38.831 15.607 23.491 1.00 27.86 128 VAL D N 1
ATOM 6116 C CA . VAL D 1 123 ? 39.698 15.131 24.574 1.00 25.70 128 VAL D CA 1
ATOM 6117 C C . VAL D 1 123 ? 41.182 15.414 24.318 1.00 29.02 128 VAL D C 1
ATOM 6118 O O . VAL D 1 123 ? 41.886 15.823 25.243 1.00 28.25 128 VAL D O 1
ATOM 6122 N N . SER D 1 124 ? 41.651 15.241 23.080 1.00 27.97 129 SER D N 1
ATOM 6123 C CA . SER D 1 124 ? 43.055 15.553 22.763 1.00 25.88 129 SER D CA 1
ATOM 6124 C C . SER D 1 124 ? 43.365 17.052 22.775 1.00 26.77 129 SER D C 1
ATOM 6125 O O . SER D 1 124 ? 44.460 17.462 23.183 1.00 27.30 129 SER D O 1
ATOM 6128 N N . GLU D 1 125 ? 42.403 17.871 22.373 1.00 24.98 130 GLU D N 1
ATOM 6129 C CA . GLU D 1 125 ? 42.584 19.303 22.465 1.00 27.97 130 GLU D CA 1
ATOM 6130 C C . GLU D 1 125 ? 42.632 19.787 23.910 1.00 28.64 130 GLU D C 1
ATOM 6131 O O . GLU D 1 125 ? 43.418 20.697 24.242 1.00 27.00 130 GLU D O 1
ATOM 6137 N N . ALA D 1 126 ? 41.763 19.228 24.755 1.00 29.15 131 ALA D N 1
ATOM 6138 C CA . ALA D 1 126 ? 41.725 19.593 26.158 1.00 29.94 131 ALA D CA 1
ATOM 6139 C C . ALA D 1 126 ? 43.081 19.274 26.762 1.00 30.65 131 ALA D C 1
ATOM 6140 O O . ALA D 1 126 ? 43.701 20.124 27.407 1.00 29.58 131 ALA D O 1
ATOM 6142 N N . TYR D 1 127 ? 43.532 18.051 26.536 1.00 27.48 132 TYR D N 1
ATOM 6143 C CA . TYR D 1 127 ? 44.848 17.619 26.992 1.00 27.42 132 TYR D CA 1
ATOM 6144 C C . TYR D 1 127 ? 45.962 18.601 26.593 1.00 28.17 132 TYR D C 1
ATOM 6145 O O . TYR D 1 127 ? 46.767 19.030 27.422 1.00 27.58 132 TYR D O 1
ATOM 6154 N N . ARG D 1 128 ? 45.981 18.960 25.318 1.00 27.15 133 ARG D N 1
ATOM 6155 C CA . ARG D 1 128 ? 46.949 19.916 24.763 1.00 28.66 133 ARG D CA 1
ATOM 6156 C C . ARG D 1 128 ? 46.950 21.299 25.406 1.00 26.50 133 ARG D C 1
ATOM 6157 O O . ARG D 1 128 ? 48.008 21.907 25.634 1.00 27.77 133 ARG D O 1
ATOM 6165 N N . VAL D 1 129 ? 45.771 21.830 25.644 1.00 26.17 134 VAL D N 1
ATOM 6166 C CA . VAL D 1 129 ? 45.671 23.179 26.164 1.00 27.50 134 VAL D CA 1
ATOM 6167 C C . VAL D 1 129 ? 45.872 23.261 27.690 1.00 24.97 134 VAL D C 1
ATOM 6168 O O . VAL D 1 129 ? 46.075 24.342 28.241 1.00 27.04 134 VAL D O 1
ATOM 6172 N N . LEU D 1 130 ? 45.801 22.126 28.356 1.00 26.29 135 LEU D N 1
ATOM 6173 C CA . LEU D 1 130 ? 46.106 22.053 29.771 1.00 24.51 135 LEU D CA 1
ATOM 6174 C C . LEU D 1 130 ? 47.603 22.138 30.058 1.00 25.76 135 LEU D C 1
ATOM 6175 O O . LEU D 1 130 ? 48.444 21.613 29.309 1.00 23.54 135 LEU D O 1
ATOM 6180 N N . LYS D 1 131 ? 47.916 22.846 31.139 1.00 27.13 136 LYS D N 1
ATOM 6181 C CA . LYS D 1 131 ? 49.224 22.830 31.728 1.00 29.80 136 LYS D CA 1
ATOM 6182 C C . LYS D 1 131 ? 49.444 21.445 32.275 1.00 29.32 136 LYS D C 1
ATOM 6183 O O . LYS D 1 131 ? 48.498 20.700 32.553 1.00 32.39 136 LYS D O 1
ATOM 6189 N N . LYS D 1 132 ? 50.716 21.073 32.351 1.00 26.85 137 LYS D N 1
ATOM 6190 C CA . LYS D 1 132 ? 51.111 19.856 32.977 1.00 29.26 137 LYS D CA 1
ATOM 6191 C C . LYS D 1 132 ? 50.651 19.954 34.429 1.00 28.28 137 LYS D C 1
ATOM 6192 O O . LYS D 1 132 ? 50.837 20.974 35.046 1.00 27.77 137 LYS D O 1
ATOM 6195 N N . GLY D 1 133 ? 49.999 18.913 34.945 1.00 30.11 138 GLY D N 1
ATOM 6196 C CA . GLY D 1 133 ? 49.413 18.965 36.285 1.00 31.04 138 GLY D CA 1
ATOM 6197 C C . GLY D 1 133 ? 48.041 19.657 36.370 1.00 30.83 138 GLY D C 1
ATOM 6198 O O . GLY D 1 133 ? 47.425 19.709 37.455 1.00 27.98 138 GLY D O 1
ATOM 6199 N N . GLY D 1 134 ? 47.552 20.156 35.231 1.00 26.32 139 GLY D N 1
ATOM 6200 C CA . GLY D 1 134 ? 46.192 20.668 35.138 1.00 26.17 139 GLY D CA 1
ATOM 6201 C C . GLY D 1 134 ? 45.148 19.585 35.075 1.00 27.87 139 GLY D C 1
ATOM 6202 O O . GLY D 1 134 ? 45.478 18.390 35.034 1.00 27.73 139 GLY D O 1
ATOM 6203 N N . GLN D 1 135 ? 43.874 19.970 35.095 1.00 29.33 140 GLN D N 1
ATOM 6204 C CA . GLN D 1 135 ? 42.803 18.947 35.169 1.00 27.66 140 GLN D CA 1
ATOM 6205 C C . GLN D 1 135 ? 41.649 19.198 34.243 1.00 26.80 140 GLN D C 1
ATOM 6206 O O . GLN D 1 135 ? 41.237 20.346 34.047 1.00 23.70 140 GLN D O 1
ATOM 6212 N N . LEU D 1 136 ? 41.079 18.097 33.758 1.00 24.83 141 LEU D N 1
ATOM 6213 C CA . LEU D 1 136 ? 39.875 18.139 32.960 1.00 26.20 141 LEU D CA 1
ATOM 6214 C C . LEU D 1 136 ? 38.737 17.787 33.896 1.00 28.21 141 LEU D C 1
ATOM 6215 O O . LEU D 1 136 ? 38.825 16.798 34.622 1.00 23.02 141 LEU D O 1
ATOM 6220 N N . LEU D 1 137 ? 37.680 18.612 33.886 1.00 25.96 142 LEU D N 1
ATOM 6221 C CA . LEU D 1 137 ? 36.427 18.324 34.642 1.00 25.84 142 LEU D CA 1
ATOM 6222 C C . LEU D 1 137 ? 35.263 18.140 33.663 1.00 27.24 142 LEU D C 1
ATOM 6223 O O . LEU D 1 137 ? 34.764 19.097 33.082 1.00 26.91 142 LEU D O 1
ATOM 6228 N N . LEU D 1 138 ? 34.834 16.893 33.487 1.00 27.39 143 LEU D N 1
ATOM 6229 C CA . LEU D 1 138 ? 33.908 16.568 32.434 1.00 29.43 143 LEU D CA 1
ATOM 6230 C C . LEU D 1 138 ? 32.637 15.998 33.027 1.00 27.26 143 LEU D C 1
ATOM 6231 O O . LEU D 1 138 ? 32.704 15.029 33.741 1.00 26.91 143 LEU D O 1
ATOM 6236 N N . VAL D 1 139 ? 31.500 16.641 32.721 1.00 27.77 144 VAL D N 1
ATOM 6237 C CA . VAL D 1 139 ? 30.154 16.201 33.141 1.00 28.77 144 VAL D CA 1
ATOM 6238 C C . VAL D 1 139 ? 29.292 15.946 31.898 1.00 28.16 144 VAL D C 1
ATOM 6239 O O . VAL D 1 139 ? 29.201 16.792 31.007 1.00 30.30 144 VAL D O 1
ATOM 6243 N N . ASP D 1 140 ? 28.666 14.782 31.842 1.00 31.35 145 ASP D N 1
ATOM 6244 C CA . ASP D 1 140 ? 27.751 14.471 30.759 1.00 29.47 145 ASP D CA 1
ATOM 6245 C C . ASP D 1 140 ? 26.821 13.313 31.127 1.00 28.31 145 ASP D C 1
ATOM 6246 O O . ASP D 1 140 ? 27.039 12.597 32.080 1.00 27.51 145 ASP D O 1
ATOM 6251 N N . ASN D 1 141 ? 25.791 13.136 30.320 1.00 28.86 146 ASN D N 1
ATOM 6252 C CA . ASN D 1 141 ? 24.918 11.950 30.405 1.00 27.71 146 ASN D CA 1
ATOM 6253 C C . ASN D 1 141 ? 25.705 10.740 29.965 1.00 27.30 146 ASN D C 1
ATOM 6254 O O . ASN D 1 141 ? 26.530 10.848 29.103 1.00 31.70 146 ASN D O 1
ATOM 6259 N N . SER D 1 142 ? 25.471 9.578 30.558 1.00 28.54 147 SER D N 1
ATOM 6260 C CA . SER D 1 142 ? 26.203 8.396 30.149 1.00 26.29 147 SER D CA 1
ATOM 6261 C C . SER D 1 142 ? 25.241 7.275 29.777 1.00 27.31 147 SER D C 1
ATOM 6262 O O . SER D 1 142 ? 24.113 7.239 30.240 1.00 26.98 147 SER D O 1
ATOM 6265 N N . ALA D 1 143 ? 25.725 6.333 28.977 1.00 25.67 148 ALA D N 1
ATOM 6266 C CA . ALA D 1 143 ? 24.962 5.192 28.566 1.00 25.29 148 ALA D CA 1
ATOM 6267 C C . ALA D 1 143 ? 25.426 3.959 29.328 1.00 25.91 148 ALA D C 1
ATOM 6268 O O . ALA D 1 143 ? 26.567 3.900 29.721 1.00 26.25 148 ALA D O 1
ATOM 6270 N N . PRO D 1 144 ? 24.521 2.973 29.532 1.00 25.67 149 PRO D N 1
ATOM 6271 C CA . PRO D 1 144 ? 24.854 1.713 30.163 1.00 26.55 149 PRO D CA 1
ATOM 6272 C C . PRO D 1 144 ? 25.900 0.950 29.402 1.00 28.02 149 PRO D C 1
ATOM 6273 O O . PRO D 1 144 ? 25.984 1.068 28.167 1.00 28.84 149 PRO D O 1
ATOM 6277 N N . GLU D 1 145 ? 26.673 0.155 30.137 1.00 28.19 150 GLU D N 1
ATOM 6278 C CA . GLU D 1 145 ? 27.595 -0.759 29.516 1.00 26.57 150 GLU D CA 1
ATOM 6279 C C . GLU D 1 145 ? 26.859 -1.746 28.650 1.00 25.62 150 GLU D C 1
ATOM 6280 O O . GLU D 1 145 ? 27.321 -2.062 27.580 1.00 27.56 150 GLU D O 1
ATOM 6286 N N . ASN D 1 146 ? 25.682 -2.185 29.085 1.00 26.72 151 ASN D N 1
ATOM 6287 C CA . ASN D 1 146 ? 24.878 -3.187 28.348 1.00 25.44 151 ASN D CA 1
ATOM 6288 C C . ASN D 1 146 ? 24.542 -2.629 26.974 1.00 29.00 151 ASN D C 1
ATOM 6289 O O . ASN D 1 146 ? 24.017 -1.529 26.869 1.00 25.39 151 ASN D O 1
ATOM 6294 N N . ASP D 1 147 ? 24.858 -3.389 25.935 1.00 31.63 152 ASP D N 1
ATOM 6295 C CA . ASP D 1 147 ? 24.704 -2.925 24.539 1.00 32.50 152 ASP D CA 1
ATOM 6296 C C . ASP D 1 147 ? 23.254 -2.614 24.174 1.00 30.07 152 ASP D C 1
ATOM 6297 O O . ASP D 1 147 ? 22.969 -1.585 23.593 1.00 30.13 152 ASP D O 1
ATOM 6302 N N . ALA D 1 148 ? 22.344 -3.519 24.511 1.00 31.86 153 ALA D N 1
ATOM 6303 C CA . ALA D 1 148 ? 20.964 -3.288 24.172 1.00 30.76 153 ALA D CA 1
ATOM 6304 C C . ALA D 1 148 ? 20.441 -1.994 24.787 1.00 31.37 153 ALA D C 1
ATOM 6305 O O . ALA D 1 148 ? 19.749 -1.193 24.123 1.00 28.54 153 ALA D O 1
ATOM 6307 N N . PHE D 1 149 ? 20.729 -1.797 26.054 1.00 29.95 154 PHE D N 1
ATOM 6308 C CA . PHE D 1 149 ? 20.286 -0.566 26.745 1.00 29.09 154 PHE D CA 1
ATOM 6309 C C . PHE D 1 149 ? 21.034 0.677 26.291 1.00 28.53 154 PHE D C 1
ATOM 6310 O O . PHE D 1 149 ? 20.473 1.746 26.258 1.00 29.32 154 PHE D O 1
ATOM 6318 N N . ASP D 1 150 ? 22.298 0.546 25.933 1.00 28.81 155 ASP D N 1
ATOM 6319 C CA . ASP D 1 150 ? 23.039 1.659 25.317 1.00 29.18 155 ASP D CA 1
ATOM 6320 C C . ASP D 1 150 ? 22.336 2.106 24.017 1.00 29.73 155 ASP D C 1
ATOM 6321 O O . ASP D 1 150 ? 21.988 3.255 23.863 1.00 31.31 155 ASP D O 1
ATOM 6326 N N . VAL D 1 151 ? 22.113 1.172 23.108 1.00 29.25 156 VAL D N 1
ATOM 6327 C CA . VAL D 1 151 ? 21.419 1.447 21.863 1.00 28.50 156 VAL D CA 1
ATOM 6328 C C . VAL D 1 151 ? 20.067 2.060 22.117 1.00 29.64 156 VAL D C 1
ATOM 6329 O O . VAL D 1 151 ? 19.728 3.152 21.552 1.00 29.20 156 VAL D O 1
ATOM 6333 N N . PHE D 1 152 ? 19.285 1.413 22.989 1.00 29.74 157 PHE D N 1
ATOM 6334 C CA . PHE D 1 152 ? 17.943 1.918 23.290 1.00 29.61 157 PHE D CA 1
ATOM 6335 C C . PHE D 1 152 ? 17.985 3.348 23.848 1.00 29.34 157 PHE D C 1
ATOM 6336 O O . PHE D 1 152 ? 17.227 4.214 23.448 1.00 33.22 157 PHE D O 1
ATOM 6344 N N . TYR D 1 153 ? 18.859 3.584 24.810 1.00 28.80 158 TYR D N 1
ATOM 6345 C CA . TYR D 1 153 ? 18.931 4.868 25.448 1.00 29.44 158 TYR D CA 1
ATOM 6346 C C . TYR D 1 153 ? 19.269 5.960 24.401 1.00 30.65 158 TYR D C 1
ATOM 6347 O O . TYR D 1 153 ? 18.672 7.038 24.367 1.00 29.53 158 TYR D O 1
ATOM 6356 N N . ASN D 1 154 ? 20.278 5.683 23.589 1.00 28.35 159 ASN D N 1
ATOM 6357 C CA . ASN D 1 154 ? 20.758 6.639 22.624 1.00 27.47 159 ASN D CA 1
ATOM 6358 C C . ASN D 1 154 ? 19.710 6.896 21.540 1.00 28.87 159 ASN D C 1
ATOM 6359 O O . ASN D 1 154 ? 19.594 8.006 21.010 1.00 24.72 159 ASN D O 1
ATOM 6364 N N . TYR D 1 155 ? 18.940 5.856 21.209 1.00 27.78 160 TYR D N 1
ATOM 6365 C CA . TYR D 1 155 ? 17.881 5.980 20.241 1.00 28.75 160 TYR D CA 1
ATOM 6366 C C . TYR D 1 155 ? 16.839 6.977 20.694 1.00 27.85 160 TYR D C 1
ATOM 6367 O O . TYR D 1 155 ? 16.424 7.826 19.926 1.00 29.00 160 TYR D O 1
ATOM 6376 N N . VAL D 1 156 ? 16.424 6.824 21.946 1.00 31.39 161 VAL D N 1
ATOM 6377 C CA . VAL D 1 156 ? 15.467 7.710 22.606 1.00 31.67 161 VAL D CA 1
ATOM 6378 C C . VAL D 1 156 ? 15.967 9.143 22.689 1.00 29.66 161 VAL D C 1
ATOM 6379 O O . VAL D 1 156 ? 15.241 10.084 22.355 1.00 28.11 161 VAL D O 1
ATOM 6383 N N . GLU D 1 157 ? 17.227 9.296 23.051 1.00 27.91 162 GLU D N 1
ATOM 6384 C CA . GLU D 1 157 ? 17.875 10.617 23.032 1.00 27.85 162 GLU D CA 1
ATOM 6385 C C . GLU D 1 157 ? 17.858 11.312 21.671 1.00 26.98 162 GLU D C 1
ATOM 6386 O O . GLU D 1 157 ? 17.621 12.554 21.563 1.00 26.40 162 GLU D O 1
ATOM 6392 N N . LYS D 1 158 ? 18.170 10.536 20.640 1.00 27.51 163 LYS D N 1
ATOM 6393 C CA . LYS D 1 158 ? 18.250 11.052 19.261 1.00 27.99 163 LYS D CA 1
ATOM 6394 C C . LYS D 1 158 ? 16.867 11.363 18.695 1.00 29.78 163 LYS D C 1
ATOM 6395 O O . LYS D 1 158 ? 16.705 12.353 17.989 1.00 31.23 163 LYS D O 1
ATOM 6401 N N . GLU D 1 159 ? 15.869 10.543 19.019 1.00 29.77 164 GLU D N 1
ATOM 6402 C CA . GLU D 1 159 ? 14.505 10.855 18.601 1.00 28.35 164 GLU D CA 1
ATOM 6403 C C . GLU D 1 159 ? 14.004 12.153 19.189 1.00 28.18 164 GLU D C 1
ATOM 6404 O O . GLU D 1 159 ? 13.303 12.906 18.526 1.00 30.54 164 GLU D O 1
ATOM 6410 N N . ARG D 1 160 ? 14.375 12.429 20.427 1.00 30.16 165 ARG D N 1
ATOM 6411 C CA . ARG D 1 160 ? 14.021 13.699 21.088 1.00 29.90 165 ARG D CA 1
ATOM 6412 C C . ARG D 1 160 ? 14.900 14.871 20.690 1.00 28.91 165 ARG D C 1
ATOM 6413 O O . ARG D 1 160 ? 14.466 16.018 20.753 1.00 29.91 165 ARG D O 1
ATOM 6421 N N . ASP D 1 161 ? 16.138 14.604 20.287 1.00 29.20 166 ASP D N 1
ATOM 6422 C CA . ASP D 1 161 ? 17.037 15.663 19.840 1.00 30.10 166 ASP D CA 1
ATOM 6423 C C . ASP D 1 161 ? 17.919 15.177 18.691 1.00 30.37 166 ASP D C 1
ATOM 6424 O O . ASP D 1 161 ? 18.876 14.446 18.900 1.00 30.48 166 ASP D O 1
ATOM 6429 N N . TYR D 1 162 ? 17.592 15.633 17.488 1.00 27.44 167 TYR D N 1
ATOM 6430 C CA . TYR D 1 162 ? 18.346 15.327 16.269 1.00 28.94 167 TYR D CA 1
ATOM 6431 C C . TYR D 1 162 ? 19.805 15.712 16.357 1.00 28.62 167 TYR D C 1
ATOM 6432 O O . TYR D 1 162 ? 20.621 15.047 15.742 1.00 29.69 167 TYR D O 1
ATOM 6434 N N . SER D 1 163 ? 20.132 16.788 17.096 1.00 25.42 168 SER D N 1
ATOM 6435 C CA . SER D 1 163 ? 21.520 17.202 17.314 1.00 27.99 168 SER D CA 1
ATOM 6436 C C . SER D 1 163 ? 22.322 16.330 18.291 1.00 26.61 168 SER D C 1
ATOM 6437 O O . SER D 1 163 ? 23.532 16.484 18.404 1.00 27.96 168 SER D O 1
ATOM 6440 N N . HIS D 1 164 ? 21.661 15.457 19.024 1.00 26.63 169 HIS D N 1
ATOM 6441 C CA . HIS D 1 164 ? 22.339 14.372 19.765 1.00 27.42 169 HIS D CA 1
ATOM 6442 C C . HIS D 1 164 ? 23.309 13.590 18.877 1.00 28.89 169 HIS D C 1
ATOM 6443 O O . HIS D 1 164 ? 22.921 13.142 17.806 1.00 29.54 169 HIS D O 1
ATOM 6450 N N . HIS D 1 165 ? 24.560 13.417 19.314 1.00 25.13 170 HIS D N 1
ATOM 6451 C CA . HIS D 1 165 ? 25.482 12.564 18.612 1.00 25.34 170 HIS D CA 1
ATOM 6452 C C . HIS D 1 165 ? 25.513 11.190 19.269 1.00 28.90 170 HIS D C 1
ATOM 6453 O O . HIS D 1 165 ? 25.101 10.190 18.675 1.00 30.49 170 HIS D O 1
ATOM 6460 N N . ARG D 1 166 ? 26.038 11.131 20.484 1.00 28.36 171 ARG D N 1
ATOM 6461 C CA . ARG D 1 166 ? 26.088 9.891 21.242 1.00 30.20 171 ARG D CA 1
ATOM 6462 C C . ARG D 1 166 ? 26.394 10.216 22.690 1.00 27.04 171 ARG D C 1
ATOM 6463 O O . ARG D 1 166 ? 27.240 11.068 22.975 1.00 28.54 171 ARG D O 1
ATOM 6471 N N . ALA D 1 167 ? 25.639 9.613 23.597 1.00 25.77 172 ALA D N 1
ATOM 6472 C CA . ALA D 1 167 ? 26.018 9.545 24.996 1.00 26.47 172 ALA D CA 1
ATOM 6473 C C . ALA D 1 167 ? 26.877 8.281 25.144 1.00 29.60 172 ALA D C 1
ATOM 6474 O O . ALA D 1 167 ? 26.423 7.152 24.919 1.00 28.91 172 ALA D O 1
ATOM 6476 N N . TRP D 1 168 ? 28.139 8.504 25.473 1.00 28.84 173 TRP D N 1
ATOM 6477 C CA . TRP D 1 168 ? 29.116 7.434 25.547 1.00 27.43 173 TRP D CA 1
ATOM 6478 C C . TRP D 1 168 ? 29.011 6.691 26.843 1.00 27.78 173 TRP D C 1
ATOM 6479 O O . TRP D 1 168 ? 28.456 7.191 27.835 1.00 30.70 173 TRP D O 1
ATOM 6490 N N . LYS D 1 169 ? 29.505 5.462 26.820 1.00 28.90 174 LYS D N 1
ATOM 6491 C CA . LYS D 1 169 ? 29.570 4.658 28.018 1.00 27.22 174 LYS D CA 1
ATOM 6492 C C . LYS D 1 169 ? 30.683 5.162 28.924 1.00 30.38 174 LYS D C 1
ATOM 6493 O O . LYS D 1 169 ? 31.659 5.782 28.460 1.00 26.10 174 LYS D O 1
ATOM 6499 N N . LYS D 1 170 ? 30.554 4.847 30.211 1.00 28.21 175 LYS D N 1
ATOM 6500 C CA . LYS D 1 170 ? 31.598 5.170 31.168 1.00 28.24 175 LYS D CA 1
ATOM 6501 C C . LYS D 1 170 ? 32.898 4.530 30.692 1.00 23.91 175 LYS D C 1
ATOM 6502 O O . LYS D 1 170 ? 33.940 5.152 30.764 1.00 21.96 175 LYS D O 1
ATOM 6508 N N . SER D 1 171 ? 32.849 3.287 30.222 1.00 26.42 176 SER D N 1
ATOM 6509 C CA . SER D 1 171 ? 34.027 2.601 29.672 1.00 25.31 176 SER D CA 1
ATOM 6510 C C . SER D 1 171 ? 34.611 3.256 28.413 1.00 27.78 176 SER D C 1
ATOM 6511 O O . SER D 1 171 ? 35.834 3.196 28.187 1.00 27.03 176 SER D O 1
ATOM 6514 N N . ASP D 1 172 ? 33.759 3.895 27.603 1.00 29.11 177 ASP D N 1
ATOM 6515 C CA . ASP D 1 172 ? 34.208 4.596 26.432 1.00 27.30 177 ASP D CA 1
ATOM 6516 C C . ASP D 1 172 ? 34.996 5.853 26.854 1.00 27.29 177 ASP D C 1
ATOM 6517 O O . ASP D 1 172 ? 35.987 6.216 26.243 1.00 27.38 177 ASP D O 1
ATOM 6522 N N . TRP D 1 173 ? 34.510 6.556 27.863 1.00 28.29 178 TRP D N 1
ATOM 6523 C CA . TRP D 1 173 ? 35.235 7.712 28.401 1.00 25.96 178 TRP D CA 1
ATOM 6524 C C . TRP D 1 173 ? 36.543 7.260 29.018 1.00 24.36 178 TRP D C 1
ATOM 6525 O O . TRP D 1 173 ? 37.546 7.906 28.831 1.00 27.87 178 TRP D O 1
ATOM 6536 N N . LEU D 1 174 ? 36.565 6.120 29.713 1.00 25.83 179 LEU D N 1
ATOM 6537 C CA . LEU D 1 174 ? 37.830 5.613 30.240 1.00 25.46 179 LEU D CA 1
ATOM 6538 C C . LEU D 1 174 ? 38.857 5.447 29.147 1.00 26.20 179 LEU D C 1
ATOM 6539 O O . LEU D 1 174 ? 40.039 5.869 29.284 1.00 28.14 179 LEU D O 1
ATOM 6544 N N . LYS D 1 175 ? 38.428 4.821 28.063 1.00 25.44 180 LYS D N 1
ATOM 6545 C CA . LYS D 1 175 ? 39.287 4.588 26.924 1.00 24.67 180 LYS D CA 1
ATOM 6546 C C . LYS D 1 175 ? 39.786 5.890 26.272 1.00 26.69 180 LYS D C 1
ATOM 6547 O O . LYS D 1 175 ? 40.958 6.039 25.995 1.00 26.16 180 LYS D O 1
ATOM 6561 N N . LEU D 1 177 ? 39.972 8.877 27.587 1.00 26.27 182 LEU D N 1
ATOM 6562 C CA . LEU D 1 177 ? 40.872 9.592 28.482 1.00 27.93 182 LEU D CA 1
ATOM 6563 C C . LEU D 1 177 ? 42.270 8.988 28.490 1.00 27.07 182 LEU D C 1
ATOM 6564 O O . LEU D 1 177 ? 43.284 9.712 28.319 1.00 28.56 182 LEU D O 1
ATOM 6569 N N . GLU D 1 178 ? 42.363 7.657 28.618 1.00 26.44 183 GLU D N 1
ATOM 6570 C CA . GLU D 1 178 ? 43.659 7.037 28.656 1.00 23.18 183 GLU D CA 1
ATOM 6571 C C . GLU D 1 178 ? 44.355 7.256 27.317 1.00 26.93 183 GLU D C 1
ATOM 6572 O O . GLU D 1 178 ? 45.543 7.532 27.286 1.00 26.64 183 GLU D O 1
ATOM 6578 N N . GLU D 1 179 ? 43.630 7.160 26.207 1.00 24.36 184 GLU D N 1
ATOM 6579 C CA . GLU D 1 179 ? 44.253 7.272 24.880 1.00 27.01 184 GLU D CA 1
ATOM 6580 C C . GLU D 1 179 ? 44.799 8.659 24.637 1.00 24.76 184 GLU D C 1
ATOM 6581 O O . GLU D 1 179 ? 45.772 8.822 23.932 1.00 25.53 184 GLU D O 1
ATOM 6587 N N . ALA D 1 180 ? 44.255 9.649 25.313 1.00 26.14 185 ALA D N 1
ATOM 6588 C CA . ALA D 1 180 ? 44.741 11.041 25.154 1.00 25.41 185 ALA D CA 1
ATOM 6589 C C . ALA D 1 180 ? 45.898 11.378 26.049 1.00 26.80 185 ALA D C 1
ATOM 6590 O O . ALA D 1 180 ? 46.538 12.429 25.882 1.00 28.40 185 ALA D O 1
ATOM 6592 N N . GLY D 1 181 ? 46.148 10.505 27.023 1.00 29.01 186 GLY D N 1
ATOM 6593 C CA . GLY D 1 181 ? 47.147 10.758 28.042 1.00 28.98 186 GLY D CA 1
ATOM 6594 C C . GLY D 1 181 ? 46.654 11.148 29.424 1.00 26.83 186 GLY D C 1
ATOM 6595 O O . GLY D 1 181 ? 47.460 11.294 30.339 1.00 25.22 186 GLY D O 1
ATOM 6596 N N . PHE D 1 182 ? 45.359 11.381 29.593 1.00 25.64 187 PHE D N 1
ATOM 6597 C CA . PHE D 1 182 ? 44.862 11.717 30.943 1.00 24.63 187 PHE D CA 1
ATOM 6598 C C . PHE D 1 182 ? 44.932 10.553 31.914 1.00 26.46 187 PHE D C 1
ATOM 6599 O O . PHE D 1 182 ? 44.746 9.380 31.532 1.00 26.42 187 PHE D O 1
ATOM 6607 N N . GLU D 1 183 ? 45.100 10.886 33.191 1.00 27.89 188 GLU D N 1
ATOM 6608 C CA . GLU D 1 183 ? 44.974 9.920 34.286 1.00 27.70 188 GLU D CA 1
ATOM 6609 C C . GLU D 1 183 ? 43.749 10.276 35.128 1.00 27.12 188 GLU D C 1
ATOM 6610 O O . GLU D 1 183 ? 43.702 11.331 35.762 1.00 26.86 188 GLU D O 1
ATOM 6616 N N . LEU D 1 184 ? 42.728 9.425 35.059 1.00 27.71 189 LEU D N 1
ATOM 6617 C CA . LEU D 1 184 ? 41.512 9.689 35.805 1.00 27.65 189 LEU D CA 1
ATOM 6618 C C . LEU D 1 184 ? 41.879 9.682 37.270 1.00 27.20 189 LEU D C 1
ATOM 6619 O O . LEU D 1 184 ? 42.709 8.863 37.679 1.00 27.45 189 LEU D O 1
ATOM 6624 N N . GLU D 1 185 ? 41.283 10.599 38.022 1.00 25.64 190 GLU D N 1
ATOM 6625 C CA . GLU D 1 185 ? 41.377 10.613 39.457 1.00 26.90 190 GLU D CA 1
ATOM 6626 C C . GLU D 1 185 ? 40.079 10.153 40.122 1.00 25.96 190 GLU D C 1
ATOM 6627 O O . GLU D 1 185 ? 40.097 9.283 41.017 1.00 22.52 190 GLU D O 1
ATOM 6633 N N . GLU D 1 186 ? 38.972 10.771 39.722 1.00 26.91 191 GLU D N 1
ATOM 6634 C CA . GLU D 1 186 ? 37.654 10.517 40.336 1.00 28.85 191 GLU D CA 1
ATOM 6635 C C . GLU D 1 186 ? 36.622 10.459 39.258 1.00 28.73 191 GLU D C 1
ATOM 6636 O O . GLU D 1 186 ? 36.675 11.272 38.349 1.00 27.67 191 GLU D O 1
ATOM 6642 N N . LEU D 1 187 ? 35.724 9.501 39.386 1.00 28.65 192 LEU D N 1
ATOM 6643 C CA . LEU D 1 187 ? 34.504 9.375 38.626 1.00 28.99 192 LEU D CA 1
ATOM 6644 C C . LEU D 1 187 ? 33.340 9.232 39.589 1.00 26.08 192 LEU D C 1
ATOM 6645 O O . LEU D 1 187 ? 33.347 8.381 40.472 1.00 26.44 192 LEU D O 1
ATOM 6650 N N . HIS D 1 188 ? 32.354 10.092 39.429 1.00 25.58 193 HIS D N 1
ATOM 6651 C CA . HIS D 1 188 ? 31.146 10.075 40.269 1.00 26.21 193 HIS D CA 1
ATOM 6652 C C . HIS D 1 188 ? 29.935 9.918 39.390 1.00 27.11 193 HIS D C 1
ATOM 6653 O O . HIS D 1 188 ? 29.835 10.596 38.392 1.00 28.06 193 HIS D O 1
ATOM 6660 N N . CYS D 1 189 ? 29.029 9.001 39.754 1.00 27.42 194 CYS D N 1
ATOM 6661 C CA . CYS D 1 189 ? 27.872 8.701 38.963 1.00 22.76 194 CYS D CA 1
ATOM 6662 C C . CYS D 1 189 ? 26.632 9.189 39.692 1.00 26.70 194 CYS D C 1
ATOM 6663 O O . CYS D 1 189 ? 26.515 9.065 40.914 1.00 27.20 194 CYS D O 1
ATOM 6666 N N . PHE D 1 190 ? 25.704 9.732 38.926 1.00 25.00 195 PHE D N 1
ATOM 6667 C CA . PHE D 1 190 ? 24.424 10.199 39.445 1.00 28.47 195 PHE D CA 1
ATOM 6668 C C . PHE D 1 190 ? 23.313 9.731 38.568 1.00 27.55 195 PHE D C 1
ATOM 6669 O O . PHE D 1 190 ? 23.543 9.309 37.446 1.00 29.35 195 PHE D O 1
ATOM 6677 N N . HIS D 1 191 ? 22.093 9.814 39.095 1.00 31.66 196 HIS D N 1
ATOM 6678 C CA . HIS D 1 191 ? 20.870 9.530 38.322 1.00 30.93 196 HIS D CA 1
ATOM 6679 C C . HIS D 1 191 ? 19.862 10.655 38.444 1.00 34.04 196 HIS D C 1
ATOM 6680 O O . HIS D 1 191 ? 19.719 11.261 39.512 1.00 36.79 196 HIS D O 1
ATOM 6687 N N . LYS D 1 192 ? 19.186 10.958 37.346 1.00 33.47 197 LYS D N 1
ATOM 6688 C CA . LYS D 1 192 ? 18.183 12.031 37.287 1.00 33.55 197 LYS D CA 1
ATOM 6689 C C . LYS D 1 192 ? 16.882 11.410 36.748 1.00 30.99 197 LYS D C 1
ATOM 6690 O O . LYS D 1 192 ? 16.928 10.572 35.860 1.00 30.00 197 LYS D O 1
ATOM 6693 N N . THR D 1 193 ? 15.751 11.798 37.304 1.00 32.82 198 THR D N 1
ATOM 6694 C CA . THR D 1 193 ? 14.457 11.432 36.763 1.00 33.15 198 THR D CA 1
ATOM 6695 C C . THR D 1 193 ? 14.029 12.528 35.781 1.00 32.47 198 THR D C 1
ATOM 6696 O O . THR D 1 193 ? 13.920 13.692 36.153 1.00 31.58 198 THR D O 1
ATOM 6700 N N . PHE D 1 194 ? 13.804 12.148 34.528 1.00 29.49 199 PHE D N 1
ATOM 6701 C CA . PHE D 1 194 ? 13.271 13.043 33.491 1.00 30.33 199 PHE D CA 1
ATOM 6702 C C . PHE D 1 194 ? 11.738 12.943 33.405 1.00 29.32 199 PHE D C 1
ATOM 6703 O O . PHE D 1 194 ? 11.185 11.847 33.369 1.00 29.44 199 PHE D O 1
ATOM 6711 N N . ILE D 1 195 ? 11.059 14.074 33.420 1.00 28.21 200 ILE D N 1
ATOM 6712 C CA . ILE D 1 195 ? 9.631 14.141 33.094 1.00 28.01 200 ILE D CA 1
ATOM 6713 C C . ILE D 1 195 ? 9.465 14.195 31.572 1.00 28.30 200 ILE D C 1
ATOM 6714 O O . ILE D 1 195 ? 9.822 15.162 30.932 1.00 28.01 200 ILE D O 1
ATOM 6719 N N . PHE D 1 196 ? 8.880 13.143 31.009 1.00 29.59 201 PHE D N 1
ATOM 6720 C CA . PHE D 1 196 ? 8.894 12.936 29.562 1.00 28.68 201 PHE D CA 1
ATOM 6721 C C . PHE D 1 196 ? 8.378 14.132 28.790 1.00 28.56 201 PHE D C 1
ATOM 6722 O O . PHE D 1 196 ? 9.015 14.579 27.794 1.00 29.44 201 PHE D O 1
ATOM 6730 N N . GLU D 1 197 ? 7.227 14.634 29.211 1.00 29.17 202 GLU D N 1
ATOM 6731 C CA . GLU D 1 197 ? 6.569 15.676 28.447 1.00 30.03 202 GLU D CA 1
ATOM 6732 C C . GLU D 1 197 ? 7.395 16.949 28.454 1.00 27.66 202 GLU D C 1
ATOM 6733 O O . GLU D 1 197 ? 7.518 17.606 27.426 1.00 29.81 202 GLU D O 1
ATOM 6739 N N . ASP D 1 198 ? 7.926 17.315 29.614 1.00 27.36 203 ASP D N 1
ATOM 6740 C CA . ASP D 1 198 ? 8.822 18.491 29.733 1.00 28.16 203 ASP D CA 1
ATOM 6741 C C . ASP D 1 198 ? 10.112 18.283 28.948 1.00 28.58 203 ASP D C 1
ATOM 6742 O O . ASP D 1 198 ? 10.539 19.118 28.209 1.00 31.07 203 ASP D O 1
ATOM 6747 N N . TRP D 1 199 ? 10.732 17.123 29.121 1.00 30.04 204 TRP D N 1
ATOM 6748 C CA . TRP D 1 199 ? 11.980 16.814 28.484 1.00 28.83 204 TRP D CA 1
ATOM 6749 C C . TRP D 1 199 ? 11.812 16.915 26.974 1.00 29.91 204 TRP D C 1
ATOM 6750 O O . TRP D 1 199 ? 12.651 17.468 26.260 1.00 27.15 204 TRP D O 1
ATOM 6761 N N . CYS D 1 200 ? 10.700 16.379 26.485 1.00 31.12 205 CYS D N 1
ATOM 6762 C CA . CYS D 1 200 ? 10.365 16.514 25.078 1.00 30.03 205 CYS D CA 1
ATOM 6763 C C . CYS D 1 200 ? 10.095 17.956 24.665 1.00 27.71 205 CYS D C 1
ATOM 6764 O O . CYS D 1 200 ? 10.516 18.374 23.590 1.00 28.57 205 CYS D O 1
ATOM 6767 N N . ASP D 1 201 ? 9.356 18.695 25.482 1.00 26.83 206 ASP D N 1
ATOM 6768 C CA . ASP D 1 201 ? 8.936 20.049 25.099 1.00 28.75 206 ASP D CA 1
ATOM 6769 C C . ASP D 1 201 ? 10.085 21.058 25.040 1.00 28.15 206 ASP D C 1
ATOM 6770 O O . ASP D 1 201 ? 10.031 22.058 24.263 1.00 26.08 206 ASP D O 1
ATOM 6775 N N . ARG D 1 202 ? 11.118 20.833 25.853 1.00 28.01 207 ARG D N 1
ATOM 6776 C CA . ARG D 1 202 ? 12.315 21.690 25.830 1.00 31.00 207 ARG D CA 1
ATOM 6777 C C . ARG D 1 202 ? 13.016 21.658 24.466 1.00 30.99 207 ARG D C 1
ATOM 6778 O O . ARG D 1 202 ? 13.639 22.657 24.052 1.00 31.94 207 ARG D O 1
ATOM 6794 N N . ASN D 1 204 ? 11.211 21.092 21.621 1.00 30.62 209 ASN D N 1
ATOM 6795 C CA . ASN D 1 204 ? 10.149 21.252 20.615 1.00 31.55 209 ASN D CA 1
ATOM 6796 C C . ASN D 1 204 ? 9.826 20.028 19.763 1.00 29.81 209 ASN D C 1
ATOM 6797 O O . ASN D 1 204 ? 9.631 20.116 18.552 1.00 27.09 209 ASN D O 1
ATOM 6802 N N . VAL D 1 205 ? 9.733 18.885 20.412 1.00 27.59 210 VAL D N 1
ATOM 6803 C CA . VAL D 1 205 ? 9.307 17.668 19.737 1.00 30.18 210 VAL D CA 1
ATOM 6804 C C . VAL D 1 205 ? 7.871 17.848 19.267 1.00 30.29 210 VAL D C 1
ATOM 6805 O O . VAL D 1 205 ? 7.050 18.433 19.997 1.00 29.59 210 VAL D O 1
ATOM 6809 N N . THR D 1 206 ? 7.588 17.411 18.029 1.00 28.60 211 THR D N 1
ATOM 6810 C CA . THR D 1 206 ? 6.224 17.518 17.488 1.00 30.00 211 THR D CA 1
ATOM 6811 C C . THR D 1 206 ? 5.310 16.586 18.263 1.00 27.98 211 THR D C 1
ATOM 6812 O O . THR D 1 206 ? 5.766 15.566 18.806 1.00 22.79 211 THR D O 1
ATOM 6816 N N . THR D 1 207 ? 4.019 16.893 18.320 1.00 29.75 212 THR D N 1
ATOM 6817 C CA . THR D 1 207 ? 3.169 15.978 19.101 1.00 32.00 212 THR D CA 1
ATOM 6818 C C . THR D 1 207 ? 3.133 14.571 18.455 1.00 31.86 212 THR D C 1
ATOM 6819 O O . THR D 1 207 ? 3.094 13.576 19.171 1.00 30.44 212 THR D O 1
ATOM 6823 N N . GLU D 1 208 ? 3.206 14.457 17.124 1.00 30.58 213 GLU D N 1
ATOM 6824 C CA . GLU D 1 208 ? 3.281 13.110 16.500 1.00 31.46 213 GLU D CA 1
ATOM 6825 C C . GLU D 1 208 ? 4.536 12.370 16.933 1.00 30.55 213 GLU D C 1
ATOM 6826 O O . GLU D 1 208 ? 4.484 11.211 17.282 1.00 30.09 213 GLU D O 1
ATOM 6828 N N . LYS D 1 209 ? 5.668 13.048 16.944 1.00 31.93 214 LYS D N 1
ATOM 6829 C CA . LYS D 1 209 ? 6.916 12.398 17.329 1.00 31.00 214 LYS D CA 1
ATOM 6830 C C . LYS D 1 209 ? 6.856 12.008 18.811 1.00 32.00 214 LYS D C 1
ATOM 6831 O O . LYS D 1 209 ? 7.249 10.877 19.136 1.00 31.79 214 LYS D O 1
ATOM 6837 N N . LYS D 1 210 ? 6.348 12.899 19.679 1.00 29.52 215 LYS D N 1
ATOM 6838 C CA . LYS D 1 210 ? 6.179 12.596 21.149 1.00 30.52 215 LYS D CA 1
ATOM 6839 C C . LYS D 1 210 ? 5.321 11.349 21.347 1.00 30.63 215 LYS D C 1
ATOM 6840 O O . LYS D 1 210 ? 5.637 10.423 22.156 1.00 31.75 215 LYS D O 1
ATOM 6846 N N . GLN D 1 211 ? 4.210 11.313 20.619 1.00 27.76 216 GLN D N 1
ATOM 6847 C CA . GLN D 1 211 ? 3.333 10.149 20.715 1.00 31.85 216 GLN D CA 1
ATOM 6848 C C . GLN D 1 211 ? 4.056 8.858 20.250 1.00 31.54 216 GLN D C 1
ATOM 6849 O O . GLN D 1 211 ? 3.991 7.786 20.880 1.00 30.27 216 GLN D O 1
ATOM 6855 N N . GLU D 1 212 ? 4.727 8.970 19.117 1.00 32.27 217 GLU D N 1
ATOM 6856 C CA . GLU D 1 212 ? 5.420 7.841 18.543 1.00 36.80 217 GLU D CA 1
ATOM 6857 C C . GLU D 1 212 ? 6.467 7.330 19.509 1.00 32.91 217 GLU D C 1
ATOM 6858 O O . GLU D 1 212 ? 6.664 6.106 19.672 1.00 32.42 217 GLU D O 1
ATOM 6864 N N . LEU D 1 213 ? 7.157 8.281 20.133 1.00 30.38 218 LEU D N 1
ATOM 6865 C CA . LEU D 1 213 ? 8.282 7.976 20.992 1.00 29.14 218 LEU D CA 1
ATOM 6866 C C . LEU D 1 213 ? 7.794 7.323 22.278 1.00 29.44 218 LEU D C 1
ATOM 6867 O O . LEU D 1 213 ? 8.343 6.324 22.737 1.00 30.76 218 LEU D O 1
ATOM 6872 N N . SER D 1 214 ? 6.735 7.872 22.838 1.00 27.30 219 SER D N 1
ATOM 6873 C CA . SER D 1 214 ? 6.072 7.307 24.010 1.00 27.37 219 SER D CA 1
ATOM 6874 C C . SER D 1 214 ? 5.604 5.873 23.685 1.00 28.60 219 SER D C 1
ATOM 6875 O O . SER D 1 214 ? 5.880 4.953 24.429 1.00 28.95 219 SER D O 1
ATOM 6878 N N . ASP D 1 215 ? 4.935 5.689 22.551 1.00 27.51 220 ASP D N 1
ATOM 6879 C CA . ASP D 1 215 ? 4.476 4.370 22.180 1.00 29.93 220 ASP D CA 1
ATOM 6880 C C . ASP D 1 215 ? 5.623 3.383 22.064 1.00 29.29 220 ASP D C 1
ATOM 6881 O O . ASP D 1 215 ? 5.510 2.212 22.451 1.00 29.68 220 ASP D O 1
ATOM 6886 N N . PHE D 1 216 ? 6.724 3.838 21.485 1.00 32.41 221 PHE D N 1
ATOM 6887 C CA . PHE D 1 216 ? 7.896 2.988 21.301 1.00 30.08 221 PHE D CA 1
ATOM 6888 C C . PHE D 1 216 ? 8.448 2.486 22.659 1.00 30.70 221 PHE D C 1
ATOM 6889 O O . PHE D 1 216 ? 8.668 1.299 22.837 1.00 32.23 221 PHE D O 1
ATOM 6897 N N . ILE D 1 217 ? 8.678 3.432 23.573 1.00 26.96 222 ILE D N 1
ATOM 6898 C CA . ILE D 1 217 ? 9.147 3.167 24.894 1.00 29.14 222 ILE D CA 1
ATOM 6899 C C . ILE D 1 217 ? 8.199 2.260 25.652 1.00 30.59 222 ILE D C 1
ATOM 6900 O O . ILE D 1 217 ? 8.635 1.294 26.265 1.00 29.61 222 ILE D O 1
ATOM 6905 N N . LYS D 1 218 ? 6.906 2.549 25.582 1.00 29.71 223 LYS D N 1
ATOM 6906 C CA . LYS D 1 218 ? 5.899 1.767 26.261 1.00 31.75 223 LYS D CA 1
ATOM 6907 C C . LYS D 1 218 ? 5.913 0.294 25.812 1.00 30.26 223 LYS D C 1
ATOM 6908 O O . LYS D 1 218 ? 5.711 -0.595 26.613 1.00 25.97 223 LYS D O 1
ATOM 6914 N N . SER D 1 219 ? 6.183 0.059 24.522 1.00 28.35 224 SER D N 1
ATOM 6915 C CA . SER D 1 219 ? 6.152 -1.281 23.927 1.00 30.59 224 SER D CA 1
ATOM 6916 C C . SER D 1 219 ? 7.319 -2.140 24.412 1.00 29.90 224 SER D C 1
ATOM 6917 O O . SER D 1 219 ? 7.297 -3.348 24.199 1.00 32.66 224 SER D O 1
ATOM 6920 N N . LYS D 1 220 ? 8.324 -1.550 25.064 1.00 30.80 225 LYS D N 1
ATOM 6921 C CA . LYS D 1 220 ? 9.438 -2.375 25.573 1.00 28.67 225 LYS D CA 1
ATOM 6922 C C . LYS D 1 220 ? 9.071 -3.393 26.656 1.00 32.25 225 LYS D C 1
ATOM 6923 O O . LYS D 1 220 ? 8.141 -3.188 27.458 1.00 30.76 225 LYS D O 1
ATOM 6929 N N . PRO D 1 221 ? 9.820 -4.513 26.686 1.00 33.83 226 PRO D N 1
ATOM 6930 C CA . PRO D 1 221 ? 9.658 -5.502 27.751 1.00 33.81 226 PRO D CA 1
ATOM 6931 C C . PRO D 1 221 ? 9.991 -4.975 29.127 1.00 32.37 226 PRO D C 1
ATOM 6932 O O . PRO D 1 221 ? 10.688 -3.988 29.263 1.00 28.59 226 PRO D O 1
ATOM 6936 N N . THR D 1 222 ? 9.547 -5.719 30.136 1.00 33.68 227 THR D N 1
ATOM 6937 C CA . THR D 1 222 ? 9.708 -5.377 31.561 1.00 32.03 227 THR D CA 1
ATOM 6938 C C . THR D 1 222 ? 11.122 -4.961 31.965 1.00 32.59 227 THR D C 1
ATOM 6939 O O . THR D 1 222 ? 11.327 -3.989 32.721 1.00 30.17 227 THR D O 1
ATOM 6943 N N . GLU D 1 223 ? 12.106 -5.673 31.432 1.00 34.52 228 GLU D N 1
ATOM 6944 C CA . GLU D 1 223 ? 13.499 -5.432 31.763 1.00 32.50 228 GLU D CA 1
ATOM 6945 C C . GLU D 1 223 ? 13.928 -4.018 31.424 1.00 31.12 228 GLU D C 1
ATOM 6946 O O . GLU D 1 223 ? 14.692 -3.409 32.164 1.00 32.81 228 GLU D O 1
ATOM 6949 N N . TYR D 1 224 ? 13.407 -3.467 30.334 1.00 29.78 229 TYR D N 1
ATOM 6950 C CA . TYR D 1 224 ? 13.682 -2.070 29.975 1.00 27.52 229 TYR D CA 1
ATOM 6951 C C . TYR D 1 224 ? 13.047 -1.077 30.946 1.00 28.49 229 TYR D C 1
ATOM 6952 O O . TYR D 1 224 ? 13.622 -0.044 31.284 1.00 27.66 229 TYR D O 1
ATOM 6961 N N . TYR D 1 225 ? 11.824 -1.367 31.367 1.00 30.02 230 TYR D N 1
ATOM 6962 C CA . TYR D 1 225 ? 11.133 -0.548 32.357 1.00 30.75 230 TYR D CA 1
ATOM 6963 C C . TYR D 1 225 ? 11.904 -0.526 33.653 1.00 26.80 230 TYR D C 1
ATOM 6964 O O . TYR D 1 225 ? 12.023 0.527 34.307 1.00 29.11 230 TYR D O 1
ATOM 6973 N N . GLN D 1 226 ? 12.406 -1.685 34.043 1.00 27.00 231 GLN D N 1
ATOM 6974 C CA . GLN D 1 226 ? 13.148 -1.821 35.312 1.00 29.34 231 GLN D CA 1
ATOM 6975 C C . GLN D 1 226 ? 14.485 -1.074 35.255 1.00 28.78 231 GLN D C 1
ATOM 6976 O O . GLN D 1 226 ? 14.874 -0.377 36.194 1.00 30.31 231 GLN D O 1
ATOM 6982 N N . LYS D 1 227 ? 15.206 -1.208 34.151 1.00 31.53 232 LYS D N 1
ATOM 6983 C CA . LYS D 1 227 ? 16.479 -0.508 33.973 1.00 29.12 232 LYS D CA 1
ATOM 6984 C C . LYS D 1 227 ? 16.317 0.987 34.040 1.00 30.86 232 LYS D C 1
ATOM 6985 O O . LYS D 1 227 ? 17.034 1.656 34.770 1.00 33.24 232 LYS D O 1
ATOM 6991 N N . PHE D 1 228 ? 15.376 1.519 33.267 1.00 27.89 233 PHE D N 1
ATOM 6992 C CA . PHE D 1 228 ? 15.194 2.966 33.165 1.00 28.65 233 PHE D CA 1
ATOM 6993 C C . PHE D 1 228 ? 14.074 3.536 34.057 1.00 28.65 233 PHE D C 1
ATOM 6994 O O . PHE D 1 228 ? 13.749 4.735 33.960 1.00 30.83 233 PHE D O 1
ATOM 7002 N N . LYS D 1 229 ? 13.548 2.688 34.941 1.00 28.20 234 LYS D N 1
ATOM 7003 C CA . LYS D 1 229 ? 12.572 3.085 35.959 1.00 29.02 234 LYS D CA 1
ATOM 7004 C C . LYS D 1 229 ? 11.413 3.793 35.283 1.00 29.07 234 LYS D C 1
ATOM 7005 O O . LYS D 1 229 ? 10.996 4.941 35.633 1.00 33.64 234 LYS D O 1
ATOM 7011 N N . ILE D 1 230 ? 10.940 3.161 34.224 1.00 26.47 235 ILE D N 1
ATOM 7012 C CA . ILE D 1 230 ? 9.948 3.807 33.383 1.00 27.45 235 ILE D CA 1
ATOM 7013 C C . ILE D 1 230 ? 8.625 3.801 34.108 1.00 28.03 235 ILE D C 1
ATOM 7014 O O . ILE D 1 230 ? 8.207 2.764 34.624 1.00 26.23 235 ILE D O 1
ATOM 7019 N N . VAL D 1 231 ? 7.977 4.964 34.115 1.00 26.18 236 VAL D N 1
ATOM 7020 C CA . VAL D 1 231 ? 6.649 5.150 34.676 1.00 25.80 236 VAL D CA 1
ATOM 7021 C C . VAL D 1 231 ? 5.676 5.561 33.536 1.00 29.60 236 VAL D C 1
ATOM 7022 O O . VAL D 1 231 ? 5.942 6.530 32.833 1.00 28.69 236 VAL D O 1
ATOM 7026 N N . VAL D 1 232 ? 4.567 4.817 33.387 1.00 27.75 237 VAL D N 1
ATOM 7027 C CA . VAL D 1 232 ? 3.567 5.098 32.406 1.00 28.65 237 VAL D CA 1
ATOM 7028 C C . VAL D 1 232 ? 2.281 5.468 33.165 1.00 27.59 237 VAL D C 1
ATOM 7029 O O . VAL D 1 232 ? 1.892 4.823 34.140 1.00 24.07 237 VAL D O 1
ATOM 7033 N N . GLU D 1 233 ? 1.655 6.557 32.754 1.00 28.01 238 GLU D N 1
ATOM 7034 C CA . GLU D 1 233 ? 0.362 6.929 33.310 1.00 30.04 238 GLU D CA 1
ATOM 7035 C C . GLU D 1 233 ? -0.634 7.125 32.197 1.00 29.82 238 GLU D C 1
ATOM 7036 O O . GLU D 1 233 ? -0.355 7.860 31.252 1.00 26.98 238 GLU D O 1
ATOM 7042 N N . ASP D 1 234 ? -1.772 6.429 32.312 1.00 29.67 239 ASP D N 1
ATOM 7043 C CA . ASP D 1 234 ? -2.855 6.423 31.327 1.00 29.95 239 ASP D CA 1
ATOM 7044 C C . ASP D 1 234 ? -2.349 6.161 29.884 1.00 30.19 239 ASP D C 1
ATOM 7045 O O . ASP D 1 234 ? -2.867 6.681 28.900 1.00 33.76 239 ASP D O 1
ATOM 7050 N N . GLY D 1 235 ? -1.337 5.324 29.761 1.00 29.49 240 GLY D N 1
ATOM 7051 C CA . GLY D 1 235 ? -0.916 4.883 28.468 1.00 29.38 240 GLY D CA 1
ATOM 7052 C C . GLY D 1 235 ? 0.210 5.679 27.861 1.00 30.99 240 GLY D C 1
ATOM 7053 O O . GLY D 1 235 ? 0.658 5.327 26.759 1.00 32.95 240 GLY D O 1
ATOM 7054 N N . ARG D 1 236 ? 0.646 6.726 28.563 1.00 26.07 241 ARG D N 1
ATOM 7055 C CA . ARG D 1 236 ? 1.724 7.606 28.113 1.00 27.95 241 ARG D CA 1
ATOM 7056 C C . ARG D 1 236 ? 2.894 7.604 29.071 1.00 24.17 241 ARG D C 1
ATOM 7057 O O . ARG D 1 236 ? 2.712 7.638 30.290 1.00 20.21 241 ARG D O 1
ATOM 7065 N N . VAL D 1 237 ? 4.104 7.603 28.515 1.00 22.35 242 VAL D N 1
ATOM 7066 C CA . VAL D 1 237 ? 5.339 7.638 29.312 1.00 22.92 242 VAL D CA 1
ATOM 7067 C C . VAL D 1 237 ? 5.295 8.942 30.101 1.00 23.99 242 VAL D C 1
ATOM 7068 O O . VAL D 1 237 ? 5.077 10.033 29.520 1.00 23.66 242 VAL D O 1
ATOM 7072 N N . TYR D 1 238 ? 5.440 8.825 31.415 1.00 24.92 243 TYR D N 1
ATOM 7073 C CA . TYR D 1 238 ? 5.398 9.980 32.281 1.00 25.88 243 TYR D CA 1
ATOM 7074 C C . TYR D 1 238 ? 6.823 10.388 32.664 1.00 26.69 243 TYR D C 1
ATOM 7075 O O . TYR D 1 238 ? 7.133 11.563 32.655 1.00 22.76 243 TYR D O 1
ATOM 7084 N N . SER D 1 239 ? 7.656 9.408 33.033 1.00 24.99 244 SER D N 1
ATOM 7085 C CA . SER D 1 239 ? 9.023 9.667 33.448 1.00 24.89 244 SER D CA 1
ATOM 7086 C C . SER D 1 239 ? 9.925 8.454 33.179 1.00 27.68 244 SER D C 1
ATOM 7087 O O . SER D 1 239 ? 9.448 7.315 32.993 1.00 24.25 244 SER D O 1
ATOM 7090 N N . PHE D 1 240 ? 11.225 8.703 33.146 1.00 26.13 245 PHE D N 1
ATOM 7091 C CA . PHE D 1 240 ? 12.225 7.647 33.085 1.00 24.54 245 PHE D CA 1
ATOM 7092 C C . PHE D 1 240 ? 13.474 8.189 33.814 1.00 29.21 245 PHE D C 1
ATOM 7093 O O . PHE D 1 240 ? 13.623 9.430 34.010 1.00 22.85 245 PHE D O 1
ATOM 7101 N N . ARG D 1 241 ? 14.386 7.278 34.158 1.00 27.20 246 ARG D N 1
ATOM 7102 C CA . ARG D 1 241 ? 15.584 7.629 34.891 1.00 28.29 246 ARG D CA 1
ATOM 7103 C C . ARG D 1 241 ? 16.810 7.438 34.030 1.00 28.91 246 ARG D C 1
ATOM 7104 O O . ARG D 1 241 ? 17.002 6.375 33.385 1.00 29.13 246 ARG D O 1
ATOM 7112 N N . GLY D 1 242 ? 17.682 8.434 34.091 1.00 29.39 247 GLY D N 1
ATOM 7113 C CA . GLY D 1 242 ? 18.933 8.412 33.334 1.00 30.55 247 GLY D CA 1
ATOM 7114 C C . GLY D 1 242 ? 20.133 8.515 34.257 1.00 33.37 247 GLY D C 1
ATOM 7115 O O . GLY D 1 242 ? 19.998 8.804 35.441 1.00 32.50 247 GLY D O 1
ATOM 7116 N N . GLU D 1 243 ? 21.309 8.297 33.694 1.00 31.73 248 GLU D N 1
ATOM 7117 C CA . GLU D 1 243 ? 22.549 8.435 34.437 1.00 31.27 248 GLU D CA 1
ATOM 7118 C C . GLU D 1 243 ? 23.404 9.566 33.864 1.00 27.32 248 GLU D C 1
ATOM 7119 O O . GLU D 1 243 ? 23.402 9.830 32.648 1.00 23.47 248 GLU D O 1
ATOM 7125 N N . SER D 1 244 ? 24.108 10.264 34.765 1.00 27.76 249 SER D N 1
ATOM 7126 C CA . SER D 1 244 ? 25.177 11.184 34.399 1.00 27.16 249 SER D CA 1
ATOM 7127 C C . SER D 1 244 ? 26.454 10.950 35.210 1.00 28.42 249 SER D C 1
ATOM 7128 O O . SER D 1 244 ? 26.448 10.304 36.283 1.00 27.76 249 SER D O 1
ATOM 7131 N N . ILE D 1 245 ? 27.553 11.496 34.682 1.00 29.66 250 ILE D N 1
ATOM 7132 C CA . ILE D 1 245 ? 28.853 11.312 35.277 1.00 28.53 250 ILE D CA 1
ATOM 7133 C C . ILE D 1 245 ? 29.613 12.608 35.407 1.00 28.65 250 ILE D C 1
ATOM 7134 O O . ILE D 1 245 ? 29.375 13.575 34.688 1.00 27.20 250 ILE D O 1
ATOM 7139 N N . LEU D 1 246 ? 30.453 12.637 36.429 1.00 30.11 251 LEU D N 1
ATOM 7140 C CA . LEU D 1 246 ? 31.389 13.736 36.675 1.00 27.73 251 LEU D CA 1
ATOM 7141 C C . LEU D 1 246 ? 32.759 13.088 36.802 1.00 25.04 251 LEU D C 1
ATOM 7142 O O . LEU D 1 246 ? 32.977 12.297 37.704 1.00 25.63 251 LEU D O 1
ATOM 7155 N N . LYS D 1 248 ? 37.058 13.651 36.973 1.00 28.65 253 LYS D N 1
ATOM 7156 C CA . LYS D 1 248 ? 38.173 14.552 37.270 1.00 29.38 253 LYS D CA 1
ATOM 7157 C C . LYS D 1 248 ? 39.408 13.796 36.790 1.00 29.02 253 LYS D C 1
ATOM 7158 O O . LYS D 1 248 ? 39.716 12.737 37.349 1.00 27.43 253 LYS D O 1
ATOM 7164 N N . ALA D 1 249 ? 40.074 14.323 35.753 1.00 25.60 254 ALA D N 1
ATOM 7165 C CA . ALA D 1 249 ? 41.177 13.611 35.085 1.00 25.72 254 ALA D CA 1
ATOM 7166 C C . ALA D 1 249 ? 42.349 14.546 35.043 1.00 28.68 254 ALA D C 1
ATOM 7167 O O . ALA D 1 249 ? 42.173 15.760 34.812 1.00 23.37 254 ALA D O 1
ATOM 7169 N N . ARG D 1 250 ? 43.526 14.005 35.341 1.00 25.60 255 ARG D N 1
ATOM 7170 C CA . ARG D 1 250 ? 44.716 14.812 35.505 1.00 24.82 255 ARG D CA 1
ATOM 7171 C C . ARG D 1 250 ? 45.578 14.689 34.263 1.00 27.40 255 ARG D C 1
ATOM 7172 O O . ARG D 1 250 ? 45.716 13.579 33.687 1.00 30.05 255 ARG D O 1
ATOM 7180 N N . LYS D 1 251 ? 46.137 15.823 33.829 1.00 26.35 256 LYS D N 1
ATOM 7181 C CA . LYS D 1 251 ? 47.277 15.830 32.860 1.00 26.74 256 LYS D CA 1
ATOM 7182 C C . LYS D 1 251 ? 48.528 15.697 33.679 1.00 27.64 256 LYS D C 1
ATOM 7183 O O . LYS D 1 251 ? 48.857 16.613 34.420 1.00 24.12 256 LYS D O 1
ATOM 7189 N N . PRO D 1 252 ? 49.215 14.538 33.592 1.00 29.60 257 PRO D N 1
ATOM 7190 C CA . PRO D 1 252 ? 50.362 14.303 34.465 1.00 33.21 257 PRO D CA 1
ATOM 7191 C C . PRO D 1 252 ? 51.462 15.375 34.461 1.00 36.06 257 PRO D C 1
ATOM 7192 O O . PRO D 1 252 ? 51.692 16.051 33.440 1.00 36.51 257 PRO D O 1
ATOM 7196 N N . THR D 1 253 ? 52.100 15.559 35.617 1.00 38.10 258 THR D N 1
ATOM 7197 C CA . THR D 1 253 ? 53.187 16.570 35.770 1.00 39.39 258 THR D CA 1
ATOM 7198 C C . THR D 1 253 ? 54.497 16.016 35.231 1.00 39.88 258 THR D C 1
ATOM 7199 O O . THR D 1 253 ? 54.601 14.790 35.048 1.00 40.77 258 THR D O 1
#

Radius of gyration: 36.9 Å; Cα contacts (8 Å, |Δi|>4): 1762; chains: 4; bounding box: 95×61×109 Å

InterPro domains:
  IPR013216 Methyltransferase type 11 [PF08241] (47-142)
  IPR023576 UbiE/COQ5 methyltransferase, conserved site [PS01184] (133-147)
  IPR029063 S-adenosyl-L-methionine-dependent methyltransferase superfamily [G3DSA:3.40.50.150] (28-265)
  IPR029063 S-adenosyl-L-methionine-dependent methyltransferase superfamily [SSF53335] (31-257)
  IPR051052 Diverse substrate methyltransferase [PTHR44942] (13-222)

Organism: Halalkalibacterium halodurans (strain ATCC BAA-125 / DSM 18197 / FERM 7344 / JCM 9153 / C-125) (NCBI:txid272558)

Foldseek 3Di:
DPDLVVLVVQVADAAWEEEEEQCQQNVNVLSCQVRHDAYEDEEADPVRQVNNCCVSVVVPRDRYHYYHDDDDDDAAFAAGLEYEYEAPLQLDPCSVDDLLVRLGNHHAFHKYKYKHFAFDPPVVRQVLVQVLVCLLPVSGRHRYHPVVVVVNVVSQWADDDKDKDKDKDFLVVSSPCPHDPVSQLVSQQVQVPDDPVNCVVFVWDDDPSGTGITMTMMMIMIGNHD/DPDLVVLVVQVADQAWEEEEEQCQQVVNVLSCLVRYQAYEDEHADPVRQVNNCCVNVVSVRDRYHYYHDDLLDDAAFAAGQEYEYEAPLQLHPCSVSSLLSRLRNHHAFHKYKYKHFAFDPPPVRQVVVQVLVCLLPVSGHHRYHPVVVVVCVVSQWDDDDKDKDKDKDFLVVSSPCPNDPVSQLVSQQVQLPDDPVSCVVFVWDDDPSGTGITMTMMMIMIHNHD/DPDLVVLCVQPFDQAWEEEFEEAPPFTCCVVCVVRYDPYDDEYVVHHDHYDALLADDAFQQTLEYEYEAPLQLHLCSVSSLLVRLGNHHAFHKYKYKYFAFDPPPVRLVVVQVLVCLLPVSGRGRYHPVRVVVCVVSQWADDDKDKDKDKDFLVVSSPCPPPPVSSVVSQQVQVPDDPVNCVVFVWDDDPSGTGITMTMMMIIITNHD/DLDLVVLCVQPADQAWEEEEEQCQQVPNVLSCQVRYDEYEYEEADVVRLVNNCVVNVVVPRPGYHYYHDDLLDDAAFQAGLEYEYEQPQQLHQDSVSSLLVRLRNHHAFHKYKYKHFAFDPDPVRLVVVQVLVCLLPVSGRGRYHPVVVVCCVVNQWADDDKDKDKDKDFLVVSSPCPRPVVSQVVSQQVQVPDDPVSCVVFVWDADPSGTGITMTMMMIIITNHD

B-factor: mean 31.49, std 6.53, range [12.09, 76.18]

Secondary structure (P-SEA, 3-state):
cccccccccccccccccccccccccaaaaaaacccccbbbbccccaaaaaaaaaaaaaaccccbbbbbbccccccccccccbbbbcccccccccaaaaaaaaaaaccccbbbbbbbbbbcccaaaaaaaaaaaaaaccccccccccccccccccccccccbbbbbbbbbaaaaaaaccccaaaaaaaaaaaaaccaaaaaaacccccccccccccccccccccccc/cccccccccccccccccccccccccaaaaaaacccccbbbbbcccaaaaaaaaaaaaaaccccbbbbbcccccccccccccbbbbcccccccccaaaaaaaaaaaccccbbbbbbbbbbbccaaaaaaaaaaaaaaccccccccccccccccccccccccbbbbbbbbbaaaaaaaccccaaaaaaaaaaaaaccaaaaaaacccccccccccccccccccccccc/ccccccccccccccccbbbbbccccccccccccccccccccccccbbbbbcccccccccccccbbbbcccccccccaaaaaaaaaaaccccbbbbbbbbbbbccaaaaaaaaaaaaaaccccccccccccccccccccccccbbbbbbbbbcaaaaaaccccaaaaaaaaaaaaaccaaaaaaacccccccccccccccccccccccc/cccccccccccccccccccccccccaaaaaaacccccbbbbbbccaaaaaaaaaaaaaaccccbbbbbcccccccccccccbbbbcccccccccaaaaaaaaaaaccccbbbbbbbbbbcccaaaaaaaaaaaaaaccccccccccccccccccccccccbbbbbbbbbaaaaaaaccccaaaaaaaaaaaaaccaaaaaaacccccccccccccccccccccccc

Sequence (886 aa):
GSDLAKLQIAALKGNEEVLDVATGGGHVANAFAPFVKKVVAFDLTEDILKVARAFIEGNGHQQVEYVQGDAEQPFTDERFHIVTCRIAAHHFPNPASFVSEAYRVLKKGGQLLLVDNSAPENDAFDVFYNYVEKERDYSHHRAWKKSDWLKLEEAGFELEELHCFHKTFIFEDWCDRNVTTEKKQELSDFIKSKPTEYYQKFKIVVEDGRVYSFRGESILKARKPTGSDLAKLQIAALKGNEEVLDVATGGGHVANAFAPFVKKVVAFDLTEDILKVARAFIEGNGHQQVEYVQGDAEQPFTDERFHIVTCRIAAHHFPNPASFVSEAYRVLKKGGQLLLVDNSAPENDAFDVFYNYVEKERDYSHHRAWKKSDWLKLEEAGFELEELHCFHKTFIFEDWCDRNVTTEKKQELSDFIKSKPTEYYQKFKIVVEDGRVYSFRGESILKARKPTGSDLAKLQIAALKGNEEVLDVATGGGHVANAFAPFVKKVVAFDLQVEYVQGDAEQPFTDERFHIVTCRIAAHHFPNPASFVSEAYRVLKKGGQLLLVDNSAPENDAFDVFYNYVEKERDYSHHRAWKKSDWLKLEEAGFELEELHCFHKTFIFEDWCDRNVTTEKKQELSDFIKSKPTEYYQKFKIVVEDGRVYSFRGESILKARKPTGSDLAKLQIAALKGNEEVLDVATGGGHVANAFAPFVKKVVAFDLTEDILKVARAFIEGNGHQQVEYVQGDAEQPFTDERFHIVTCRIAAHHFPNPASFVSEAYRVLKKGGQLLLVDNSAPENDAFDVFYNYVEKERDYSHHRAWKKSDWLKLEEAGFELEELHCFHKTFIFEDWCDRNVTTEKKQELSDFIKSKPTEYYQKFKIVVEDGRVYSFRGESILKARKPT

Solvent-accessible surface area: 39389 Å² total

Nearest PDB structures (foldseek):
  1xxl-assembly2_B  TM=9.427E-01  e=4.747E-26  Bacillus subtilis
  6f5z-assembly1_A  TM=7.277E-01  e=4.416E-13  Haloferax volcanii DS2
  6f5z-assembly1_B  TM=7.205E-01  e=4.146E-13  Haloferax volcanii DS2
  8ys9-assembly2_B  TM=7.600E-01  e=5.277E-10  Rubellimicrobium thermophilum DSM 16684
  3mer-assembly2_B  TM=7.595E-01  e=1.895E-07  Synechocystis sp. PCC 6803

CATH classification: 3.40.50.150